Protein AF-A0AAV7HY51-F1 (afdb_monomer_lite)

pLDDT: mean 70.9, std 19.06, range [25.31, 97.81]

Radius of gyration: 47.12 Å; chains: 1; bounding box: 142×102×133 Å

Structure (mmCIF, N/CA/C/O backbone):
data_AF-A0AAV7HY51-F1
#
_entry.id   AF-A0AAV7HY51-F1
#
loop_
_atom_site.group_PDB
_atom_site.id
_atom_site.type_symbol
_atom_site.label_atom_id
_atom_site.label_alt_id
_atom_site.label_comp_id
_atom_site.label_asym_id
_atom_site.label_entity_id
_atom_site.label_seq_id
_atom_site.pdbx_PDB_ins_code
_atom_site.Cartn_x
_atom_site.Cartn_y
_atom_site.Cartn_z
_atom_site.occupancy
_atom_site.B_iso_or_equiv
_atom_site.auth_seq_id
_atom_site.auth_comp_id
_atom_site.auth_asym_id
_atom_site.auth_atom_id
_atom_site.pdbx_PDB_model_num
ATOM 1 N N . MET A 1 1 ? 45.972 -34.350 -30.703 1.00 29.14 1 MET A N 1
ATOM 2 C CA . MET A 1 1 ? 47.118 -35.262 -30.932 1.00 29.14 1 MET A CA 1
ATOM 3 C C . MET A 1 1 ? 48.002 -34.652 -32.018 1.00 29.14 1 MET A C 1
ATOM 5 O O . MET A 1 1 ? 47.500 -33.800 -32.731 1.00 29.14 1 MET A O 1
ATOM 9 N N . LEU A 1 2 ? 49.276 -35.059 -32.059 1.00 25.91 2 LEU A N 1
ATOM 10 C CA . LEU A 1 2 ? 50.279 -35.031 -33.151 1.00 25.91 2 LEU A CA 1
ATOM 11 C C . LEU A 1 2 ? 49.878 -34.491 -34.556 1.00 25.91 2 LEU A C 1
ATOM 13 O O . LEU A 1 2 ? 48.782 -34.800 -35.006 1.00 25.91 2 LEU A O 1
ATOM 17 N N . VAL A 1 3 ? 50.752 -33.893 -35.392 1.00 28.47 3 VAL A N 1
ATOM 18 C CA . VAL A 1 3 ? 52.036 -33.140 -35.251 1.00 28.47 3 VAL A CA 1
ATOM 19 C C . VAL A 1 3 ? 52.493 -32.690 -36.672 1.00 28.47 3 VAL A C 1
ATOM 21 O O . VAL A 1 3 ? 52.065 -33.310 -37.642 1.00 28.47 3 VAL A O 1
ATOM 24 N N . THR A 1 4 ? 53.408 -31.705 -36.803 1.00 27.73 4 THR A N 1
ATOM 25 C CA . THR A 1 4 ? 54.092 -31.252 -38.065 1.00 27.73 4 THR A CA 1
ATOM 26 C C . THR A 1 4 ? 53.211 -30.641 -39.183 1.00 27.73 4 THR A C 1
ATOM 28 O O . THR A 1 4 ? 52.005 -30.840 -39.185 1.00 27.73 4 THR A O 1
ATOM 31 N N . SER A 1 5 ? 53.722 -29.847 -40.144 1.00 27.45 5 SER A N 1
ATOM 32 C CA . SER A 1 5 ? 55.097 -29.355 -40.431 1.00 27.45 5 SER A CA 1
ATOM 33 C C . SER A 1 5 ? 55.112 -27.915 -40.984 1.00 27.45 5 SER A C 1
ATOM 35 O O . SER A 1 5 ? 54.246 -27.553 -41.776 1.00 27.45 5 SER A O 1
ATOM 37 N N . ASN A 1 6 ? 56.172 -27.148 -40.692 1.00 36.53 6 ASN A N 1
ATOM 38 C CA . ASN A 1 6 ? 56.548 -25.971 -41.492 1.00 36.53 6 ASN A CA 1
ATOM 39 C C . ASN A 1 6 ? 57.217 -26.420 -42.801 1.00 36.53 6 ASN A C 1
ATOM 41 O O . ASN A 1 6 ? 58.248 -27.088 -42.744 1.00 36.53 6 ASN A O 1
ATOM 45 N N . SER A 1 7 ? 56.696 -26.000 -43.957 1.00 34.53 7 SER A N 1
ATOM 46 C CA . SER A 1 7 ? 57.382 -26.123 -45.256 1.00 34.53 7 SER A CA 1
ATOM 47 C C . SER A 1 7 ? 56.703 -25.275 -46.341 1.00 34.53 7 SER A C 1
ATOM 49 O O . SER A 1 7 ? 55.861 -25.786 -47.075 1.00 34.53 7 SER A O 1
ATOM 51 N N . ASN A 1 8 ? 57.040 -23.981 -46.424 1.00 32.22 8 ASN A N 1
ATOM 52 C CA . ASN A 1 8 ? 56.765 -23.126 -47.596 1.00 32.22 8 ASN A CA 1
ATOM 53 C C . ASN A 1 8 ? 57.555 -21.796 -47.549 1.00 32.22 8 ASN A C 1
ATOM 55 O O . ASN A 1 8 ? 57.018 -20.721 -47.794 1.00 32.22 8 ASN A O 1
ATOM 59 N N . GLN A 1 9 ? 58.847 -21.859 -47.203 1.00 36.78 9 GLN A N 1
ATOM 60 C CA . GLN A 1 9 ? 59.721 -20.676 -47.081 1.00 36.78 9 GLN A CA 1
ATOM 61 C C . GLN A 1 9 ? 61.005 -20.794 -47.929 1.00 36.78 9 GLN A C 1
ATOM 63 O O . GLN A 1 9 ? 61.985 -20.105 -47.689 1.00 36.78 9 GLN A O 1
ATOM 68 N N . THR A 1 10 ? 61.002 -21.684 -48.928 1.00 37.94 10 THR A N 1
ATOM 69 C CA . THR A 1 10 ? 62.183 -22.096 -49.711 1.00 37.94 10 THR A CA 1
ATOM 70 C C . THR A 1 10 ? 61.899 -22.077 -51.220 1.00 37.94 10 THR A C 1
ATOM 72 O O . THR A 1 10 ? 62.154 -23.054 -51.918 1.00 37.94 10 THR A O 1
ATOM 75 N N . LEU A 1 11 ? 61.290 -20.992 -51.715 1.00 38.00 11 LEU A N 1
ATOM 76 C CA . LEU A 1 11 ? 61.012 -20.768 -53.149 1.00 38.00 11 LEU A CA 1
ATOM 77 C C . LEU A 1 11 ? 61.202 -19.301 -53.600 1.00 38.00 11 LEU A C 1
ATOM 79 O O . LEU A 1 11 ? 60.766 -18.929 -54.686 1.00 38.00 11 LEU A O 1
ATOM 83 N N . ILE A 1 12 ? 61.836 -18.456 -52.774 1.00 39.09 12 ILE A N 1
ATOM 84 C CA . ILE A 1 12 ? 62.046 -17.019 -53.060 1.00 39.09 12 ILE A CA 1
ATOM 85 C C . ILE A 1 12 ? 63.542 -16.627 -53.055 1.00 39.09 12 ILE A C 1
ATOM 87 O O . ILE A 1 12 ? 63.913 -15.641 -53.686 1.00 39.09 12 ILE A O 1
ATOM 91 N N . GLU A 1 13 ? 64.428 -17.404 -52.419 1.00 34.91 13 GLU A N 1
ATOM 92 C CA . GLU A 1 13 ? 65.850 -17.031 -52.269 1.00 34.91 13 GLU A CA 1
ATOM 93 C C . GLU A 1 13 ? 66.703 -17.231 -53.543 1.00 34.91 13 GLU A C 1
ATOM 95 O O . GLU A 1 13 ? 67.640 -16.467 -53.774 1.00 34.91 13 GLU A O 1
ATOM 100 N N . ASP A 1 14 ? 66.346 -18.170 -54.428 1.00 35.22 14 ASP A N 1
ATOM 101 C CA . ASP A 1 14 ? 67.135 -18.498 -55.636 1.00 35.22 14 ASP A CA 1
ATOM 102 C C . ASP A 1 14 ? 67.065 -17.440 -56.763 1.00 35.22 14 ASP A C 1
ATOM 104 O O . ASP A 1 14 ? 67.735 -17.569 -57.788 1.00 35.22 14 ASP A O 1
ATOM 108 N N . ALA A 1 15 ? 66.276 -16.373 -56.601 1.00 37.16 15 ALA A N 1
ATOM 109 C CA . ALA A 1 15 ? 66.042 -15.369 -57.644 1.00 37.16 15 ALA A CA 1
ATOM 110 C C . ALA A 1 15 ? 66.975 -14.137 -57.594 1.00 37.16 15 ALA A C 1
ATOM 112 O O . ALA A 1 15 ? 66.885 -13.280 -58.474 1.00 37.16 15 ALA A O 1
ATOM 113 N N . VAL A 1 16 ? 67.851 -14.001 -56.583 1.00 39.09 16 VAL A N 1
ATOM 114 C CA . VAL A 1 16 ? 68.579 -12.736 -56.304 1.00 39.09 16 VAL A CA 1
ATOM 115 C C . VAL A 1 16 ? 70.101 -12.918 -56.154 1.00 39.09 16 VAL A C 1
ATOM 117 O O . VAL A 1 16 ? 70.737 -12.327 -55.283 1.00 39.09 16 VAL A O 1
ATOM 120 N N . THR A 1 17 ? 70.723 -13.717 -57.027 1.00 43.91 17 THR A N 1
ATOM 121 C CA . THR A 1 17 ? 72.192 -13.918 -57.055 1.00 43.91 17 THR A CA 1
ATOM 122 C C . THR A 1 17 ? 72.850 -13.672 -58.423 1.00 43.91 17 THR A C 1
ATOM 124 O O . THR A 1 17 ? 73.922 -14.204 -58.709 1.00 43.91 17 THR A O 1
ATOM 127 N N . SER A 1 18 ? 72.283 -12.794 -59.263 1.00 38.44 18 SER A N 1
ATOM 128 C CA . SER A 1 18 ? 73.010 -12.241 -60.420 1.00 38.44 18 SER A CA 1
ATOM 129 C C . SER A 1 18 ? 72.557 -10.833 -60.836 1.00 38.44 18 SER A C 1
ATOM 131 O O . SER A 1 18 ? 71.382 -10.497 -60.748 1.00 38.44 18 SER A O 1
ATOM 133 N N . VAL A 1 19 ? 73.522 -10.078 -61.381 1.00 38.72 19 VAL A N 1
ATOM 134 C CA . VAL A 1 19 ? 73.496 -8.718 -61.969 1.00 38.72 19 VAL A CA 1
ATOM 135 C C . VAL A 1 19 ? 73.953 -7.574 -61.052 1.00 38.72 19 VAL A C 1
ATOM 137 O O . VAL A 1 19 ? 73.331 -7.191 -60.065 1.00 38.72 19 VAL A O 1
ATOM 140 N N . THR A 1 20 ? 75.073 -6.968 -61.451 1.00 41.03 20 THR A N 1
ATOM 141 C CA . THR A 1 20 ? 75.735 -5.854 -60.770 1.00 41.03 20 THR A CA 1
ATOM 142 C C . THR A 1 20 ? 75.279 -4.482 -61.277 1.00 41.03 20 THR A C 1
ATOM 144 O O . THR A 1 20 ? 75.501 -4.150 -62.438 1.00 41.03 20 THR A O 1
ATOM 147 N N . GLY A 1 21 ? 74.858 -3.614 -60.353 1.00 48.19 21 GLY A N 1
ATOM 148 C CA . GLY A 1 21 ? 75.190 -2.184 -60.412 1.00 48.19 21 GLY A CA 1
ATOM 149 C C . GLY A 1 21 ? 74.182 -1.202 -61.037 1.00 48.19 21 GLY A C 1
ATOM 150 O O . GLY A 1 21 ? 73.797 -1.294 -62.192 1.00 48.19 21 GLY A O 1
ATOM 151 N N . LYS A 1 22 ? 73.923 -0.127 -60.277 1.00 43.69 22 LYS A N 1
ATOM 152 C CA . LYS A 1 22 ? 73.510 1.217 -60.743 1.00 43.69 22 LYS A CA 1
ATOM 153 C C . LYS A 1 22 ? 72.080 1.460 -61.280 1.00 43.69 22 LYS A C 1
ATOM 155 O O . LYS A 1 22 ? 71.835 2.567 -61.750 1.00 43.69 22 LYS A O 1
ATOM 160 N N . THR A 1 23 ? 71.105 0.576 -61.049 1.00 47.44 23 THR A N 1
ATOM 161 C CA . THR A 1 23 ? 69.655 0.927 -61.164 1.00 47.44 23 THR A CA 1
ATOM 162 C C . THR A 1 23 ? 68.822 0.689 -59.892 1.00 47.44 23 THR A C 1
ATOM 164 O O . THR A 1 23 ? 67.809 1.361 -59.681 1.00 47.44 23 THR A O 1
ATOM 167 N N . LEU A 1 24 ? 69.300 -0.163 -58.978 1.00 43.66 24 LEU A N 1
ATOM 168 C CA . LEU A 1 24 ? 68.611 -0.657 -57.769 1.00 43.66 24 LEU A CA 1
ATOM 169 C C . LEU A 1 24 ? 68.439 0.363 -56.611 1.00 43.66 24 LEU A C 1
ATOM 171 O O . LEU A 1 24 ? 68.648 0.046 -55.442 1.00 43.66 24 LEU A O 1
ATOM 175 N N . ARG A 1 25 ? 68.034 1.604 -56.912 1.00 43.72 25 ARG A N 1
ATOM 176 C CA . ARG A 1 25 ? 67.511 2.562 -55.910 1.00 43.72 25 ARG A CA 1
ATOM 177 C C . ARG A 1 25 ? 66.157 3.181 -56.289 1.00 43.72 25 ARG A C 1
ATOM 179 O O . ARG A 1 25 ? 65.480 3.684 -55.403 1.00 43.72 25 ARG A O 1
ATOM 186 N N . ARG A 1 26 ? 65.718 3.116 -57.555 1.00 43.47 26 ARG A N 1
ATOM 187 C CA . ARG A 1 26 ? 64.336 3.491 -57.927 1.00 43.47 26 ARG A CA 1
ATOM 188 C C . ARG A 1 26 ? 63.370 2.321 -57.812 1.00 43.47 26 ARG A C 1
ATOM 190 O O . ARG A 1 26 ? 62.349 2.463 -57.159 1.00 43.47 26 ARG A O 1
ATOM 197 N N . GLU A 1 27 ? 63.719 1.166 -58.369 1.00 47.62 27 GLU A N 1
ATOM 198 C CA . GLU A 1 27 ? 62.865 -0.029 -58.292 1.00 47.62 27 GLU A CA 1
ATOM 199 C C . GLU A 1 27 ? 62.698 -0.512 -56.854 1.00 47.62 27 GLU A C 1
ATOM 201 O O . GLU A 1 27 ? 61.585 -0.842 -56.470 1.00 47.62 27 GLU A O 1
ATOM 206 N N . LYS A 1 28 ? 63.752 -0.445 -56.025 1.00 48.09 28 LYS A N 1
ATOM 207 C CA . LYS A 1 28 ? 63.615 -0.799 -54.609 1.00 48.09 28 LYS A CA 1
ATOM 208 C C . LYS A 1 28 ? 62.631 0.123 -53.880 1.00 48.09 28 LYS A C 1
ATOM 210 O O . LYS A 1 28 ? 61.722 -0.384 -53.258 1.00 48.09 28 LYS A O 1
ATOM 215 N N . VAL A 1 29 ? 62.710 1.442 -54.075 1.00 55.91 29 VAL A N 1
ATOM 216 C CA . VAL A 1 29 ? 61.731 2.398 -53.516 1.00 55.91 29 VAL A CA 1
ATOM 217 C C . VAL A 1 29 ? 60.312 2.164 -54.053 1.00 55.91 29 VAL A C 1
ATOM 219 O O . VAL A 1 29 ? 59.356 2.359 -53.318 1.00 55.91 29 VAL A O 1
ATOM 222 N N . ILE A 1 30 ? 60.145 1.728 -55.307 1.00 54.72 30 ILE A N 1
ATOM 223 C CA . ILE A 1 30 ? 58.824 1.380 -55.863 1.00 54.72 30 ILE A CA 1
ATOM 224 C C . ILE A 1 30 ? 58.286 0.079 -55.252 1.00 54.72 30 ILE A C 1
ATOM 226 O O . ILE A 1 30 ? 57.089 -0.003 -55.003 1.00 54.72 30 ILE A O 1
ATOM 230 N N . ILE A 1 31 ? 59.147 -0.909 -54.991 1.00 57.91 31 ILE A N 1
ATOM 231 C CA . ILE A 1 31 ? 58.792 -2.163 -54.310 1.00 57.91 31 ILE A CA 1
ATOM 232 C C . ILE A 1 31 ? 58.487 -1.900 -52.834 1.00 57.91 31 ILE A C 1
ATOM 234 O O . ILE A 1 31 ? 57.458 -2.354 -52.361 1.00 57.91 31 ILE A O 1
ATOM 238 N N . ASP A 1 32 ? 59.314 -1.119 -52.138 1.00 57.47 32 ASP A N 1
ATOM 239 C CA . ASP A 1 32 ? 59.106 -0.720 -50.745 1.00 57.47 32 ASP A CA 1
ATOM 240 C C . ASP A 1 32 ? 57.786 0.082 -50.613 1.00 57.47 32 ASP A C 1
ATOM 242 O O . ASP A 1 32 ? 56.985 -0.213 -49.736 1.00 57.47 32 ASP A O 1
ATOM 246 N N . LEU A 1 33 ? 57.473 0.996 -51.551 1.00 54.28 33 LEU A N 1
ATOM 247 C CA . LEU A 1 33 ? 56.171 1.689 -51.624 1.00 54.28 33 LEU A CA 1
ATOM 248 C C . LEU A 1 33 ? 54.999 0.761 -51.987 1.00 54.28 33 LEU A C 1
ATOM 250 O O . LEU A 1 33 ? 53.886 0.979 -51.515 1.00 54.28 33 LEU A O 1
ATOM 254 N N . TRP A 1 34 ? 55.208 -0.256 -52.829 1.00 56.72 34 TRP A N 1
ATOM 255 C CA . TRP A 1 34 ? 54.186 -1.275 -53.106 1.00 56.72 34 TRP A CA 1
ATOM 256 C C . TRP A 1 34 ? 53.956 -2.185 -51.903 1.00 56.72 34 TRP A C 1
ATOM 258 O O . TRP A 1 34 ? 52.831 -2.626 -51.702 1.00 56.72 34 TRP A O 1
ATOM 268 N N . ILE A 1 35 ? 54.987 -2.444 -51.097 1.00 59.69 35 ILE A N 1
ATOM 269 C CA . ILE A 1 35 ? 54.879 -3.174 -49.835 1.00 59.69 35 ILE A CA 1
ATOM 270 C C . ILE A 1 35 ? 54.155 -2.303 -48.808 1.00 59.69 35 ILE A C 1
ATOM 272 O O . ILE A 1 35 ? 53.146 -2.766 -48.305 1.00 59.69 35 ILE A O 1
ATOM 276 N N . GLU A 1 36 ? 54.508 -1.027 -48.612 1.00 55.22 36 GLU A N 1
ATOM 277 C CA . GLU A 1 36 ? 53.722 -0.104 -47.768 1.00 55.22 36 GLU A CA 1
ATOM 278 C C . GLU A 1 36 ? 52.258 0.003 -48.238 1.00 55.22 36 GLU A C 1
ATOM 280 O O . GLU A 1 36 ? 51.340 0.023 -47.421 1.00 55.22 36 GLU A O 1
ATOM 285 N N . GLN A 1 37 ? 51.996 0.029 -49.551 1.00 52.34 37 GLN A N 1
ATOM 286 C CA . GLN A 1 37 ? 50.627 0.034 -50.083 1.00 52.34 37 GLN A CA 1
ATOM 287 C C . GLN A 1 37 ? 49.902 -1.309 -49.928 1.00 52.34 37 GLN A C 1
ATOM 289 O O . GLN A 1 37 ? 48.683 -1.304 -49.770 1.00 52.34 37 GLN A O 1
ATOM 294 N N . LEU A 1 38 ? 50.604 -2.445 -49.953 1.00 52.53 38 LEU A N 1
ATOM 295 C CA . LEU A 1 38 ? 50.030 -3.768 -49.689 1.00 52.53 38 LEU A CA 1
ATOM 296 C C . LEU A 1 38 ? 49.863 -4.042 -48.190 1.00 52.53 38 LEU A C 1
ATOM 298 O O . LEU A 1 38 ? 48.919 -4.731 -47.829 1.00 52.53 38 LEU A O 1
ATOM 302 N N . GLU A 1 39 ? 50.707 -3.475 -47.330 1.00 49.81 39 GLU A N 1
ATOM 303 C CA . GLU A 1 39 ? 50.612 -3.539 -45.869 1.00 49.81 39 GLU A CA 1
ATOM 304 C C . GLU A 1 39 ? 49.491 -2.622 -45.365 1.00 49.81 39 GLU A C 1
ATOM 306 O O . GLU A 1 39 ? 48.581 -3.103 -44.704 1.00 49.81 39 GLU A O 1
ATOM 311 N N . MET A 1 40 ? 49.413 -1.357 -45.801 1.00 42.91 40 MET A N 1
ATOM 312 C CA . MET A 1 40 ? 48.231 -0.513 -45.536 1.00 42.91 40 MET A CA 1
ATOM 313 C C . MET A 1 40 ? 46.937 -1.122 -46.102 1.00 42.91 40 MET A C 1
ATOM 315 O O . MET A 1 40 ? 45.846 -0.931 -45.550 1.00 42.91 40 MET A O 1
ATOM 319 N N . LYS A 1 41 ? 47.022 -1.855 -47.221 1.00 40.72 41 LYS A N 1
ATOM 320 C CA . LYS A 1 41 ? 45.862 -2.558 -47.770 1.00 40.72 41 LYS A CA 1
ATOM 321 C C . LYS A 1 41 ? 45.520 -3.822 -46.975 1.00 40.72 41 LYS A C 1
ATOM 323 O O . LYS A 1 41 ? 44.342 -4.066 -46.755 1.00 40.72 41 LYS A O 1
ATOM 328 N N . SER A 1 42 ? 46.499 -4.576 -46.480 1.00 35.84 42 SER A N 1
ATOM 329 C CA . SER A 1 42 ? 46.255 -5.746 -45.630 1.00 35.84 42 SER A CA 1
ATOM 330 C C . SER A 1 42 ? 45.820 -5.367 -44.213 1.00 35.84 42 SER A C 1
ATOM 332 O O . SER A 1 42 ? 45.029 -6.096 -43.630 1.00 35.84 42 SER A O 1
ATOM 334 N N . GLU A 1 43 ? 46.209 -4.201 -43.688 1.00 38.84 43 GLU A N 1
ATOM 335 C CA . GLU A 1 43 ? 45.616 -3.628 -42.474 1.00 38.84 43 GLU A CA 1
ATOM 336 C C . GLU A 1 43 ? 44.157 -3.201 -42.707 1.00 38.84 43 GLU A C 1
ATOM 338 O O . GLU A 1 43 ? 43.310 -3.431 -41.846 1.00 38.84 43 GLU A O 1
ATOM 343 N N . SER A 1 44 ? 43.816 -2.645 -43.878 1.00 37.94 44 SER A N 1
ATOM 344 C CA . SER A 1 44 ? 42.427 -2.256 -44.202 1.00 37.94 44 SER A CA 1
ATOM 345 C C . SER A 1 44 ? 41.526 -3.394 -44.711 1.00 37.94 44 SER A C 1
ATOM 347 O O . SER A 1 44 ? 40.304 -3.243 -44.679 1.00 37.94 44 SER A O 1
ATOM 349 N N . GLU A 1 45 ? 42.096 -4.531 -45.118 1.00 39.22 45 GLU A N 1
ATOM 350 C CA . GLU A 1 45 ? 41.395 -5.799 -45.394 1.00 39.22 45 GLU A CA 1
ATOM 351 C C . GLU A 1 45 ? 41.567 -6.837 -44.261 1.00 39.22 45 GLU A C 1
ATOM 353 O O . GLU A 1 45 ? 41.001 -7.930 -44.343 1.00 39.22 45 GLU A O 1
ATOM 358 N N . SER A 1 46 ? 42.273 -6.496 -43.172 1.00 39.44 46 SER A N 1
ATOM 359 C CA . SER A 1 46 ? 42.214 -7.252 -41.916 1.00 39.44 46 SER A CA 1
ATOM 360 C C . SER A 1 46 ? 40.784 -7.212 -41.372 1.00 39.44 46 SER A C 1
ATOM 362 O O . SER A 1 46 ? 40.061 -6.233 -41.580 1.00 39.44 46 SER A O 1
ATOM 364 N N . GLU A 1 47 ? 40.331 -8.305 -40.750 1.00 46.16 47 GLU A N 1
ATOM 365 C CA . GLU A 1 47 ? 38.918 -8.474 -40.404 1.00 46.16 47 GLU A CA 1
ATOM 366 C C . GLU A 1 47 ? 38.409 -7.285 -39.583 1.00 46.16 47 GLU A C 1
ATOM 368 O O . GLU A 1 47 ? 38.834 -7.067 -38.450 1.00 46.16 47 GLU A O 1
ATOM 373 N N . SER A 1 48 ? 37.480 -6.510 -40.155 1.00 53.06 48 SER A N 1
ATOM 374 C CA . SER A 1 48 ? 36.856 -5.385 -39.456 1.00 53.06 48 SER A CA 1
ATOM 375 C C . SER A 1 48 ? 35.919 -5.909 -38.363 1.00 53.06 48 SER A C 1
ATOM 377 O O . SER A 1 48 ? 34.704 -5.995 -38.558 1.00 53.06 48 SER A O 1
ATOM 379 N N . GLU A 1 49 ? 36.507 -6.325 -37.237 1.00 66.31 49 GLU A N 1
ATOM 380 C CA . GLU A 1 49 ? 35.813 -6.949 -36.116 1.00 66.31 49 GLU A CA 1
ATOM 381 C C . GLU A 1 49 ? 34.597 -6.109 -35.725 1.00 66.31 49 GLU A C 1
ATOM 383 O O . GLU A 1 49 ? 34.689 -4.912 -35.426 1.00 66.31 49 GLU A O 1
ATOM 388 N N . LEU A 1 50 ? 33.422 -6.741 -35.757 1.00 75.25 50 LEU A N 1
ATOM 389 C CA . LEU A 1 50 ? 32.180 -6.067 -35.408 1.00 75.25 50 LEU A CA 1
ATOM 390 C C . LEU A 1 50 ? 32.280 -5.573 -33.957 1.00 75.25 50 LEU A C 1
ATOM 392 O O . LEU A 1 50 ? 32.595 -6.384 -33.083 1.00 75.25 50 LEU A O 1
ATOM 396 N N . PRO A 1 51 ? 32.000 -4.286 -33.668 1.00 79.88 51 PRO A N 1
ATOM 397 C CA . PRO A 1 51 ? 32.079 -3.755 -32.312 1.00 79.88 51 PRO A CA 1
ATOM 398 C C . PRO A 1 51 ? 31.315 -4.627 -31.314 1.00 79.88 51 PRO A C 1
ATOM 400 O O . PRO A 1 51 ? 30.245 -5.140 -31.638 1.00 79.88 51 PRO A O 1
ATOM 403 N N . VAL A 1 52 ? 31.839 -4.774 -30.094 1.00 78.25 52 VAL A N 1
ATOM 404 C CA . VAL A 1 52 ? 31.349 -5.745 -29.091 1.00 78.25 52 VAL A CA 1
ATOM 405 C C . VAL A 1 52 ? 29.848 -5.599 -28.783 1.00 78.25 52 VAL A C 1
ATOM 407 O O . VAL A 1 52 ? 29.182 -6.592 -28.491 1.00 78.25 52 VAL A O 1
ATOM 410 N N . ASP A 1 53 ? 29.288 -4.393 -28.909 1.00 75.12 53 ASP A N 1
ATOM 411 C CA . ASP A 1 53 ? 27.850 -4.123 -28.760 1.00 75.12 53 ASP A CA 1
ATOM 412 C C . ASP A 1 53 ? 26.980 -4.620 -29.928 1.00 75.12 53 ASP A C 1
ATOM 414 O O . ASP A 1 53 ? 25.792 -4.868 -29.735 1.00 75.12 53 ASP A O 1
ATOM 418 N N . MET A 1 54 ? 27.557 -4.779 -31.123 1.00 83.75 54 MET A N 1
ATOM 419 C CA . MET A 1 54 ? 26.902 -5.325 -32.322 1.00 83.75 54 MET A CA 1
ATOM 420 C C . MET A 1 54 ? 26.983 -6.855 -32.398 1.00 83.75 54 MET A C 1
ATOM 422 O O . MET A 1 54 ? 26.320 -7.463 -33.240 1.00 83.75 54 MET A O 1
ATOM 426 N N . GLN A 1 55 ? 27.779 -7.477 -31.524 1.00 87.38 55 GLN A N 1
ATOM 427 C CA . GLN A 1 55 ? 27.882 -8.926 -31.384 1.00 87.38 55 GLN A CA 1
ATOM 428 C C . GLN A 1 55 ? 27.020 -9.445 -30.224 1.00 87.38 55 GLN A C 1
ATOM 430 O O . GLN A 1 55 ? 26.798 -8.770 -29.212 1.00 87.38 55 GLN A O 1
ATOM 435 N N . PHE A 1 56 ? 26.560 -10.694 -30.332 1.00 88.19 56 PHE A N 1
ATOM 436 C CA . PHE A 1 56 ? 25.983 -11.383 -29.182 1.00 88.19 56 PHE A CA 1
ATOM 437 C C . PHE A 1 56 ? 27.093 -11.672 -28.164 1.00 88.19 56 PHE A C 1
ATOM 439 O O . PHE A 1 56 ? 28.112 -12.265 -28.504 1.00 88.19 56 PHE A O 1
ATOM 446 N N . ASN A 1 57 ? 26.909 -11.239 -26.917 1.00 86.81 57 ASN A N 1
ATOM 447 C CA . ASN A 1 57 ? 27.955 -11.247 -25.894 1.00 86.81 57 ASN A CA 1
ATOM 448 C C . ASN A 1 57 ? 27.397 -11.668 -24.522 1.00 86.81 57 ASN A C 1
ATOM 450 O O . ASN A 1 57 ? 26.185 -11.811 -24.341 1.00 86.81 57 ASN A O 1
ATOM 454 N N . GLU A 1 58 ? 28.266 -11.850 -23.526 1.00 85.94 58 GLU A N 1
ATOM 455 C CA . GLU A 1 58 ? 27.850 -12.301 -22.189 1.00 85.94 58 GLU A CA 1
ATOM 456 C C . GLU A 1 58 ? 26.870 -11.333 -21.494 1.00 85.94 58 GLU A C 1
ATOM 458 O O . GLU A 1 58 ? 26.046 -11.767 -20.689 1.00 85.94 58 GLU A O 1
ATOM 463 N N . GLY A 1 59 ? 26.891 -10.038 -21.833 1.00 83.75 59 GLY A N 1
ATOM 464 C CA . GLY A 1 59 ? 25.918 -9.049 -21.359 1.00 83.75 59 GLY A CA 1
ATOM 465 C C . GLY A 1 59 ? 24.530 -9.210 -21.996 1.00 83.75 59 GLY A C 1
ATOM 466 O O . GLY A 1 59 ? 23.512 -9.035 -21.315 1.00 83.75 59 GLY A O 1
ATOM 467 N N . HIS A 1 60 ? 24.468 -9.592 -23.276 1.00 87.94 60 HIS A N 1
ATOM 468 C CA . HIS A 1 60 ? 23.231 -10.005 -23.949 1.00 87.94 60 HIS A CA 1
ATOM 469 C C . HIS A 1 60 ? 22.659 -11.281 -23.308 1.00 87.94 60 HIS A C 1
ATOM 471 O O . HIS A 1 60 ? 21.494 -11.297 -22.903 1.00 87.94 60 HIS A O 1
ATOM 477 N N . LEU A 1 61 ? 23.498 -12.302 -23.104 1.00 89.88 61 LEU A N 1
ATOM 478 C CA . LEU A 1 61 ? 23.119 -13.558 -22.449 1.00 89.88 61 LEU A CA 1
ATOM 479 C C . LEU A 1 61 ? 22.606 -13.345 -21.011 1.00 89.88 61 LEU A C 1
ATOM 481 O O . LEU A 1 61 ? 21.543 -13.856 -20.653 1.00 89.88 61 LEU A O 1
ATOM 485 N N . LEU A 1 62 ? 23.309 -12.539 -20.206 1.00 88.94 62 LEU A N 1
ATOM 486 C CA . LEU A 1 62 ? 22.905 -12.188 -18.839 1.00 88.94 62 LEU A CA 1
ATOM 487 C C . LEU A 1 62 ? 21.536 -11.492 -18.804 1.00 88.94 62 LEU A C 1
ATOM 489 O O . LEU A 1 62 ? 20.710 -11.808 -17.945 1.00 88.94 62 LEU A O 1
ATOM 493 N N . SER A 1 63 ? 21.279 -10.580 -19.747 1.00 89.19 63 SER A N 1
ATOM 494 C CA . SER A 1 63 ? 19.990 -9.885 -19.860 1.00 89.19 63 SER A CA 1
ATOM 495 C C . SER A 1 63 ? 18.858 -10.870 -20.156 1.00 89.19 63 SER A C 1
ATOM 497 O O . SER A 1 63 ? 17.856 -10.879 -19.443 1.00 89.19 63 SER A O 1
ATOM 499 N N . ILE A 1 64 ? 19.040 -11.756 -21.143 1.00 93.19 64 ILE A N 1
ATOM 500 C CA . ILE A 1 64 ? 18.044 -12.765 -21.538 1.00 93.19 64 ILE A CA 1
ATOM 501 C C . ILE A 1 64 ? 17.709 -13.703 -20.375 1.00 93.19 64 ILE A C 1
ATOM 503 O O . ILE A 1 64 ? 16.530 -13.897 -20.069 1.00 93.19 64 ILE A O 1
ATOM 507 N N . ILE A 1 65 ? 18.723 -14.253 -19.699 1.00 92.81 65 ILE A N 1
ATOM 508 C CA . ILE A 1 65 ? 18.532 -15.155 -18.553 1.00 92.81 65 ILE A CA 1
ATOM 509 C C . ILE A 1 65 ? 17.793 -14.426 -17.423 1.00 92.81 65 ILE A C 1
ATOM 511 O O . ILE A 1 65 ? 16.795 -14.934 -16.906 1.00 92.81 65 ILE A O 1
ATOM 515 N N . THR A 1 66 ? 18.239 -13.217 -17.068 1.00 91.06 66 THR A N 1
ATOM 516 C CA . THR A 1 66 ? 17.677 -12.460 -15.941 1.00 91.06 66 THR A CA 1
ATOM 517 C C . THR A 1 66 ? 16.228 -12.057 -16.204 1.00 91.06 66 THR A C 1
ATOM 519 O O . THR A 1 66 ? 15.362 -12.347 -15.378 1.00 91.06 66 THR A O 1
ATOM 522 N N . TYR A 1 67 ? 15.925 -11.463 -17.365 1.00 93.25 67 TYR A N 1
ATOM 523 C CA . TYR A 1 67 ? 14.548 -11.116 -17.727 1.00 93.25 67 TYR A CA 1
ATOM 524 C C . TYR A 1 67 ? 13.646 -12.353 -17.795 1.00 93.25 67 TYR A C 1
ATOM 526 O O . TYR A 1 67 ? 12.525 -12.296 -17.297 1.00 93.25 67 TYR A O 1
ATOM 534 N N . SER A 1 68 ? 14.127 -13.484 -18.325 1.00 94.88 68 SER A N 1
ATOM 535 C CA . SER A 1 68 ? 13.331 -14.719 -18.405 1.00 94.88 68 SER A CA 1
ATOM 536 C C . SER A 1 68 ? 12.944 -15.252 -17.021 1.00 94.88 68 SER A C 1
ATOM 538 O O . SER A 1 68 ? 11.786 -15.608 -16.793 1.00 94.88 68 SER A O 1
ATOM 540 N N . VAL A 1 69 ? 13.881 -15.260 -16.066 1.00 94.50 69 VAL A N 1
ATOM 541 C CA . VAL A 1 69 ? 13.619 -15.694 -14.683 1.00 94.50 69 VAL A CA 1
ATOM 542 C C . VAL A 1 69 ? 12.671 -14.725 -13.964 1.00 94.50 69 VAL A C 1
ATOM 544 O O . VAL A 1 69 ? 11.700 -15.165 -13.344 1.00 94.50 69 VAL A O 1
ATOM 547 N N . LEU A 1 70 ? 12.902 -13.412 -14.078 1.00 92.94 70 LEU A N 1
ATOM 548 C CA . LEU A 1 70 ? 12.037 -12.386 -13.481 1.00 92.94 70 LEU A CA 1
ATOM 549 C C . LEU A 1 70 ? 10.610 -12.433 -14.056 1.00 92.94 70 LEU A C 1
ATOM 551 O O . LEU A 1 70 ? 9.640 -12.368 -13.297 1.00 92.94 70 LEU A O 1
ATOM 555 N N . MET A 1 71 ? 10.474 -12.633 -15.369 1.00 94.69 71 MET A N 1
ATOM 556 C CA . MET A 1 71 ? 9.195 -12.783 -16.065 1.00 94.69 71 MET A CA 1
ATOM 557 C C . MET A 1 71 ? 8.394 -13.970 -15.517 1.00 94.69 71 MET A C 1
ATOM 559 O O . MET A 1 71 ? 7.237 -13.794 -15.137 1.00 94.69 71 MET A O 1
ATOM 563 N N . VAL A 1 72 ? 8.999 -15.158 -15.393 1.00 95.19 72 VAL A N 1
ATOM 564 C CA . VAL A 1 72 ? 8.318 -16.348 -14.842 1.00 95.19 72 VAL A CA 1
ATOM 565 C C . VAL A 1 72 ? 7.871 -16.121 -13.393 1.00 95.19 72 VAL A C 1
ATOM 567 O O . VAL A 1 72 ? 6.714 -16.389 -13.057 1.00 95.19 72 VAL A O 1
ATOM 570 N N . ILE A 1 73 ? 8.749 -15.579 -12.539 1.00 93.12 73 ILE A N 1
ATOM 571 C CA . ILE A 1 73 ? 8.439 -15.291 -11.127 1.00 93.12 73 ILE A CA 1
ATOM 572 C C . ILE A 1 73 ? 7.284 -14.287 -11.012 1.00 93.12 73 ILE A C 1
ATOM 574 O O . ILE A 1 73 ? 6.348 -14.493 -10.235 1.00 93.12 73 ILE A O 1
ATOM 578 N N . SER A 1 74 ? 7.332 -13.201 -11.784 1.00 93.38 74 SER A N 1
ATOM 579 C CA . SER A 1 74 ? 6.353 -12.120 -11.694 1.00 93.38 74 SER A CA 1
ATOM 580 C C . SER A 1 74 ? 5.007 -12.478 -12.335 1.00 93.38 74 SER A C 1
ATOM 582 O O . SER A 1 74 ? 3.974 -12.145 -11.750 1.00 93.38 74 SER A O 1
ATOM 584 N N . ILE A 1 75 ? 4.976 -13.237 -13.440 1.00 94.19 75 ILE A N 1
ATOM 585 C CA . ILE A 1 75 ? 3.727 -13.782 -14.004 1.00 94.19 75 ILE A CA 1
ATOM 586 C C . ILE A 1 75 ? 3.057 -14.711 -12.988 1.00 94.19 75 ILE A C 1
ATOM 588 O O . ILE A 1 75 ? 1.873 -14.532 -12.690 1.00 94.19 75 ILE A O 1
ATOM 592 N N . ALA A 1 76 ? 3.799 -15.659 -12.402 1.00 92.38 76 ALA A N 1
ATOM 593 C CA . ALA A 1 76 ? 3.261 -16.574 -11.397 1.00 92.38 76 ALA A CA 1
ATOM 594 C C . ALA A 1 76 ? 2.735 -15.820 -10.160 1.00 92.38 76 ALA A C 1
ATOM 596 O O . ALA A 1 76 ? 1.615 -16.068 -9.701 1.00 92.38 76 ALA A O 1
ATOM 597 N N . GLY A 1 77 ? 3.506 -14.851 -9.655 1.00 90.31 77 GLY A N 1
ATOM 598 C CA . GLY A 1 77 ? 3.139 -14.023 -8.508 1.00 90.31 77 GLY A CA 1
ATOM 599 C C . GLY A 1 77 ? 1.893 -13.168 -8.754 1.00 90.31 77 GLY A C 1
ATOM 600 O O . GLY A 1 77 ? 0.916 -13.270 -8.006 1.00 90.31 77 GLY A O 1
ATOM 601 N N . ASN A 1 78 ? 1.898 -12.338 -9.800 1.00 91.50 78 ASN A N 1
ATOM 602 C CA . ASN A 1 78 ? 0.804 -11.406 -10.085 1.00 91.50 78 ASN A CA 1
ATOM 603 C C . ASN A 1 78 ? -0.483 -12.126 -10.503 1.00 91.50 78 ASN A C 1
ATOM 605 O O . ASN A 1 78 ? -1.561 -11.760 -10.030 1.00 91.50 78 ASN A O 1
ATOM 609 N N . THR A 1 79 ? -0.390 -13.201 -11.293 1.00 91.12 79 THR A N 1
ATOM 610 C CA . THR A 1 79 ? -1.562 -14.015 -11.661 1.00 91.12 79 THR A CA 1
ATOM 611 C C . THR A 1 79 ? -2.188 -14.664 -10.425 1.00 91.12 79 THR A C 1
ATOM 613 O O . THR A 1 79 ? -3.401 -14.575 -10.234 1.00 91.12 79 THR A O 1
ATOM 616 N N . THR A 1 80 ? -1.377 -15.224 -9.517 1.00 88.44 80 THR A N 1
ATOM 617 C CA . THR A 1 80 ? -1.867 -15.786 -8.244 1.00 88.44 80 THR A CA 1
ATOM 618 C C . THR A 1 80 ? -2.561 -14.722 -7.385 1.00 88.44 80 THR A C 1
ATOM 620 O O . THR A 1 80 ? -3.639 -14.966 -6.838 1.00 88.44 80 THR A O 1
ATOM 623 N N . VAL A 1 81 ? -1.989 -13.515 -7.289 1.00 86.12 81 VAL A N 1
ATOM 624 C CA . VAL A 1 81 ? -2.601 -12.388 -6.563 1.00 86.12 81 VAL A CA 1
ATOM 625 C C . VAL A 1 81 ? -3.935 -11.971 -7.191 1.00 86.12 81 VAL A C 1
ATOM 627 O O . VAL A 1 81 ? -4.902 -11.762 -6.454 1.00 86.12 81 VAL A O 1
ATOM 630 N N . LEU A 1 82 ? -4.029 -11.899 -8.524 1.00 87.94 82 LEU A N 1
ATOM 631 C CA . LEU A 1 82 ? -5.276 -11.578 -9.221 1.00 87.94 82 LEU A CA 1
ATOM 632 C C . LEU A 1 82 ? -6.357 -12.637 -8.993 1.00 87.94 82 LEU A C 1
ATOM 634 O O . LEU A 1 82 ? -7.463 -12.269 -8.598 1.00 87.94 82 LEU A O 1
ATOM 638 N N . VAL A 1 83 ? -6.057 -13.929 -9.167 1.00 87.56 83 VAL A N 1
ATOM 639 C CA . VAL A 1 83 ? -7.023 -15.026 -8.946 1.00 87.56 83 VAL A CA 1
ATOM 640 C C . VAL A 1 83 ? -7.593 -14.966 -7.524 1.00 87.56 83 VAL A C 1
ATOM 642 O O . VAL A 1 83 ? -8.811 -14.872 -7.348 1.00 87.56 83 VAL A O 1
ATOM 645 N N . LEU A 1 84 ? -6.724 -14.880 -6.509 1.00 83.75 84 LEU A N 1
ATOM 646 C CA . LEU A 1 84 ? -7.129 -14.771 -5.100 1.00 83.75 84 LEU A CA 1
ATOM 647 C C . LEU A 1 84 ? -7.951 -13.502 -4.800 1.00 83.75 84 LEU A C 1
ATOM 649 O O . LEU A 1 84 ? -8.786 -13.502 -3.890 1.00 83.75 84 LEU A O 1
ATOM 653 N N . ILE A 1 85 ? -7.731 -12.409 -5.539 1.00 82.44 85 ILE A N 1
ATOM 654 C CA . ILE A 1 85 ? -8.529 -11.178 -5.446 1.00 82.44 85 ILE A CA 1
ATOM 655 C C . ILE A 1 85 ? -9.896 -11.346 -6.121 1.00 82.44 85 ILE A C 1
ATOM 657 O O . ILE A 1 85 ? -10.902 -10.937 -5.533 1.00 82.44 85 ILE A O 1
ATOM 661 N N . PHE A 1 86 ? -9.966 -11.947 -7.311 1.00 83.62 86 PHE A N 1
ATOM 662 C CA . PHE A 1 86 ? -11.219 -12.167 -8.037 1.00 83.62 86 PHE A CA 1
ATOM 663 C C . PHE A 1 86 ? -12.160 -13.105 -7.275 1.00 83.62 86 PHE A C 1
ATOM 665 O O . PHE A 1 86 ? -13.327 -12.762 -7.082 1.00 83.62 86 PHE A O 1
ATOM 672 N N . GLU A 1 87 ? -11.659 -14.226 -6.750 1.00 80.44 87 GLU A N 1
ATOM 673 C CA . GLU A 1 87 ? -12.434 -15.114 -5.874 1.00 80.44 87 GLU A CA 1
ATOM 674 C C . GLU A 1 87 ? -12.946 -14.383 -4.629 1.00 80.44 87 GLU A C 1
ATOM 676 O O . GLU A 1 87 ? -14.134 -14.431 -4.303 1.00 80.44 87 GLU A O 1
ATOM 681 N N . ARG A 1 88 ? -12.068 -13.629 -3.954 1.00 73.38 88 ARG A N 1
ATOM 682 C CA . ARG A 1 88 ? -12.434 -12.869 -2.753 1.00 73.38 88 ARG A CA 1
ATOM 683 C C . ARG A 1 88 ? -13.476 -11.786 -3.050 1.00 73.38 88 ARG A C 1
ATOM 685 O O . ARG A 1 88 ? -14.343 -11.558 -2.211 1.00 73.38 88 ARG A O 1
ATOM 692 N N . ARG A 1 89 ? -13.455 -11.161 -4.234 1.00 73.19 89 ARG A N 1
ATOM 693 C CA . ARG A 1 89 ? -14.472 -10.178 -4.656 1.00 73.19 89 ARG A CA 1
ATOM 694 C C . ARG A 1 89 ? -15.860 -10.776 -4.877 1.00 73.19 89 ARG A C 1
ATOM 696 O O . ARG A 1 89 ? -16.823 -10.041 -4.672 1.00 73.19 89 ARG A O 1
ATOM 703 N N . LYS A 1 90 ? -15.981 -12.061 -5.249 1.00 72.38 90 LYS A N 1
ATOM 704 C CA . LYS A 1 90 ? -17.289 -12.738 -5.390 1.00 72.38 90 LYS A CA 1
ATOM 705 C C . LYS A 1 90 ? -18.076 -12.755 -4.072 1.00 72.38 90 LYS A C 1
ATOM 707 O O . LYS A 1 90 ? -19.298 -12.758 -4.104 1.00 72.38 90 LYS A O 1
ATOM 712 N N . THR A 1 91 ? -17.386 -12.735 -2.926 1.00 59.47 91 THR A N 1
ATOM 713 C CA . THR A 1 91 ? -18.005 -12.752 -1.585 1.00 59.47 91 THR A CA 1
ATOM 714 C C . THR A 1 91 ? -17.900 -11.419 -0.841 1.00 59.47 91 THR A C 1
ATOM 716 O O . THR A 1 91 ? -18.859 -11.009 -0.194 1.00 59.47 91 THR A O 1
ATOM 719 N N . HIS A 1 92 ? -16.772 -10.704 -0.939 1.00 54.94 92 HIS A N 1
ATOM 720 C CA . HIS A 1 92 ? -16.571 -9.411 -0.279 1.00 54.94 92 HIS A CA 1
ATOM 721 C C . HIS A 1 92 ? -15.777 -8.421 -1.146 1.00 54.94 92 HIS A C 1
ATOM 723 O O . HIS A 1 92 ? -14.567 -8.558 -1.361 1.00 54.94 92 HIS A O 1
ATOM 729 N N . LYS A 1 93 ? -16.444 -7.341 -1.569 1.00 62.75 93 LYS A N 1
ATOM 730 C CA . LYS A 1 93 ? -15.793 -6.165 -2.166 1.00 62.75 93 LYS A CA 1
ATOM 731 C C . LYS A 1 93 ? -15.001 -5.410 -1.087 1.00 62.75 93 LYS A C 1
ATOM 733 O O . LYS A 1 93 ? -15.479 -5.231 0.030 1.00 62.75 93 LYS A O 1
ATOM 738 N N . SER A 1 94 ? -13.779 -4.980 -1.403 1.00 70.75 94 SER A N 1
ATOM 739 C CA . SER A 1 94 ? -12.926 -4.208 -0.489 1.00 70.75 94 SER A CA 1
ATOM 740 C C . SER A 1 94 ? -11.935 -3.350 -1.271 1.00 70.75 94 SER A C 1
ATOM 742 O O . SER A 1 94 ? -11.265 -3.865 -2.163 1.00 70.75 94 SER A O 1
ATOM 744 N N . ARG A 1 95 ? -11.812 -2.072 -0.898 1.00 72.12 95 ARG A N 1
ATOM 745 C CA . ARG A 1 95 ? -10.983 -1.047 -1.564 1.00 72.12 95 ARG A CA 1
ATOM 746 C C . ARG A 1 95 ? -9.531 -1.463 -1.796 1.00 72.12 95 ARG A C 1
ATOM 748 O O . ARG A 1 95 ? -8.993 -1.351 -2.891 1.00 72.12 95 ARG A O 1
ATOM 755 N N . ILE A 1 96 ? -8.899 -2.063 -0.786 1.00 76.88 96 ILE A N 1
ATOM 756 C CA . ILE A 1 96 ? -7.510 -2.528 -0.918 1.00 76.88 96 ILE A CA 1
ATOM 757 C C . ILE A 1 96 ? -7.369 -3.630 -1.987 1.00 76.88 96 ILE A C 1
ATOM 759 O O . ILE A 1 96 ? -6.364 -3.675 -2.685 1.00 76.88 96 ILE A O 1
ATOM 763 N N . ASN A 1 97 ? -8.406 -4.449 -2.207 1.00 80.62 97 ASN A N 1
ATOM 764 C CA . ASN A 1 97 ? -8.441 -5.444 -3.285 1.00 80.62 97 ASN A CA 1
ATOM 765 C C . ASN A 1 97 ? -8.702 -4.808 -4.671 1.00 80.62 97 ASN A C 1
ATOM 767 O O . ASN A 1 97 ? -8.648 -5.511 -5.679 1.00 80.62 97 ASN A O 1
ATOM 771 N N . THR A 1 98 ? -9.033 -3.516 -4.749 1.00 86.19 98 THR A N 1
ATOM 772 C CA . THR A 1 98 ? -9.113 -2.743 -6.000 1.00 86.19 98 THR A CA 1
ATOM 773 C C . THR A 1 98 ? -7.742 -2.193 -6.357 1.00 86.19 98 THR A C 1
ATOM 775 O O . THR A 1 98 ? -7.226 -2.515 -7.424 1.00 86.19 98 THR A O 1
ATOM 778 N N . MET A 1 99 ? -7.097 -1.468 -5.437 1.00 87.44 99 MET A N 1
ATOM 779 C CA . MET A 1 99 ? -5.747 -0.931 -5.653 1.00 87.44 99 MET A CA 1
ATOM 780 C C . MET A 1 99 ? -4.719 -2.035 -5.950 1.00 87.44 99 MET A C 1
ATOM 782 O O . MET A 1 99 ? -3.959 -1.915 -6.906 1.00 87.44 99 MET A O 1
ATOM 786 N N . LEU A 1 100 ? -4.754 -3.154 -5.213 1.00 86.75 100 LEU A N 1
ATOM 787 C CA . LEU A 1 100 ? -3.865 -4.299 -5.466 1.00 86.75 100 LEU A CA 1
ATOM 788 C C . LEU A 1 100 ? -4.135 -5.010 -6.803 1.00 86.75 100 LEU A C 1
ATOM 790 O O . LEU A 1 100 ? -3.216 -5.594 -7.365 1.00 86.75 100 LEU A O 1
ATOM 794 N N . MET A 1 101 ? -5.361 -4.944 -7.338 1.00 89.56 101 MET A N 1
ATOM 795 C CA . MET A 1 101 ? -5.647 -5.453 -8.685 1.00 89.56 101 MET A CA 1
ATOM 796 C C . MET A 1 101 ? -5.007 -4.556 -9.748 1.00 89.56 101 MET A C 1
ATOM 798 O O . MET A 1 101 ? -4.396 -5.070 -10.675 1.00 89.56 101 MET A O 1
ATOM 802 N N . HIS A 1 102 ? -5.116 -3.230 -9.617 1.00 92.81 102 HIS A N 1
ATOM 803 C CA . HIS A 1 102 ? -4.478 -2.312 -10.566 1.00 92.81 102 HIS A CA 1
ATOM 804 C C . HIS A 1 102 ? -2.947 -2.379 -10.506 1.00 92.81 102 HIS A C 1
ATOM 806 O O . HIS A 1 102 ? -2.320 -2.272 -11.553 1.00 92.81 102 HIS A O 1
ATOM 812 N N . LEU A 1 103 ? -2.358 -2.631 -9.330 1.00 91.75 103 LEU A N 1
ATOM 813 C CA . LEU A 1 103 ? -0.919 -2.878 -9.209 1.00 91.75 103 LEU A CA 1
ATOM 814 C C . LEU A 1 103 ? -0.504 -4.166 -9.934 1.00 91.75 103 LEU A C 1
ATOM 816 O O . LEU A 1 103 ? 0.385 -4.123 -10.774 1.00 91.75 103 LEU A O 1
ATOM 820 N N . ALA A 1 104 ? -1.206 -5.279 -9.699 1.00 93.06 104 ALA A N 1
ATOM 821 C CA . ALA A 1 104 ? -0.906 -6.540 -10.379 1.00 93.06 104 ALA A CA 1
ATOM 822 C C . ALA A 1 104 ? -1.158 -6.489 -11.901 1.00 93.06 104 ALA A C 1
ATOM 824 O O . ALA A 1 104 ? -0.491 -7.189 -12.654 1.00 93.06 104 ALA A O 1
ATOM 825 N N . ILE A 1 105 ? -2.080 -5.640 -12.375 1.00 94.38 105 ILE A N 1
ATOM 826 C CA . ILE A 1 105 ? -2.247 -5.342 -13.809 1.00 94.38 105 ILE A CA 1
ATOM 827 C C . ILE A 1 105 ? -1.056 -4.532 -14.344 1.00 94.38 105 ILE A C 1
ATOM 829 O O . ILE A 1 105 ? -0.558 -4.846 -15.421 1.00 94.38 105 ILE A O 1
ATOM 833 N N . ALA A 1 106 ? -0.577 -3.524 -13.607 1.00 95.12 106 ALA A N 1
ATOM 834 C CA . ALA A 1 106 ? 0.596 -2.737 -13.994 1.00 95.12 106 ALA A CA 1
ATOM 835 C C . ALA A 1 106 ? 1.859 -3.606 -14.090 1.00 95.12 106 ALA A C 1
ATOM 837 O O . ALA A 1 106 ? 2.564 -3.561 -15.094 1.00 95.12 106 ALA A O 1
ATOM 838 N N . ASP A 1 107 ? 2.088 -4.458 -13.090 1.00 94.62 107 ASP A N 1
ATOM 839 C CA . ASP A 1 107 ? 3.204 -5.401 -13.076 1.00 94.62 107 ASP A CA 1
ATOM 840 C C . ASP A 1 107 ? 3.079 -6.452 -14.195 1.00 94.62 107 ASP A C 1
ATOM 842 O O . ASP A 1 107 ? 4.072 -6.757 -14.855 1.00 94.62 107 ASP A O 1
ATOM 846 N N . LEU A 1 108 ? 1.868 -6.943 -14.504 1.00 94.81 108 LEU A N 1
ATOM 847 C CA . LEU A 1 108 ? 1.667 -7.834 -15.654 1.00 94.81 108 LEU A CA 1
ATOM 848 C C . LEU A 1 108 ? 1.948 -7.152 -16.999 1.00 94.81 108 LEU A C 1
ATOM 850 O O . LEU A 1 108 ? 2.512 -7.801 -17.878 1.00 94.81 108 LEU A O 1
ATOM 854 N N . LEU A 1 109 ? 1.636 -5.861 -17.163 1.00 94.56 109 LEU A N 1
ATOM 855 C CA . LEU A 1 109 ? 2.017 -5.104 -18.364 1.00 94.56 109 LEU A CA 1
ATOM 856 C C . LEU A 1 109 ? 3.545 -5.036 -18.526 1.00 94.56 109 LEU A C 1
ATOM 858 O O . LEU A 1 109 ? 4.038 -5.189 -19.643 1.00 94.56 109 LEU A O 1
ATOM 862 N N . VAL A 1 110 ? 4.305 -4.904 -17.431 1.00 94.06 110 VAL A N 1
ATOM 863 C CA . VAL A 1 110 ? 5.776 -5.015 -17.479 1.00 94.06 110 VAL A CA 1
ATOM 864 C C . VAL A 1 110 ? 6.194 -6.430 -17.908 1.00 94.06 110 VAL A C 1
ATOM 866 O O . VAL A 1 110 ? 6.993 -6.573 -18.829 1.00 94.06 110 VAL A O 1
ATOM 869 N N . THR A 1 111 ? 5.630 -7.491 -17.320 1.00 94.50 111 THR A N 1
ATOM 870 C CA . THR A 1 111 ? 6.048 -8.872 -17.650 1.00 94.50 111 THR A CA 1
ATOM 871 C C . THR A 1 111 ? 5.638 -9.381 -19.027 1.00 94.50 111 THR A C 1
ATOM 873 O O . THR A 1 111 ? 6.301 -10.268 -19.547 1.00 94.50 111 THR A O 1
ATOM 876 N N . LEU A 1 112 ? 4.539 -8.878 -19.598 1.00 94.69 112 LEU A N 1
ATOM 877 C CA . LEU A 1 112 ? 3.967 -9.402 -20.844 1.00 94.69 112 LEU A CA 1
ATOM 878 C C . LEU A 1 112 ? 4.302 -8.542 -22.069 1.00 94.69 112 LEU A C 1
ATOM 880 O O . LEU A 1 112 ? 4.155 -9.025 -23.187 1.00 94.69 112 LEU A O 1
ATOM 884 N N . LEU A 1 113 ? 4.747 -7.295 -21.872 1.00 93.19 113 LEU A N 1
ATOM 885 C CA . LEU A 1 113 ? 5.114 -6.379 -22.959 1.00 93.19 113 LEU A CA 1
ATOM 886 C C . LEU A 1 113 ? 6.582 -5.946 -22.866 1.00 93.19 113 LEU A C 1
ATOM 888 O O . LEU A 1 113 ? 7.315 -6.083 -23.839 1.00 93.19 113 LEU A O 1
ATOM 892 N N . MET A 1 114 ? 7.036 -5.475 -21.698 1.00 91.88 114 MET A N 1
ATOM 893 C CA . MET A 1 114 ? 8.394 -4.940 -21.532 1.00 91.88 114 MET A CA 1
ATOM 894 C C . MET A 1 114 ? 9.460 -6.041 -21.413 1.00 91.88 114 MET A C 1
ATOM 896 O O . MET A 1 114 ? 10.423 -6.030 -22.170 1.00 91.88 114 MET A O 1
ATOM 900 N N . MET A 1 115 ? 9.298 -7.038 -20.538 1.00 93.00 115 MET A N 1
ATOM 901 C CA . MET A 1 115 ? 10.320 -8.091 -20.394 1.00 93.00 115 MET A CA 1
ATOM 902 C C . MET A 1 115 ? 10.542 -8.915 -21.686 1.00 93.00 115 MET A C 1
ATOM 904 O O . MET A 1 115 ? 11.702 -9.147 -22.029 1.00 93.00 115 MET A O 1
ATOM 908 N N . PRO A 1 116 ? 9.505 -9.308 -22.462 1.00 93.81 116 PRO A N 1
ATOM 909 C CA . PRO A 1 116 ? 9.694 -10.021 -23.730 1.00 93.81 116 PRO A CA 1
ATOM 910 C C . PRO A 1 116 ? 10.337 -9.157 -24.822 1.00 93.81 116 PRO A C 1
ATOM 912 O O . PRO A 1 116 ? 11.091 -9.678 -25.640 1.00 93.81 116 PRO A O 1
ATOM 915 N N . LEU A 1 117 ? 10.074 -7.845 -24.818 1.00 91.38 117 LEU A N 1
ATOM 916 C CA . LEU A 1 117 ? 10.717 -6.867 -25.700 1.00 91.38 117 LEU A CA 1
ATOM 917 C C . LEU A 1 117 ? 12.233 -6.819 -25.465 1.00 91.38 117 LEU A C 1
ATOM 919 O O . LEU A 1 117 ? 12.997 -6.929 -26.422 1.00 91.38 117 LEU A O 1
ATOM 923 N N . GLU A 1 118 ? 12.668 -6.691 -24.207 1.00 90.19 118 GLU A N 1
ATOM 924 C CA . GLU A 1 118 ? 14.097 -6.661 -23.865 1.00 90.19 118 GLU A CA 1
ATOM 925 C C . GLU A 1 118 ? 14.786 -7.995 -24.189 1.00 90.19 118 GLU A C 1
ATOM 927 O O . GLU A 1 118 ? 15.882 -7.997 -24.744 1.00 90.19 118 GLU A O 1
ATOM 932 N N . ILE A 1 119 ? 14.133 -9.133 -23.904 1.00 93.06 119 ILE A N 1
ATOM 933 C CA . ILE A 1 119 ? 14.631 -10.469 -24.281 1.00 93.06 119 ILE A CA 1
ATOM 934 C C . ILE A 1 119 ? 14.795 -10.567 -25.803 1.00 93.06 119 ILE A C 1
ATOM 936 O O . ILE A 1 119 ? 15.841 -11.004 -26.277 1.00 93.06 119 ILE A O 1
ATOM 940 N N . GLY A 1 120 ? 13.781 -10.148 -26.566 1.00 92.62 120 GLY A N 1
ATOM 941 C CA . GLY A 1 120 ? 13.795 -10.190 -28.026 1.00 92.62 120 GLY A CA 1
ATOM 942 C C . GLY A 1 120 ? 14.912 -9.337 -28.621 1.00 92.62 120 GLY A C 1
ATOM 943 O O . GLY A 1 120 ? 15.708 -9.844 -29.406 1.00 92.62 120 GLY A O 1
ATOM 944 N N . TRP A 1 121 ? 15.020 -8.074 -28.199 1.00 91.25 121 TRP A N 1
ATOM 945 C CA . TRP A 1 121 ? 16.052 -7.144 -28.673 1.00 91.25 121 TRP A CA 1
ATOM 946 C C . TRP A 1 121 ? 17.464 -7.603 -28.276 1.00 91.25 121 TRP A C 1
ATOM 948 O O . TRP A 1 121 ? 18.374 -7.569 -29.103 1.00 91.25 121 TRP A O 1
ATOM 958 N N . ALA A 1 122 ? 17.648 -8.120 -27.056 1.00 89.62 122 ALA A N 1
ATOM 959 C CA . ALA A 1 122 ? 18.928 -8.676 -26.622 1.00 89.62 122 ALA A CA 1
ATOM 960 C C . ALA A 1 122 ? 19.315 -9.969 -27.366 1.00 89.62 122 ALA A C 1
ATOM 962 O O . ALA A 1 122 ? 20.503 -10.241 -27.521 1.00 89.62 122 ALA A O 1
ATOM 963 N N . ALA A 1 123 ? 18.339 -10.757 -27.831 1.00 91.88 123 ALA A N 1
ATOM 964 C CA . ALA A 1 123 ? 18.573 -11.977 -28.603 1.00 91.88 123 ALA A CA 1
ATOM 965 C C . ALA A 1 123 ? 18.844 -11.702 -30.091 1.00 91.88 123 ALA A C 1
ATOM 967 O O . ALA A 1 123 ? 19.671 -12.381 -30.695 1.00 91.88 123 ALA A O 1
ATOM 968 N N . THR A 1 124 ? 18.180 -10.711 -30.697 1.00 91.44 124 THR A N 1
ATOM 969 C CA . THR A 1 124 ? 18.428 -10.334 -32.099 1.00 91.44 124 THR A CA 1
ATOM 970 C C . THR A 1 124 ? 19.639 -9.421 -32.273 1.00 91.44 124 THR A C 1
ATOM 972 O O . THR A 1 124 ? 20.118 -9.291 -33.404 1.00 91.44 124 THR A O 1
ATOM 975 N N . VAL A 1 125 ? 20.081 -8.745 -31.200 1.00 90.06 125 VAL A N 1
ATOM 976 C CA . VAL A 1 125 ? 21.119 -7.683 -31.113 1.00 90.06 125 VAL A CA 1
ATOM 977 C C . VAL A 1 125 ? 20.818 -6.434 -31.966 1.00 90.06 125 VAL A C 1
ATOM 979 O O . VAL A 1 125 ? 21.236 -5.329 -31.650 1.00 90.06 125 VAL A O 1
ATOM 982 N N . SER A 1 126 ? 20.006 -6.594 -33.005 1.00 90.62 126 SER A N 1
ATOM 983 C CA . SER A 1 126 ? 19.507 -5.629 -33.983 1.00 90.62 126 SER A CA 1
ATOM 984 C C . SER A 1 126 ? 18.001 -5.436 -33.800 1.00 90.62 126 SER A C 1
ATOM 986 O O . SER A 1 126 ? 17.281 -6.401 -33.523 1.00 90.62 126 SER A O 1
ATOM 988 N N . TRP A 1 127 ? 17.493 -4.217 -33.986 1.00 92.56 127 TRP A N 1
ATOM 989 C CA . TRP A 1 127 ? 16.051 -3.989 -34.066 1.00 92.56 127 TRP A CA 1
ATOM 990 C C . TRP A 1 127 ? 15.509 -4.513 -35.402 1.00 92.56 127 TRP A C 1
ATOM 992 O O . TRP A 1 127 ? 16.110 -4.280 -36.445 1.00 92.56 127 TRP A O 1
ATOM 1002 N N . ARG A 1 128 ? 14.381 -5.240 -35.385 1.00 90.06 128 ARG A N 1
ATOM 1003 C CA . ARG A 1 128 ? 13.825 -5.898 -36.591 1.00 90.06 128 ARG A CA 1
ATOM 1004 C C . ARG A 1 128 ? 12.321 -5.707 -36.810 1.00 90.06 128 ARG A C 1
ATOM 1006 O O . ARG A 1 128 ? 11.774 -6.262 -37.755 1.00 90.06 128 ARG A O 1
ATOM 1013 N N . ALA A 1 129 ? 11.641 -4.938 -35.957 1.00 90.75 129 ALA A N 1
ATOM 1014 C CA . ALA A 1 129 ? 10.179 -4.793 -35.993 1.00 90.75 129 ALA A CA 1
ATOM 1015 C C . ALA A 1 129 ? 9.681 -3.457 -36.593 1.00 90.75 129 ALA A C 1
ATOM 1017 O O . ALA A 1 129 ? 8.491 -3.152 -36.522 1.00 90.75 129 ALA A O 1
ATOM 1018 N N . GLY A 1 130 ? 10.576 -2.655 -37.183 1.00 92.81 130 GLY A N 1
ATOM 1019 C CA . GLY A 1 130 ? 10.251 -1.368 -37.811 1.00 92.81 130 GLY A CA 1
ATOM 1020 C C . GLY A 1 130 ? 9.953 -0.221 -36.832 1.00 92.81 130 GLY A C 1
ATOM 1021 O O . GLY A 1 130 ? 9.891 -0.409 -35.614 1.00 92.81 130 GLY A O 1
ATOM 1022 N N . ASP A 1 131 ? 9.793 0.990 -37.376 1.00 93.00 131 ASP A N 1
ATOM 1023 C CA . ASP A 1 131 ? 9.706 2.243 -36.602 1.00 93.00 131 ASP A CA 1
ATOM 1024 C C . ASP A 1 131 ? 8.440 2.351 -35.739 1.00 93.00 131 ASP A C 1
ATOM 1026 O O . ASP A 1 131 ? 8.516 2.681 -34.556 1.00 93.00 131 ASP A O 1
ATOM 1030 N N . LEU A 1 132 ? 7.275 1.982 -36.285 1.00 94.00 132 LEU A N 1
ATOM 1031 C CA . LEU A 1 132 ? 6.011 2.001 -35.540 1.00 94.00 132 LEU A CA 1
ATOM 1032 C C . LEU A 1 132 ? 6.082 1.124 -34.280 1.00 94.00 132 LEU A C 1
ATOM 1034 O O . LEU A 1 132 ? 5.643 1.543 -33.209 1.00 94.00 132 LEU A O 1
ATOM 1038 N N . MET A 1 133 ? 6.671 -0.072 -34.391 1.00 92.31 133 MET A N 1
ATOM 1039 C CA . MET A 1 133 ? 6.830 -0.958 -33.242 1.00 92.31 133 MET A CA 1
ATOM 1040 C C . MET A 1 133 ? 7.854 -0.405 -32.246 1.00 92.31 133 MET A C 1
ATOM 1042 O O . MET A 1 133 ? 7.615 -0.503 -31.049 1.00 92.31 133 MET A O 1
ATOM 1046 N N . CYS A 1 134 ? 8.944 0.221 -32.709 1.00 94.25 134 CYS A N 1
ATOM 1047 C CA . CYS A 1 134 ? 9.930 0.873 -31.836 1.00 94.25 134 CYS A CA 1
ATOM 1048 C C . CYS A 1 134 ? 9.262 1.930 -30.941 1.00 94.25 134 CYS A C 1
ATOM 1050 O O . CYS A 1 134 ? 9.383 1.866 -29.719 1.00 94.25 134 CYS A O 1
ATOM 1052 N N . ARG A 1 135 ? 8.455 2.828 -31.523 1.00 94.44 135 ARG A N 1
ATOM 1053 C CA . ARG A 1 135 ? 7.713 3.869 -30.784 1.00 94.44 135 ARG A CA 1
ATOM 1054 C C . ARG A 1 135 ? 6.730 3.293 -29.766 1.00 94.44 135 ARG A C 1
ATOM 1056 O O . ARG A 1 135 ? 6.730 3.697 -28.604 1.00 94.44 135 ARG A O 1
ATOM 1063 N N . VAL A 1 136 ? 5.893 2.345 -30.196 1.00 93.75 136 VAL A N 1
ATOM 1064 C CA . VAL A 1 136 ? 4.866 1.720 -29.342 1.00 93.75 136 VAL A CA 1
ATOM 1065 C C . VAL A 1 136 ? 5.507 0.924 -28.203 1.00 93.75 136 VAL A C 1
ATOM 1067 O O . VAL A 1 136 ? 5.054 0.993 -27.061 1.00 93.75 136 VAL A O 1
ATOM 1070 N N . MET A 1 137 ? 6.593 0.207 -28.480 1.00 92.19 137 MET A N 1
ATOM 1071 C CA . MET A 1 137 ? 7.298 -0.578 -27.472 1.00 92.19 137 MET A CA 1
ATOM 1072 C C . MET A 1 137 ? 8.112 0.296 -26.512 1.00 92.19 137 MET A C 1
ATOM 1074 O O . MET A 1 137 ? 8.108 0.012 -25.317 1.00 92.19 137 MET A O 1
ATOM 1078 N N . ALA A 1 138 ? 8.702 1.407 -26.967 1.00 92.12 138 ALA A N 1
ATOM 1079 C CA . ALA A 1 138 ? 9.341 2.393 -26.090 1.00 92.12 138 ALA A CA 1
ATOM 1080 C C . ALA A 1 138 ? 8.349 3.010 -25.081 1.00 92.12 138 ALA A C 1
ATOM 1082 O O . ALA A 1 138 ? 8.687 3.199 -23.913 1.00 92.12 138 ALA A O 1
ATOM 1083 N N . PHE A 1 139 ? 7.089 3.239 -25.474 1.00 94.69 139 PHE A N 1
ATOM 1084 C CA . PHE A 1 139 ? 6.029 3.609 -24.527 1.00 94.69 139 PHE A CA 1
ATOM 1085 C C . PHE A 1 139 ? 5.791 2.516 -23.474 1.00 94.69 139 PHE A C 1
ATOM 1087 O O . PHE A 1 139 ? 5.837 2.789 -22.271 1.00 94.69 139 PHE A O 1
ATOM 1094 N N . PHE A 1 140 ? 5.576 1.265 -23.900 1.00 92.94 140 PHE A N 1
ATOM 1095 C CA . PHE A 1 140 ? 5.318 0.162 -22.966 1.00 92.94 140 PHE A CA 1
ATOM 1096 C C . PHE A 1 140 ? 6.518 -0.182 -22.071 1.00 92.94 140 PHE A C 1
ATOM 1098 O O . PHE A 1 140 ? 6.305 -0.632 -20.942 1.00 92.94 140 PHE A O 1
ATOM 1105 N N . ARG A 1 141 ? 7.748 0.124 -22.512 1.00 90.12 141 ARG A N 1
ATOM 1106 C CA . ARG A 1 141 ? 9.002 -0.010 -21.752 1.00 90.12 141 ARG A CA 1
ATOM 1107 C C . ARG A 1 141 ? 8.954 0.678 -20.386 1.00 90.12 141 ARG A C 1
ATOM 1109 O O . ARG A 1 141 ? 9.498 0.153 -19.420 1.00 90.12 141 ARG A O 1
ATOM 1116 N N . VAL A 1 142 ? 8.285 1.831 -20.292 1.00 91.00 142 VAL A N 1
ATOM 1117 C CA . VAL A 1 142 ? 8.177 2.618 -19.047 1.00 91.00 142 VAL A CA 1
ATOM 1118 C C . VAL A 1 142 ? 6.751 2.710 -18.494 1.00 91.00 142 VAL A C 1
ATOM 1120 O O . VAL A 1 142 ? 6.583 2.898 -17.290 1.00 91.00 142 VAL A O 1
ATOM 1123 N N . PHE A 1 143 ? 5.714 2.526 -19.319 1.00 95.12 143 PHE A N 1
ATOM 1124 C CA . PHE A 1 143 ? 4.316 2.719 -18.910 1.00 95.12 143 PHE A CA 1
ATOM 1125 C C . PHE A 1 143 ? 3.887 1.865 -17.708 1.00 95.12 143 PHE A C 1
ATOM 1127 O O . PHE A 1 143 ? 3.309 2.391 -16.754 1.00 95.12 143 PHE A O 1
ATOM 1134 N N . GLY A 1 144 ? 4.203 0.564 -17.711 1.00 93.25 144 GLY A N 1
ATOM 1135 C CA . GLY A 1 144 ? 3.877 -0.322 -16.586 1.00 93.25 144 GLY A CA 1
ATOM 1136 C C . GLY A 1 144 ? 4.609 0.061 -15.292 1.00 93.25 144 GLY A C 1
ATOM 1137 O O . GLY A 1 144 ? 4.039 -0.031 -14.203 1.00 93.25 144 GLY A O 1
ATOM 1138 N N . LEU A 1 145 ? 5.839 0.573 -15.413 1.00 92.00 145 LEU A N 1
ATOM 1139 C CA . LEU A 1 145 ? 6.671 1.007 -14.290 1.00 92.00 145 LEU A CA 1
ATOM 1140 C C . LEU A 1 145 ? 6.145 2.312 -13.667 1.00 92.00 145 LEU A C 1
ATOM 1142 O O . LEU A 1 145 ? 5.931 2.360 -12.454 1.00 92.00 145 LEU A O 1
ATOM 1146 N N . TYR A 1 146 ? 5.828 3.325 -14.484 1.00 95.31 146 TYR A N 1
ATOM 1147 C CA . TYR A 1 146 ? 5.145 4.544 -14.025 1.00 95.31 146 TYR A CA 1
ATOM 1148 C C . TYR A 1 146 ? 3.811 4.227 -13.345 1.00 95.31 146 TYR A C 1
ATOM 1150 O O . TYR A 1 146 ? 3.518 4.752 -12.268 1.00 95.31 146 TYR A O 1
ATOM 1158 N N . LEU A 1 147 ? 3.005 3.348 -13.950 1.00 95.75 147 LEU A N 1
ATOM 1159 C CA . LEU A 1 147 ? 1.710 2.961 -13.403 1.00 95.75 147 LEU A CA 1
ATOM 1160 C C . LEU A 1 147 ? 1.860 2.263 -12.042 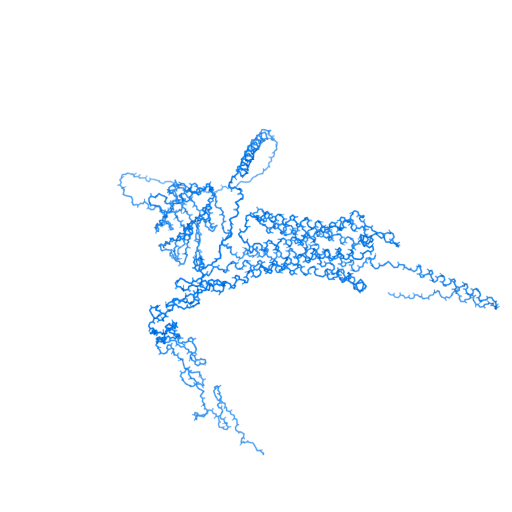1.00 95.75 147 LEU A C 1
ATOM 1162 O O . LEU A 1 147 ? 1.150 2.619 -11.103 1.00 95.75 147 LEU A O 1
ATOM 1166 N N . SER A 1 148 ? 2.816 1.340 -11.898 1.00 93.56 148 SER A N 1
ATOM 1167 C CA . SER A 1 148 ? 3.173 0.725 -10.611 1.00 93.56 148 SER A CA 1
ATOM 1168 C C . SER A 1 148 ? 3.534 1.784 -9.557 1.00 93.56 148 SER A C 1
ATOM 1170 O O . SER A 1 148 ? 2.885 1.850 -8.506 1.00 93.56 148 SER A O 1
ATOM 1172 N N . SER A 1 149 ? 4.475 2.688 -9.858 1.00 92.81 149 SER A N 1
ATOM 1173 C CA . SER A 1 149 ? 4.889 3.771 -8.950 1.00 92.81 149 SER A CA 1
ATOM 1174 C C . SER A 1 149 ? 3.723 4.679 -8.526 1.00 92.81 149 SER A C 1
ATOM 1176 O O . SER A 1 149 ? 3.575 4.997 -7.341 1.00 92.81 149 SER A O 1
ATOM 1178 N N . PHE A 1 150 ? 2.834 5.062 -9.448 1.00 95.19 150 PHE A N 1
ATOM 1179 C CA . PHE A 1 150 ? 1.676 5.904 -9.123 1.00 95.19 150 PHE A CA 1
ATOM 1180 C C . PHE A 1 150 ? 0.568 5.151 -8.361 1.00 95.19 150 PHE A C 1
ATOM 1182 O O . PHE A 1 150 ? -0.111 5.745 -7.517 1.00 95.19 150 PHE A O 1
ATOM 1189 N N . ILE A 1 151 ? 0.417 3.836 -8.551 1.00 93.19 151 ILE A N 1
ATOM 1190 C CA . ILE A 1 151 ? -0.470 3.011 -7.713 1.00 93.19 151 ILE A CA 1
ATOM 1191 C C . ILE A 1 151 ? 0.105 2.840 -6.292 1.00 93.19 151 ILE A C 1
ATOM 1193 O O . ILE A 1 151 ? -0.661 2.882 -5.325 1.00 93.19 151 ILE A O 1
ATOM 1197 N N . LEU A 1 152 ? 1.430 2.752 -6.120 1.00 89.00 152 LEU A N 1
ATOM 1198 C CA . LEU A 1 152 ? 2.077 2.756 -4.796 1.00 89.00 152 LEU A CA 1
ATOM 1199 C C . LEU A 1 152 ? 1.870 4.087 -4.043 1.00 89.00 152 LEU A C 1
ATOM 1201 O O . LEU A 1 152 ? 1.595 4.073 -2.836 1.00 89.00 152 LEU A O 1
ATOM 1205 N N . ILE A 1 153 ? 1.886 5.229 -4.747 1.00 92.44 153 ILE A N 1
ATOM 1206 C CA . ILE A 1 153 ? 1.440 6.524 -4.194 1.00 92.44 153 ILE A CA 1
ATOM 1207 C C . ILE A 1 153 ? -0.021 6.434 -3.724 1.00 92.44 153 ILE A C 1
ATOM 1209 O O . ILE A 1 153 ? -0.329 6.792 -2.584 1.00 92.44 153 ILE A O 1
ATOM 1213 N N . CYS A 1 154 ? -0.924 5.920 -4.567 1.00 91.50 154 CYS A N 1
ATOM 1214 C CA . CYS A 1 154 ? -2.351 5.817 -4.242 1.00 91.50 154 CYS A CA 1
ATOM 1215 C C . CYS A 1 154 ? -2.609 4.962 -2.990 1.00 91.50 154 CYS A C 1
ATOM 1217 O O . CYS A 1 154 ? -3.379 5.365 -2.114 1.00 91.50 154 CYS A O 1
ATOM 1219 N N . ILE A 1 155 ? -1.927 3.819 -2.868 1.00 87.62 155 ILE A N 1
ATOM 1220 C CA . ILE A 1 155 ? -1.992 2.949 -1.686 1.00 87.62 155 ILE A CA 1
ATOM 1221 C C . ILE A 1 155 ? -1.532 3.713 -0.436 1.00 87.62 155 ILE A C 1
ATOM 1223 O O . ILE A 1 155 ? -2.207 3.678 0.595 1.00 87.62 155 ILE A O 1
ATOM 1227 N N . SER A 1 156 ? -0.418 4.442 -0.521 1.00 86.56 156 SER A N 1
ATOM 1228 C CA . SER A 1 156 ? 0.159 5.187 0.606 1.00 86.56 156 SER A CA 1
ATOM 1229 C C . SER A 1 156 ? -0.752 6.324 1.089 1.00 86.56 156 SER A C 1
ATOM 1231 O O . SER A 1 156 ? -0.987 6.469 2.293 1.00 86.56 156 SER A O 1
ATOM 1233 N N . ILE A 1 157 ? -1.371 7.057 0.158 1.00 87.50 157 ILE A N 1
ATOM 1234 C CA . ILE A 1 157 ? -2.359 8.107 0.451 1.00 87.50 157 ILE A CA 1
ATOM 1235 C C . ILE A 1 157 ? -3.645 7.524 1.067 1.00 87.50 157 ILE A C 1
ATOM 1237 O O . ILE A 1 157 ? -4.176 8.085 2.030 1.00 87.50 157 ILE A O 1
ATOM 1241 N N . ASP A 1 158 ? -4.149 6.381 0.588 1.00 84.25 158 ASP A N 1
ATOM 1242 C CA . ASP A 1 158 ? -5.298 5.724 1.227 1.00 84.25 158 ASP A CA 1
ATOM 1243 C C . ASP A 1 158 ? -4.976 5.270 2.660 1.00 84.25 158 ASP A C 1
ATOM 1245 O O . ASP A 1 158 ? -5.769 5.514 3.573 1.00 84.25 158 ASP A O 1
ATOM 1249 N N . ARG A 1 159 ? -3.790 4.687 2.893 1.00 80.19 159 ARG A N 1
ATOM 1250 C CA . ARG A 1 159 ? -3.337 4.322 4.247 1.00 80.19 159 ARG A CA 1
ATOM 1251 C C . ARG A 1 159 ? -3.243 5.539 5.171 1.00 80.19 159 ARG A C 1
ATOM 1253 O O . ARG A 1 159 ? -3.688 5.440 6.315 1.00 80.19 159 ARG A O 1
ATOM 1260 N N . TYR A 1 160 ? -2.741 6.675 4.681 1.00 83.12 160 TYR A N 1
ATOM 1261 C CA . TYR A 1 160 ? -2.710 7.945 5.416 1.00 83.12 160 TYR A CA 1
ATOM 1262 C C . TYR A 1 160 ? -4.117 8.347 5.882 1.00 83.12 160 TYR A C 1
ATOM 1264 O O . TYR A 1 160 ? -4.364 8.455 7.086 1.00 83.12 160 TYR A O 1
ATOM 1272 N N . TYR A 1 161 ? -5.081 8.471 4.962 1.00 79.81 161 TYR A N 1
ATOM 1273 C CA . TYR A 1 161 ? -6.447 8.869 5.324 1.00 79.81 161 TYR A CA 1
ATOM 1274 C C . TYR A 1 161 ? -7.148 7.846 6.230 1.00 79.81 161 TYR A C 1
ATOM 1276 O O . TYR A 1 161 ? -7.852 8.245 7.157 1.00 79.81 161 TYR A O 1
ATOM 1284 N N . ALA A 1 162 ? -6.943 6.546 5.999 1.00 76.50 162 ALA A N 1
ATOM 1285 C CA . ALA A 1 162 ? -7.559 5.477 6.785 1.00 76.50 162 ALA A CA 1
ATOM 1286 C C . ALA A 1 162 ? -7.076 5.427 8.248 1.00 76.50 162 ALA A C 1
ATOM 1288 O O . ALA A 1 162 ? -7.821 4.963 9.112 1.00 76.50 162 ALA A O 1
ATOM 1289 N N . VAL A 1 163 ? -5.855 5.895 8.541 1.00 74.19 163 VAL A N 1
ATOM 1290 C CA . VAL A 1 163 ? -5.319 5.952 9.914 1.00 74.19 163 VAL A CA 1
ATOM 1291 C C . VAL A 1 163 ? -5.609 7.296 10.590 1.00 74.19 163 VAL A C 1
ATOM 1293 O O . VAL A 1 163 ? -5.990 7.299 11.760 1.00 74.19 163 VAL A O 1
ATOM 1296 N N . LEU A 1 164 ? -5.444 8.413 9.871 1.00 73.12 164 LEU A N 1
ATOM 1297 C CA . LEU A 1 164 ? -5.487 9.772 10.431 1.00 73.12 164 LEU A CA 1
ATOM 1298 C C . LEU A 1 164 ? -6.887 10.406 10.444 1.00 73.12 164 LEU A C 1
ATOM 1300 O O . LEU A 1 164 ? -7.197 11.178 11.348 1.00 73.12 164 LEU A O 1
ATOM 1304 N N . LYS A 1 165 ? -7.744 10.115 9.454 1.00 67.06 165 LYS A N 1
ATOM 1305 C CA . LYS A 1 165 ? -9.061 10.770 9.288 1.00 67.06 165 LYS A CA 1
ATOM 1306 C C . LYS A 1 165 ? -10.209 9.752 9.162 1.00 67.06 165 LYS A C 1
ATOM 1308 O O . LYS A 1 165 ? -10.943 9.768 8.171 1.00 67.06 165 LYS A O 1
ATOM 1313 N N . PRO A 1 166 ? -10.421 8.885 10.176 1.00 60.91 166 PRO A N 1
ATOM 1314 C CA . PRO A 1 166 ? -11.349 7.753 10.096 1.00 60.91 166 PRO A CA 1
ATOM 1315 C C . PRO A 1 166 ? -12.827 8.133 9.915 1.00 60.91 166 PRO A C 1
ATOM 1317 O O . PRO A 1 166 ? -13.602 7.288 9.484 1.00 60.91 166 PRO A O 1
ATOM 1320 N N . MET A 1 167 ? -13.237 9.373 10.215 1.00 43.75 167 MET A N 1
ATOM 1321 C CA . MET A 1 167 ? -14.644 9.799 10.105 1.00 43.75 167 MET A C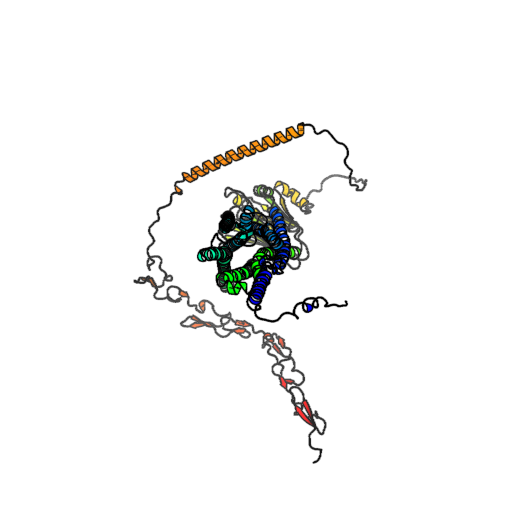A 1
ATOM 1322 C C . MET A 1 167 ? -15.034 10.373 8.729 1.00 43.75 167 MET A C 1
ATOM 1324 O O . MET A 1 167 ? -16.210 10.626 8.491 1.00 43.75 167 MET A O 1
ATOM 1328 N N . GLN A 1 168 ? -14.102 10.532 7.781 1.00 52.56 168 GLN A N 1
ATOM 1329 C CA . GLN A 1 168 ? -14.404 11.040 6.427 1.00 52.56 168 GLN A CA 1
ATOM 1330 C C . GLN A 1 168 ? -14.919 9.936 5.472 1.00 52.56 168 GLN A C 1
ATOM 1332 O O . GLN A 1 168 ? -14.523 9.861 4.310 1.00 52.56 168 GLN A O 1
ATOM 1337 N N . LEU A 1 169 ? -15.795 9.056 5.972 1.00 53.25 169 LEU A N 1
ATOM 1338 C CA . LEU A 1 169 ? -16.225 7.817 5.304 1.00 53.25 169 LEU A CA 1
ATOM 1339 C C . LEU A 1 169 ? -17.086 8.032 4.048 1.00 53.25 169 LEU A C 1
ATOM 1341 O O . LEU A 1 169 ? -17.003 7.233 3.120 1.00 53.25 169 LEU A O 1
ATOM 1345 N N . ILE A 1 170 ? -17.866 9.115 3.999 1.00 51.28 170 ILE A N 1
ATOM 1346 C CA . ILE A 1 170 ? -18.925 9.348 2.996 1.00 51.28 170 ILE A CA 1
ATOM 1347 C C . ILE A 1 170 ? -18.388 9.477 1.554 1.00 51.28 170 ILE A C 1
ATOM 1349 O O . ILE A 1 170 ? -19.092 9.148 0.607 1.00 51.28 170 ILE A O 1
ATOM 1353 N N . ASN A 1 171 ? -17.136 9.914 1.367 1.00 68.44 171 ASN A N 1
ATOM 1354 C CA . ASN A 1 171 ? -16.564 10.217 0.043 1.00 68.44 171 ASN A CA 1
ATOM 1355 C C . ASN A 1 171 ? -15.416 9.283 -0.397 1.00 68.44 171 ASN A C 1
ATOM 1357 O O . ASN A 1 171 ? -14.759 9.565 -1.403 1.00 68.44 171 ASN A O 1
ATOM 1361 N N . ILE A 1 172 ? -15.124 8.197 0.334 1.00 71.00 172 ILE A N 1
ATOM 1362 C CA . ILE A 1 172 ? -13.881 7.433 0.105 1.00 71.00 172 ILE A CA 1
ATOM 1363 C C . ILE A 1 172 ? -13.847 6.766 -1.274 1.00 71.00 172 ILE A C 1
ATOM 1365 O O . ILE A 1 172 ? -12.857 6.919 -1.983 1.00 71.00 172 I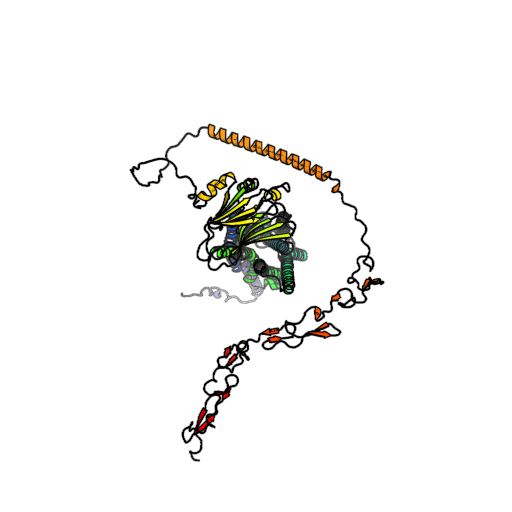LE A O 1
ATOM 1369 N N . ASP A 1 173 ? -14.913 6.085 -1.685 1.00 75.81 173 ASP A N 1
ATOM 1370 C CA . ASP A 1 173 ? -14.908 5.292 -2.921 1.00 75.81 173 ASP A CA 1
ATOM 1371 C C . ASP A 1 173 ? -14.842 6.200 -4.175 1.00 75.81 173 ASP A C 1
ATOM 1373 O O . ASP A 1 173 ? -14.204 5.868 -5.177 1.00 75.81 173 ASP A O 1
ATOM 1377 N N . ARG A 1 174 ? -15.403 7.421 -4.090 1.00 83.12 174 ARG A N 1
ATOM 1378 C CA . ARG A 1 174 ? -15.217 8.484 -5.099 1.00 83.12 174 ARG A CA 1
ATOM 1379 C C . ARG A 1 174 ? -13.759 8.950 -5.153 1.00 83.12 174 ARG A C 1
ATOM 1381 O O . ARG A 1 174 ? -13.224 9.111 -6.248 1.00 83.12 174 ARG A O 1
ATOM 1388 N N . ARG A 1 175 ? -13.119 9.161 -3.995 1.00 85.19 175 ARG A N 1
ATOM 1389 C CA . ARG A 1 175 ? -11.708 9.573 -3.899 1.00 85.19 175 ARG A CA 1
ATOM 1390 C C . ARG A 1 175 ? -10.773 8.502 -4.463 1.00 85.19 175 ARG A C 1
ATOM 1392 O O . ARG A 1 175 ? -9.904 8.834 -5.257 1.00 85.19 175 ARG A O 1
ATOM 1399 N N . GLU A 1 176 ? -10.987 7.236 -4.110 1.00 84.88 176 GLU A N 1
ATOM 1400 C CA . GLU A 1 176 ? -10.249 6.087 -4.651 1.00 84.88 176 GLU A CA 1
ATOM 1401 C C . GLU A 1 176 ? -10.331 6.038 -6.180 1.00 84.88 176 GLU A C 1
ATOM 1403 O O . GLU A 1 176 ? -9.297 5.965 -6.842 1.00 84.88 176 GLU A O 1
ATOM 1408 N N . ARG A 1 177 ? -11.534 6.161 -6.756 1.00 88.56 177 ARG A N 1
ATOM 1409 C CA . ARG A 1 177 ? -11.703 6.170 -8.215 1.00 88.56 177 ARG A CA 1
ATOM 1410 C C . ARG A 1 177 ? -10.981 7.347 -8.883 1.00 88.56 177 ARG A C 1
ATOM 1412 O O . ARG A 1 177 ? -10.371 7.152 -9.926 1.00 88.56 177 ARG A O 1
ATOM 1419 N N . ILE A 1 178 ? -11.017 8.542 -8.286 1.00 91.06 178 ILE A N 1
ATOM 1420 C CA . ILE A 1 178 ? -10.294 9.721 -8.798 1.00 91.06 178 ILE A CA 1
ATOM 1421 C C . ILE A 1 178 ? -8.773 9.509 -8.729 1.00 91.06 178 ILE A C 1
ATOM 1423 O O . ILE A 1 178 ? -8.085 9.784 -9.705 1.00 91.06 178 ILE A O 1
ATOM 1427 N N . MET A 1 179 ? -8.256 8.974 -7.617 1.00 93.06 179 MET A N 1
ATOM 1428 C CA . MET A 1 179 ? -6.833 8.648 -7.454 1.00 93.06 179 MET A CA 1
ATOM 1429 C C . MET A 1 179 ? -6.361 7.631 -8.503 1.00 93.06 179 MET A C 1
ATOM 1431 O O . MET A 1 179 ? -5.344 7.850 -9.152 1.00 93.06 179 MET A O 1
ATOM 1435 N N . LEU A 1 180 ? -7.128 6.556 -8.721 1.00 94.62 180 LEU A N 1
ATOM 1436 C CA . LEU A 1 180 ? -6.813 5.535 -9.724 1.00 94.62 180 LEU A CA 1
ATOM 1437 C C . LEU A 1 180 ? -6.845 6.101 -11.153 1.00 94.62 180 LEU A C 1
ATOM 1439 O O . LEU A 1 180 ? -5.910 5.867 -11.910 1.00 94.62 180 LEU A O 1
ATOM 1443 N N . ILE A 1 181 ? -7.865 6.888 -11.515 1.00 95.81 181 ILE A N 1
ATOM 1444 C CA . ILE A 1 181 ? -7.928 7.559 -12.827 1.00 95.81 181 ILE A CA 1
ATOM 1445 C C . ILE A 1 181 ? -6.727 8.501 -13.012 1.00 95.81 181 ILE A C 1
ATOM 1447 O O . ILE A 1 181 ? -6.095 8.481 -14.066 1.00 95.81 181 ILE A O 1
ATOM 1451 N N . GLY A 1 182 ? -6.361 9.265 -11.978 1.00 96.25 182 GLY A N 1
ATOM 1452 C CA . GLY A 1 182 ? -5.178 10.127 -11.986 1.00 96.25 182 GLY A CA 1
ATOM 1453 C C . GLY A 1 182 ? -3.867 9.358 -12.177 1.00 96.25 182 GLY A C 1
ATOM 1454 O O . GLY A 1 182 ? -3.020 9.804 -12.942 1.00 96.25 182 GLY A O 1
ATOM 1455 N N . ALA A 1 183 ? -3.715 8.183 -11.555 1.00 97.00 183 ALA A N 1
ATOM 1456 C CA . ALA A 1 183 ? -2.539 7.328 -11.732 1.00 97.00 183 ALA A CA 1
ATOM 1457 C C . ALA A 1 183 ? -2.420 6.774 -13.164 1.00 97.00 183 ALA A C 1
ATOM 1459 O O . ALA A 1 183 ? -1.329 6.792 -13.729 1.00 97.00 183 ALA A O 1
ATOM 1460 N N . TRP A 1 184 ? -3.529 6.338 -13.774 1.00 97.81 184 TRP A N 1
ATOM 1461 C CA . TRP A 1 184 ? -3.533 5.875 -15.169 1.00 97.81 184 TRP A CA 1
ATOM 1462 C C . TRP A 1 184 ? -3.238 7.012 -16.155 1.00 97.81 184 TRP A C 1
ATOM 1464 O O . TRP A 1 184 ? -2.367 6.859 -17.007 1.00 97.81 184 TRP A O 1
ATOM 1474 N N . ILE A 1 185 ? -3.900 8.167 -16.017 1.00 97.81 185 ILE A N 1
ATOM 1475 C CA . ILE A 1 185 ? -3.652 9.336 -16.877 1.00 97.81 185 ILE A CA 1
ATOM 1476 C C . ILE A 1 185 ? -2.212 9.838 -16.704 1.00 97.81 185 ILE A C 1
ATOM 1478 O O . ILE A 1 185 ? -1.528 10.072 -17.696 1.00 97.81 185 ILE A O 1
ATOM 1482 N N . GLY A 1 186 ? -1.722 9.944 -15.465 1.00 96.56 186 GLY A N 1
ATOM 1483 C CA . GLY A 1 186 ? -0.342 10.333 -15.174 1.00 96.56 186 GLY A CA 1
ATOM 1484 C C . GLY A 1 186 ? 0.680 9.381 -15.795 1.00 96.56 186 GLY A C 1
ATOM 1485 O O . GLY A 1 186 ? 1.634 9.839 -16.415 1.00 96.56 186 GLY A O 1
ATOM 1486 N N . ALA A 1 187 ? 0.459 8.064 -15.707 1.00 97.44 187 ALA A N 1
ATOM 1487 C CA . ALA A 1 187 ? 1.344 7.076 -16.321 1.00 97.44 187 ALA A CA 1
ATOM 1488 C C . ALA A 1 187 ? 1.378 7.202 -17.852 1.00 97.44 187 ALA A C 1
ATOM 1490 O O . ALA A 1 187 ? 2.463 7.177 -18.432 1.00 97.44 187 ALA A O 1
ATOM 1491 N N . VAL A 1 188 ? 0.227 7.404 -18.508 1.00 96.81 188 VAL A N 1
ATOM 1492 C CA . VAL A 1 188 ? 0.176 7.669 -19.958 1.00 96.81 188 VAL A CA 1
ATOM 1493 C C . VAL A 1 188 ? 0.934 8.955 -20.300 1.00 96.81 188 VAL A C 1
ATOM 1495 O O . VAL A 1 188 ? 1.786 8.929 -21.182 1.00 96.81 188 VAL A O 1
ATOM 1498 N N . LEU A 1 189 ? 0.686 10.058 -19.585 1.00 95.94 189 LEU A N 1
ATOM 1499 C CA . LEU A 1 189 ? 1.318 11.357 -19.854 1.00 95.94 189 LEU A CA 1
ATOM 1500 C C . LEU A 1 189 ? 2.843 11.338 -19.657 1.00 95.94 189 LEU A C 1
ATOM 1502 O O . LEU A 1 189 ? 3.561 11.889 -20.485 1.00 95.94 189 LEU A O 1
ATOM 1506 N N . CYS A 1 190 ? 3.353 10.681 -18.610 1.00 94.94 190 CYS A N 1
ATOM 1507 C CA . CYS A 1 190 ? 4.797 10.548 -18.388 1.00 94.94 190 CYS A CA 1
ATOM 1508 C C . CYS A 1 190 ? 5.481 9.614 -19.404 1.00 94.94 190 CYS A C 1
ATOM 1510 O O . CYS A 1 190 ? 6.666 9.784 -19.682 1.00 94.94 190 CYS A O 1
ATOM 1512 N N . SER A 1 191 ? 4.743 8.657 -19.978 1.00 95.06 191 SER A N 1
ATOM 1513 C CA . SER A 1 191 ? 5.277 7.674 -20.937 1.00 95.06 191 SER A CA 1
ATOM 1514 C C . SER A 1 191 ? 5.157 8.125 -22.395 1.00 95.06 191 SER A C 1
ATOM 1516 O O . SER A 1 191 ? 5.962 7.719 -23.229 1.00 95.06 191 SER A O 1
ATOM 1518 N N . ALA A 1 192 ? 4.187 8.986 -22.721 1.00 93.31 192 ALA A N 1
ATOM 1519 C CA . ALA A 1 192 ? 3.919 9.457 -24.081 1.00 93.31 192 ALA A CA 1
ATOM 1520 C C . ALA A 1 192 ? 5.138 10.045 -24.834 1.00 93.31 192 ALA A C 1
ATOM 1522 O O . ALA A 1 192 ? 5.256 9.749 -26.026 1.00 93.31 192 ALA A O 1
ATOM 1523 N N . PRO A 1 193 ? 6.078 10.788 -24.203 1.00 91.25 193 PRO A N 1
ATOM 1524 C CA . PRO A 1 193 ? 7.276 11.288 -24.885 1.00 91.25 193 PRO A CA 1
ATOM 1525 C C . PRO A 1 193 ? 8.137 10.197 -25.537 1.00 91.25 193 PRO A C 1
ATOM 1527 O O . PRO A 1 193 ? 8.779 10.461 -26.550 1.00 91.25 193 PRO A O 1
ATOM 1530 N N . GLN A 1 194 ? 8.115 8.962 -25.021 1.00 90.62 194 GLN A N 1
ATOM 1531 C CA . GLN A 1 194 ? 8.882 7.843 -25.583 1.00 90.62 194 GLN A CA 1
ATOM 1532 C C . GLN A 1 194 ? 8.517 7.573 -27.053 1.00 90.62 194 GLN A C 1
ATOM 1534 O O . GLN A 1 194 ? 9.409 7.344 -27.861 1.00 90.62 194 GLN A O 1
ATOM 1539 N N . MET A 1 195 ? 7.233 7.683 -27.426 1.00 91.06 195 MET A N 1
ATOM 1540 C CA . MET A 1 195 ? 6.765 7.468 -28.810 1.00 91.06 195 MET A CA 1
ATOM 1541 C C . MET A 1 195 ? 7.263 8.538 -29.794 1.00 91.06 195 MET A C 1
ATOM 1543 O O . MET A 1 195 ? 7.243 8.331 -31.008 1.00 91.06 195 MET A O 1
ATOM 1547 N N . ILE A 1 196 ? 7.652 9.700 -29.268 1.00 88.12 196 ILE A N 1
ATOM 1548 C CA . ILE A 1 196 ? 8.107 10.854 -30.042 1.00 88.12 196 ILE A CA 1
ATOM 1549 C C . ILE A 1 196 ? 9.629 10.775 -30.213 1.00 88.12 196 ILE A C 1
ATOM 1551 O O . ILE A 1 196 ? 10.117 10.853 -31.338 1.00 88.12 196 ILE A O 1
ATOM 1555 N N . VAL A 1 197 ? 10.353 10.566 -29.106 1.00 87.19 197 VAL A N 1
ATOM 1556 C CA . VAL A 1 197 ? 11.824 10.590 -29.056 1.00 87.19 197 VAL A CA 1
ATOM 1557 C C . VAL A 1 197 ? 12.456 9.329 -29.663 1.00 87.19 197 VAL A C 1
ATOM 1559 O O . VAL A 1 197 ? 13.447 9.437 -30.389 1.00 87.19 197 VAL A O 1
ATOM 1562 N N . PHE A 1 198 ? 11.911 8.137 -29.390 1.00 89.88 198 PHE A N 1
ATOM 1563 C CA . PHE A 1 198 ? 12.445 6.897 -29.962 1.00 89.88 198 PHE A CA 1
ATOM 1564 C C . PHE A 1 198 ? 12.041 6.734 -31.426 1.00 89.88 198 PHE A C 1
ATOM 1566 O O . PHE A 1 198 ? 10.887 6.948 -31.799 1.00 89.88 198 PHE A O 1
ATOM 1573 N N . HIS A 1 199 ? 13.001 6.315 -32.243 1.00 91.31 199 HIS A N 1
ATOM 1574 C CA . HIS A 1 199 ? 12.818 5.984 -33.651 1.00 91.31 199 HIS A CA 1
ATOM 1575 C C . HIS A 1 199 ? 13.852 4.942 -34.093 1.00 91.31 199 HIS A C 1
ATOM 1577 O O . HIS A 1 199 ? 14.847 4.700 -33.404 1.00 91.31 199 HIS A O 1
ATOM 1583 N N . VAL A 1 200 ? 13.615 4.306 -35.240 1.00 93.19 200 VAL A N 1
ATOM 1584 C CA . VAL A 1 200 ? 14.572 3.370 -35.842 1.00 93.19 200 VAL A CA 1
ATOM 1585 C C . VAL A 1 200 ? 15.595 4.118 -36.686 1.00 93.19 200 VAL A C 1
ATOM 1587 O O . VAL A 1 200 ? 15.236 4.835 -37.616 1.00 93.19 200 VAL A O 1
ATOM 1590 N N . GLN A 1 201 ? 16.874 3.894 -36.386 1.00 90.69 201 GLN A N 1
ATOM 1591 C CA . GLN A 1 201 ? 18.013 4.479 -37.088 1.00 90.69 201 GLN A CA 1
ATOM 1592 C C . GLN A 1 201 ? 18.997 3.386 -37.533 1.00 90.69 201 GLN A C 1
ATOM 1594 O O . GLN A 1 201 ? 19.170 2.372 -36.854 1.00 90.69 201 GLN A O 1
ATOM 1599 N N . ARG A 1 202 ? 19.652 3.591 -38.683 1.00 89.81 202 ARG A N 1
ATOM 1600 C CA . ARG A 1 202 ? 20.663 2.677 -39.251 1.00 89.81 202 ARG A CA 1
ATOM 1601 C C . ARG A 1 202 ? 22.079 3.096 -38.868 1.00 89.81 202 ARG A C 1
ATOM 1603 O O . ARG A 1 202 ? 22.370 4.289 -38.800 1.00 89.81 202 ARG A O 1
ATOM 1610 N N . HIS A 1 203 ? 22.975 2.131 -38.668 1.00 86.56 203 HIS A N 1
ATOM 1611 C CA . HIS A 1 203 ? 24.382 2.428 -38.396 1.00 86.56 203 HIS A CA 1
ATOM 1612 C C . HIS A 1 203 ? 25.108 2.958 -39.653 1.00 86.56 203 HIS A C 1
ATOM 1614 O O . HIS A 1 203 ? 25.068 2.293 -40.691 1.00 86.56 203 HIS A O 1
ATOM 1620 N N . PRO A 1 204 ? 25.835 4.095 -39.584 1.00 85.12 204 PRO A N 1
ATOM 1621 C CA . PRO A 1 204 ? 26.415 4.750 -40.763 1.00 85.12 204 PRO A CA 1
ATOM 1622 C C . PRO A 1 204 ? 27.454 3.920 -41.532 1.00 85.12 204 PRO A C 1
ATOM 1624 O O . PRO A 1 204 ? 27.627 4.152 -42.723 1.00 85.12 204 PRO A O 1
ATOM 1627 N N . LYS A 1 205 ? 28.129 2.948 -40.893 1.00 83.88 205 LYS A N 1
ATOM 1628 C CA . LYS A 1 205 ? 29.047 2.013 -41.584 1.00 83.88 205 LYS A CA 1
ATOM 1629 C C . LYS A 1 205 ? 28.423 0.651 -41.920 1.00 83.88 205 LYS A C 1
ATOM 1631 O O . LYS A 1 205 ? 28.957 -0.066 -42.755 1.00 83.88 205 LYS A O 1
ATOM 1636 N N . PHE A 1 206 ? 27.321 0.273 -41.267 1.00 85.88 206 PHE A N 1
ATOM 1637 C CA . PHE A 1 206 ? 26.746 -1.077 -41.346 1.00 85.88 206 PHE A CA 1
ATOM 1638 C C . PHE A 1 206 ? 25.235 -0.983 -41.574 1.00 85.88 206 PHE A C 1
ATOM 1640 O O . PHE A 1 206 ? 24.439 -1.089 -40.646 1.00 85.88 206 PHE A O 1
ATOM 1647 N N . ILE A 1 207 ? 24.835 -0.766 -42.830 1.00 83.88 207 ILE A N 1
ATOM 1648 C CA . ILE A 1 207 ? 23.451 -0.430 -43.214 1.00 83.88 207 ILE A CA 1
ATOM 1649 C C . ILE A 1 207 ? 22.394 -1.496 -42.871 1.00 83.88 207 ILE A C 1
ATOM 1651 O O . ILE A 1 207 ? 21.206 -1.185 -42.862 1.00 83.88 207 ILE A O 1
ATOM 1655 N N . TRP A 1 208 ? 22.812 -2.733 -42.585 1.00 84.56 208 TRP A N 1
ATOM 1656 C CA . TRP A 1 208 ? 21.950 -3.832 -42.135 1.00 84.56 208 TRP A CA 1
ATOM 1657 C C . TRP A 1 208 ? 21.650 -3.798 -40.625 1.00 84.56 208 TRP A C 1
ATOM 1659 O O . TRP A 1 208 ? 20.759 -4.508 -40.161 1.00 84.56 208 TRP A O 1
ATOM 1669 N N . TYR A 1 209 ? 22.387 -2.995 -39.852 1.00 89.38 209 TYR A N 1
ATOM 1670 C CA . TYR A 1 209 ? 22.236 -2.871 -38.406 1.00 89.38 209 TYR A CA 1
ATOM 1671 C C . TYR A 1 209 ? 21.312 -1.693 -38.074 1.00 89.38 209 TYR A C 1
ATOM 1673 O O . TYR A 1 209 ? 21.722 -0.527 -38.088 1.00 89.38 209 TYR A O 1
ATOM 1681 N N . GLU A 1 210 ? 20.047 -2.006 -37.790 1.00 91.81 210 GLU A N 1
ATOM 1682 C CA . GLU A 1 210 ? 19.040 -1.046 -37.327 1.00 91.81 210 GLU A CA 1
ATOM 1683 C C . GLU A 1 210 ? 18.910 -1.081 -35.796 1.00 91.81 210 GLU A C 1
ATOM 1685 O O . GLU A 1 210 ? 19.020 -2.144 -35.180 1.00 91.81 210 GLU A O 1
ATOM 1690 N N . GLN A 1 211 ? 18.652 0.069 -35.167 1.00 90.75 211 GLN A N 1
ATOM 1691 C CA . GLN A 1 211 ? 18.450 0.198 -33.719 1.00 90.75 211 GLN A CA 1
ATOM 1692 C C . GLN A 1 211 ? 17.318 1.168 -33.378 1.00 90.75 211 GLN A C 1
ATOM 1694 O O . GLN A 1 211 ? 17.132 2.169 -34.062 1.00 90.75 211 GLN A O 1
ATOM 1699 N N . CYS A 1 212 ? 16.595 0.888 -32.290 1.00 91.50 212 CYS A N 1
ATOM 1700 C CA . CYS A 1 212 ? 15.554 1.756 -31.735 1.00 91.50 212 CYS A CA 1
ATOM 1701 C C . CYS A 1 212 ? 16.183 2.720 -30.709 1.00 91.50 212 CYS A C 1
ATOM 1703 O O . CYS A 1 212 ? 16.464 2.319 -29.579 1.00 91.50 212 CYS A O 1
ATOM 1705 N N . ILE A 1 213 ? 16.465 3.968 -31.100 1.00 87.44 213 ILE A N 1
ATOM 1706 C CA . ILE A 1 213 ? 17.282 4.916 -30.313 1.00 87.44 213 ILE A CA 1
ATOM 1707 C C . ILE A 1 213 ? 16.682 6.328 -30.242 1.00 87.44 213 ILE A C 1
ATOM 1709 O O . ILE A 1 213 ? 15.718 6.655 -30.927 1.00 87.44 213 ILE A O 1
ATOM 1713 N N . THR A 1 214 ? 17.277 7.163 -29.386 1.00 82.19 214 THR A N 1
ATOM 1714 C CA . THR A 1 214 ? 16.917 8.574 -29.133 1.00 82.19 214 THR A CA 1
ATOM 1715 C C . THR A 1 214 ? 17.883 9.586 -29.770 1.00 82.19 214 THR A C 1
ATOM 1717 O O . THR A 1 214 ? 17.655 10.797 -29.719 1.00 82.19 214 THR A O 1
ATOM 1720 N N . TYR A 1 215 ? 18.990 9.100 -30.340 1.00 67.12 215 TYR A N 1
ATOM 1721 C CA . TYR A 1 215 ? 20.066 9.912 -30.914 1.00 67.12 215 TYR A CA 1
ATOM 1722 C C . TYR A 1 215 ? 19.566 10.723 -32.122 1.00 67.12 215 TYR A C 1
ATOM 1724 O O . TYR A 1 215 ? 18.680 10.270 -32.831 1.00 67.12 215 TYR A O 1
ATOM 1732 N N . HIS A 1 216 ? 20.100 11.925 -32.344 1.00 62.66 216 HIS A N 1
ATOM 1733 C CA . HIS A 1 216 ? 19.603 12.952 -33.280 1.00 62.66 216 HIS A CA 1
ATOM 1734 C C . HIS A 1 216 ? 18.213 13.553 -32.991 1.00 62.66 216 HIS A C 1
ATOM 1736 O O . HIS A 1 216 ? 17.907 14.588 -33.574 1.00 62.66 216 HIS A O 1
ATOM 1742 N N . PHE A 1 217 ? 17.389 13.000 -32.087 1.00 63.81 217 PHE A N 1
ATOM 1743 C CA . PHE A 1 217 ? 16.139 13.672 -31.689 1.00 63.81 217 PHE A CA 1
ATOM 1744 C C . PHE A 1 217 ? 16.364 14.734 -30.599 1.00 63.81 217 PHE A C 1
ATOM 1746 O O . PHE A 1 217 ? 15.765 15.802 -30.652 1.00 63.81 217 PHE A O 1
ATOM 1753 N N . LEU A 1 218 ? 17.234 14.450 -29.618 1.00 60.47 218 LEU A N 1
ATOM 1754 C CA . LEU A 1 218 ? 17.605 15.389 -28.539 1.00 60.47 218 LEU A CA 1
ATOM 1755 C C . LEU A 1 218 ? 19.040 15.931 -28.669 1.00 60.47 218 LEU A C 1
ATOM 1757 O O . LEU A 1 218 ? 19.371 16.958 -28.083 1.00 60.47 218 LEU A O 1
ATOM 1761 N N . THR A 1 219 ? 19.908 15.277 -29.448 1.00 56.88 219 THR A N 1
ATOM 1762 C CA . THR A 1 219 ? 21.232 15.815 -29.794 1.00 56.88 219 THR A CA 1
ATOM 1763 C C . THR A 1 219 ? 21.100 16.731 -31.016 1.00 56.88 219 THR A C 1
ATOM 1765 O O . THR A 1 219 ? 20.649 16.271 -32.064 1.00 56.88 219 THR A O 1
ATOM 1768 N N . PRO A 1 220 ? 21.466 18.024 -30.900 1.00 58.47 220 PRO A N 1
ATOM 1769 C CA . PRO A 1 220 ? 22.721 18.473 -30.277 1.00 58.47 220 PRO A CA 1
ATOM 1770 C C . PRO A 1 220 ? 22.674 18.896 -28.795 1.00 58.47 220 PRO A C 1
ATOM 1772 O O . PRO A 1 220 ? 23.734 19.003 -28.179 1.00 58.47 220 PRO A O 1
ATOM 1775 N N . ASN A 1 221 ? 21.503 19.119 -28.194 1.00 68.44 221 ASN A N 1
ATOM 1776 C CA . ASN A 1 221 ? 21.402 19.760 -26.878 1.00 68.44 221 ASN A CA 1
ATOM 1777 C C . ASN A 1 221 ? 21.427 18.746 -25.719 1.00 68.44 221 ASN A C 1
ATOM 1779 O O . ASN A 1 221 ? 20.392 18.288 -25.237 1.00 68.44 221 ASN A O 1
ATOM 1783 N N . VAL A 1 222 ? 22.625 18.452 -25.196 1.00 73.69 222 VAL A N 1
ATOM 1784 C CA . VAL A 1 222 ? 22.835 17.558 -24.028 1.00 73.69 222 VAL A CA 1
ATOM 1785 C C . VAL A 1 222 ? 21.966 17.949 -22.817 1.00 73.69 222 VAL A C 1
ATOM 1787 O O . VAL A 1 222 ? 21.499 17.087 -22.075 1.00 73.69 222 VAL A O 1
ATOM 1790 N N . THR A 1 223 ? 21.688 19.242 -22.640 1.00 76.50 223 THR A N 1
ATOM 1791 C CA . THR A 1 223 ? 20.791 19.779 -21.604 1.00 76.50 223 THR A CA 1
ATOM 1792 C C . THR A 1 223 ? 19.353 19.261 -21.696 1.00 76.50 223 THR A C 1
ATOM 1794 O O . THR A 1 223 ? 18.708 19.096 -20.663 1.00 76.50 223 THR A O 1
ATOM 1797 N N . GLU A 1 224 ? 18.843 18.975 -22.895 1.00 79.69 224 GLU A N 1
ATOM 1798 C CA . GLU A 1 224 ? 17.483 18.463 -23.110 1.00 79.69 224 GLU A CA 1
ATOM 1799 C C . GLU A 1 224 ? 17.406 16.955 -22.837 1.00 79.69 224 GLU A C 1
ATOM 1801 O O . GLU A 1 224 ? 16.472 16.491 -22.179 1.00 79.69 224 GLU A O 1
ATOM 1806 N N . GLU A 1 225 ? 18.436 16.202 -23.239 1.00 78.56 225 GLU A N 1
ATOM 1807 C CA . GLU A 1 225 ? 18.587 14.777 -22.914 1.00 78.56 225 GLU A CA 1
ATOM 1808 C C . GLU A 1 225 ? 18.661 14.553 -21.391 1.00 78.56 225 GLU A C 1
ATOM 1810 O O . GLU A 1 225 ? 17.939 13.718 -20.832 1.00 78.56 225 GLU A O 1
ATOM 1815 N N . VAL A 1 226 ? 19.477 15.356 -20.699 1.00 81.88 226 VAL A N 1
ATOM 1816 C CA . VAL A 1 226 ? 19.584 15.349 -19.232 1.00 81.88 226 VAL A CA 1
ATOM 1817 C C . VAL A 1 226 ? 18.295 15.865 -18.582 1.00 81.88 226 VAL A C 1
ATOM 1819 O O . VAL A 1 226 ? 17.840 15.289 -17.596 1.00 81.88 226 VAL A O 1
ATOM 1822 N N . GLY A 1 227 ? 17.646 16.890 -19.141 1.00 85.25 227 GLY A N 1
ATOM 1823 C CA . GLY A 1 227 ? 16.375 17.421 -18.635 1.00 85.25 227 GLY A CA 1
ATOM 1824 C C . GLY A 1 227 ? 15.244 16.386 -18.646 1.00 85.25 227 GLY A C 1
ATOM 1825 O O . GLY A 1 227 ? 14.579 16.183 -17.626 1.00 85.25 227 GLY A O 1
ATOM 1826 N N . TYR A 1 228 ? 15.066 15.671 -19.762 1.00 84.31 228 TYR A N 1
ATOM 1827 C CA . TYR A 1 228 ? 14.097 14.574 -19.875 1.00 84.31 228 TYR A CA 1
ATOM 1828 C C . TYR A 1 228 ? 14.414 13.417 -18.914 1.00 84.31 228 TYR A C 1
ATOM 1830 O O . TYR A 1 228 ? 13.525 12.853 -18.265 1.00 84.31 228 TYR A O 1
ATOM 1838 N N . SER A 1 229 ? 15.698 13.100 -18.773 1.00 84.06 229 SER A N 1
ATOM 1839 C CA . SER A 1 229 ? 16.204 12.070 -17.869 1.00 84.06 229 SER A CA 1
ATOM 1840 C C . SER A 1 229 ? 15.940 12.391 -16.391 1.00 84.06 229 SER A C 1
ATOM 1842 O O . SER A 1 229 ? 15.406 11.558 -15.650 1.00 84.06 229 SER A O 1
ATOM 1844 N N . VAL A 1 230 ? 16.216 13.628 -15.969 1.00 88.25 230 VAL A N 1
ATOM 1845 C CA . VAL A 1 230 ? 15.945 14.125 -14.611 1.00 88.25 230 VAL A CA 1
ATOM 1846 C C . VAL A 1 230 ? 14.442 14.201 -14.340 1.00 88.25 230 VAL A C 1
ATOM 1848 O O . VAL A 1 230 ? 14.005 13.755 -13.281 1.00 88.25 230 VAL A O 1
ATOM 1851 N N . PHE A 1 231 ? 13.623 14.670 -15.291 1.00 90.88 231 PHE A N 1
ATOM 1852 C CA . PHE A 1 231 ? 12.158 14.603 -15.180 1.00 90.88 231 PHE A CA 1
ATOM 1853 C C . PHE A 1 231 ? 11.677 13.164 -14.940 1.00 90.88 231 PHE A C 1
ATOM 1855 O O . PHE A 1 231 ? 10.847 12.915 -14.060 1.00 90.88 231 PHE A O 1
ATOM 1862 N N . SER A 1 232 ? 12.241 12.207 -15.680 1.00 88.12 232 SER A N 1
ATOM 1863 C CA . SER A 1 232 ? 11.883 10.794 -15.570 1.00 88.12 232 SER A CA 1
ATOM 1864 C C . SER A 1 232 ? 12.241 10.219 -14.196 1.00 88.12 232 SER A C 1
ATOM 1866 O O . SER A 1 232 ? 11.406 9.552 -13.582 1.00 88.12 232 SER A O 1
ATOM 1868 N N . MET A 1 233 ? 13.425 10.546 -13.663 1.00 90.06 233 MET A N 1
ATOM 1869 C CA . MET A 1 233 ? 13.834 10.219 -12.289 1.00 90.06 233 MET A CA 1
ATOM 1870 C C . MET A 1 233 ? 12.913 10.847 -11.235 1.00 90.06 233 MET A C 1
ATOM 1872 O O . MET A 1 233 ? 12.465 10.163 -10.308 1.00 90.06 233 MET A O 1
ATOM 1876 N N . VAL A 1 234 ? 12.592 12.135 -11.384 1.00 92.62 234 VAL A N 1
ATOM 1877 C CA . VAL A 1 234 ? 11.732 12.860 -10.444 1.00 92.62 234 VAL A CA 1
ATOM 1878 C C . VAL A 1 234 ? 10.340 12.235 -10.387 1.00 92.62 234 VAL A C 1
ATOM 1880 O O . VAL A 1 234 ? 9.840 11.989 -9.292 1.00 92.62 234 VAL A O 1
ATOM 1883 N N . MET A 1 235 ? 9.730 11.925 -11.533 1.00 91.94 235 MET A N 1
ATOM 1884 C CA . MET A 1 235 ? 8.370 11.381 -11.583 1.00 91.94 235 MET A CA 1
ATOM 1885 C C . MET A 1 235 ? 8.284 9.892 -11.220 1.00 91.94 235 MET A C 1
ATOM 1887 O O . MET A 1 235 ? 7.353 9.504 -10.516 1.00 91.94 235 MET A O 1
ATOM 1891 N N . MET A 1 236 ? 9.222 9.050 -11.671 1.00 90.12 236 MET A N 1
ATOM 1892 C CA . MET A 1 236 ? 9.133 7.594 -11.471 1.00 90.12 236 MET A CA 1
ATOM 1893 C C . MET A 1 236 ? 9.698 7.119 -10.125 1.00 90.12 236 MET A C 1
ATOM 1895 O O . MET A 1 236 ? 9.259 6.077 -9.631 1.00 90.12 236 MET A O 1
ATOM 1899 N N . TYR A 1 237 ? 10.618 7.881 -9.514 1.00 89.69 237 TYR A N 1
ATOM 1900 C CA . TYR A 1 237 ? 11.283 7.514 -8.259 1.00 89.69 237 TYR A CA 1
ATOM 1901 C C . TYR A 1 237 ? 11.151 8.567 -7.150 1.00 89.69 237 TYR A C 1
ATOM 1903 O O . TYR A 1 237 ? 10.588 8.259 -6.096 1.00 89.69 237 TYR A O 1
ATOM 1911 N N . CYS A 1 238 ? 11.619 9.806 -7.352 1.00 92.12 238 CYS A N 1
ATOM 1912 C CA . CYS A 1 238 ? 11.722 10.774 -6.249 1.00 92.12 238 CYS A CA 1
ATOM 1913 C C . CYS A 1 238 ? 10.355 11.202 -5.691 1.00 92.12 238 CYS A C 1
ATOM 1915 O O . CYS A 1 238 ? 10.173 11.229 -4.475 1.00 92.12 238 CYS A O 1
ATOM 1917 N N . LEU A 1 239 ? 9.380 11.501 -6.555 1.00 93.25 239 LEU A N 1
ATOM 1918 C CA . LEU A 1 239 ? 8.019 11.875 -6.164 1.00 93.25 239 LEU A CA 1
ATOM 1919 C C . LEU A 1 239 ? 7.312 10.736 -5.397 1.00 93.25 239 LEU A C 1
ATOM 1921 O O . LEU A 1 239 ? 6.841 10.996 -4.284 1.00 93.25 239 LEU A O 1
ATOM 1925 N N . PRO A 1 240 ? 7.278 9.480 -5.896 1.00 91.88 240 PRO A N 1
ATOM 1926 C CA . PRO A 1 240 ? 6.823 8.338 -5.110 1.00 91.88 240 PRO A CA 1
ATOM 1927 C C . PRO A 1 240 ? 7.523 8.218 -3.758 1.00 91.88 240 PRO A C 1
ATOM 1929 O O . PRO A 1 240 ? 6.838 8.141 -2.739 1.00 91.88 240 PRO A O 1
ATOM 1932 N N . LEU A 1 241 ? 8.860 8.271 -3.724 1.00 90.44 241 LEU A N 1
ATOM 1933 C CA . LEU A 1 241 ? 9.646 8.121 -2.499 1.00 90.44 241 LEU A CA 1
ATOM 1934 C C . LEU A 1 241 ? 9.305 9.201 -1.459 1.00 90.44 241 LEU A C 1
ATOM 1936 O O . LEU A 1 241 ? 9.066 8.875 -0.297 1.00 90.44 241 LEU A O 1
ATOM 1940 N N . VAL A 1 242 ? 9.214 10.471 -1.864 1.00 92.06 242 VAL A N 1
ATOM 1941 C CA . VAL A 1 242 ? 8.869 11.593 -0.974 1.00 92.06 242 VAL A CA 1
ATOM 1942 C C . VAL A 1 242 ? 7.447 11.458 -0.425 1.00 92.06 242 VAL A C 1
ATOM 1944 O O . VAL A 1 242 ? 7.245 11.615 0.781 1.00 92.06 242 VAL A O 1
ATOM 1947 N N . VAL A 1 243 ? 6.458 11.117 -1.260 1.00 91.94 243 VAL A N 1
ATOM 1948 C CA . VAL A 1 243 ? 5.066 10.939 -0.801 1.00 91.94 243 VAL A CA 1
ATOM 1949 C C . VAL A 1 243 ? 4.936 9.723 0.125 1.00 91.94 243 VAL A C 1
ATOM 1951 O O . VAL A 1 243 ? 4.238 9.790 1.141 1.00 91.94 243 VAL A O 1
ATOM 1954 N N . ILE A 1 244 ? 5.649 8.635 -0.170 1.00 87.44 244 ILE A N 1
ATOM 1955 C CA . ILE A 1 244 ? 5.760 7.441 0.677 1.00 87.44 244 ILE A CA 1
ATOM 1956 C C . ILE A 1 244 ? 6.361 7.805 2.044 1.00 87.44 244 ILE A C 1
ATOM 1958 O O . ILE A 1 244 ? 5.741 7.545 3.078 1.00 87.44 244 ILE A O 1
ATOM 1962 N N . ILE A 1 245 ? 7.518 8.473 2.075 1.00 87.56 245 ILE A N 1
ATOM 1963 C CA . ILE A 1 245 ? 8.182 8.882 3.321 1.00 87.56 245 ILE A CA 1
ATOM 1964 C C . ILE A 1 245 ? 7.281 9.830 4.126 1.00 87.56 245 ILE A C 1
ATOM 1966 O O . ILE A 1 245 ? 7.052 9.585 5.312 1.00 87.56 245 ILE A O 1
ATOM 1970 N N . TYR A 1 246 ? 6.703 10.862 3.505 1.00 89.56 246 TYR A N 1
ATOM 1971 C CA . TYR A 1 246 ? 5.813 11.816 4.177 1.00 89.56 246 TYR A CA 1
ATOM 1972 C C . TYR A 1 246 ? 4.574 11.145 4.793 1.00 89.56 246 TYR A C 1
ATOM 1974 O O . TYR A 1 246 ? 4.248 11.372 5.966 1.00 89.56 246 TYR A O 1
ATOM 1982 N N . THR A 1 247 ? 3.883 10.294 4.027 1.00 86.69 247 THR A N 1
ATOM 1983 C CA . THR A 1 247 ? 2.655 9.635 4.497 1.00 86.69 247 THR A CA 1
ATOM 1984 C C . THR A 1 247 ? 2.935 8.666 5.644 1.00 86.69 247 THR A C 1
ATOM 1986 O O . THR A 1 247 ? 2.210 8.695 6.643 1.00 86.69 247 THR A O 1
ATOM 1989 N N . TYR A 1 248 ? 4.009 7.872 5.575 1.00 79.69 248 TYR A N 1
ATOM 1990 C CA . TYR A 1 248 ? 4.358 6.943 6.655 1.00 79.69 248 TYR A CA 1
ATOM 1991 C C . TYR A 1 248 ? 4.981 7.618 7.877 1.00 79.69 248 TYR A C 1
ATOM 1993 O O . TYR A 1 248 ? 4.689 7.193 8.996 1.00 79.69 248 TYR A O 1
ATOM 2001 N N . SER A 1 249 ? 5.712 8.722 7.706 1.00 84.00 249 SER A N 1
ATOM 2002 C CA . SER A 1 249 ? 6.174 9.554 8.827 1.00 84.00 249 SER A CA 1
ATOM 2003 C C . SER A 1 249 ? 4.985 10.149 9.586 1.00 84.00 249 SER A C 1
ATOM 2005 O O . SER A 1 249 ? 4.914 10.047 10.808 1.00 84.00 249 SER A O 1
ATOM 2007 N N . SER A 1 250 ? 3.984 10.668 8.864 1.00 84.81 250 SER A N 1
ATOM 2008 C CA . SER A 1 250 ? 2.740 11.186 9.454 1.00 84.81 250 SER A CA 1
ATOM 2009 C C . SER A 1 250 ? 1.969 10.111 10.237 1.00 84.81 250 SER A C 1
ATOM 2011 O O . SER A 1 250 ? 1.493 10.362 11.343 1.00 84.81 250 SER A O 1
ATOM 2013 N N . ILE A 1 251 ? 1.882 8.890 9.694 1.00 80.00 251 ILE A N 1
ATOM 2014 C CA . ILE A 1 251 ? 1.262 7.734 10.366 1.00 80.00 251 ILE A CA 1
ATOM 2015 C C . ILE A 1 251 ? 2.036 7.339 11.638 1.00 80.00 251 ILE A C 1
ATOM 2017 O O . ILE A 1 251 ? 1.416 7.033 12.658 1.00 80.00 251 ILE A O 1
ATOM 2021 N N . LEU A 1 252 ? 3.373 7.341 11.597 1.00 78.44 252 LEU A N 1
ATOM 2022 C CA . LEU A 1 252 ? 4.230 7.020 12.744 1.00 78.44 252 LEU A CA 1
ATOM 2023 C C . LEU A 1 252 ? 4.099 8.054 13.868 1.00 78.44 252 LEU A C 1
ATOM 2025 O O . LEU A 1 252 ? 3.915 7.668 15.023 1.00 78.44 252 LEU A O 1
ATOM 2029 N N . ILE A 1 253 ? 4.138 9.347 13.531 1.00 82.06 253 ILE A N 1
ATOM 2030 C CA . ILE A 1 253 ? 4.001 10.461 14.482 1.00 82.06 253 ILE A CA 1
ATOM 2031 C C . ILE A 1 253 ? 2.654 10.386 15.213 1.00 82.06 253 ILE A C 1
ATOM 2033 O O . ILE A 1 253 ? 2.615 10.471 16.438 1.00 82.06 253 ILE A O 1
ATOM 2037 N N . GLU A 1 254 ? 1.560 10.149 14.488 1.00 78.88 254 GLU A N 1
ATOM 2038 C CA . GLU A 1 254 ? 0.214 9.978 15.052 1.00 78.88 254 GLU A CA 1
ATOM 2039 C C . GLU A 1 254 ? 0.120 8.781 16.011 1.00 78.88 254 GLU A C 1
ATOM 2041 O O . GLU A 1 254 ? -0.450 8.883 17.102 1.00 78.88 254 GLU A O 1
ATOM 2046 N N . ILE A 1 255 ? 0.694 7.635 15.626 1.00 74.06 255 ILE A N 1
ATOM 2047 C CA . ILE A 1 255 ? 0.714 6.433 16.468 1.00 74.06 255 ILE A CA 1
ATOM 2048 C C . ILE A 1 255 ? 1.531 6.690 17.740 1.00 74.06 255 ILE A C 1
ATOM 2050 O O . ILE A 1 255 ? 1.050 6.382 18.829 1.00 74.06 255 ILE A O 1
ATOM 2054 N N . TYR A 1 256 ? 2.710 7.306 17.625 1.00 74.44 256 TYR A N 1
ATOM 2055 C CA . TYR A 1 256 ? 3.550 7.656 18.770 1.00 74.44 256 TYR A CA 1
ATOM 2056 C C . TYR A 1 256 ? 2.871 8.675 19.698 1.00 74.44 256 TYR A C 1
ATOM 2058 O O . TYR A 1 256 ? 2.840 8.471 20.912 1.00 74.44 256 TYR A O 1
ATOM 2066 N N . SER A 1 257 ? 2.259 9.725 19.138 1.00 74.12 257 SER A N 1
ATOM 2067 C CA . SER A 1 257 ? 1.537 10.752 19.897 1.00 74.12 257 SER A CA 1
ATOM 2068 C C . SER A 1 257 ? 0.423 10.133 20.744 1.00 74.12 257 SER A C 1
ATOM 2070 O O . SER A 1 257 ? 0.416 10.279 21.968 1.00 74.12 257 SER A O 1
ATOM 2072 N N . LYS A 1 258 ? -0.439 9.313 20.126 1.00 67.44 258 LYS A N 1
ATOM 2073 C CA . LYS A 1 258 ? -1.526 8.621 20.834 1.00 67.44 258 LYS A CA 1
ATOM 2074 C C . LYS A 1 258 ? -1.033 7.553 21.808 1.00 67.44 258 LYS A C 1
ATOM 2076 O O . LYS A 1 258 ? -1.707 7.292 22.801 1.00 67.44 258 LYS A O 1
ATOM 2081 N N . THR A 1 259 ? 0.136 6.948 21.599 1.00 63.03 259 THR A N 1
ATOM 2082 C CA . THR A 1 259 ? 0.770 6.100 22.625 1.00 63.03 259 THR A CA 1
ATOM 2083 C C . THR A 1 259 ? 1.254 6.928 23.822 1.00 63.03 259 THR A C 1
ATOM 2085 O O . THR A 1 259 ? 1.082 6.498 24.962 1.00 63.03 259 THR A O 1
ATOM 2088 N N . ARG A 1 260 ? 1.786 8.136 23.593 1.00 60.59 260 ARG A N 1
ATOM 2089 C CA . ARG A 1 260 ? 2.266 9.040 24.650 1.00 60.59 260 ARG A CA 1
ATOM 2090 C C . ARG A 1 260 ? 1.130 9.647 25.481 1.00 60.59 260 ARG A C 1
ATOM 2092 O O . ARG A 1 260 ? 1.283 9.773 26.693 1.00 60.59 260 ARG A O 1
ATOM 2099 N N . GLU A 1 261 ? -0.009 9.968 24.868 1.00 59.19 261 GLU A N 1
ATOM 2100 C CA . GLU A 1 261 ? -1.219 10.424 25.577 1.00 59.19 261 GLU A CA 1
ATOM 2101 C C . GLU A 1 261 ? -1.806 9.320 26.469 1.00 59.19 261 GLU A C 1
ATOM 2103 O O . GLU A 1 261 ? -1.942 9.517 27.675 1.00 59.19 261 GLU A O 1
ATOM 2108 N N . ASN A 1 262 ? -2.028 8.115 25.921 1.00 52.62 262 ASN A N 1
ATOM 2109 C CA . ASN A 1 262 ? -2.524 6.959 26.686 1.00 52.62 262 ASN A CA 1
ATOM 2110 C C . ASN A 1 262 ? -1.615 6.560 27.870 1.00 52.62 262 ASN A C 1
ATOM 2112 O O . ASN A 1 262 ? -2.065 5.873 28.784 1.00 52.62 262 ASN A O 1
ATOM 2116 N N . SER A 1 263 ? -0.343 6.977 27.885 1.00 47.12 263 SER A N 1
ATOM 2117 C CA . SER A 1 263 ? 0.562 6.731 29.015 1.00 47.12 263 SER A CA 1
ATOM 2118 C C . SER A 1 263 ? 0.331 7.659 30.219 1.00 47.12 263 SER A C 1
ATOM 2120 O O . SER A 1 263 ? 0.920 7.406 31.275 1.00 47.12 263 SER A O 1
ATOM 2122 N N . LYS A 1 264 ? -0.490 8.712 30.089 1.00 44.16 264 LYS A N 1
ATOM 2123 C CA . LYS A 1 264 ? -0.917 9.565 31.213 1.00 44.16 264 LYS A CA 1
ATOM 2124 C C . LYS A 1 264 ? -2.171 9.009 31.900 1.00 44.16 264 LYS A C 1
ATOM 2126 O O . LYS A 1 264 ? -2.203 8.936 33.125 1.00 44.16 264 LYS A O 1
ATOM 2131 N N . ASP A 1 265 ? -3.137 8.499 31.136 1.00 40.97 265 ASP A N 1
ATOM 2132 C CA . ASP A 1 265 ? -4.413 7.963 31.645 1.00 40.97 265 ASP A CA 1
ATOM 2133 C C . ASP A 1 265 ? -4.326 6.501 32.135 1.00 40.97 265 ASP A C 1
ATOM 2135 O O . ASP A 1 265 ? -5.102 5.625 31.746 1.00 40.97 265 ASP A O 1
ATOM 2139 N N . LYS A 1 266 ? -3.385 6.209 33.041 1.00 37.78 266 LYS A N 1
ATOM 2140 C CA . LYS A 1 266 ? -3.060 4.839 33.498 1.00 37.78 266 LYS A CA 1
ATOM 2141 C C . LYS A 1 266 ? -4.166 4.077 34.262 1.00 37.78 266 LYS A C 1
ATOM 2143 O O . LYS A 1 266 ? -3.938 2.933 34.644 1.00 37.78 266 LYS A O 1
ATOM 2148 N N . ILE A 1 267 ? -5.345 4.664 34.496 1.00 41.34 267 ILE A N 1
ATOM 2149 C CA . ILE A 1 267 ? -6.337 4.163 35.473 1.00 41.34 267 ILE A CA 1
ATOM 2150 C C . ILE A 1 267 ? -7.588 3.499 34.839 1.00 41.34 267 ILE A C 1
ATOM 2152 O O . ILE A 1 267 ? -8.331 2.814 35.545 1.00 41.34 267 ILE A O 1
ATOM 2156 N N . ARG A 1 268 ? -7.838 3.585 33.516 1.00 34.69 268 ARG A N 1
ATOM 2157 C CA . ARG A 1 268 ? -9.053 2.988 32.893 1.00 34.69 268 ARG A CA 1
ATOM 2158 C C . ARG A 1 268 ? -8.828 1.920 31.801 1.00 34.69 268 ARG A C 1
ATOM 2160 O O . ARG A 1 268 ? -8.858 2.186 30.608 1.00 34.69 268 ARG A O 1
ATOM 2167 N N . ARG A 1 269 ? -8.806 0.662 32.270 1.00 38.44 269 ARG A N 1
ATOM 2168 C CA . ARG A 1 269 ? -9.371 -0.561 31.638 1.00 38.44 269 ARG A CA 1
ATOM 2169 C C . ARG A 1 269 ? -8.953 -0.936 30.197 1.00 38.44 269 ARG A C 1
ATOM 2171 O O . ARG A 1 269 ? -9.630 -0.615 29.221 1.00 38.44 269 ARG A O 1
ATOM 2178 N N . SER A 1 270 ? -7.933 -1.800 30.120 1.00 37.34 270 SER A N 1
ATOM 2179 C CA . SER A 1 270 ? -7.961 -3.162 29.513 1.00 37.34 270 SER A CA 1
ATOM 2180 C C . SER A 1 270 ? -8.493 -3.429 28.082 1.00 37.34 270 SER A C 1
ATOM 2182 O O . SER A 1 270 ? -8.445 -4.574 27.640 1.00 37.34 270 SER A O 1
ATOM 2184 N N . SER A 1 271 ? -8.931 -2.435 27.309 1.00 35.84 271 SER A N 1
ATOM 2185 C CA . SER A 1 271 ? -9.569 -2.623 25.986 1.00 35.84 271 SER A CA 1
ATOM 2186 C C . SER A 1 271 ? -8.638 -2.401 24.778 1.00 35.84 271 SER A C 1
ATOM 2188 O O . SER A 1 271 ? -8.863 -2.935 23.691 1.00 35.84 271 SER A O 1
ATOM 2190 N N . ILE A 1 272 ? -7.547 -1.651 24.955 1.00 39.47 272 ILE A N 1
ATOM 2191 C CA . ILE A 1 272 ? -6.716 -1.114 23.856 1.00 39.47 272 ILE A CA 1
ATOM 2192 C C . ILE A 1 272 ? -5.817 -2.179 23.179 1.00 39.47 272 ILE A C 1
ATOM 2194 O O . ILE A 1 272 ? -5.382 -2.010 22.035 1.00 39.47 272 ILE A O 1
ATOM 2198 N N . GLY A 1 273 ? -5.598 -3.332 23.825 1.00 38.59 273 GLY A N 1
ATOM 2199 C CA . GLY A 1 273 ? -4.689 -4.400 23.373 1.00 38.59 273 GLY A CA 1
ATOM 2200 C C . GLY A 1 273 ? -5.077 -5.150 22.084 1.00 38.59 273 GLY A C 1
ATOM 2201 O O . GLY A 1 273 ? -4.318 -6.017 21.633 1.00 38.59 273 GLY A O 1
ATOM 2202 N N . PHE A 1 274 ? -6.232 -4.854 21.480 1.00 36.66 274 PHE A N 1
ATOM 2203 C CA . PHE A 1 274 ? -6.632 -5.382 20.167 1.00 36.66 274 PHE A CA 1
ATOM 2204 C C . PHE A 1 274 ? -6.337 -4.388 19.031 1.00 36.66 274 PHE A C 1
ATOM 2206 O O . PHE A 1 274 ? -5.645 -4.735 18.070 1.00 36.66 274 PHE A O 1
ATOM 2213 N N . LEU A 1 275 ? -6.770 -3.129 19.177 1.00 40.06 275 LEU A N 1
ATOM 2214 C CA . LEU A 1 275 ? -6.698 -2.105 18.126 1.00 40.06 275 LEU A CA 1
ATOM 2215 C C . LEU A 1 275 ? -5.252 -1.756 17.718 1.00 40.06 275 LEU A C 1
ATOM 2217 O O . LEU A 1 275 ? -4.977 -1.509 16.543 1.00 40.06 275 LEU A O 1
ATOM 2221 N N . GLY A 1 276 ? -4.303 -1.812 18.661 1.00 47.84 276 GLY A N 1
ATOM 2222 C CA . GLY A 1 276 ? -2.877 -1.619 18.371 1.00 47.84 276 GLY A CA 1
ATOM 2223 C C . GLY A 1 276 ? -2.274 -2.713 17.476 1.00 47.84 276 GLY A C 1
ATOM 2224 O O . GLY A 1 276 ? -1.485 -2.414 16.580 1.00 47.84 276 GLY A O 1
ATOM 2225 N N . ARG A 1 277 ? -2.677 -3.982 17.648 1.00 45.06 277 ARG A N 1
ATOM 2226 C CA . ARG A 1 277 ? -2.099 -5.115 16.895 1.00 45.06 277 ARG A CA 1
ATOM 2227 C C . ARG A 1 277 ? -2.475 -5.100 15.412 1.00 45.06 277 ARG A C 1
ATOM 2229 O O . ARG A 1 277 ? -1.652 -5.487 14.584 1.00 45.06 277 ARG A O 1
ATOM 2236 N N . ALA A 1 278 ? -3.664 -4.602 15.068 1.00 45.88 278 ALA A N 1
ATOM 2237 C CA . ALA A 1 278 ? -4.050 -4.368 13.677 1.00 45.88 278 ALA A CA 1
ATOM 2238 C C . ALA A 1 278 ? -3.160 -3.293 13.024 1.00 45.88 278 ALA A C 1
ATOM 2240 O O . ALA A 1 278 ? -2.534 -3.562 11.998 1.00 45.88 278 ALA A O 1
ATOM 2241 N N . LYS A 1 279 ? -3.028 -2.122 13.671 1.00 53.84 279 LYS A N 1
ATOM 2242 C CA . LYS A 1 279 ? -2.210 -0.996 13.182 1.00 53.84 279 LYS A CA 1
ATOM 2243 C C . LYS A 1 279 ? -0.736 -1.377 13.002 1.00 53.84 279 LYS A C 1
ATOM 2245 O O . LYS A 1 279 ? -0.160 -1.097 11.953 1.00 53.84 279 LYS A O 1
ATOM 2250 N N . ILE A 1 280 ? -0.146 -2.089 13.967 1.00 55.47 280 ILE A N 1
ATOM 2251 C CA . ILE A 1 280 ? 1.245 -2.570 13.888 1.00 55.47 280 ILE A CA 1
ATOM 2252 C C . ILE A 1 280 ? 1.429 -3.575 12.737 1.00 55.47 280 ILE A C 1
ATOM 2254 O O . ILE A 1 280 ? 2.433 -3.508 12.029 1.00 55.47 280 ILE A O 1
ATOM 2258 N N . ARG A 1 281 ? 0.466 -4.479 12.489 1.00 58.88 281 ARG A N 1
ATOM 2259 C CA . ARG A 1 281 ? 0.551 -5.430 11.363 1.00 58.88 281 ARG A CA 1
ATOM 2260 C C . ARG A 1 281 ? 0.481 -4.725 10.009 1.00 58.88 281 ARG A C 1
ATOM 2262 O O . ARG A 1 281 ? 1.226 -5.112 9.117 1.00 58.88 281 ARG A O 1
ATOM 2269 N N . THR A 1 282 ? -0.362 -3.702 9.849 1.00 55.19 282 THR A N 1
ATOM 2270 C CA . THR A 1 282 ? -0.382 -2.894 8.616 1.00 55.19 282 THR A CA 1
ATOM 2271 C C . THR A 1 282 ? 0.886 -2.059 8.451 1.00 55.19 282 THR A C 1
ATOM 2273 O O . THR A 1 282 ? 1.402 -1.971 7.343 1.00 55.19 282 THR A O 1
ATOM 2276 N N . LEU A 1 283 ? 1.431 -1.513 9.542 1.00 63.53 283 LEU A N 1
ATOM 2277 C CA . LEU A 1 283 ? 2.621 -0.663 9.506 1.00 63.53 283 LEU A CA 1
ATOM 2278 C C . LEU A 1 283 ? 3.907 -1.450 9.194 1.00 63.53 283 LEU A C 1
ATOM 2280 O O . LEU A 1 283 ? 4.764 -0.968 8.459 1.00 63.53 283 LEU A O 1
ATOM 2284 N N . LYS A 1 284 ? 4.016 -2.704 9.660 1.00 68.25 284 LYS A N 1
ATOM 2285 C CA . LYS A 1 284 ? 5.108 -3.601 9.238 1.00 68.25 284 LYS A CA 1
ATOM 2286 C C . LYS A 1 284 ? 5.091 -3.915 7.739 1.00 68.25 284 LYS A C 1
ATOM 2288 O O . LYS A 1 284 ? 6.148 -4.197 7.192 1.00 68.25 284 LYS A O 1
ATOM 2293 N N . MET A 1 285 ? 3.936 -3.841 7.078 1.00 66.38 285 MET A N 1
ATOM 2294 C CA . MET A 1 285 ? 3.864 -4.039 5.627 1.00 66.38 285 MET A CA 1
ATOM 2295 C C . MET A 1 285 ? 4.265 -2.798 4.860 1.00 66.38 285 MET A C 1
ATOM 2297 O O . MET A 1 285 ? 5.017 -2.899 3.901 1.00 66.38 285 MET A O 1
ATOM 2301 N N . THR A 1 286 ? 3.834 -1.623 5.309 1.00 66.75 286 THR A N 1
ATOM 2302 C CA . THR A 1 286 ? 4.203 -0.375 4.641 1.00 66.75 286 THR A CA 1
ATOM 2303 C C . THR A 1 286 ? 5.706 -0.121 4.705 1.00 66.75 286 THR A C 1
ATOM 2305 O O . THR A 1 286 ? 6.273 0.265 3.694 1.00 66.75 286 THR A O 1
ATOM 2308 N N . ILE A 1 287 ? 6.376 -0.461 5.816 1.00 72.00 287 ILE A N 1
ATOM 2309 C CA . ILE A 1 287 ? 7.849 -0.433 5.909 1.00 72.00 287 ILE A CA 1
ATOM 2310 C C . ILE A 1 287 ? 8.512 -1.339 4.855 1.00 72.00 287 ILE A C 1
ATOM 2312 O O . ILE A 1 287 ? 9.456 -0.908 4.200 1.00 72.00 287 ILE A O 1
ATOM 2316 N N . ILE A 1 288 ? 8.018 -2.568 4.657 1.00 78.94 288 ILE A N 1
ATOM 2317 C CA . ILE A 1 288 ? 8.586 -3.487 3.654 1.00 78.94 288 ILE A CA 1
ATOM 2318 C C . ILE A 1 288 ? 8.328 -2.978 2.228 1.00 78.94 288 ILE A C 1
ATOM 2320 O O . ILE A 1 288 ? 9.222 -3.076 1.396 1.00 78.94 288 ILE A O 1
ATOM 2324 N N . ILE A 1 289 ? 7.165 -2.373 1.956 1.00 76.19 289 ILE A N 1
ATOM 2325 C CA . ILE A 1 289 ? 6.875 -1.731 0.661 1.00 76.19 289 ILE A CA 1
ATOM 2326 C C . ILE A 1 289 ? 7.868 -0.588 0.387 1.00 76.19 289 ILE A C 1
ATOM 2328 O O . ILE A 1 289 ? 8.412 -0.525 -0.712 1.00 76.19 289 ILE A O 1
ATOM 2332 N N . VAL A 1 290 ? 8.165 0.272 1.376 1.00 78.06 290 VAL A N 1
ATOM 2333 C CA . VAL A 1 290 ? 9.174 1.342 1.220 1.00 78.06 290 VAL A CA 1
ATOM 2334 C C . VAL A 1 290 ? 10.559 0.758 0.939 1.00 78.06 290 VAL A C 1
ATOM 2336 O O . VAL A 1 290 ? 11.235 1.206 0.016 1.00 78.06 290 VAL A O 1
ATOM 2339 N N . ALA A 1 291 ? 10.977 -0.249 1.713 1.00 83.62 291 ALA A N 1
ATOM 2340 C CA . ALA A 1 291 ? 12.291 -0.869 1.567 1.00 83.62 291 ALA A CA 1
ATOM 2341 C C . ALA A 1 291 ? 12.461 -1.541 0.196 1.00 83.62 291 ALA A C 1
ATOM 2343 O O . ALA A 1 291 ? 13.476 -1.333 -0.461 1.00 83.62 291 ALA A O 1
ATOM 2344 N N . VAL A 1 292 ? 11.453 -2.288 -0.268 1.00 87.56 292 VAL A N 1
ATOM 2345 C CA . VAL A 1 292 ? 11.450 -2.908 -1.601 1.00 87.56 292 VAL A CA 1
ATOM 2346 C C . VAL A 1 292 ? 11.511 -1.848 -2.698 1.00 87.56 292 VAL A C 1
ATOM 2348 O O . VAL A 1 292 ? 12.373 -1.948 -3.564 1.00 87.56 292 VAL A O 1
ATOM 2351 N N . PHE A 1 293 ? 10.673 -0.808 -2.636 1.00 86.44 293 PHE A N 1
ATOM 2352 C CA . PHE A 1 293 ? 10.679 0.269 -3.630 1.00 86.44 293 PHE A CA 1
ATOM 2353 C C . PHE A 1 293 ? 12.052 0.954 -3.722 1.00 86.44 293 PHE A C 1
ATOM 2355 O O . PHE A 1 293 ? 12.595 1.115 -4.813 1.00 86.44 293 PHE A O 1
ATOM 2362 N N . PHE A 1 294 ? 12.653 1.291 -2.576 1.00 88.25 294 PHE A N 1
ATOM 2363 C CA . PHE A 1 294 ? 13.994 1.874 -2.516 1.00 88.25 294 PHE A CA 1
ATOM 2364 C C . PHE A 1 294 ? 15.062 0.937 -3.106 1.00 88.25 294 PHE A C 1
ATOM 2366 O O . PHE A 1 294 ? 15.865 1.374 -3.928 1.00 88.25 294 PHE A O 1
ATOM 2373 N N . ILE A 1 295 ? 15.055 -0.350 -2.738 1.00 90.38 295 ILE A N 1
ATOM 2374 C CA . ILE A 1 295 ? 16.053 -1.335 -3.191 1.00 90.38 295 ILE A CA 1
ATOM 2375 C C . ILE A 1 295 ? 15.945 -1.614 -4.697 1.00 90.38 295 ILE A C 1
ATOM 2377 O O . ILE A 1 295 ? 16.972 -1.763 -5.352 1.00 90.38 295 ILE A O 1
ATOM 2381 N N . CYS A 1 296 ? 14.735 -1.664 -5.262 1.00 90.56 296 CYS A N 1
ATOM 2382 C CA . CYS A 1 296 ? 14.552 -1.955 -6.687 1.00 90.56 296 CYS A CA 1
ATOM 2383 C C . CYS A 1 296 ? 14.946 -0.765 -7.579 1.00 90.56 296 CYS A C 1
ATOM 2385 O O . CYS A 1 296 ? 15.534 -0.960 -8.640 1.00 90.56 296 CYS A O 1
ATOM 2387 N N . TRP A 1 297 ? 14.648 0.468 -7.152 1.00 90.81 297 TRP A N 1
ATOM 2388 C CA . TRP A 1 297 ? 14.856 1.668 -7.974 1.00 90.81 297 TRP A CA 1
ATOM 2389 C C . TRP A 1 297 ? 16.210 2.358 -7.798 1.00 90.81 297 TRP A C 1
ATOM 2391 O O . TRP A 1 297 ? 16.715 2.941 -8.759 1.00 90.81 297 TRP A O 1
ATOM 2401 N N . THR A 1 298 ? 16.823 2.297 -6.611 1.00 90.75 298 THR A N 1
ATOM 2402 C CA . THR A 1 298 ? 18.097 2.995 -6.352 1.00 90.75 298 THR A CA 1
ATOM 2403 C C . THR A 1 298 ? 19.232 2.576 -7.301 1.00 90.75 298 THR A C 1
ATOM 2405 O O . THR A 1 298 ? 19.880 3.475 -7.834 1.00 90.75 298 THR A O 1
ATOM 2408 N N . PRO A 1 299 ? 19.481 1.277 -7.590 1.00 92.62 299 PRO A N 1
ATOM 2409 C CA . PRO A 1 299 ? 20.590 0.872 -8.462 1.00 92.62 299 PRO A CA 1
ATOM 2410 C C . PRO A 1 299 ? 20.457 1.407 -9.893 1.00 92.62 299 PRO A C 1
ATOM 2412 O O . PRO A 1 299 ? 21.422 1.949 -10.430 1.00 92.62 299 PRO A O 1
ATOM 2415 N N . TYR A 1 300 ? 19.244 1.346 -10.459 1.00 89.75 300 TYR A N 1
ATOM 2416 C CA . TYR A 1 300 ? 18.922 1.887 -11.783 1.00 89.75 300 TYR A CA 1
ATOM 2417 C C . TYR A 1 300 ? 19.226 3.388 -11.865 1.00 89.75 300 TYR A C 1
ATOM 2419 O O . TYR A 1 300 ? 19.852 3.850 -12.819 1.00 89.75 300 TYR A O 1
ATOM 2427 N N . TYR A 1 301 ? 18.820 4.169 -10.858 1.00 89.69 301 TYR A N 1
ATOM 2428 C CA . TYR A 1 301 ? 19.034 5.616 -10.882 1.00 89.69 301 TYR A CA 1
ATOM 2429 C C . TYR A 1 301 ? 20.459 6.040 -10.528 1.00 89.69 301 TYR A C 1
ATOM 2431 O O . TYR A 1 301 ? 20.910 7.055 -11.055 1.00 89.69 301 TYR A O 1
ATOM 2439 N N . ILE A 1 302 ? 21.203 5.258 -9.739 1.00 90.25 302 ILE A N 1
ATOM 2440 C CA . ILE A 1 302 ? 22.648 5.466 -9.557 1.00 90.25 302 ILE A CA 1
ATOM 2441 C C . ILE A 1 302 ? 23.375 5.303 -10.897 1.00 90.25 302 ILE A C 1
ATOM 2443 O O . ILE A 1 302 ? 24.079 6.224 -11.308 1.00 90.25 302 ILE A O 1
ATOM 2447 N N . ILE A 1 303 ? 23.175 4.186 -11.610 1.00 87.88 303 ILE A N 1
ATOM 2448 C CA . ILE A 1 303 ? 23.896 3.942 -12.870 1.00 87.88 303 ILE A CA 1
ATOM 2449 C C . ILE A 1 303 ? 23.467 4.911 -13.983 1.00 87.88 303 ILE A C 1
ATOM 2451 O O . ILE A 1 303 ? 24.311 5.400 -14.732 1.00 87.88 303 ILE A O 1
ATOM 2455 N N . SER A 1 304 ? 22.181 5.280 -14.026 1.00 84.56 304 SER A N 1
ATOM 2456 C CA . SER A 1 304 ? 21.676 6.301 -14.954 1.00 84.56 304 SER A CA 1
ATOM 2457 C C . SER A 1 304 ? 22.292 7.679 -14.676 1.00 84.56 304 SER A C 1
ATOM 2459 O O . SER A 1 304 ? 22.739 8.353 -15.598 1.00 84.56 304 SER A O 1
ATOM 2461 N N . THR A 1 305 ? 22.388 8.079 -13.402 1.00 87.44 305 THR A N 1
ATOM 2462 C CA . THR A 1 305 ? 22.991 9.365 -13.010 1.00 87.44 305 THR A CA 1
ATOM 2463 C C . THR A 1 305 ? 24.490 9.400 -13.302 1.00 87.44 305 THR A C 1
ATOM 2465 O O . THR A 1 305 ? 24.988 10.422 -13.768 1.00 87.44 305 THR A O 1
ATOM 2468 N N . TRP A 1 306 ? 25.206 8.288 -13.102 1.00 88.50 306 TRP A N 1
ATOM 2469 C CA . TRP A 1 306 ? 26.616 8.164 -13.488 1.00 88.50 306 TRP A CA 1
ATOM 2470 C C . TRP A 1 306 ? 26.785 8.387 -14.997 1.00 88.50 306 TRP A C 1
ATOM 2472 O O . TRP A 1 306 ? 27.576 9.240 -15.391 1.00 88.50 306 TRP A O 1
ATOM 2482 N N . TYR A 1 307 ? 25.974 7.727 -15.833 1.00 84.06 307 TYR A N 1
ATOM 2483 C CA . TYR A 1 307 ? 25.992 7.914 -17.290 1.00 84.06 307 TYR A CA 1
ATOM 2484 C C . TYR A 1 307 ? 25.748 9.371 -17.736 1.00 84.06 307 TYR A C 1
ATOM 2486 O O . TYR A 1 307 ? 26.306 9.800 -18.745 1.00 84.06 307 TYR A O 1
ATOM 2494 N N . TRP A 1 308 ? 24.942 10.153 -17.007 1.00 80.38 308 TRP A N 1
ATOM 2495 C CA . TRP A 1 308 ? 24.709 11.571 -17.329 1.00 80.38 308 TRP A CA 1
ATOM 2496 C C . TRP A 1 308 ? 25.817 12.515 -16.842 1.00 80.38 308 TRP A C 1
ATOM 2498 O O . TRP A 1 308 ? 25.994 13.577 -17.434 1.00 80.38 308 TRP A O 1
ATOM 2508 N N . ILE A 1 309 ? 26.544 12.157 -15.778 1.00 84.56 309 ILE A N 1
ATOM 2509 C CA . ILE A 1 309 ? 27.630 12.976 -15.212 1.00 84.56 309 ILE A CA 1
ATOM 2510 C C . ILE A 1 309 ? 28.965 12.698 -15.915 1.00 84.56 309 ILE A C 1
ATOM 2512 O O . ILE A 1 309 ? 29.689 13.636 -16.237 1.00 84.56 309 ILE A O 1
ATOM 2516 N N . ASP A 1 310 ? 29.295 11.427 -16.148 1.00 84.81 310 ASP A N 1
ATOM 2517 C CA . ASP A 1 310 ? 30.585 10.998 -16.694 1.00 84.81 310 ASP A CA 1
ATOM 2518 C C . ASP A 1 310 ? 30.417 9.754 -17.583 1.00 84.81 310 ASP A C 1
ATOM 2520 O O . ASP A 1 310 ? 30.472 8.602 -17.134 1.00 84.81 310 ASP A O 1
ATOM 2524 N N . ARG A 1 311 ? 30.222 10.010 -18.882 1.00 83.25 311 ARG A N 1
ATOM 2525 C CA . ARG A 1 311 ? 30.112 8.969 -19.914 1.00 83.25 311 ARG A CA 1
ATOM 2526 C C . ARG A 1 311 ? 31.416 8.190 -20.102 1.00 83.25 311 ARG A C 1
ATOM 2528 O O . ARG A 1 311 ? 31.362 6.992 -20.365 1.00 83.25 311 ARG A O 1
ATOM 2535 N N . GLU A 1 312 ? 32.578 8.829 -19.962 1.00 84.31 312 GLU A N 1
ATOM 2536 C CA . GLU A 1 312 ? 33.869 8.173 -20.203 1.00 84.31 312 GLU A CA 1
ATOM 2537 C C . GLU A 1 312 ? 34.234 7.172 -19.108 1.00 84.31 312 GLU A C 1
ATOM 2539 O O . GLU A 1 312 ? 34.792 6.116 -19.401 1.00 84.31 312 GLU A O 1
ATOM 2544 N N . SER A 1 313 ? 33.943 7.492 -17.848 1.00 87.56 313 SER A N 1
ATOM 2545 C CA . SER A 1 313 ? 34.095 6.566 -16.724 1.00 87.56 313 SER A CA 1
ATOM 2546 C C . SER A 1 313 ? 33.050 5.452 -16.780 1.00 87.56 313 SER A C 1
ATOM 2548 O O . SER A 1 313 ? 33.394 4.285 -16.593 1.00 87.56 313 SER A O 1
ATOM 2550 N N . PHE A 1 314 ? 31.802 5.771 -17.147 1.00 84.50 314 PHE A N 1
ATOM 2551 C CA . PHE A 1 314 ? 30.754 4.765 -17.341 1.00 84.50 314 PHE A CA 1
ATOM 2552 C C . PHE A 1 314 ? 31.155 3.682 -18.361 1.00 84.50 314 PHE A C 1
ATOM 2554 O O . PHE A 1 314 ? 31.053 2.494 -18.052 1.00 84.50 314 PHE A O 1
ATOM 2561 N N . TYR A 1 315 ? 31.658 4.056 -19.547 1.00 81.19 315 TYR A N 1
ATOM 2562 C CA . TYR A 1 315 ? 32.042 3.082 -20.584 1.00 81.19 315 TYR A CA 1
ATOM 2563 C C . TYR A 1 315 ? 33.264 2.215 -20.219 1.00 81.19 315 TYR A C 1
ATOM 2565 O O . TYR A 1 315 ? 33.512 1.217 -20.890 1.00 81.19 315 TYR A O 1
ATOM 2573 N N . LYS A 1 316 ? 34.007 2.546 -19.152 1.00 85.69 316 LYS A N 1
ATOM 2574 C CA . LYS A 1 316 ? 35.118 1.727 -18.621 1.00 85.69 316 LYS A CA 1
ATOM 2575 C C . LYS A 1 316 ? 34.645 0.648 -17.631 1.00 85.69 316 LYS A C 1
ATOM 2577 O O . LYS A 1 316 ? 35.444 -0.190 -17.217 1.00 85.69 316 LYS A O 1
ATOM 2582 N N . LEU A 1 317 ? 33.369 0.662 -17.233 1.00 84.00 317 LEU A N 1
ATOM 2583 C CA . LEU A 1 317 ? 32.759 -0.340 -16.355 1.00 84.00 317 LEU A CA 1
ATOM 2584 C C . LEU A 1 317 ? 32.365 -1.603 -17.143 1.00 84.00 317 LEU A C 1
ATOM 2586 O O . LEU A 1 317 ? 31.873 -1.501 -18.262 1.00 84.00 317 LEU A O 1
ATOM 2590 N N . ASP A 1 318 ? 32.509 -2.788 -16.539 1.00 84.50 318 ASP A N 1
ATOM 2591 C CA . ASP A 1 318 ? 32.073 -4.061 -17.137 1.00 84.50 318 ASP A CA 1
ATOM 2592 C C . ASP A 1 318 ? 30.589 -4.004 -17.560 1.00 84.50 318 ASP A C 1
ATOM 2594 O O . ASP A 1 318 ? 29.697 -3.707 -16.754 1.00 84.50 318 ASP A O 1
ATOM 2598 N N . LEU A 1 319 ? 30.327 -4.342 -18.827 1.00 78.25 319 LEU A N 1
ATOM 2599 C CA . LEU A 1 319 ? 29.005 -4.425 -19.450 1.00 78.25 319 LEU A CA 1
ATOM 2600 C C . LEU A 1 319 ? 28.020 -5.293 -18.640 1.00 78.25 319 LEU A C 1
ATOM 2602 O O . LEU A 1 319 ? 26.821 -5.004 -18.609 1.00 78.25 319 LEU A O 1
ATOM 2606 N N . LYS A 1 320 ? 28.511 -6.327 -17.939 1.00 80.56 320 LYS A N 1
ATOM 2607 C CA . LYS A 1 320 ? 27.718 -7.160 -17.016 1.00 80.56 320 LYS A CA 1
ATOM 2608 C C . LYS A 1 320 ? 27.184 -6.348 -15.838 1.00 80.56 320 LYS A C 1
ATOM 2610 O O . LYS A 1 320 ? 26.017 -6.493 -15.475 1.00 80.56 320 LYS A O 1
ATOM 2615 N N . ILE A 1 321 ? 28.014 -5.477 -15.261 1.00 83.62 321 ILE A N 1
ATOM 2616 C CA . ILE A 1 321 ? 27.652 -4.617 -14.127 1.00 83.62 321 ILE A CA 1
ATOM 2617 C C . ILE A 1 321 ? 26.710 -3.507 -14.600 1.00 83.62 321 ILE A C 1
ATOM 2619 O O . ILE A 1 321 ? 25.667 -3.304 -13.980 1.00 83.62 321 ILE A O 1
ATOM 2623 N N . GLN A 1 322 ? 27.019 -2.849 -15.726 1.00 80.56 322 GLN A N 1
ATOM 2624 C CA . GLN A 1 322 ? 26.140 -1.844 -16.338 1.00 80.56 322 GLN A CA 1
ATOM 2625 C C . GLN A 1 322 ? 24.720 -2.407 -16.536 1.00 80.56 322 GLN A C 1
ATOM 2627 O O . GLN A 1 322 ? 23.754 -1.893 -15.966 1.00 80.56 322 GLN A O 1
ATOM 2632 N N . ARG A 1 323 ? 24.588 -3.513 -17.286 1.00 79.94 323 ARG A N 1
ATOM 2633 C CA . ARG A 1 323 ? 23.290 -4.151 -17.571 1.00 79.94 323 ARG A CA 1
ATOM 2634 C C . ARG A 1 323 ? 22.627 -4.691 -16.300 1.00 79.94 323 ARG A C 1
ATOM 2636 O O . ARG A 1 323 ? 21.424 -4.508 -16.127 1.00 79.94 323 ARG A O 1
ATOM 2643 N N . GLY A 1 324 ? 23.397 -5.271 -15.376 1.00 82.25 324 GLY A N 1
ATOM 2644 C CA . GLY A 1 324 ? 22.920 -5.741 -14.070 1.00 82.25 324 GLY A CA 1
ATOM 2645 C C . GLY A 1 324 ? 22.255 -4.652 -13.217 1.00 82.25 324 GLY A C 1
ATOM 2646 O O . GLY A 1 324 ? 21.228 -4.905 -12.587 1.00 82.25 324 GLY A O 1
ATOM 2647 N N . LEU A 1 325 ? 22.789 -3.427 -13.230 1.00 84.38 325 LEU A N 1
ATOM 2648 C CA . LEU A 1 325 ? 22.223 -2.295 -12.490 1.00 84.38 325 LEU A CA 1
ATOM 2649 C C . LEU A 1 325 ? 20.967 -1.715 -13.165 1.00 84.38 325 LEU A C 1
ATOM 2651 O O . LEU A 1 325 ? 20.035 -1.322 -12.46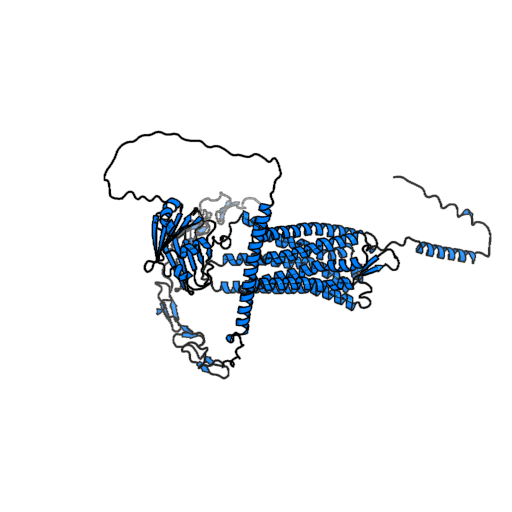2 1.00 84.38 325 LEU A O 1
ATOM 2655 N N . PHE A 1 326 ? 20.881 -1.730 -14.501 1.00 81.44 326 PHE A N 1
ATOM 2656 C CA . PHE A 1 326 ? 19.644 -1.373 -15.214 1.00 81.44 326 PHE A CA 1
ATOM 2657 C C . PHE A 1 326 ? 18.522 -2.413 -15.008 1.00 81.44 326 PHE A C 1
ATOM 2659 O O . PHE A 1 326 ? 17.365 -2.043 -14.800 1.00 81.44 326 PHE A O 1
ATOM 2666 N N . LEU A 1 327 ? 18.856 -3.709 -14.977 1.00 84.81 327 LEU A N 1
ATOM 2667 C CA . LEU A 1 327 ? 17.913 -4.813 -14.727 1.00 84.81 327 LEU A CA 1
ATOM 2668 C C . LEU A 1 327 ? 17.166 -4.687 -13.383 1.00 84.81 327 LEU A C 1
ATOM 2670 O O . LEU A 1 327 ? 16.031 -5.155 -13.257 1.00 84.81 327 LEU A O 1
ATOM 2674 N N . PHE A 1 328 ? 17.765 -4.028 -12.384 1.00 87.81 328 PHE A N 1
ATOM 2675 C CA . PHE A 1 328 ? 17.223 -3.941 -11.024 1.00 87.81 328 PHE A CA 1
ATOM 2676 C C . PHE A 1 328 ? 15.829 -3.299 -10.942 1.00 87.81 328 PHE A C 1
ATOM 2678 O O . PHE A 1 328 ? 15.000 -3.769 -10.159 1.00 87.81 328 PHE A O 1
ATOM 2685 N N . ALA A 1 329 ? 15.513 -2.317 -11.797 1.00 84.62 329 ALA A N 1
ATOM 2686 C CA . ALA A 1 329 ? 14.193 -1.676 -11.827 1.00 84.62 329 ALA A CA 1
ATOM 2687 C C . ALA A 1 329 ? 13.046 -2.686 -12.050 1.00 84.62 329 ALA A C 1
ATOM 2689 O O . ALA A 1 329 ? 11.978 -2.583 -11.444 1.00 84.62 329 ALA A O 1
ATOM 2690 N N . CYS A 1 330 ? 13.289 -3.723 -12.858 1.00 86.00 330 CYS A N 1
ATOM 2691 C CA . CYS A 1 330 ? 12.296 -4.747 -13.195 1.00 86.00 330 CYS A CA 1
ATOM 2692 C C . CYS A 1 330 ? 12.035 -5.744 -12.050 1.00 86.00 330 CYS A C 1
ATOM 2694 O O . CYS A 1 330 ? 11.009 -6.430 -12.038 1.00 86.00 330 CYS A O 1
ATOM 2696 N N . THR A 1 331 ? 12.909 -5.793 -11.037 1.00 90.25 331 THR A N 1
ATOM 2697 C CA . THR A 1 331 ? 12.687 -6.618 -9.838 1.00 90.25 331 THR A CA 1
ATOM 2698 C C . THR A 1 331 ? 11.511 -6.112 -8.993 1.00 90.25 331 THR A C 1
ATOM 2700 O O . THR A 1 331 ? 10.859 -6.916 -8.324 1.00 90.25 331 THR A O 1
ATOM 2703 N N . ASN A 1 332 ? 11.147 -4.824 -9.096 1.00 87.94 332 ASN A N 1
ATOM 2704 C CA . ASN A 1 332 ? 10.012 -4.222 -8.385 1.00 87.94 332 ASN A CA 1
ATOM 2705 C C . ASN A 1 332 ? 8.703 -5.001 -8.630 1.00 87.94 332 ASN A C 1
ATOM 2707 O O . ASN A 1 332 ? 8.025 -5.412 -7.686 1.00 87.94 332 ASN A O 1
ATOM 2711 N N . SER A 1 333 ? 8.403 -5.298 -9.899 1.00 89.19 333 SER A N 1
ATOM 2712 C CA . SER A 1 333 ? 7.210 -6.049 -10.319 1.00 89.19 333 SER A CA 1
ATOM 2713 C C . SER A 1 333 ? 7.229 -7.529 -9.915 1.00 89.19 333 SER A C 1
ATOM 2715 O O . SER A 1 333 ? 6.188 -8.189 -9.899 1.00 89.19 333 SER A O 1
ATOM 2717 N N . CYS A 1 334 ? 8.396 -8.066 -9.552 1.00 89.06 334 CYS A N 1
ATOM 2718 C CA . CYS A 1 334 ? 8.550 -9.415 -9.002 1.00 89.06 334 CYS A CA 1
ATOM 2719 C C . CYS A 1 334 ? 8.320 -9.424 -7.482 1.00 89.06 334 CYS A C 1
ATOM 2721 O O . CYS A 1 334 ? 7.682 -10.329 -6.943 1.00 89.06 334 CYS A O 1
ATOM 2723 N N . MET A 1 335 ? 8.815 -8.395 -6.788 1.00 88.19 335 MET A N 1
ATOM 2724 C CA . MET A 1 335 ? 8.730 -8.269 -5.332 1.00 88.19 335 MET A CA 1
ATOM 2725 C C . MET A 1 335 ? 7.328 -7.877 -4.847 1.00 88.19 335 MET A C 1
ATOM 2727 O O . MET A 1 335 ? 6.903 -8.348 -3.789 1.00 88.19 335 MET A O 1
ATOM 2731 N N . ASN A 1 336 ? 6.580 -7.075 -5.615 1.00 84.56 336 ASN A N 1
ATOM 2732 C CA . ASN A 1 336 ? 5.217 -6.642 -5.282 1.00 84.56 336 ASN A CA 1
ATOM 2733 C C . ASN A 1 336 ? 4.303 -7.818 -4.836 1.00 84.56 336 ASN A C 1
ATOM 2735 O O . ASN A 1 336 ? 3.841 -7.803 -3.685 1.00 84.56 336 ASN A O 1
ATOM 2739 N N . PRO A 1 337 ? 4.089 -8.889 -5.637 1.00 84.00 337 PRO A N 1
ATOM 2740 C CA . PRO A 1 337 ? 3.345 -10.077 -5.206 1.00 84.00 337 PRO A CA 1
ATOM 2741 C C . PRO A 1 337 ? 3.822 -10.713 -3.903 1.00 84.00 337 PRO A C 1
ATOM 2743 O O . PRO A 1 337 ? 2.995 -11.151 -3.101 1.00 84.00 337 PRO A O 1
ATOM 2746 N N . ILE A 1 338 ? 5.135 -10.758 -3.668 1.00 80.88 338 ILE A N 1
ATOM 2747 C CA . ILE A 1 338 ? 5.726 -11.394 -2.486 1.00 80.88 338 ILE A CA 1
ATOM 2748 C C . ILE A 1 338 ? 5.351 -10.597 -1.231 1.00 80.88 338 ILE A C 1
ATOM 2750 O O . ILE A 1 338 ? 4.895 -11.181 -0.244 1.00 80.88 338 ILE A O 1
ATOM 2754 N N . VAL A 1 339 ? 5.442 -9.264 -1.279 1.00 78.69 339 VAL A N 1
ATOM 2755 C CA . VAL A 1 339 ? 5.116 -8.382 -0.146 1.00 78.69 339 VAL A CA 1
ATOM 2756 C C . VAL A 1 339 ? 3.631 -8.463 0.229 1.00 78.69 339 VAL A C 1
ATOM 2758 O O . VAL A 1 339 ? 3.294 -8.673 1.399 1.00 78.69 339 VAL A O 1
ATOM 2761 N N . TYR A 1 340 ? 2.717 -8.364 -0.741 1.00 71.38 340 TYR A N 1
ATOM 2762 C CA . TYR A 1 340 ? 1.276 -8.441 -0.454 1.00 71.38 340 TYR A CA 1
ATOM 2763 C C . TYR A 1 340 ? 0.803 -9.877 -0.173 1.00 71.38 340 TYR A C 1
ATOM 2765 O O . TYR A 1 340 ? -0.074 -10.095 0.675 1.00 71.38 340 TYR A O 1
ATOM 2773 N N . GLY A 1 341 ? 1.405 -10.866 -0.837 1.00 65.69 341 GLY A N 1
ATOM 2774 C CA . GLY A 1 341 ? 1.152 -12.293 -0.659 1.00 65.69 341 GLY A CA 1
ATOM 2775 C C . GLY A 1 341 ? 1.536 -12.777 0.735 1.00 65.69 341 GLY A C 1
ATOM 2776 O O . GLY A 1 341 ? 0.681 -13.300 1.451 1.00 65.69 341 GLY A O 1
ATOM 2777 N N . ALA A 1 342 ? 2.764 -12.512 1.193 1.00 63.25 342 ALA A N 1
ATOM 2778 C CA . ALA A 1 342 ? 3.282 -12.971 2.489 1.00 63.25 342 ALA A CA 1
ATOM 2779 C C . ALA A 1 342 ? 2.471 -12.483 3.711 1.00 63.25 342 ALA A C 1
ATOM 2781 O O . ALA A 1 342 ? 2.606 -13.019 4.815 1.00 63.25 342 ALA A O 1
ATOM 2782 N N . PHE A 1 343 ? 1.589 -11.493 3.534 1.00 59.50 343 PHE A N 1
ATOM 2783 C CA . PHE A 1 343 ? 0.708 -10.981 4.584 1.00 59.50 343 PHE A CA 1
ATOM 2784 C C . PHE A 1 343 ? -0.759 -11.377 4.425 1.00 59.50 343 PHE A C 1
ATOM 2786 O O . PHE A 1 343 ? -1.402 -11.621 5.453 1.00 59.50 343 PHE A O 1
ATOM 2793 N N . ASN A 1 344 ? -1.272 -11.490 3.193 1.00 56.16 344 ASN A N 1
ATOM 2794 C CA . ASN A 1 344 ? -2.625 -11.978 2.903 1.00 56.16 344 ASN A CA 1
ATOM 2795 C C . ASN A 1 344 ? -2.728 -13.511 2.994 1.00 56.16 344 ASN A C 1
ATOM 2797 O O . ASN A 1 344 ? -3.688 -14.020 3.575 1.00 56.16 344 ASN A O 1
ATOM 2801 N N . ILE A 1 345 ? -1.721 -14.256 2.529 1.00 47.44 345 ILE A N 1
ATOM 2802 C CA . ILE A 1 345 ? -1.615 -15.714 2.717 1.00 47.44 345 ILE A CA 1
ATOM 2803 C C . ILE A 1 345 ? -1.492 -16.023 4.213 1.00 47.44 345 ILE A C 1
ATOM 2805 O O . ILE A 1 345 ? -2.240 -16.839 4.746 1.00 47.44 345 ILE A O 1
ATOM 2809 N N . ARG A 1 346 ? -0.680 -15.248 4.947 1.00 40.38 346 ARG A N 1
ATOM 2810 C CA . ARG A 1 346 ? -0.549 -15.324 6.416 1.00 40.38 346 ARG A CA 1
ATOM 2811 C C . ARG A 1 346 ? -1.788 -14.818 7.182 1.00 40.38 346 ARG A C 1
ATOM 2813 O O . ARG A 1 346 ? -1.752 -14.745 8.411 1.00 40.38 346 ARG A O 1
ATOM 2820 N N . GLN A 1 347 ? -2.882 -14.447 6.504 1.00 45.25 347 GLN A N 1
ATOM 2821 C CA . GLN A 1 347 ? -4.227 -14.412 7.102 1.00 45.25 347 GLN A CA 1
ATOM 2822 C C . GLN A 1 347 ? -4.946 -15.757 6.933 1.00 45.25 347 GLN A C 1
ATOM 2824 O O . GLN A 1 347 ? -5.577 -16.203 7.882 1.00 45.25 347 GLN A O 1
ATOM 2829 N N . ASN A 1 348 ? -4.824 -16.439 5.787 1.00 40.47 348 ASN A N 1
ATOM 2830 C CA . ASN A 1 348 ? -5.420 -17.765 5.577 1.00 40.47 348 ASN A CA 1
ATOM 2831 C C . ASN A 1 348 ? -4.745 -18.855 6.428 1.00 40.47 348 ASN A C 1
ATOM 2833 O O . ASN A 1 348 ? -5.451 -19.552 7.149 1.00 40.47 348 ASN A O 1
ATOM 2837 N N . THR A 1 349 ? -3.410 -18.930 6.482 1.00 33.38 349 THR A N 1
ATOM 2838 C CA . THR A 1 349 ? -2.699 -19.880 7.373 1.00 33.38 349 THR A CA 1
ATOM 2839 C C . THR A 1 349 ? -2.935 -19.591 8.863 1.00 33.38 349 THR A C 1
ATOM 2841 O O . THR A 1 349 ? -2.701 -20.439 9.715 1.00 33.38 349 THR A O 1
ATOM 2844 N N . GLN A 1 350 ? -3.405 -18.384 9.206 1.00 35.22 350 GLN A N 1
ATOM 2845 C CA . GLN A 1 350 ? -3.868 -18.062 10.560 1.00 35.22 350 GLN A CA 1
ATOM 2846 C C . GLN A 1 350 ? -5.376 -18.277 10.751 1.00 35.22 350 GLN A C 1
ATOM 2848 O O . GLN A 1 350 ? -5.796 -18.429 11.890 1.00 35.22 350 GLN A O 1
ATOM 2853 N N . ARG A 1 351 ? -6.189 -18.353 9.690 1.00 33.91 351 ARG A N 1
ATOM 2854 C CA . ARG A 1 351 ? -7.621 -18.703 9.764 1.00 33.91 351 ARG A CA 1
ATOM 2855 C C . ARG A 1 351 ? -7.852 -20.194 9.994 1.00 33.91 351 ARG A C 1
ATOM 2857 O O . ARG A 1 351 ? -8.840 -20.540 10.626 1.00 33.91 351 ARG A O 1
ATOM 2864 N N . THR A 1 352 ? -6.944 -21.056 9.542 1.00 35.03 352 THR A N 1
ATOM 2865 C CA . THR A 1 352 ? -6.976 -22.497 9.847 1.00 35.03 352 THR A CA 1
ATOM 2866 C C . THR A 1 352 ? -6.504 -22.834 11.267 1.00 35.03 352 THR A C 1
ATOM 2868 O O . THR A 1 352 ? -6.791 -23.926 11.740 1.00 35.03 352 THR A O 1
ATOM 2871 N N . VAL A 1 353 ? -5.807 -21.920 11.964 1.00 36.47 353 VAL A N 1
ATOM 2872 C CA . VAL A 1 353 ? -5.140 -22.207 13.259 1.00 36.47 353 VAL A CA 1
ATOM 2873 C C . VAL A 1 353 ? -5.509 -21.227 14.394 1.00 36.47 353 VAL A C 1
ATOM 2875 O O . VAL A 1 353 ? -5.218 -21.489 15.559 1.00 36.47 353 VAL A O 1
ATOM 2878 N N . ARG A 1 354 ? -6.176 -20.094 14.123 1.00 29.19 354 ARG A N 1
ATOM 2879 C CA . ARG A 1 354 ? -6.651 -19.149 15.158 1.00 29.19 354 ARG A CA 1
ATOM 2880 C C . ARG A 1 354 ? -8.120 -18.778 14.975 1.00 29.19 354 ARG A C 1
ATOM 2882 O O . ARG A 1 354 ? -8.548 -18.370 13.899 1.00 29.19 354 ARG A O 1
ATOM 2889 N N . ALA A 1 355 ? -8.868 -18.859 16.076 1.00 31.11 355 ALA A N 1
ATOM 2890 C CA . ALA A 1 355 ? -10.286 -18.525 16.125 1.00 31.11 355 ALA A CA 1
ATOM 2891 C C . ALA A 1 355 ? -10.557 -17.049 15.741 1.00 31.11 355 ALA A C 1
ATOM 2893 O O . ALA A 1 355 ? -9.802 -16.162 16.151 1.00 31.11 355 ALA A O 1
ATOM 2894 N N . PRO A 1 356 ? -11.640 -16.760 14.992 1.00 28.66 356 PRO A N 1
ATOM 2895 C CA . PRO A 1 356 ? -11.936 -15.417 14.503 1.00 28.66 356 PRO A CA 1
ATOM 2896 C C . PRO A 1 356 ? -12.478 -14.492 15.602 1.00 28.66 356 PRO A C 1
ATOM 2898 O O . PRO A 1 356 ? -13.330 -14.877 16.419 1.00 28.66 356 PRO A O 1
ATOM 2901 N N . THR A 1 357 ? -12.010 -13.244 15.583 1.00 29.72 357 THR A N 1
ATOM 2902 C CA . THR A 1 357 ? -12.416 -12.183 16.508 1.00 29.72 357 THR A CA 1
ATOM 2903 C C . THR A 1 357 ? -13.703 -11.471 16.077 1.00 29.72 357 THR A C 1
ATOM 2905 O O . THR A 1 357 ? -13.856 -11.037 14.934 1.00 29.72 357 THR A O 1
ATOM 2908 N N . ILE A 1 358 ? -14.599 -11.360 17.063 1.00 35.41 358 ILE A N 1
ATOM 2909 C CA . ILE A 1 358 ? -15.773 -10.482 17.236 1.00 35.41 358 ILE A CA 1
ATOM 2910 C C . ILE A 1 358 ? -16.374 -9.880 15.948 1.00 35.41 358 ILE A C 1
ATOM 2912 O O . ILE A 1 358 ? -17.370 -10.415 15.468 1.00 35.41 358 ILE A O 1
ATOM 2916 N N . GLU A 1 359 ? -15.798 -8.820 15.363 1.00 33.00 359 GLU A N 1
ATOM 2917 C CA . GLU A 1 359 ? -16.395 -8.083 14.223 1.00 33.00 359 GLU A CA 1
ATOM 2918 C C . GLU A 1 359 ? -16.695 -8.944 12.981 1.00 33.00 359 GLU A C 1
ATOM 2920 O O . GLU A 1 359 ? -17.527 -8.574 12.159 1.00 33.00 359 GLU A O 1
ATOM 2925 N N . THR A 1 360 ? -16.054 -10.107 12.835 1.00 31.98 360 THR A N 1
ATOM 2926 C CA . THR A 1 360 ? -16.257 -11.008 11.682 1.00 31.98 360 THR A CA 1
ATOM 2927 C C . THR A 1 360 ? -17.298 -12.110 11.901 1.00 31.98 360 THR A C 1
ATOM 2929 O O . THR A 1 360 ? -17.551 -12.897 10.988 1.00 31.98 360 THR A O 1
ATOM 2932 N N . ARG A 1 361 ? -17.916 -12.203 13.087 1.00 33.41 361 ARG A N 1
ATOM 2933 C CA . ARG A 1 361 ? -18.799 -13.332 13.438 1.00 33.41 361 ARG A CA 1
ATOM 2934 C C . ARG A 1 361 ? -20.254 -13.188 13.023 1.00 33.41 361 ARG A C 1
ATOM 2936 O O . ARG A 1 361 ? -20.987 -14.168 13.102 1.00 33.41 361 ARG A O 1
ATOM 2943 N N . ILE A 1 362 ? -20.677 -12.006 12.591 1.00 36.12 362 ILE A N 1
ATOM 2944 C CA . ILE A 1 362 ? -22.098 -11.689 12.481 1.00 36.12 362 ILE A CA 1
ATOM 2945 C C . ILE A 1 362 ? -22.527 -11.694 11.013 1.00 36.12 362 ILE A C 1
ATOM 2947 O O . ILE A 1 362 ? -22.019 -10.928 10.198 1.00 36.12 362 ILE A O 1
ATOM 2951 N N . THR A 1 363 ? -23.451 -12.586 10.663 1.00 35.28 363 THR A N 1
ATOM 2952 C CA . THR A 1 363 ? -24.312 -12.410 9.483 1.00 35.28 363 THR A CA 1
ATOM 2953 C C . THR A 1 363 ? -25.446 -11.449 9.833 1.00 35.28 363 THR A C 1
ATOM 2955 O O . THR A 1 363 ? -25.950 -11.544 10.956 1.00 35.28 363 THR A O 1
ATOM 2958 N N . PRO A 1 364 ? -25.922 -10.601 8.901 1.00 37.16 364 PRO A N 1
ATOM 2959 C CA . PRO A 1 364 ? -27.287 -10.099 9.017 1.00 37.16 364 PRO A CA 1
ATOM 2960 C C . PRO A 1 364 ? -28.239 -11.301 9.100 1.00 37.16 364 PRO A C 1
ATOM 2962 O O . PRO A 1 364 ? -28.033 -12.308 8.417 1.00 37.16 364 PRO A O 1
ATOM 2965 N N . PHE A 1 365 ? -29.239 -11.225 9.973 1.00 40.53 365 PHE A N 1
ATOM 2966 C CA . PHE A 1 365 ? -30.357 -12.166 9.934 1.00 40.53 365 PHE A CA 1
ATOM 2967 C C . PHE A 1 365 ? -31.261 -11.838 8.733 1.00 40.53 365 PHE A C 1
ATOM 2969 O O . PHE A 1 365 ? -31.155 -10.746 8.170 1.00 40.53 365 PHE A O 1
ATOM 2976 N N . THR A 1 366 ? -32.126 -12.768 8.326 1.00 39.88 366 THR A N 1
ATOM 2977 C CA . THR A 1 366 ? -33.189 -12.480 7.349 1.00 39.88 366 THR A CA 1
ATOM 2978 C C . THR A 1 366 ? -34.077 -11.366 7.894 1.00 39.88 366 THR A C 1
ATOM 2980 O O . THR A 1 366 ? -34.538 -11.444 9.034 1.00 39.88 366 THR A O 1
ATOM 2983 N N . PHE A 1 367 ? -34.228 -10.312 7.096 1.00 43.97 367 PHE A N 1
ATOM 2984 C CA . PHE A 1 367 ? -34.719 -8.994 7.504 1.00 43.97 367 PHE A CA 1
ATOM 2985 C C . PHE A 1 367 ? -36.137 -9.072 8.095 1.00 43.97 367 PHE A C 1
ATOM 2987 O O . PHE A 1 367 ? -36.379 -8.685 9.237 1.00 43.97 367 PHE A O 1
ATOM 2994 N N . ASP A 1 368 ? -37.004 -9.730 7.339 1.00 49.16 368 ASP A N 1
ATOM 2995 C CA . ASP A 1 368 ? -38.457 -9.835 7.498 1.00 49.16 368 ASP A CA 1
ATOM 2996 C C . ASP A 1 368 ? -38.862 -10.427 8.865 1.00 49.16 368 ASP A C 1
ATOM 2998 O O . ASP A 1 368 ? -39.722 -9.908 9.572 1.00 49.16 368 ASP A O 1
ATOM 3002 N N . THR A 1 369 ? -38.170 -11.489 9.295 1.00 58.22 369 THR A N 1
ATOM 3003 C CA . THR A 1 369 ? -38.578 -12.324 10.446 1.00 58.22 369 THR A CA 1
ATOM 3004 C C . THR A 1 369 ? -38.583 -11.649 11.824 1.00 58.22 369 THR A C 1
ATOM 3006 O O . THR A 1 369 ? -39.183 -12.204 12.743 1.00 58.22 369 THR A O 1
ATOM 3009 N N . LEU A 1 370 ? -37.922 -10.496 12.004 1.00 64.25 370 LEU A N 1
ATOM 3010 C CA . LEU A 1 370 ? -38.023 -9.718 13.252 1.00 64.25 370 LEU A CA 1
ATOM 3011 C C . LEU A 1 370 ? -38.844 -8.439 13.088 1.00 64.25 370 LEU A C 1
ATOM 3013 O O . LEU A 1 370 ? -39.491 -8.037 14.049 1.00 64.25 370 LEU A O 1
ATOM 3017 N N . GLU A 1 371 ? -38.831 -7.807 11.913 1.00 64.19 371 GLU A N 1
ATOM 3018 C CA . GLU A 1 371 ? -39.654 -6.619 11.664 1.00 64.19 371 GLU A CA 1
ATOM 3019 C C . GLU A 1 371 ? -41.144 -6.970 11.781 1.00 64.19 371 GLU A C 1
ATOM 3021 O O . GLU A 1 371 ? -41.879 -6.275 12.477 1.00 64.19 371 GLU A O 1
ATOM 3026 N N . ASP A 1 372 ? -41.546 -8.141 11.272 1.00 66.81 372 ASP A N 1
ATOM 3027 C CA . ASP A 1 372 ? -42.856 -8.737 11.545 1.00 66.81 372 ASP A CA 1
ATOM 3028 C C . ASP A 1 372 ? -43.143 -8.886 13.054 1.00 66.81 372 ASP A C 1
ATOM 3030 O O . ASP A 1 372 ? -44.199 -8.487 13.534 1.00 66.81 372 ASP A O 1
ATOM 3034 N N . ALA A 1 373 ? -42.214 -9.482 13.812 1.00 73.56 373 ALA A N 1
ATOM 3035 C CA . ALA A 1 373 ? -42.439 -9.878 15.206 1.00 73.56 373 ALA A CA 1
ATOM 3036 C C . ALA A 1 373 ? -42.356 -8.710 16.209 1.00 73.56 373 ALA A C 1
ATOM 3038 O O . ALA A 1 373 ? -42.938 -8.783 17.286 1.00 73.56 373 ALA A O 1
ATOM 3039 N N . VAL A 1 374 ? -41.680 -7.605 15.872 1.00 74.94 374 VAL A N 1
ATOM 3040 C CA . VAL A 1 374 ? -41.677 -6.373 16.689 1.00 74.94 374 VAL A CA 1
ATOM 3041 C C . VAL A 1 374 ? -43.035 -5.656 16.641 1.00 74.94 374 VAL A C 1
ATOM 3043 O O . VAL A 1 374 ? -43.361 -4.898 17.560 1.00 74.94 374 VAL A O 1
ATOM 3046 N N . ASN A 1 375 ? -43.866 -5.941 15.634 1.00 74.88 375 ASN A N 1
ATOM 3047 C CA . ASN A 1 375 ? -45.242 -5.452 15.576 1.00 74.88 375 ASN A CA 1
ATOM 3048 C C . ASN A 1 375 ? -46.203 -6.257 16.472 1.00 74.88 375 ASN A C 1
ATOM 3050 O O . ASN A 1 375 ? -47.216 -5.705 16.901 1.00 74.88 375 ASN A O 1
ATOM 3054 N N . ASP A 1 376 ? -45.871 -7.496 16.852 1.00 81.50 376 ASP A N 1
ATOM 3055 C CA . ASP A 1 376 ? -46.669 -8.288 17.798 1.00 81.50 376 ASP A CA 1
ATOM 3056 C C . ASP A 1 376 ? -46.647 -7.685 19.217 1.00 81.50 376 ASP A C 1
ATOM 3058 O O . ASP A 1 376 ? -45.695 -7.015 19.633 1.00 81.50 376 ASP A O 1
ATOM 3062 N N . ASN A 1 377 ? -47.709 -7.918 19.996 1.00 83.19 377 ASN A N 1
ATOM 3063 C CA . ASN A 1 377 ? -47.773 -7.514 21.412 1.00 83.19 377 ASN A CA 1
ATOM 3064 C C . ASN A 1 377 ? -46.864 -8.371 22.311 1.00 83.19 377 ASN A C 1
ATOM 3066 O O . ASN A 1 377 ? -46.431 -7.915 23.373 1.00 83.19 377 ASN A O 1
ATOM 3070 N N . GLU A 1 378 ? -46.566 -9.593 21.871 1.00 86.62 378 GLU A N 1
ATOM 3071 C CA . GLU A 1 378 ? -45.681 -10.545 22.530 1.00 86.62 378 GLU A CA 1
ATOM 3072 C C . GLU A 1 378 ? -44.980 -11.410 21.479 1.00 86.62 378 GLU A C 1
ATOM 3074 O O . GLU A 1 378 ? -45.634 -11.914 20.569 1.00 86.62 378 GLU A O 1
ATOM 3079 N N . PHE A 1 379 ? -43.667 -11.599 21.601 1.00 88.50 379 PHE A N 1
ATOM 3080 C CA . PHE A 1 379 ? -42.893 -12.490 20.730 1.00 88.50 379 PHE A CA 1
ATOM 3081 C C . PHE A 1 379 ? -41.756 -13.162 21.509 1.00 88.50 379 PHE A C 1
ATOM 3083 O O . PHE A 1 379 ? -41.299 -12.638 22.529 1.00 88.50 379 PHE A O 1
ATOM 3090 N N . ALA A 1 380 ? -41.272 -14.312 21.033 1.00 85.62 380 ALA A N 1
ATOM 3091 C CA . ALA A 1 380 ? -40.223 -15.074 21.713 1.00 85.62 380 ALA A CA 1
ATOM 3092 C C . ALA A 1 380 ? -38.931 -15.172 20.885 1.00 85.62 380 ALA A C 1
ATOM 3094 O O . ALA A 1 380 ? -38.955 -15.500 19.699 1.00 85.62 380 ALA A O 1
ATOM 3095 N N . ILE A 1 381 ? -37.779 -14.946 21.522 1.00 86.44 381 ILE A N 1
ATOM 3096 C CA . ILE A 1 381 ? -36.442 -15.171 20.953 1.00 86.44 381 ILE A CA 1
ATOM 3097 C C . ILE A 1 381 ? -35.810 -16.366 21.667 1.00 86.44 381 ILE A C 1
ATOM 3099 O O . ILE A 1 381 ? -35.637 -16.333 22.884 1.00 86.44 381 ILE A O 1
ATOM 3103 N N . THR A 1 382 ? -35.394 -17.399 20.933 1.00 84.69 382 THR A N 1
ATOM 3104 C CA . THR A 1 382 ? -34.709 -18.564 21.524 1.00 84.69 382 THR A CA 1
ATOM 3105 C C . THR A 1 382 ? -33.290 -18.708 21.012 1.00 84.69 382 THR A C 1
ATOM 3107 O O . THR A 1 382 ? -32.987 -18.322 19.885 1.00 84.69 382 THR A O 1
ATOM 3110 N N . VAL A 1 383 ? -32.395 -19.244 21.843 1.00 81.88 383 VAL A N 1
ATOM 3111 C CA . VAL A 1 383 ? -30.959 -19.375 21.568 1.00 81.88 383 VAL A CA 1
ATOM 3112 C C . VAL A 1 383 ? -30.494 -20.782 21.954 1.00 81.88 383 VAL A C 1
ATOM 3114 O O . VAL A 1 383 ? -30.383 -21.093 23.139 1.00 81.88 383 VAL A O 1
ATOM 3117 N N . LYS A 1 384 ? -30.199 -21.640 20.964 1.00 76.25 384 LYS A N 1
ATOM 3118 C CA . LYS A 1 384 ? -29.691 -23.016 21.178 1.00 76.25 384 LYS A CA 1
ATOM 3119 C C . LYS A 1 384 ? -28.182 -23.160 20.921 1.00 76.25 384 LYS A C 1
ATOM 3121 O O . LYS A 1 384 ? -27.556 -22.331 20.256 1.00 76.25 384 LYS A O 1
ATOM 3126 N N . HIS A 1 385 ? -27.629 -24.287 21.385 1.00 67.50 385 HIS A N 1
ATOM 3127 C CA . HIS A 1 385 ? -26.231 -24.734 21.224 1.00 67.50 385 HIS A CA 1
ATOM 3128 C C . HIS A 1 385 ? -25.174 -23.910 21.986 1.00 67.50 385 HIS A C 1
ATOM 3130 O O . HIS A 1 385 ? -24.063 -23.682 21.497 1.00 67.50 385 HIS A O 1
ATOM 3136 N N . LEU A 1 386 ? -25.471 -23.526 23.231 1.00 68.94 386 LEU A N 1
ATOM 3137 C CA . LEU A 1 386 ? -24.529 -22.854 24.135 1.00 68.94 386 LEU A CA 1
ATOM 3138 C C . LEU A 1 386 ? -23.439 -23.806 24.670 1.00 68.94 386 LEU A C 1
ATOM 3140 O O . LEU A 1 386 ? -23.377 -24.127 25.854 1.00 68.94 386 LEU A O 1
ATOM 3144 N N . LYS A 1 387 ? -22.537 -24.248 23.780 1.00 56.66 387 LYS A N 1
ATOM 3145 C CA . LYS A 1 387 ? -21.446 -25.185 24.103 1.00 56.66 387 LYS A CA 1
ATOM 3146 C C . LYS A 1 387 ? -20.624 -24.728 25.316 1.00 56.66 387 LYS A C 1
ATOM 3148 O O . LYS A 1 387 ? -20.243 -23.557 25.430 1.00 56.66 387 LYS A O 1
ATOM 3153 N N . PHE A 1 388 ? -20.308 -25.689 26.183 1.00 49.31 388 PHE A N 1
ATOM 3154 C CA . PHE A 1 388 ? -19.374 -25.527 27.294 1.00 49.31 388 PHE A CA 1
ATOM 3155 C C . PHE A 1 388 ? -17.947 -25.287 26.770 1.00 49.31 388 PHE A C 1
ATOM 3157 O O . PHE A 1 388 ? -17.522 -25.900 25.790 1.00 49.31 388 PHE A O 1
ATOM 3164 N N . LYS A 1 389 ? -17.200 -24.399 27.432 1.00 52.62 389 LYS A N 1
ATOM 3165 C CA . LYS A 1 389 ? -15.773 -24.153 27.191 1.00 52.62 389 LYS A CA 1
ATOM 3166 C C . LYS A 1 389 ? -15.089 -23.924 28.531 1.00 52.62 389 LYS A C 1
ATOM 3168 O O . LYS A 1 389 ? -15.371 -22.936 29.197 1.00 52.62 389 LYS A O 1
ATOM 3173 N N . LYS A 1 390 ? -14.162 -24.811 28.891 1.00 41.75 390 LYS A N 1
ATOM 3174 C CA . LYS A 1 390 ? -13.539 -24.851 30.224 1.00 41.75 390 LYS A CA 1
ATOM 3175 C C . LYS A 1 390 ? -12.638 -23.637 30.542 1.00 41.75 390 LYS A C 1
ATOM 3177 O O . LYS A 1 390 ? -12.389 -23.375 31.710 1.00 41.75 390 LYS A O 1
ATOM 3182 N N . ASN A 1 391 ? -12.190 -22.890 29.520 1.00 41.00 391 ASN A N 1
ATOM 3183 C CA . ASN A 1 391 ? -11.139 -21.863 29.636 1.00 41.00 391 ASN A CA 1
ATOM 3184 C C . ASN A 1 391 ? -11.530 -20.459 29.099 1.00 41.00 391 ASN A C 1
ATOM 3186 O O . ASN A 1 391 ? -10.655 -19.611 28.949 1.00 41.00 391 ASN A O 1
ATOM 3190 N N . GLU A 1 392 ? -12.802 -20.185 28.776 1.00 48.41 392 GLU A N 1
ATOM 3191 C CA . GLU A 1 392 ? -13.253 -18.850 28.316 1.00 48.41 392 GLU A CA 1
ATOM 3192 C C . GLU A 1 392 ? -14.134 -18.168 29.380 1.00 48.41 392 GLU A C 1
ATOM 3194 O O . GLU A 1 392 ? -15.359 -18.153 29.277 1.00 48.41 392 GLU A O 1
ATOM 3199 N N . LEU A 1 393 ? -13.495 -17.600 30.413 1.00 52.12 393 LEU A N 1
ATOM 3200 C CA . LEU A 1 393 ? -14.153 -16.712 31.378 1.00 52.12 393 LEU A CA 1
ATOM 3201 C C . LEU A 1 393 ? -14.320 -15.320 30.753 1.00 52.12 393 LEU A C 1
ATOM 3203 O O . LEU A 1 393 ? -13.340 -14.598 30.561 1.00 52.12 393 LEU A O 1
ATOM 3207 N N . GLY A 1 394 ? -15.558 -14.934 30.456 1.00 56.81 394 GLY A N 1
ATOM 3208 C CA . GLY A 1 394 ? -15.879 -13.612 29.928 1.00 56.81 394 GLY A CA 1
ATOM 3209 C C . GLY A 1 394 ? -17.340 -13.465 29.518 1.00 56.81 394 GLY A C 1
ATOM 3210 O O . GLY A 1 394 ? -18.142 -14.395 29.640 1.00 56.81 394 GLY A O 1
ATOM 3211 N N . THR A 1 395 ? -17.661 -12.281 29.006 1.00 57.53 395 THR A N 1
ATOM 3212 C CA . THR A 1 395 ? -18.976 -11.928 28.477 1.00 57.53 395 THR A CA 1
ATOM 3213 C C . THR A 1 395 ? -19.154 -12.373 27.027 1.00 57.53 395 THR A C 1
ATOM 3215 O O . THR A 1 395 ? -18.328 -12.084 26.161 1.00 57.53 395 THR A O 1
ATOM 3218 N N . GLU A 1 396 ? -20.272 -13.038 26.736 1.00 67.12 396 GLU A N 1
ATOM 3219 C CA . GLU A 1 396 ? -20.684 -13.412 25.381 1.00 67.12 396 GLU A CA 1
ATOM 3220 C C . GLU A 1 396 ? -21.976 -12.683 24.994 1.00 67.12 396 GLU A C 1
ATOM 3222 O O . GLU A 1 396 ? -22.992 -12.811 25.673 1.00 67.12 396 GLU A O 1
ATOM 3227 N N . THR A 1 397 ? -21.974 -11.942 23.884 1.00 67.88 397 THR A N 1
ATOM 3228 C CA . THR A 1 397 ? -23.209 -11.384 23.309 1.00 67.88 397 THR A CA 1
ATOM 3229 C C . THR A 1 397 ? -24.046 -12.506 22.695 1.00 67.88 397 THR A C 1
ATOM 3231 O O . THR A 1 397 ? -23.557 -13.245 21.838 1.00 67.88 397 THR A O 1
ATOM 3234 N N . LEU A 1 398 ? -25.305 -12.627 23.118 1.00 68.31 398 LEU A N 1
ATOM 3235 C CA . LEU A 1 398 ? -26.255 -13.613 22.594 1.00 68.31 398 LEU A CA 1
ATOM 3236 C C . LEU A 1 398 ? -27.027 -13.054 21.392 1.00 68.31 398 LEU A C 1
ATOM 3238 O O . LEU A 1 398 ? -27.182 -13.731 20.376 1.00 68.31 398 LEU A O 1
ATOM 3242 N N . PHE A 1 399 ? -27.480 -11.805 21.511 1.00 71.31 399 PHE A N 1
ATOM 3243 C CA . PHE A 1 399 ? -28.309 -11.103 20.535 1.00 71.31 399 PHE A CA 1
ATOM 3244 C C . PHE A 1 399 ? -28.095 -9.593 20.674 1.00 71.31 399 PHE A C 1
ATOM 3246 O O . PHE A 1 399 ? -27.963 -9.087 21.790 1.00 71.31 399 PHE A O 1
ATOM 3253 N N . ALA A 1 400 ? -28.093 -8.859 19.564 1.00 69.00 400 ALA A N 1
ATOM 3254 C CA . ALA A 1 400 ? -28.137 -7.402 19.579 1.00 69.00 400 ALA A CA 1
ATOM 3255 C C . ALA A 1 400 ? -29.045 -6.857 18.471 1.00 69.00 400 ALA A C 1
ATOM 3257 O O . ALA A 1 400 ? -28.937 -7.254 17.311 1.00 69.00 400 ALA A O 1
ATOM 3258 N N . ALA A 1 401 ? -29.899 -5.908 18.836 1.00 65.69 401 ALA A N 1
ATOM 3259 C CA . ALA A 1 401 ? -30.741 -5.134 17.940 1.00 65.69 401 ALA A CA 1
ATOM 3260 C C . ALA A 1 401 ? -30.225 -3.692 17.875 1.00 65.69 401 ALA A C 1
ATOM 3262 O O . ALA A 1 401 ? -30.073 -3.016 18.900 1.00 65.69 401 ALA A O 1
ATOM 3263 N N . LYS A 1 402 ? -29.959 -3.212 16.659 1.00 60.72 402 LYS A N 1
ATOM 3264 C CA . LYS A 1 402 ? -29.646 -1.807 16.396 1.00 60.72 402 LYS A CA 1
ATOM 3265 C C . LYS A 1 402 ? -30.718 -1.195 15.494 1.00 60.72 402 LYS A C 1
ATOM 3267 O O . LYS A 1 402 ? -30.987 -1.719 14.413 1.00 60.72 402 LYS A O 1
ATOM 3272 N N . TYR A 1 403 ? -31.230 -0.051 15.930 1.00 60.25 403 TYR A N 1
ATOM 3273 C CA . TYR A 1 403 ? -32.216 0.761 15.224 1.00 60.25 403 TYR A CA 1
ATOM 3274 C C . TYR A 1 403 ? -31.555 1.695 14.188 1.00 60.25 403 TYR A C 1
ATOM 3276 O O . TYR A 1 403 ? -30.322 1.843 14.189 1.00 60.25 403 TYR A O 1
ATOM 3284 N N . PRO A 1 404 ? -32.340 2.317 13.286 1.00 50.59 404 PRO A N 1
ATOM 3285 C CA . PRO A 1 404 ? -31.830 3.305 12.335 1.00 50.59 404 PRO A CA 1
ATOM 3286 C C . PRO A 1 404 ? -31.150 4.498 13.024 1.00 50.59 404 PRO A C 1
ATOM 3288 O O . PRO A 1 404 ? -30.058 4.895 12.606 1.00 50.59 404 PRO A O 1
ATOM 3291 N N . ASP A 1 405 ? -31.728 5.005 14.123 1.00 52.94 405 ASP A N 1
ATOM 3292 C CA . ASP A 1 405 ? -31.107 6.049 14.944 1.00 52.94 405 ASP A CA 1
ATOM 3293 C C . ASP A 1 405 ? -29.783 5.540 15.569 1.00 52.94 405 ASP A C 1
ATOM 3295 O O . ASP A 1 405 ? -29.771 4.533 16.290 1.00 52.94 405 ASP A O 1
ATOM 3299 N N . PRO A 1 406 ? -28.631 6.213 15.352 1.00 51.50 406 PRO A N 1
ATOM 3300 C CA . PRO A 1 406 ? -27.385 5.892 16.046 1.00 51.50 406 PRO A CA 1
ATOM 3301 C C . PRO A 1 406 ? -27.465 5.930 17.586 1.00 51.50 406 PRO A C 1
ATOM 3303 O O . PRO A 1 406 ? -26.602 5.301 18.218 1.00 51.50 406 PRO A O 1
ATOM 3306 N N . LYS A 1 407 ? -28.443 6.622 18.190 1.00 52.59 407 LYS A N 1
ATOM 3307 C CA . LYS A 1 407 ? -28.667 6.685 19.645 1.00 52.59 407 LYS A CA 1
ATOM 3308 C C . LYS A 1 407 ? -29.117 5.341 20.232 1.00 52.59 407 LYS A C 1
ATOM 3310 O O . LYS A 1 407 ? -28.537 4.926 21.235 1.00 52.59 407 LYS A O 1
ATOM 3315 N N . THR A 1 408 ? -30.058 4.640 19.594 1.00 56.28 408 THR A N 1
ATOM 3316 C CA . THR A 1 408 ? -30.864 3.580 20.240 1.00 56.28 408 THR A CA 1
ATOM 3317 C C . THR A 1 408 ? -30.377 2.157 19.936 1.00 56.28 408 THR A C 1
ATOM 3319 O O . THR A 1 408 ? -30.264 1.748 18.776 1.00 56.28 408 THR A O 1
ATOM 3322 N N . LYS A 1 409 ? -30.045 1.378 20.979 1.00 65.56 409 LYS A N 1
ATOM 3323 C CA . LYS A 1 409 ? -29.505 0.001 20.858 1.00 65.56 409 LYS A CA 1
ATOM 3324 C C . LYS A 1 409 ? -29.928 -0.890 22.024 1.00 65.56 409 LYS A C 1
ATOM 3326 O O . LYS A 1 409 ? -29.885 -0.440 23.164 1.00 65.56 409 LYS A O 1
ATOM 3331 N N . PHE A 1 410 ? -30.221 -2.158 21.735 1.00 69.56 410 PHE A N 1
ATOM 3332 C CA . PHE A 1 410 ? -30.541 -3.197 22.719 1.00 69.56 410 PHE A CA 1
ATOM 3333 C C . PHE A 1 410 ? -29.578 -4.378 22.541 1.00 69.56 410 PHE A C 1
ATOM 3335 O O . PHE A 1 410 ? -29.422 -4.887 21.429 1.00 69.56 410 PHE A O 1
ATOM 3342 N N . ILE A 1 411 ? -28.913 -4.820 23.609 1.00 70.19 411 ILE A N 1
ATOM 3343 C CA . ILE A 1 411 ? -27.907 -5.892 23.564 1.00 70.19 411 ILE A CA 1
ATOM 3344 C C . ILE A 1 411 ? -28.127 -6.850 24.740 1.00 70.19 411 ILE A C 1
ATOM 3346 O O . ILE A 1 411 ? -28.025 -6.437 25.892 1.00 70.19 411 ILE A O 1
ATOM 3350 N N . PHE A 1 412 ? -28.359 -8.133 24.446 1.00 74.25 412 PHE A N 1
ATOM 3351 C CA . PHE A 1 412 ? -28.363 -9.215 25.432 1.00 74.25 412 PHE A CA 1
ATOM 3352 C C . PHE A 1 412 ? -26.989 -9.886 25.485 1.00 74.25 412 PHE A C 1
ATOM 3354 O O . PHE A 1 412 ? -26.465 -10.362 24.469 1.00 74.25 412 PHE A O 1
ATOM 3361 N N . MET A 1 413 ? -26.408 -9.964 26.680 1.00 70.69 413 MET A N 1
ATOM 3362 C CA . MET A 1 413 ? -25.117 -10.605 26.935 1.00 70.69 413 MET A CA 1
ATOM 3363 C C . MET A 1 413 ? -25.215 -11.567 28.122 1.00 70.69 413 MET A C 1
ATOM 3365 O O . MET A 1 413 ? -26.050 -11.394 29.000 1.00 70.69 413 MET A O 1
ATOM 3369 N N . LEU A 1 414 ? -24.343 -12.569 28.154 1.00 73.88 414 LEU A N 1
ATOM 3370 C CA . LEU A 1 414 ? -24.190 -13.531 29.246 1.00 73.88 414 LEU A CA 1
ATOM 3371 C C . LEU A 1 414 ? -22.765 -13.406 29.801 1.00 73.88 414 LEU A C 1
ATOM 3373 O O . LEU A 1 414 ? -21.816 -13.703 29.073 1.00 73.88 414 LEU A O 1
ATOM 3377 N N . ASP A 1 415 ? -22.587 -12.974 31.054 1.00 69.75 415 ASP A N 1
ATOM 3378 C CA . ASP A 1 415 ? -21.280 -13.056 31.729 1.00 69.75 415 ASP A CA 1
ATOM 3379 C C . ASP A 1 415 ? -21.135 -14.433 32.395 1.00 69.75 415 ASP A C 1
ATOM 3381 O O . ASP A 1 415 ? -21.765 -14.730 33.411 1.00 69.75 415 ASP A O 1
ATOM 3385 N N . ARG A 1 416 ? -20.266 -15.281 31.829 1.00 69.38 416 ARG A N 1
ATOM 3386 C CA . ARG A 1 416 ? -19.972 -16.628 32.353 1.00 69.38 416 ARG A CA 1
ATOM 3387 C C . ARG A 1 416 ? -19.152 -16.630 33.650 1.00 69.38 416 ARG A C 1
ATOM 3389 O O . ARG A 1 416 ? -18.905 -17.697 34.200 1.00 69.38 416 ARG A O 1
ATOM 3396 N N . ARG A 1 417 ? -18.672 -15.473 34.115 1.00 64.31 417 ARG A N 1
ATOM 3397 C CA . ARG A 1 417 ? -17.913 -15.323 35.369 1.00 64.31 417 ARG A CA 1
ATOM 3398 C C . ARG A 1 417 ? -18.815 -14.976 36.556 1.00 64.31 417 ARG A C 1
ATOM 3400 O O . ARG A 1 417 ? -18.480 -15.330 37.679 1.00 64.31 417 ARG A O 1
ATOM 3407 N N . THR A 1 418 ? -19.925 -14.281 36.314 1.00 63.25 418 THR A N 1
ATOM 3408 C CA . THR A 1 418 ? -20.911 -13.876 37.337 1.00 63.25 418 THR A CA 1
ATOM 3409 C C . THR A 1 418 ? -22.251 -14.596 37.202 1.00 63.25 418 THR A C 1
ATOM 3411 O O . THR A 1 418 ? -23.111 -14.413 38.057 1.00 63.25 418 THR A O 1
ATOM 3414 N N . ASN A 1 419 ? -22.439 -15.406 36.152 1.00 66.25 419 ASN A N 1
ATOM 3415 C CA . ASN A 1 419 ? -23.702 -16.074 35.822 1.00 66.25 419 ASN A CA 1
ATOM 3416 C C . ASN A 1 419 ? -24.888 -15.094 35.691 1.00 66.25 419 ASN A C 1
ATOM 3418 O O . ASN A 1 419 ? -26.033 -15.422 36.004 1.00 66.25 419 ASN A O 1
ATOM 3422 N N . THR A 1 420 ? -24.610 -13.882 35.202 1.00 69.12 420 THR A N 1
ATOM 3423 C CA . THR A 1 420 ? -25.616 -12.846 34.950 1.00 69.12 420 THR A CA 1
ATOM 3424 C C . THR A 1 420 ? -25.963 -12.757 33.467 1.00 69.12 420 THR A C 1
ATOM 3426 O O . THR A 1 420 ? -25.089 -12.814 32.596 1.00 69.12 420 THR A O 1
ATOM 3429 N N . ILE A 1 421 ? -27.250 -12.565 33.181 1.00 73.38 421 ILE A N 1
ATOM 3430 C CA . ILE A 1 421 ? -27.716 -12.049 31.894 1.00 73.38 421 ILE A CA 1
ATOM 3431 C C . ILE A 1 421 ? -27.788 -10.526 32.012 1.00 73.38 421 ILE A C 1
ATOM 3433 O O . ILE A 1 421 ? -28.303 -9.977 32.983 1.00 73.38 421 ILE A O 1
ATOM 3437 N N . LEU A 1 422 ? -27.223 -9.842 31.026 1.00 69.25 422 LEU A N 1
ATOM 3438 C CA . LEU A 1 422 ? -27.086 -8.395 30.969 1.00 69.25 422 LEU A CA 1
ATOM 3439 C C . LEU A 1 422 ? -27.923 -7.884 29.797 1.00 69.25 422 LEU A C 1
ATOM 3441 O O . LEU A 1 422 ? -27.680 -8.288 28.656 1.00 69.25 422 LEU A O 1
ATOM 3445 N N . LEU A 1 423 ? -28.866 -6.982 30.066 1.00 71.75 423 LEU A N 1
ATOM 3446 C CA . LEU A 1 423 ? -29.561 -6.208 29.041 1.00 71.75 423 LEU A CA 1
ATOM 3447 C C . LEU A 1 423 ? -29.002 -4.782 29.037 1.00 71.75 423 LEU A C 1
ATOM 3449 O O . LEU A 1 423 ? -29.256 -3.995 29.950 1.00 71.75 423 LEU A O 1
ATOM 3453 N N . GLU A 1 424 ? -28.235 -4.446 28.002 1.00 72.00 424 GLU A N 1
ATOM 3454 C CA . GLU A 1 424 ? -27.760 -3.084 27.758 1.00 72.00 424 GLU A CA 1
ATOM 3455 C C . GLU A 1 424 ? -28.704 -2.358 26.794 1.00 72.00 424 GLU A C 1
ATOM 3457 O O . GLU A 1 424 ? -28.851 -2.746 25.633 1.00 72.00 424 GLU A O 1
ATOM 3462 N N . THR A 1 425 ? -29.306 -1.275 27.285 1.00 64.75 425 THR A N 1
ATOM 3463 C CA . THR A 1 425 ? -30.118 -0.318 26.530 1.00 64.75 425 THR A CA 1
ATOM 3464 C C . THR A 1 425 ? -29.369 1.011 26.446 1.00 64.75 425 THR A C 1
ATOM 3466 O O . THR A 1 425 ? -29.167 1.686 27.461 1.00 64.75 425 THR A O 1
ATOM 3469 N N . VAL A 1 426 ? -28.949 1.405 25.246 1.00 59.56 426 VAL A N 1
ATOM 3470 C CA . VAL A 1 426 ? -28.347 2.725 24.996 1.00 59.56 426 VAL A CA 1
ATOM 3471 C C . VAL A 1 426 ? -29.408 3.633 24.391 1.00 59.56 426 VAL A C 1
ATOM 3473 O O . VAL A 1 426 ? -30.056 3.228 23.430 1.00 59.56 426 VAL A O 1
ATOM 3476 N N . GLU A 1 427 ? -29.563 4.836 24.943 1.00 60.41 427 GLU A N 1
ATOM 3477 C CA . GLU A 1 427 ? -30.564 5.835 24.549 1.00 60.41 427 GLU A CA 1
ATOM 3478 C C . GLU A 1 427 ? -29.998 7.240 24.819 1.00 60.41 427 GLU A C 1
ATOM 3480 O O . GLU A 1 427 ? -29.448 7.480 25.890 1.00 60.41 427 GLU A O 1
ATOM 3485 N N . GLU A 1 428 ? -30.088 8.175 23.865 1.00 49.50 428 GLU A N 1
ATOM 3486 C CA . GLU A 1 428 ? -29.765 9.608 24.076 1.00 49.50 428 GLU A CA 1
ATOM 3487 C C . GLU A 1 428 ? -28.397 9.906 24.753 1.00 49.50 428 GLU A C 1
ATOM 3489 O O . GLU A 1 428 ? -28.223 10.893 25.462 1.00 49.50 428 GLU A O 1
ATOM 3494 N N . SER A 1 429 ? -27.383 9.061 24.528 1.00 45.00 429 SER A N 1
ATOM 3495 C CA . SER A 1 429 ? -26.060 9.095 25.202 1.00 45.00 429 SER A CA 1
ATOM 3496 C C . SER A 1 429 ? -26.043 8.689 26.686 1.00 45.00 429 SER A C 1
ATOM 3498 O O . SER A 1 429 ? -24.969 8.636 27.289 1.00 45.00 429 SER A O 1
ATOM 3500 N N . LYS A 1 430 ? -27.186 8.327 27.276 1.00 45.06 430 LYS A N 1
ATOM 3501 C CA . LYS A 1 430 ? -27.268 7.623 28.561 1.00 45.06 430 LYS A CA 1
ATOM 3502 C C . LYS A 1 430 ? -27.173 6.112 28.318 1.00 45.06 430 LYS A C 1
ATOM 3504 O O . LYS A 1 430 ? -27.782 5.557 27.405 1.00 45.06 430 LYS A O 1
ATOM 3509 N N . LYS A 1 431 ? -26.391 5.424 29.153 1.00 52.16 431 LYS A N 1
ATOM 3510 C CA . LYS A 1 431 ? -26.289 3.959 29.150 1.00 52.16 431 LYS A CA 1
ATOM 3511 C C . LYS A 1 431 ? -27.112 3.397 30.304 1.00 52.16 431 LYS A C 1
ATOM 3513 O O . LYS A 1 431 ? -26.734 3.566 31.460 1.00 52.16 431 LYS A O 1
ATOM 3518 N N . GLY A 1 432 ? -28.210 2.723 29.981 1.00 55.91 432 GLY A N 1
ATOM 3519 C CA . GLY A 1 432 ? -28.908 1.836 30.904 1.00 55.91 432 GLY A CA 1
ATOM 3520 C C . GLY A 1 432 ? -28.361 0.417 30.767 1.00 55.91 432 GLY A C 1
ATOM 3521 O O . GLY A 1 432 ? -28.260 -0.110 29.663 1.00 55.91 432 GLY A O 1
ATOM 3522 N N . SER A 1 433 ? -28.012 -0.213 31.880 1.00 59.28 433 SER A N 1
ATOM 3523 C CA . SER A 1 433 ? -27.721 -1.646 31.932 1.00 59.28 433 SER A CA 1
ATOM 3524 C C . SER A 1 433 ? -28.506 -2.253 33.081 1.00 59.28 433 SER A C 1
ATOM 3526 O O . SER A 1 433 ? -28.364 -1.805 34.218 1.00 59.28 433 SER A O 1
ATOM 3528 N N . GLN A 1 434 ? -29.338 -3.243 32.775 1.00 63.81 434 GLN A N 1
ATOM 3529 C CA . GLN A 1 434 ? -30.013 -4.064 33.774 1.00 63.81 434 GLN A CA 1
ATOM 3530 C C . GLN A 1 434 ? -29.288 -5.405 33.843 1.00 63.81 434 GLN A C 1
ATOM 3532 O O . GLN A 1 434 ? -29.092 -6.062 32.819 1.00 63.81 434 GLN A O 1
ATOM 3537 N N . GLU A 1 435 ? -28.851 -5.781 35.042 1.00 63.66 435 GLU A N 1
ATOM 3538 C CA . GLU A 1 435 ? -28.160 -7.044 35.294 1.00 63.66 435 GLU A CA 1
ATOM 3539 C C . GLU A 1 435 ? -29.106 -7.981 36.042 1.00 63.66 435 GLU A C 1
ATOM 3541 O O . GLU A 1 435 ? -29.660 -7.606 37.073 1.00 63.66 435 GLU A O 1
ATOM 3546 N N . PHE A 1 436 ? -29.294 -9.190 35.522 1.00 64.25 436 PHE A N 1
ATOM 3547 C CA . PHE A 1 436 ? -30.174 -10.200 36.095 1.00 64.25 436 PHE A CA 1
ATOM 3548 C C . PHE A 1 436 ? -29.359 -11.443 36.467 1.00 64.25 436 PHE A C 1
ATOM 3550 O O . PHE A 1 436 ? -28.689 -12.028 35.612 1.00 64.25 436 PHE A O 1
ATOM 3557 N N . GLN A 1 437 ? -29.381 -11.847 37.740 1.00 58.28 437 GLN A N 1
ATOM 3558 C CA . GLN A 1 437 ? -28.725 -13.080 38.189 1.00 58.28 437 GLN A CA 1
ATOM 3559 C C . GLN A 1 437 ? -29.562 -14.297 37.793 1.00 58.28 437 GLN A C 1
ATOM 3561 O O . GLN A 1 437 ? -30.735 -14.387 38.139 1.00 58.28 437 GLN A O 1
ATOM 3566 N N . VAL A 1 438 ? -28.952 -15.245 37.080 1.00 63.47 438 VAL A N 1
ATOM 3567 C CA . VAL A 1 438 ? -29.613 -16.494 36.688 1.00 63.47 438 VAL A CA 1
ATOM 3568 C C . VAL A 1 438 ? -29.436 -17.525 37.801 1.00 63.47 438 VAL A C 1
ATOM 3570 O O . VAL A 1 438 ? -28.309 -17.841 38.195 1.00 63.47 438 VAL A O 1
ATOM 3573 N N . GLY A 1 439 ? -30.548 -18.065 38.298 1.00 48.97 439 GLY A N 1
ATOM 3574 C CA . GLY A 1 439 ? -30.568 -19.015 39.403 1.00 48.97 439 GLY A CA 1
ATOM 3575 C C . GLY A 1 439 ? -29.861 -20.320 39.043 1.00 48.97 439 GLY A C 1
ATOM 3576 O O . GLY A 1 439 ? -30.342 -21.109 38.235 1.00 48.97 439 GLY A O 1
ATOM 3577 N N . SER A 1 440 ? -28.724 -20.590 39.685 1.00 50.22 440 SER A N 1
ATOM 3578 C CA . SER A 1 440 ? -27.984 -21.854 39.559 1.00 50.22 440 SER A CA 1
ATOM 3579 C C . SER A 1 440 ? -27.614 -22.265 38.120 1.00 50.22 440 SER A C 1
ATOM 3581 O O . SER A 1 440 ? -27.848 -23.397 37.696 1.00 50.22 440 SER A O 1
ATOM 3583 N N . LEU A 1 441 ? -26.902 -21.393 37.393 1.00 51.91 441 LEU A N 1
ATOM 3584 C CA . LEU A 1 441 ? -26.017 -21.820 36.291 1.00 51.91 441 LEU A CA 1
ATOM 3585 C C . LEU A 1 441 ? -24.842 -22.656 36.843 1.00 51.91 441 LEU A C 1
ATOM 3587 O O . LEU A 1 441 ? -23.686 -22.228 36.885 1.00 51.91 441 LEU A O 1
ATOM 3591 N N . ASN A 1 442 ? -25.171 -23.847 37.337 1.00 44.03 442 ASN A N 1
ATOM 3592 C CA . ASN A 1 442 ? -24.257 -24.732 38.033 1.00 44.03 442 ASN A CA 1
ATOM 3593 C C . ASN A 1 442 ? -23.306 -25.386 37.020 1.00 44.03 442 ASN A C 1
ATOM 3595 O O . ASN A 1 442 ? -23.733 -25.894 35.981 1.00 44.03 442 ASN A O 1
ATOM 3599 N N . VAL A 1 443 ? -22.003 -25.350 37.308 1.00 48.41 443 VAL A N 1
ATOM 3600 C CA . VAL A 1 443 ? -20.921 -25.546 36.316 1.00 48.41 443 VAL A CA 1
ATOM 3601 C C . VAL A 1 443 ? -20.913 -26.957 35.695 1.00 48.41 443 VAL A C 1
ATOM 3603 O O . VAL A 1 443 ? -20.281 -27.189 34.665 1.00 48.41 443 VAL A O 1
ATOM 3606 N N . THR A 1 444 ? -21.647 -27.895 36.292 1.00 44.56 444 THR A N 1
ATOM 3607 C CA . THR A 1 444 ? -21.796 -29.297 35.886 1.00 44.56 444 THR A CA 1
ATOM 3608 C C . THR A 1 444 ? -22.732 -29.538 34.696 1.00 44.56 444 THR A C 1
ATOM 3610 O O . THR A 1 444 ? -22.598 -30.578 34.049 1.00 44.56 444 THR A O 1
ATOM 3613 N N . HIS A 1 445 ? -23.659 -28.626 34.370 1.00 54.16 445 HIS A N 1
ATOM 3614 C CA . HIS A 1 445 ? -24.684 -28.870 33.343 1.00 54.16 445 HIS A CA 1
ATOM 3615 C C . HIS A 1 445 ? -24.624 -27.871 32.170 1.00 54.16 445 HIS A C 1
ATOM 3617 O O . HIS A 1 445 ? -24.609 -26.658 32.381 1.00 54.16 445 HIS A O 1
ATOM 3623 N N . PRO A 1 446 ? -24.611 -28.343 30.905 1.00 60.75 446 PRO A N 1
ATOM 3624 C CA . PRO A 1 446 ? -24.598 -27.464 29.740 1.00 60.75 446 PRO A CA 1
ATOM 3625 C C . PRO A 1 446 ? -25.973 -26.827 29.495 1.00 60.75 446 PRO A C 1
ATOM 3627 O O . PRO A 1 446 ? -27.006 -27.493 29.577 1.00 60.75 446 PRO A O 1
ATOM 3630 N N . ILE A 1 447 ? -25.980 -25.550 29.105 1.00 69.81 447 ILE A N 1
ATOM 3631 C CA . ILE A 1 447 ? -27.204 -24.845 28.707 1.00 69.81 447 ILE A CA 1
ATOM 3632 C C . ILE A 1 447 ? -27.669 -25.378 27.340 1.00 69.81 447 ILE A C 1
ATOM 3634 O O . ILE A 1 447 ? -26.966 -25.244 26.333 1.00 69.81 447 ILE A O 1
ATOM 3638 N N . LYS A 1 448 ? -28.861 -25.979 27.303 1.00 71.75 448 LYS A N 1
ATOM 3639 C CA . LYS A 1 448 ? -29.522 -26.490 26.093 1.00 71.75 448 LYS A CA 1
ATOM 3640 C C . LYS A 1 448 ? -30.068 -25.333 25.254 1.00 71.75 448 LYS A C 1
ATOM 3642 O O . LYS A 1 448 ? -29.714 -25.188 24.079 1.00 71.75 448 LYS A O 1
ATOM 3647 N N . ASN A 1 449 ? -30.898 -24.508 25.891 1.00 79.06 449 ASN A N 1
ATOM 3648 C CA . ASN A 1 449 ? -31.572 -23.342 25.336 1.00 79.06 449 ASN A CA 1
ATOM 3649 C C . ASN A 1 449 ? -31.657 -22.201 26.369 1.00 79.06 449 ASN A C 1
ATOM 3651 O O . ASN A 1 449 ? -31.667 -22.426 27.581 1.00 79.06 449 ASN A O 1
ATOM 3655 N N . ILE A 1 450 ? -31.730 -20.974 25.859 1.00 84.25 450 ILE A N 1
ATOM 3656 C CA . ILE A 1 450 ? -32.223 -19.793 26.577 1.00 84.25 450 ILE A CA 1
ATOM 3657 C C . ILE A 1 450 ? -33.387 -19.245 25.750 1.00 84.25 450 ILE A C 1
ATOM 3659 O O . ILE A 1 450 ? -33.273 -19.176 24.524 1.00 84.25 450 ILE A O 1
ATOM 3663 N N . ILE A 1 451 ? -34.492 -18.896 26.401 1.00 85.44 451 ILE A N 1
ATOM 3664 C CA . ILE A 1 451 ? -35.701 -18.341 25.786 1.00 85.44 451 ILE A CA 1
ATOM 3665 C C . ILE A 1 451 ? -35.978 -16.988 26.448 1.00 85.44 451 ILE A C 1
ATOM 3667 O O . ILE A 1 451 ? -35.950 -16.876 27.673 1.00 85.44 451 ILE A O 1
ATOM 3671 N N . PHE A 1 452 ? -36.232 -15.973 25.630 1.00 87.44 452 PHE A N 1
ATOM 3672 C CA . PHE A 1 452 ? -36.634 -14.632 26.038 1.00 87.44 452 PHE A CA 1
ATOM 3673 C C . PHE A 1 452 ? -38.031 -14.368 25.477 1.00 87.44 452 PHE A C 1
ATOM 3675 O O . PHE A 1 452 ? -38.181 -14.320 24.256 1.00 87.44 452 PHE A O 1
ATOM 3682 N N . ILE A 1 453 ? -39.034 -14.203 26.336 1.00 87.12 453 ILE A N 1
ATOM 3683 C CA . ILE A 1 453 ? -40.394 -13.814 25.936 1.00 87.12 453 ILE A CA 1
ATOM 3684 C C . ILE A 1 453 ? -40.530 -12.311 26.170 1.00 87.12 453 ILE A C 1
ATOM 3686 O O . ILE A 1 453 ? -40.248 -11.826 27.262 1.00 87.12 453 ILE A O 1
ATOM 3690 N N . VAL A 1 454 ? -40.882 -11.556 25.133 1.00 88.00 454 VAL A N 1
ATOM 3691 C CA . VAL A 1 454 ? -40.840 -10.090 25.130 1.00 88.00 454 VAL A CA 1
ATOM 3692 C C . VAL A 1 454 ? -42.262 -9.540 25.113 1.00 88.00 454 VAL A C 1
ATOM 3694 O O . VAL A 1 454 ? -42.893 -9.487 24.062 1.00 88.00 454 VAL A O 1
ATOM 3697 N N . HIS A 1 455 ? -42.753 -9.093 26.269 1.00 88.69 455 HIS A N 1
ATOM 3698 C CA . HIS A 1 455 ? -44.067 -8.466 26.408 1.00 88.69 455 HIS A CA 1
ATOM 3699 C C . HIS A 1 455 ? -43.961 -6.956 26.159 1.00 88.69 455 HIS A C 1
ATOM 3701 O O . HIS A 1 455 ? -43.239 -6.245 26.867 1.00 88.69 455 HIS A O 1
ATOM 3707 N N . GLN A 1 456 ? -44.702 -6.445 25.173 1.00 85.12 456 GLN A N 1
ATOM 3708 C CA . GLN A 1 456 ? -44.667 -5.028 24.784 1.00 85.12 456 GLN A CA 1
ATOM 3709 C C . GLN A 1 456 ? -45.829 -4.193 25.351 1.00 85.12 456 GLN A C 1
ATOM 3711 O O . GLN A 1 456 ? -45.812 -2.970 25.249 1.00 85.12 456 GLN A O 1
ATOM 3716 N N . ASN A 1 457 ? -46.821 -4.812 25.995 1.00 85.19 457 ASN A N 1
ATOM 3717 C CA . ASN A 1 457 ? -47.979 -4.097 26.539 1.00 85.19 457 ASN A CA 1
ATOM 3718 C C . ASN A 1 457 ? -47.619 -3.287 27.799 1.00 85.19 457 ASN A C 1
ATOM 3720 O O . ASN A 1 457 ? -47.264 -3.851 28.835 1.00 85.19 457 ASN A O 1
ATOM 3724 N N . LYS A 1 458 ? -47.771 -1.958 27.744 1.00 77.19 458 LYS A N 1
ATOM 3725 C CA . LYS A 1 458 ? -47.648 -1.081 28.922 1.00 77.19 458 LYS A CA 1
ATOM 3726 C C . LYS A 1 458 ? -48.877 -1.196 29.844 1.00 77.19 458 LYS A C 1
ATOM 3728 O O . LYS A 1 458 ? -49.975 -1.434 29.348 1.00 77.19 458 LYS A O 1
ATOM 3733 N N . PRO A 1 459 ? -48.723 -1.019 31.174 1.00 71.31 459 PRO A N 1
ATOM 3734 C CA . PRO A 1 459 ? -47.487 -0.677 31.893 1.00 71.31 459 PRO A CA 1
ATOM 3735 C C . PRO A 1 459 ? -46.541 -1.867 32.152 1.00 71.31 459 PRO A C 1
ATOM 3737 O O . PRO A 1 459 ? -45.411 -1.657 32.577 1.00 71.31 459 PRO A O 1
ATOM 3740 N N . ASN A 1 460 ? -46.968 -3.104 31.883 1.00 80.50 460 ASN A N 1
ATOM 3741 C CA . ASN A 1 460 ? -46.239 -4.346 32.182 1.00 80.50 460 ASN A CA 1
ATOM 3742 C C . ASN A 1 460 ? -45.233 -4.752 31.073 1.00 80.50 460 ASN A C 1
ATOM 3744 O O . ASN A 1 460 ? -45.073 -5.933 30.768 1.00 80.50 460 ASN A O 1
ATOM 3748 N N . SER A 1 461 ? -44.555 -3.786 30.444 1.00 84.44 461 SER A N 1
ATOM 3749 C CA . SER A 1 461 ? -43.587 -4.070 29.377 1.00 84.44 461 SER A CA 1
ATOM 3750 C C . SER A 1 461 ? -42.305 -4.668 29.961 1.00 84.44 461 SER A C 1
ATOM 3752 O O . SER A 1 461 ? -41.617 -4.009 30.743 1.00 84.44 461 SER A O 1
ATOM 3754 N N . ARG A 1 462 ? -41.969 -5.914 29.607 1.00 85.88 462 ARG A N 1
ATOM 3755 C CA . ARG A 1 462 ? -40.887 -6.693 30.240 1.00 85.88 462 ARG A CA 1
ATOM 3756 C C . ARG A 1 462 ? -40.381 -7.834 29.352 1.00 85.88 462 ARG A C 1
ATOM 3758 O O . ARG A 1 462 ? -41.023 -8.189 28.367 1.00 85.88 462 ARG A O 1
ATOM 3765 N N . VAL A 1 463 ? -39.237 -8.409 29.715 1.00 85.06 463 VAL A N 1
ATOM 3766 C CA . VAL A 1 463 ? -38.670 -9.611 29.087 1.00 85.06 463 VAL A CA 1
ATOM 3767 C C . VAL A 1 463 ? -38.570 -10.728 30.117 1.00 85.06 463 VAL A C 1
ATOM 3769 O O . VAL A 1 463 ? -37.763 -10.629 31.042 1.00 85.06 463 VAL A O 1
ATOM 3772 N N . ASP A 1 464 ? -39.349 -11.788 29.938 1.00 85.69 464 ASP A N 1
ATOM 3773 C CA . ASP A 1 464 ? -39.354 -12.966 30.804 1.00 85.69 464 ASP A CA 1
ATOM 3774 C C . ASP A 1 464 ? -38.299 -13.961 30.303 1.00 85.69 464 ASP A C 1
ATOM 3776 O O . ASP A 1 464 ? -38.211 -14.261 29.107 1.00 85.69 464 ASP A O 1
ATOM 3780 N N . VAL A 1 465 ? -37.442 -14.434 31.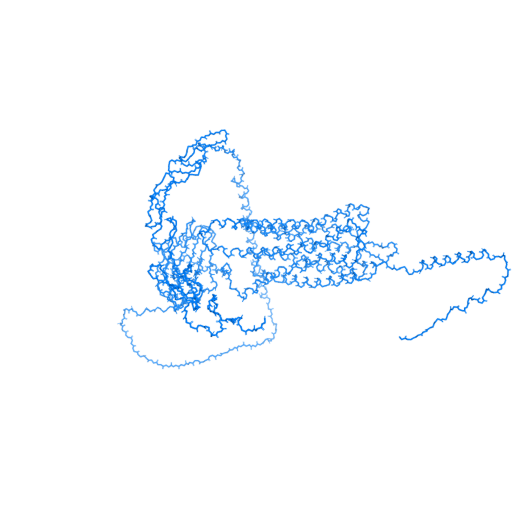209 1.00 83.62 465 VAL A N 1
ATOM 3781 C CA . VAL A 1 465 ? -36.213 -15.164 30.878 1.00 83.62 465 VAL A CA 1
ATOM 3782 C C . VAL A 1 465 ? -36.306 -16.604 31.366 1.00 83.62 465 VAL A C 1
ATOM 3784 O O . VAL A 1 465 ? -36.440 -16.857 32.560 1.00 83.62 465 VAL A O 1
ATOM 3787 N N . TYR A 1 466 ? -36.152 -17.561 30.453 1.00 83.00 466 TYR A N 1
ATOM 3788 C CA . TYR A 1 466 ? -36.151 -18.992 30.756 1.00 83.00 466 TYR A CA 1
ATOM 3789 C C . TYR A 1 466 ? -34.820 -19.614 30.327 1.00 83.00 466 TYR A C 1
ATOM 3791 O O . TYR A 1 466 ? -34.314 -19.357 29.232 1.00 83.00 466 TYR A O 1
ATOM 3799 N N . VAL A 1 467 ? -34.248 -20.467 31.174 1.00 80.88 467 VAL A N 1
ATOM 3800 C CA . VAL A 1 467 ? -32.972 -21.155 30.925 1.00 80.88 467 VAL A CA 1
ATOM 3801 C C . VAL A 1 467 ? -33.184 -22.645 31.143 1.00 80.88 467 VAL A C 1
ATOM 3803 O O . VAL A 1 467 ? -33.689 -23.047 32.187 1.00 80.88 467 VAL A O 1
ATOM 3806 N N . ASN A 1 468 ? -32.829 -23.476 30.156 1.00 77.56 468 ASN A N 1
ATOM 3807 C CA . ASN A 1 468 ? -33.173 -24.906 30.152 1.00 77.56 468 ASN A CA 1
ATOM 3808 C C . ASN A 1 468 ? -34.681 -25.160 30.379 1.00 77.56 468 ASN A C 1
ATOM 3810 O O . ASN A 1 468 ? -35.042 -26.093 31.088 1.00 77.56 468 ASN A O 1
ATOM 3814 N N . CYS A 1 469 ? -35.541 -24.319 29.789 1.00 78.62 469 CYS A N 1
ATOM 3815 C CA . CYS A 1 469 ? -37.002 -24.279 29.975 1.00 78.62 469 CYS A CA 1
ATOM 3816 C C . CYS A 1 469 ? -37.511 -23.818 31.359 1.00 78.62 469 CYS A C 1
ATOM 3818 O O . CYS A 1 469 ? -38.702 -23.556 31.491 1.00 78.62 469 CYS A O 1
ATOM 3820 N N . ASN A 1 470 ? -36.649 -23.638 32.364 1.00 79.69 470 ASN A N 1
ATOM 3821 C CA . ASN A 1 470 ? -37.059 -23.174 33.692 1.00 79.69 470 ASN A CA 1
ATOM 3822 C C . ASN A 1 470 ? -37.120 -21.640 33.740 1.00 79.69 470 ASN A C 1
ATOM 3824 O O . ASN A 1 470 ? -36.126 -20.982 33.410 1.00 79.69 470 ASN A O 1
ATOM 3828 N N . ASN A 1 471 ? -38.239 -21.075 34.206 1.00 81.06 471 ASN A N 1
ATOM 3829 C CA . ASN A 1 471 ? -38.381 -19.633 34.433 1.00 81.06 471 ASN A CA 1
ATOM 3830 C C . ASN A 1 471 ? -37.318 -19.137 35.430 1.00 81.06 471 ASN A C 1
ATOM 3832 O O . ASN A 1 471 ? -37.074 -19.779 36.451 1.00 81.06 471 ASN A O 1
ATOM 3836 N N . GLN A 1 472 ? -36.667 -18.019 35.114 1.00 79.00 472 GLN A N 1
ATOM 3837 C CA . GLN A 1 472 ? -35.659 -17.363 35.949 1.00 79.00 472 GLN A CA 1
ATOM 3838 C C . GLN A 1 472 ? -36.146 -16.020 36.509 1.00 79.00 472 GLN A C 1
ATOM 3840 O O . GLN A 1 472 ? -35.564 -15.533 37.473 1.00 79.00 472 GLN A O 1
ATOM 3845 N N . GLY A 1 473 ? -37.195 -15.429 35.927 1.00 75.56 473 GLY A N 1
ATOM 3846 C CA . GLY A 1 473 ? -37.733 -14.112 36.272 1.00 75.56 473 GLY A CA 1
ATOM 3847 C C . GLY A 1 473 ? -37.785 -13.146 35.083 1.00 75.56 473 GLY A C 1
ATOM 3848 O O . GLY A 1 473 ? -37.557 -13.531 33.936 1.00 75.56 473 GLY A O 1
ATOM 3849 N N . ALA A 1 474 ? -38.109 -11.882 35.366 1.00 80.56 474 ALA A N 1
ATOM 3850 C CA . ALA A 1 474 ? -38.438 -10.869 34.363 1.00 80.56 474 ALA A CA 1
ATOM 3851 C C . ALA A 1 474 ? -37.559 -9.610 34.460 1.00 80.56 474 ALA A C 1
ATOM 3853 O O . ALA A 1 474 ? -37.229 -9.149 35.553 1.00 80.56 474 ALA A O 1
ATOM 3854 N N . ILE A 1 475 ? -37.232 -9.017 33.308 1.00 79.38 475 ILE A N 1
ATOM 3855 C CA . ILE A 1 475 ? -36.461 -7.771 33.177 1.00 79.38 475 ILE A CA 1
ATOM 3856 C C . ILE A 1 475 ? -37.391 -6.658 32.649 1.00 79.38 475 ILE A C 1
ATOM 3858 O O . ILE A 1 475 ? -37.830 -6.745 31.500 1.00 79.38 475 ILE A O 1
ATOM 3862 N N . PRO A 1 476 ? -37.711 -5.605 33.426 1.00 76.94 476 PRO A N 1
ATOM 3863 C CA . PRO A 1 476 ? -38.655 -4.566 33.006 1.00 76.94 476 PRO A CA 1
ATOM 3864 C C . PRO A 1 476 ? -38.088 -3.657 31.901 1.00 76.94 476 PRO A C 1
ATOM 3866 O O . PRO A 1 476 ? -36.990 -3.106 32.012 1.00 76.94 476 PRO A O 1
ATOM 3869 N N . LEU A 1 477 ? -38.860 -3.445 30.835 1.00 73.38 477 LEU A N 1
ATOM 3870 C CA . LEU A 1 477 ? -38.523 -2.549 29.727 1.00 73.38 477 LEU A CA 1
ATOM 3871 C C . LEU A 1 477 ? -39.012 -1.123 30.015 1.00 73.38 477 LEU A C 1
ATOM 3873 O O . LEU A 1 477 ? -40.151 -0.920 30.425 1.00 73.38 477 LEU A O 1
ATOM 3877 N N . ARG A 1 478 ? -38.156 -0.123 29.764 1.00 70.19 478 ARG A N 1
ATOM 3878 C CA . ARG A 1 478 ? -38.489 1.310 29.933 1.00 70.19 478 ARG A CA 1
ATOM 3879 C C . ARG A 1 478 ? -39.170 1.917 28.699 1.00 70.19 478 ARG A C 1
ATOM 3881 O O . ARG A 1 478 ? -40.072 2.739 28.828 1.00 70.19 478 ARG A O 1
ATOM 3888 N N . LYS A 1 479 ? -38.734 1.481 27.517 1.00 71.44 479 LYS A N 1
ATOM 3889 C CA . LYS A 1 479 ? -39.298 1.777 26.196 1.00 71.44 479 LYS A CA 1
ATOM 3890 C C . LYS A 1 479 ? -39.476 0.436 25.486 1.00 71.44 479 LYS A C 1
ATOM 3892 O O . LYS A 1 479 ? -38.610 -0.434 25.616 1.00 71.44 479 LYS A O 1
ATOM 3897 N N . THR A 1 480 ? -40.607 0.238 24.821 1.00 76.31 480 THR A N 1
ATOM 3898 C CA . THR A 1 480 ? -40.883 -0.988 24.054 1.00 76.31 480 THR A CA 1
ATOM 3899 C C . THR A 1 480 ? -40.060 -1.007 22.761 1.00 76.31 480 THR A C 1
ATOM 3901 O O . THR A 1 480 ? -39.477 0.010 22.380 1.00 76.31 480 THR A O 1
ATOM 3904 N N . LEU A 1 481 ? -39.974 -2.154 22.078 1.00 74.44 481 LEU A N 1
ATOM 3905 C CA . LEU A 1 481 ? -39.272 -2.215 20.792 1.00 74.44 481 LEU A CA 1
ATOM 3906 C C . LEU A 1 481 ? -40.095 -1.536 19.688 1.00 74.44 481 LEU A C 1
ATOM 3908 O O . LEU A 1 481 ? -39.511 -0.877 18.832 1.00 74.44 481 LEU A O 1
ATOM 3912 N N . ARG A 1 482 ? -41.431 -1.605 19.771 1.00 75.50 482 ARG A N 1
ATOM 3913 C CA . ARG A 1 482 ? -42.362 -0.859 18.908 1.00 75.50 482 ARG A CA 1
ATOM 3914 C C . ARG A 1 482 ? -42.169 0.660 19.021 1.00 75.50 482 ARG A C 1
ATOM 3916 O O . ARG A 1 482 ? -41.850 1.306 18.031 1.00 75.50 482 ARG A O 1
ATOM 3923 N N . GLU A 1 483 ? -42.177 1.212 20.239 1.00 72.56 483 GLU A N 1
ATOM 3924 C CA . GLU A 1 483 ? -41.901 2.646 20.476 1.00 72.56 483 GLU A CA 1
ATOM 3925 C C . GLU A 1 483 ? -40.490 3.087 20.045 1.00 72.56 483 GLU A C 1
ATOM 3927 O O . GLU A 1 483 ? -40.251 4.277 19.860 1.00 72.56 483 GLU A O 1
ATOM 3932 N N . ALA A 1 484 ? -39.535 2.160 19.924 1.00 68.12 484 ALA A N 1
ATOM 3933 C CA . ALA A 1 484 ? -38.204 2.433 19.380 1.00 68.12 484 ALA A CA 1
ATOM 3934 C C . ALA A 1 484 ? -38.132 2.291 17.842 1.00 68.12 484 ALA A C 1
ATOM 3936 O O . ALA A 1 484 ? -37.132 2.693 17.246 1.00 68.12 484 ALA A O 1
ATOM 3937 N N . ALA A 1 485 ? -39.163 1.727 17.203 1.00 65.06 485 ALA A N 1
ATOM 3938 C CA . ALA A 1 485 ? -39.283 1.576 15.754 1.00 65.06 485 ALA A CA 1
ATOM 3939 C C . ALA A 1 485 ? -40.100 2.712 15.107 1.00 65.06 485 ALA A C 1
ATOM 3941 O O . ALA A 1 485 ? -39.742 3.166 14.021 1.00 65.06 485 ALA A O 1
ATOM 3942 N N . ASP A 1 486 ? -41.139 3.209 15.790 1.00 60.25 486 ASP A N 1
ATOM 3943 C CA . ASP A 1 486 ? -42.080 4.222 15.275 1.00 60.25 486 ASP A CA 1
ATOM 3944 C C . ASP A 1 486 ? -41.466 5.630 15.070 1.00 60.25 486 ASP A C 1
ATOM 3946 O O . ASP A 1 486 ? -42.069 6.500 14.437 1.00 60.25 486 ASP A O 1
ATOM 3950 N N . GLU A 1 487 ? -40.242 5.880 15.553 1.00 56.88 487 GLU A N 1
ATOM 3951 C CA . GLU A 1 487 ? -39.545 7.180 15.500 1.00 56.88 487 GLU A CA 1
ATOM 3952 C C . GLU A 1 487 ? -38.926 7.526 14.116 1.00 56.88 487 GLU A C 1
ATOM 3954 O O . GLU A 1 487 ? -37.815 8.044 14.047 1.00 56.88 487 GLU A O 1
ATOM 3959 N N . GLN A 1 488 ? -39.690 7.314 13.030 1.00 46.44 488 GLN A N 1
ATOM 3960 C CA . GLN A 1 488 ? -39.502 7.820 11.647 1.00 46.44 488 GLN A CA 1
ATOM 3961 C C . GLN A 1 488 ? -38.195 7.466 10.888 1.00 46.44 488 GLN A C 1
ATOM 3963 O O . GLN A 1 488 ? -37.097 7.397 11.421 1.00 46.44 488 GLN A O 1
ATOM 3968 N N . THR A 1 489 ? -38.164 7.358 9.556 1.00 44.12 489 THR A N 1
ATOM 3969 C CA . THR A 1 489 ? -39.164 6.966 8.529 1.00 44.12 489 THR A CA 1
ATOM 3970 C C . THR A 1 489 ? -38.521 5.960 7.547 1.00 44.12 489 THR A C 1
ATOM 3972 O O . THR A 1 489 ? -39.017 5.726 6.450 1.00 44.12 489 THR A O 1
ATOM 3975 N N . VAL A 1 490 ? -37.376 5.372 7.925 1.00 41.34 490 VAL A N 1
ATOM 3976 C CA . VAL A 1 490 ? -36.592 4.433 7.109 1.00 41.34 490 VAL A CA 1
ATOM 3977 C C . VAL A 1 490 ? -36.182 3.259 7.994 1.00 41.34 490 VAL A C 1
ATOM 3979 O O . VAL A 1 490 ? -35.107 3.269 8.606 1.00 41.34 490 VAL A O 1
ATOM 3982 N N . SER A 1 491 ? -37.044 2.246 8.097 1.00 40.16 491 SER A N 1
ATOM 3983 C CA . SER A 1 491 ? -36.717 1.031 8.836 1.00 40.16 491 SER A CA 1
ATOM 3984 C C . SER A 1 491 ? -35.642 0.235 8.087 1.00 40.16 491 SER A C 1
ATOM 3986 O O . SER A 1 491 ? -35.828 -0.311 7.006 1.00 40.16 491 SER A O 1
ATOM 3988 N N . VAL A 1 492 ? -34.448 0.194 8.676 1.00 46.94 492 VAL A N 1
ATOM 3989 C CA . VAL A 1 492 ? -33.428 -0.816 8.376 1.00 46.94 492 VAL A CA 1
ATOM 3990 C C . VAL A 1 492 ? -32.970 -1.373 9.712 1.00 46.94 492 VAL A C 1
ATOM 3992 O O . VAL A 1 492 ? -31.883 -1.053 10.207 1.00 46.94 492 VAL A O 1
ATOM 3995 N N . PHE A 1 493 ? -33.844 -2.168 10.329 1.00 52.28 493 PHE A N 1
ATOM 3996 C CA . PHE A 1 493 ? -33.550 -2.856 11.580 1.00 52.28 493 PHE A CA 1
ATOM 3997 C C . PHE A 1 493 ? -32.346 -3.781 11.370 1.00 52.28 493 PHE A C 1
ATOM 3999 O O . PHE A 1 493 ? -32.279 -4.530 10.393 1.00 52.28 493 PHE A O 1
ATOM 4006 N N . ARG A 1 494 ? -31.348 -3.734 12.261 1.00 50.38 494 ARG A N 1
ATOM 4007 C CA . ARG A 1 494 ? -30.162 -4.597 12.146 1.00 50.38 494 ARG A CA 1
ATOM 4008 C C . ARG A 1 494 ? -30.052 -5.535 13.332 1.00 50.38 494 ARG A C 1
ATOM 4010 O O . ARG A 1 494 ? -29.613 -5.149 14.415 1.00 50.38 494 ARG A O 1
ATOM 4017 N N . VAL A 1 495 ? -30.428 -6.785 13.072 1.00 54.22 495 VAL A N 1
ATOM 4018 C CA . VAL A 1 495 ? -30.230 -7.930 13.961 1.00 54.22 495 VAL A CA 1
ATOM 4019 C C . VAL A 1 495 ? -28.804 -8.444 13.825 1.00 54.22 495 VAL A C 1
ATOM 4021 O O . VAL A 1 495 ? -28.342 -8.764 12.728 1.00 54.22 495 VAL A O 1
ATOM 4024 N N . TYR A 1 496 ? -28.123 -8.566 14.957 1.00 56.03 496 TYR A N 1
ATOM 4025 C CA . TYR A 1 496 ? -26.768 -9.079 15.066 1.00 56.03 496 TYR A CA 1
ATOM 4026 C C . TYR A 1 496 ? -26.754 -10.307 15.995 1.00 56.03 496 TYR A C 1
ATOM 4028 O O . TYR A 1 496 ? -27.005 -10.184 17.194 1.00 56.03 496 TYR A O 1
ATOM 4036 N N . LYS A 1 497 ? -26.425 -11.492 15.455 1.00 60.22 497 LYS A N 1
ATOM 4037 C CA . LYS A 1 497 ? -26.199 -12.734 16.224 1.00 60.22 497 LYS A CA 1
ATOM 4038 C C . LYS A 1 497 ? -24.828 -13.354 15.932 1.00 60.22 497 LYS A C 1
ATOM 4040 O O . LYS A 1 497 ? -24.338 -13.254 14.806 1.00 60.22 497 LYS A O 1
ATOM 4045 N N . ASP A 1 498 ? -24.214 -14.026 16.909 1.00 54.62 498 ASP A N 1
ATOM 4046 C CA . ASP A 1 498 ? -23.025 -14.858 16.654 1.00 54.62 498 ASP A CA 1
ATOM 4047 C C . ASP A 1 498 ? -23.458 -16.160 15.952 1.00 54.62 498 ASP A C 1
ATOM 4049 O O . ASP A 1 498 ? -24.325 -16.883 16.446 1.00 54.62 498 ASP A O 1
ATOM 4053 N N . ARG A 1 499 ? -22.823 -16.492 14.817 1.00 53.84 499 ARG A N 1
ATOM 4054 C CA . ARG A 1 499 ? -23.007 -17.767 14.089 1.00 53.84 499 ARG A CA 1
ATOM 4055 C C . ARG A 1 499 ? -22.809 -19.017 14.961 1.00 53.84 499 ARG A C 1
ATOM 4057 O O . ARG A 1 499 ? -23.269 -20.087 14.578 1.00 53.84 499 ARG A O 1
ATOM 4064 N N . LYS A 1 500 ? -22.127 -18.905 16.109 1.00 54.66 500 LYS A N 1
ATOM 4065 C CA . LYS A 1 500 ? -21.992 -19.963 17.128 1.00 54.66 500 LYS A CA 1
ATOM 4066 C C . LYS A 1 500 ? -23.350 -20.466 17.644 1.00 54.66 500 LYS A C 1
ATOM 4068 O O . LYS A 1 500 ? -23.420 -21.613 18.084 1.00 54.66 500 LYS A O 1
ATOM 4073 N N . TYR A 1 501 ? -24.396 -19.635 17.605 1.00 67.69 501 TYR A N 1
ATOM 4074 C CA . TYR A 1 501 ? -25.687 -19.913 18.232 1.00 67.69 501 TYR A CA 1
ATOM 4075 C C . TYR A 1 501 ? -26.844 -19.992 17.240 1.00 67.69 501 TYR A C 1
ATOM 4077 O O . TYR A 1 501 ? -27.001 -19.171 16.330 1.00 67.69 501 TYR A O 1
ATOM 4085 N N . HIS A 1 502 ? -27.716 -20.975 17.461 1.00 67.56 502 HIS A N 1
ATOM 4086 C CA . HIS A 1 502 ? -28.935 -21.108 16.680 1.00 67.56 502 HIS A CA 1
ATOM 4087 C C . HIS A 1 502 ? -30.043 -20.257 17.304 1.00 67.56 502 HIS A C 1
ATOM 4089 O O . HIS A 1 502 ? -30.891 -20.764 18.037 1.00 67.56 502 HIS A O 1
ATOM 4095 N N . THR A 1 503 ? -30.021 -18.956 17.011 1.00 73.94 503 THR A N 1
ATOM 4096 C CA . THR A 1 503 ? -31.141 -18.063 17.330 1.00 73.94 503 THR A CA 1
ATOM 4097 C C . THR A 1 503 ? -32.334 -18.318 16.410 1.00 73.94 503 THR A C 1
ATOM 4099 O O . THR A 1 503 ? -32.137 -18.335 15.188 1.00 73.94 503 THR A O 1
ATOM 4102 N N . LYS A 1 504 ? -33.532 -18.452 16.990 1.00 78.88 504 LYS A N 1
ATOM 4103 C CA . LYS A 1 504 ? -34.841 -18.330 16.328 1.00 78.88 504 LYS A CA 1
ATOM 4104 C C . LYS A 1 504 ? -35.633 -17.166 16.932 1.00 78.88 504 LYS A C 1
ATOM 4106 O O . LYS A 1 504 ? -35.365 -16.757 18.060 1.00 78.88 504 LYS A O 1
ATOM 4111 N N . ILE A 1 505 ? -36.610 -16.683 16.175 1.00 81.88 505 ILE A N 1
ATOM 4112 C CA . ILE A 1 505 ? -37.680 -15.790 16.625 1.00 81.88 505 ILE A CA 1
ATOM 4113 C C . ILE A 1 505 ? -38.992 -16.514 16.310 1.00 81.88 505 ILE A C 1
ATOM 4115 O O . ILE A 1 505 ? -39.065 -17.196 15.287 1.00 81.88 505 ILE A O 1
ATOM 4119 N N . TYR A 1 506 ? -39.972 -16.392 17.197 1.00 81.50 506 TYR A N 1
ATOM 4120 C CA . TYR A 1 506 ? -41.311 -16.959 17.076 1.00 81.50 506 TYR A CA 1
ATOM 4121 C C . TYR A 1 506 ? -42.330 -15.835 17.296 1.00 81.50 506 TYR A C 1
ATOM 4123 O O . TYR A 1 506 ? -42.190 -15.063 18.253 1.00 81.50 506 TYR A O 1
ATOM 4131 N N . LYS A 1 507 ? -43.319 -15.730 16.402 1.00 83.31 507 LYS A N 1
ATOM 4132 C CA . LYS A 1 507 ? -44.404 -14.732 16.488 1.00 83.31 507 LYS A CA 1
ATOM 4133 C C . LYS A 1 507 ? -45.370 -15.057 17.627 1.00 83.31 507 LYS A C 1
ATOM 4135 O O . LYS A 1 507 ? -45.367 -16.182 18.121 1.00 83.31 507 LYS A O 1
ATOM 4140 N N . SER A 1 508 ? -46.240 -14.116 17.998 1.00 83.12 508 SER A N 1
ATOM 4141 C CA . SER A 1 508 ? -47.248 -14.297 19.059 1.00 83.12 508 SER A CA 1
ATOM 4142 C C . SER A 1 508 ? -48.071 -15.583 18.880 1.00 83.12 508 SER A C 1
ATOM 4144 O O . SER A 1 508 ? -48.246 -16.357 19.820 1.00 83.12 508 SER A O 1
ATOM 4146 N N . SER A 1 509 ? -48.476 -15.877 17.640 1.00 78.94 509 SER A N 1
ATOM 4147 C CA . SER A 1 509 ? -49.225 -17.084 17.262 1.00 78.94 509 SER A CA 1
ATOM 4148 C C . SER A 1 509 ? -48.452 -18.404 17.401 1.00 78.94 509 SER A C 1
ATOM 4150 O O . SER A 1 509 ? -49.061 -19.465 17.343 1.00 78.94 509 SER A O 1
ATOM 4152 N N . GLU A 1 510 ? -47.126 -18.365 17.551 1.00 81.81 510 GLU A N 1
ATOM 4153 C CA . GLU A 1 510 ? -46.260 -19.547 17.675 1.00 81.81 510 GLU A CA 1
ATOM 4154 C C . GLU A 1 510 ? -45.796 -19.807 19.122 1.00 81.81 510 GLU A C 1
ATOM 4156 O O . GLU A 1 510 ? -45.075 -20.776 19.364 1.00 81.81 510 GLU A O 1
ATOM 4161 N N . ILE A 1 511 ? -46.180 -18.963 20.092 1.00 81.69 511 ILE A N 1
ATOM 4162 C CA . ILE A 1 511 ? -45.743 -19.075 21.500 1.00 81.69 511 ILE A CA 1
ATOM 4163 C C . ILE A 1 511 ? -46.326 -20.323 22.192 1.00 81.69 511 ILE A C 1
ATOM 4165 O O . ILE A 1 511 ? -45.714 -20.859 23.114 1.00 81.69 511 ILE A O 1
ATOM 4169 N N . SER A 1 512 ? -47.457 -20.846 21.716 1.00 78.12 512 SER A N 1
ATOM 4170 C CA . SER A 1 512 ? -48.011 -22.138 22.144 1.00 78.12 512 SER A CA 1
ATOM 4171 C C . SER A 1 512 ? -47.108 -23.308 21.731 1.00 78.12 512 SER A C 1
ATOM 4173 O O . SER A 1 512 ? -46.643 -24.069 22.578 1.00 78.12 512 SER A O 1
ATOM 4175 N N . GLU A 1 513 ? -46.786 -23.412 20.439 1.00 80.38 513 GLU A N 1
ATOM 4176 C CA . GLU A 1 513 ? -45.910 -24.458 19.887 1.00 80.38 513 GLU A CA 1
ATOM 4177 C C . GLU A 1 513 ? -44.434 -24.310 20.302 1.00 80.38 513 GLU A C 1
ATOM 4179 O O . GLU A 1 513 ? -43.652 -25.255 20.175 1.00 80.38 513 GLU A O 1
ATOM 4184 N N . LEU A 1 514 ? -44.029 -23.131 20.789 1.00 83.12 514 LEU A N 1
ATOM 4185 C CA . LEU A 1 514 ? -42.675 -22.816 21.254 1.00 83.12 514 LEU A CA 1
ATOM 4186 C C . LEU A 1 514 ? -42.106 -23.909 22.160 1.00 83.12 514 LEU A C 1
ATOM 4188 O O . LEU A 1 514 ? -40.995 -24.380 21.933 1.00 83.12 514 LEU A O 1
ATOM 4192 N N . TRP A 1 515 ? -42.856 -24.324 23.178 1.00 82.50 515 TRP A N 1
ATOM 4193 C CA . TRP A 1 515 ? -42.366 -25.238 24.209 1.00 82.50 515 TRP A CA 1
ATOM 4194 C C . TRP A 1 515 ? -42.033 -26.616 23.630 1.00 82.50 515 TRP A C 1
ATOM 4196 O O . TRP A 1 515 ? -40.931 -27.125 23.850 1.00 82.50 515 TRP A O 1
ATOM 4206 N N . GLU A 1 516 ? -42.910 -27.159 22.786 1.00 79.19 516 GLU A N 1
ATOM 4207 C CA . GLU A 1 516 ? -42.686 -28.425 22.086 1.00 79.19 516 GLU A CA 1
ATOM 4208 C C . GLU A 1 516 ? -41.533 -28.315 21.069 1.00 79.19 516 GLU A C 1
ATOM 4210 O O . GLU A 1 516 ? -40.569 -29.086 21.127 1.00 79.19 516 GLU A O 1
ATOM 4215 N N . ARG A 1 517 ? -41.549 -27.287 20.205 1.00 79.19 517 ARG A N 1
ATOM 4216 C CA . ARG A 1 517 ? -40.501 -27.013 19.195 1.00 79.19 517 ARG A CA 1
ATOM 4217 C C . ARG A 1 517 ? -39.118 -26.738 19.814 1.00 79.19 517 ARG A C 1
ATOM 4219 O O . ARG A 1 517 ? -38.078 -26.911 19.160 1.00 79.19 517 ARG A O 1
ATOM 4226 N N . GLU A 1 518 ? -39.071 -26.299 21.070 1.00 80.94 518 GLU A N 1
ATOM 4227 C CA . GLU A 1 518 ? -37.841 -26.075 21.832 1.00 80.94 518 GLU A CA 1
ATOM 4228 C C . GLU A 1 518 ? -37.389 -27.282 22.671 1.00 80.94 518 GLU A C 1
ATOM 4230 O O . GLU A 1 518 ? -36.238 -27.292 23.114 1.00 80.94 518 GLU A O 1
ATOM 4235 N N . GLY A 1 519 ? -38.215 -28.327 22.796 1.00 73.56 519 GLY A N 1
ATOM 4236 C CA . GLY A 1 519 ? -37.914 -29.547 23.556 1.00 73.56 519 GLY A CA 1
ATOM 4237 C C . GLY A 1 519 ? -38.166 -29.422 25.062 1.00 73.56 519 GLY A C 1
ATOM 4238 O O . GLY A 1 519 ? -37.543 -30.133 25.855 1.00 73.56 519 GLY A O 1
ATOM 4239 N N . CYS A 1 520 ? -39.046 -28.504 25.458 1.00 76.19 520 CYS A N 1
ATOM 4240 C CA . CYS A 1 520 ? -39.504 -28.307 26.824 1.00 76.19 520 CYS A CA 1
ATOM 4241 C C . CYS A 1 520 ? -40.724 -29.197 27.090 1.00 76.19 520 CYS A C 1
ATOM 4243 O O . CYS A 1 520 ? -41.759 -29.027 26.453 1.00 76.19 520 CYS A O 1
ATOM 4245 N N . ARG A 1 521 ? -40.631 -30.128 28.050 1.00 62.47 521 ARG A N 1
ATOM 4246 C CA . ARG A 1 521 ? -41.827 -30.821 28.549 1.00 62.47 521 ARG A CA 1
ATOM 4247 C C . ARG A 1 521 ? -42.655 -29.853 29.385 1.00 62.47 521 ARG A C 1
ATOM 4249 O O . ARG A 1 521 ? -42.209 -29.430 30.448 1.00 62.47 521 ARG A O 1
ATOM 4256 N N . THR A 1 522 ? -43.864 -29.564 28.929 1.00 49.47 522 THR A N 1
ATOM 4257 C CA . THR A 1 522 ? -44.944 -29.061 29.775 1.00 49.47 522 THR A CA 1
ATOM 4258 C C . THR A 1 522 ? -45.421 -30.199 30.672 1.00 49.47 522 THR A C 1
ATOM 4260 O O . THR A 1 522 ? -46.232 -31.024 30.255 1.00 49.47 522 THR A O 1
ATOM 4263 N N . ASN A 1 523 ? -44.920 -30.258 31.906 1.00 38.34 523 ASN A N 1
ATOM 4264 C CA . ASN A 1 523 ? -45.609 -30.993 32.963 1.00 38.34 523 ASN A CA 1
ATOM 4265 C C . ASN A 1 523 ? -46.866 -30.185 33.338 1.00 38.34 523 ASN A C 1
ATOM 4267 O O . ASN A 1 523 ? -46.823 -29.367 34.250 1.00 38.34 523 ASN A O 1
ATOM 4271 N N . LEU A 1 524 ? -47.952 -30.383 32.586 1.00 40.12 524 LEU A N 1
ATOM 4272 C CA . LEU A 1 524 ? -49.315 -29.993 32.958 1.00 40.12 524 LEU A CA 1
ATOM 4273 C C . LEU A 1 524 ? -50.151 -31.262 33.181 1.00 40.12 524 LEU A C 1
ATOM 4275 O O . LEU A 1 524 ? -51.106 -31.542 32.467 1.00 40.12 524 LEU A O 1
ATOM 4279 N N . GLU A 1 525 ? -49.747 -32.027 34.191 1.00 34.25 525 GLU A N 1
ATOM 4280 C CA . GLU A 1 525 ? -50.571 -33.038 34.861 1.00 34.25 525 GLU A CA 1
ATOM 4281 C C . GLU A 1 525 ? -50.532 -32.737 36.366 1.00 34.25 525 GLU A C 1
ATOM 4283 O O . GLU A 1 525 ? -49.923 -33.450 37.149 1.00 34.25 525 GLU A O 1
ATOM 4288 N N . ASP A 1 526 ? -51.135 -31.599 36.711 1.00 32.25 526 ASP A N 1
ATOM 4289 C CA . ASP A 1 526 ? -51.718 -31.266 38.019 1.00 32.25 526 ASP A CA 1
ATOM 4290 C C . ASP A 1 526 ? -52.943 -30.377 37.712 1.00 32.25 526 ASP A C 1
ATOM 4292 O O . ASP A 1 526 ? -53.037 -29.209 38.087 1.00 32.25 526 ASP A O 1
ATOM 4296 N N . ILE A 1 527 ? -53.840 -30.925 36.883 1.00 32.81 527 ILE A N 1
ATOM 4297 C CA . ILE A 1 527 ? -55.178 -30.393 36.619 1.00 32.81 527 ILE A CA 1
ATOM 4298 C C . ILE A 1 527 ? -56.146 -31.255 37.426 1.00 32.81 527 ILE A C 1
ATOM 4300 O O . ILE A 1 527 ? -56.146 -32.481 37.302 1.00 32.81 527 ILE A O 1
ATOM 4304 N N . GLU A 1 528 ? -56.955 -30.604 38.253 1.00 34.69 528 GLU A N 1
ATOM 4305 C CA . GLU A 1 528 ? -58.132 -31.213 38.861 1.00 34.69 528 GLU A CA 1
ATOM 4306 C C . GLU A 1 528 ? -59.121 -31.570 37.743 1.00 34.69 528 GLU A C 1
ATOM 4308 O O . GLU A 1 528 ? -59.534 -30.682 37.005 1.00 34.69 528 GLU A O 1
ATOM 4313 N N . ASP A 1 529 ? -59.414 -32.864 37.573 1.00 29.30 529 ASP A N 1
ATOM 4314 C CA . ASP A 1 529 ? -60.744 -33.422 37.259 1.00 29.30 529 ASP A CA 1
ATOM 4315 C C . ASP A 1 529 ? -60.611 -34.897 36.836 1.00 29.30 529 ASP A C 1
ATOM 4317 O O . ASP A 1 529 ? -60.329 -35.231 35.684 1.00 29.30 529 ASP A O 1
ATOM 4321 N N . ILE A 1 530 ? -60.851 -35.811 37.783 1.00 29.53 530 ILE A N 1
ATOM 4322 C CA . ILE A 1 530 ? -61.157 -37.210 37.465 1.00 29.53 530 ILE A CA 1
ATOM 4323 C C . ILE A 1 530 ? -62.672 -37.367 37.530 1.00 29.53 530 ILE A C 1
ATOM 4325 O O . ILE A 1 530 ? -63.212 -37.630 38.604 1.00 29.53 530 ILE A O 1
ATOM 4329 N N . GLU A 1 531 ? -63.349 -37.323 36.382 1.00 27.31 531 GLU A N 1
ATOM 4330 C CA . GLU A 1 531 ? -64.614 -38.044 36.269 1.00 27.31 531 GLU A CA 1
ATOM 4331 C C . GLU A 1 531 ? -64.849 -38.703 34.898 1.00 27.31 531 GLU A C 1
ATOM 4333 O O . GLU A 1 531 ? -64.738 -38.100 33.838 1.00 27.31 531 GLU A O 1
ATOM 4338 N N . TYR A 1 532 ? -65.254 -39.972 34.996 1.00 26.59 532 TYR A N 1
ATOM 4339 C CA . TYR A 1 532 ? -66.017 -40.768 34.033 1.00 26.59 532 TYR A CA 1
ATOM 4340 C C . TYR A 1 532 ? -65.373 -41.368 32.756 1.00 26.59 532 TYR A C 1
ATOM 4342 O O . TYR A 1 532 ? -65.088 -40.703 31.771 1.00 26.59 532 TYR A O 1
ATOM 4350 N N . GLN A 1 533 ? -65.392 -42.714 32.757 1.00 26.78 533 GLN A N 1
ATOM 4351 C CA . GLN A 1 533 ? -65.411 -43.657 31.620 1.00 26.78 533 GLN A CA 1
ATOM 4352 C C . GLN A 1 533 ? -64.168 -43.790 30.708 1.00 26.78 533 GLN A C 1
ATOM 4354 O O . GLN A 1 533 ? -63.437 -42.847 30.456 1.00 26.78 533 GLN A O 1
ATOM 4359 N N . ALA A 1 534 ? -63.902 -44.956 30.101 1.00 26.03 534 ALA A N 1
ATOM 4360 C CA . ALA A 1 534 ? -64.184 -46.344 30.508 1.00 26.03 534 ALA A CA 1
ATOM 4361 C C . ALA A 1 534 ? -63.369 -47.330 29.641 1.00 26.03 534 ALA A C 1
ATOM 4363 O O . ALA A 1 534 ? -63.385 -47.223 28.424 1.00 26.03 534 ALA A O 1
ATOM 4364 N N . ASN A 1 535 ? -62.785 -48.346 30.285 1.00 26.59 535 ASN A N 1
ATOM 4365 C CA . ASN A 1 535 ? -62.506 -49.704 29.786 1.00 26.59 535 ASN A CA 1
ATOM 4366 C C . ASN A 1 535 ? -61.744 -49.975 28.456 1.00 26.59 535 ASN A C 1
ATOM 4368 O O . ASN A 1 535 ? -62.038 -49.485 27.377 1.00 26.59 535 ASN A O 1
ATOM 4372 N N . HIS A 1 536 ? -60.887 -50.998 28.556 1.00 29.17 536 HIS A N 1
ATOM 4373 C CA . HIS A 1 536 ? -60.429 -51.910 27.496 1.00 29.17 536 HIS A CA 1
ATOM 4374 C C . HIS A 1 536 ? -59.492 -51.429 26.372 1.00 29.17 536 HIS A C 1
ATOM 4376 O O . HIS A 1 536 ? -59.860 -51.223 25.221 1.00 29.17 536 HIS A O 1
ATOM 4382 N N . SER A 1 537 ? -58.198 -51.541 26.680 1.00 25.31 537 SER A N 1
ATOM 4383 C CA . SER A 1 537 ? -57.298 -52.532 26.056 1.00 25.31 537 SER A CA 1
ATOM 4384 C C . SER A 1 537 ? -57.736 -53.228 24.746 1.00 25.31 537 SER A C 1
ATOM 4386 O O . SER A 1 537 ? -58.629 -54.078 24.760 1.00 25.31 537 SER A O 1
ATOM 4388 N N . THR A 1 538 ? -56.917 -53.119 23.696 1.00 27.50 538 THR A N 1
ATOM 4389 C CA . THR A 1 538 ? -56.267 -54.306 23.086 1.00 27.50 538 THR A CA 1
ATOM 4390 C C . THR A 1 538 ? -55.055 -53.929 22.229 1.00 27.50 538 THR A C 1
ATOM 4392 O O . THR A 1 538 ? -54.920 -52.803 21.760 1.00 27.50 538 THR A O 1
ATOM 4395 N N . THR A 1 539 ? -54.139 -54.882 22.054 1.00 26.17 539 THR A N 1
ATOM 4396 C CA . THR A 1 539 ? -52.889 -54.749 21.294 1.00 26.17 539 THR A CA 1
ATOM 4397 C C . THR A 1 539 ? -52.960 -55.490 19.958 1.00 26.17 539 THR A C 1
ATOM 4399 O O . THR A 1 539 ? -53.387 -56.637 19.929 1.00 26.17 539 THR A O 1
ATOM 4402 N N . VAL A 1 540 ? -52.400 -54.908 18.890 1.00 28.50 540 VAL A N 1
ATOM 4403 C CA . VAL A 1 540 ? -51.643 -55.634 17.844 1.00 28.50 540 VAL A CA 1
ATOM 4404 C C . VAL A 1 540 ? -50.510 -54.720 17.356 1.00 28.50 540 VAL A C 1
ATOM 4406 O O . VAL A 1 540 ? -50.660 -53.502 17.306 1.00 28.50 540 VAL A O 1
ATOM 4409 N N . SER A 1 541 ? -49.356 -55.295 17.013 1.00 27.16 541 SER A N 1
ATOM 4410 C CA . SER A 1 541 ? -48.146 -54.582 16.585 1.00 27.16 541 SER A CA 1
ATOM 4411 C C . SER A 1 541 ? -47.659 -55.025 15.198 1.00 27.16 541 SER A C 1
ATOM 4413 O O . SER A 1 541 ? -47.930 -56.145 14.766 1.00 27.16 541 SER A O 1
ATOM 4415 N N . ARG A 1 542 ? -46.879 -54.169 14.515 1.00 26.81 542 ARG A N 1
ATOM 4416 C CA . ARG A 1 542 ? -45.879 -54.545 13.487 1.00 26.81 542 ARG A CA 1
ATOM 4417 C C . ARG A 1 542 ? -44.888 -53.397 13.250 1.00 26.81 542 ARG A C 1
ATOM 4419 O O . ARG A 1 542 ? -45.225 -52.236 13.453 1.00 26.81 542 ARG A O 1
ATOM 4426 N N . VAL A 1 543 ? -43.633 -53.724 12.914 1.00 30.22 543 VAL A N 1
ATOM 4427 C CA . VAL A 1 543 ? -42.480 -52.808 13.055 1.00 30.22 543 VAL A CA 1
ATOM 4428 C C . VAL A 1 543 ? -41.433 -53.004 11.941 1.00 30.22 543 VAL A C 1
ATOM 4430 O O . VAL A 1 543 ? -40.897 -54.101 11.808 1.00 30.22 543 VAL A O 1
ATOM 4433 N N . ARG A 1 544 ? -41.027 -51.896 11.279 1.00 31.78 544 ARG A N 1
ATOM 4434 C CA . ARG A 1 544 ? -39.862 -51.747 10.350 1.00 31.78 544 ARG A CA 1
ATOM 4435 C C . ARG A 1 544 ? -39.992 -52.516 8.996 1.00 31.78 544 ARG A C 1
ATOM 4437 O O . ARG A 1 544 ? -40.844 -53.379 8.880 1.00 31.78 544 ARG A O 1
ATOM 4444 N N . ARG A 1 545 ? -39.218 -52.234 7.922 1.00 30.41 545 ARG A N 1
ATOM 4445 C CA . ARG A 1 545 ? -37.927 -51.503 7.791 1.00 30.41 545 ARG A CA 1
ATOM 4446 C C . ARG A 1 545 ? -37.667 -50.907 6.372 1.00 30.41 545 ARG A C 1
ATOM 4448 O O . ARG A 1 545 ? -37.910 -51.581 5.388 1.00 30.41 545 ARG A O 1
ATOM 4455 N N . ARG A 1 546 ? -37.100 -49.688 6.345 1.00 30.88 546 ARG A N 1
ATOM 4456 C CA . ARG A 1 546 ? -36.134 -49.022 5.413 1.00 30.88 546 ARG A CA 1
ATOM 4457 C C . ARG A 1 546 ? -35.700 -49.679 4.067 1.00 30.88 546 ARG A C 1
ATOM 4459 O O . ARG A 1 546 ? -35.224 -50.807 4.092 1.00 30.88 546 ARG A O 1
ATOM 4466 N N . GLY A 1 547 ? -35.645 -48.857 3.002 1.00 30.92 547 GLY A N 1
ATOM 4467 C CA . GLY A 1 547 ? -34.913 -49.014 1.713 1.00 30.92 547 GLY A CA 1
ATOM 4468 C C . GLY A 1 547 ? -35.660 -48.295 0.559 1.00 30.92 547 GLY A C 1
ATOM 4469 O O . GLY A 1 547 ? -36.871 -48.140 0.687 1.00 30.92 547 GLY A O 1
ATOM 4470 N N . ASP A 1 548 ? -35.081 -47.791 -0.544 1.00 29.77 548 ASP A N 1
ATOM 4471 C CA . ASP A 1 548 ? -33.672 -47.508 -0.906 1.00 29.77 548 ASP A CA 1
ATOM 4472 C C . ASP A 1 548 ? -33.575 -46.435 -2.040 1.00 29.77 548 ASP A C 1
ATOM 4474 O O . ASP A 1 548 ? -34.564 -45.775 -2.358 1.00 29.77 548 ASP A O 1
ATOM 4478 N N . ILE A 1 549 ? -32.373 -46.189 -2.590 1.00 41.31 549 ILE A N 1
ATOM 4479 C CA . ILE A 1 549 ? -32.025 -45.121 -3.563 1.00 41.31 549 ILE A CA 1
ATOM 4480 C C . ILE A 1 549 ? -32.349 -45.518 -5.021 1.00 41.31 549 ILE A C 1
ATOM 4482 O O . ILE A 1 549 ? -32.229 -46.686 -5.379 1.00 41.31 549 ILE A O 1
ATOM 4486 N N . GLY A 1 550 ? -32.653 -44.538 -5.888 1.00 31.00 550 GLY A N 1
ATOM 4487 C CA . GLY A 1 550 ? -32.741 -44.717 -7.346 1.00 31.00 550 GLY A CA 1
ATOM 4488 C C . GLY A 1 550 ? -31.785 -43.816 -8.145 1.00 31.00 550 GLY A C 1
ATOM 4489 O O . GLY A 1 550 ? -31.735 -42.608 -7.923 1.00 31.00 550 GLY A O 1
ATOM 4490 N N . ILE A 1 551 ? -31.068 -44.409 -9.103 1.00 35.03 551 ILE A N 1
ATOM 4491 C CA . ILE A 1 551 ? -30.369 -43.756 -10.225 1.00 35.03 551 ILE A CA 1
ATOM 4492 C C . ILE A 1 551 ? -30.673 -44.603 -11.464 1.00 35.03 551 ILE A C 1
ATOM 4494 O O . ILE A 1 551 ? -30.510 -45.814 -11.387 1.00 35.03 551 ILE A O 1
ATOM 4498 N N . HIS A 1 552 ? -31.046 -43.989 -12.589 1.00 30.92 552 HIS A N 1
ATOM 4499 C CA . HIS A 1 552 ? -30.769 -44.514 -13.934 1.00 30.92 552 HIS A CA 1
ATOM 4500 C C . HIS A 1 552 ? -30.808 -43.378 -14.971 1.00 30.92 552 HIS A C 1
ATOM 4502 O O . HIS A 1 552 ? -31.059 -42.223 -14.622 1.00 30.92 552 HIS A O 1
ATOM 4508 N N . THR A 1 553 ? -30.430 -43.687 -16.209 1.00 31.80 553 THR A N 1
ATOM 4509 C CA . THR A 1 553 ? -29.892 -42.734 -17.190 1.00 31.80 553 THR A CA 1
ATOM 4510 C C . THR A 1 553 ? -30.804 -42.456 -18.383 1.00 31.80 553 THR A C 1
ATOM 4512 O O . THR A 1 553 ? -31.683 -43.244 -18.708 1.00 31.80 553 THR A O 1
ATOM 4515 N N . ILE A 1 554 ? -30.505 -41.318 -19.017 1.00 36.50 554 ILE A N 1
ATOM 4516 C CA . ILE A 1 554 ? -30.770 -40.903 -20.406 1.00 36.50 554 ILE A CA 1
ATOM 4517 C C . ILE A 1 554 ? -31.088 -42.064 -21.365 1.00 36.50 554 ILE A C 1
ATOM 4519 O O . ILE A 1 554 ? -30.274 -42.977 -21.469 1.00 36.50 554 ILE A O 1
ATOM 4523 N N . ASP A 1 555 ? -32.181 -41.934 -22.127 1.00 31.62 555 ASP A N 1
ATOM 4524 C CA . ASP A 1 555 ? -32.114 -41.930 -23.598 1.00 31.62 555 ASP A CA 1
ATOM 4525 C C . ASP A 1 555 ? -33.345 -41.261 -24.251 1.00 31.62 555 ASP A C 1
ATOM 4527 O O . ASP A 1 555 ? -34.344 -40.980 -23.586 1.00 31.62 555 ASP A O 1
ATOM 4531 N N . ASP A 1 556 ? -33.200 -40.993 -25.552 1.00 33.47 556 ASP A N 1
ATOM 4532 C CA . ASP A 1 556 ? -34.154 -40.467 -26.544 1.00 33.47 556 ASP A CA 1
ATOM 4533 C C . ASP A 1 556 ? -34.659 -39.005 -26.487 1.00 33.47 556 ASP A C 1
ATOM 4535 O O . ASP A 1 556 ? -34.760 -38.331 -25.461 1.00 33.47 556 ASP A O 1
ATOM 4539 N N . LEU A 1 557 ? -34.889 -38.483 -27.699 1.00 39.06 557 LEU A N 1
ATOM 4540 C CA . LEU A 1 557 ? -34.804 -37.069 -28.083 1.00 39.06 557 LEU A CA 1
ATOM 4541 C C . LEU A 1 557 ? -36.127 -36.546 -28.693 1.00 39.06 557 LEU A C 1
ATOM 4543 O O . LEU A 1 557 ? -36.999 -37.315 -29.076 1.00 39.06 557 LEU A O 1
ATOM 4547 N N . ASN A 1 558 ? -36.212 -35.225 -28.894 1.00 37.00 558 ASN A N 1
ATOM 4548 C CA . ASN A 1 558 ? -37.192 -34.516 -29.738 1.00 37.00 558 ASN A CA 1
ATOM 4549 C C . ASN A 1 558 ? -38.683 -34.562 -29.338 1.00 37.00 558 ASN A C 1
ATOM 4551 O O . ASN A 1 558 ? -39.466 -35.344 -29.866 1.00 37.00 558 ASN A O 1
ATOM 4555 N N . CYS A 1 559 ? -39.116 -33.529 -28.605 1.00 33.50 559 CYS A N 1
ATOM 4556 C CA . CYS A 1 559 ? -39.926 -32.450 -29.208 1.00 33.50 559 CYS A CA 1
ATOM 4557 C C . CYS A 1 559 ? -40.056 -31.250 -28.250 1.00 33.50 559 CYS A C 1
ATOM 4559 O O . CYS A 1 559 ? -40.880 -31.254 -27.337 1.00 33.50 559 CYS A O 1
ATOM 4561 N N . ILE A 1 560 ? -39.265 -30.193 -28.469 1.00 39.38 560 ILE A N 1
ATOM 4562 C CA . ILE A 1 560 ? -39.449 -28.906 -27.777 1.00 39.38 560 ILE A CA 1
ATOM 4563 C C . ILE A 1 560 ? -40.469 -28.090 -28.580 1.00 39.38 560 ILE A C 1
ATOM 4565 O O . ILE A 1 560 ? -40.138 -27.582 -29.645 1.00 39.38 560 ILE A O 1
ATOM 4569 N N . GLY A 1 561 ? -41.705 -27.989 -28.085 1.00 46.50 561 GLY A N 1
ATOM 4570 C CA . GLY A 1 561 ? -42.756 -27.180 -28.713 1.00 46.50 561 GLY A CA 1
ATOM 4571 C C . GLY A 1 561 ? -42.672 -25.694 -28.342 1.00 46.50 561 GLY A C 1
ATOM 4572 O O . GLY A 1 561 ? -42.403 -25.353 -27.189 1.00 46.50 561 GLY A O 1
ATOM 4573 N N . ASP A 1 562 ? -42.976 -24.811 -29.297 1.00 54.22 562 ASP A N 1
ATOM 4574 C CA . ASP A 1 562 ? -42.755 -23.352 -29.222 1.00 54.22 562 ASP A CA 1
ATOM 4575 C C . ASP A 1 562 ? -43.446 -22.629 -28.051 1.00 54.22 562 ASP A C 1
ATOM 4577 O O . ASP A 1 562 ? -43.059 -21.520 -27.672 1.00 54.22 562 ASP A O 1
ATOM 4581 N N . GLY A 1 563 ? -44.461 -23.248 -27.440 1.00 60.62 563 GLY A N 1
ATOM 4582 C CA . GLY A 1 563 ? -45.243 -22.653 -26.354 1.00 60.62 563 GLY A CA 1
ATOM 4583 C C . GLY A 1 563 ? -44.417 -22.256 -25.121 1.00 60.62 563 GLY A C 1
ATOM 4584 O O . GLY A 1 563 ? -44.735 -21.256 -24.475 1.00 60.62 563 GLY A O 1
ATOM 4585 N N . THR A 1 564 ? -43.333 -22.972 -24.800 1.00 57.88 564 THR A N 1
ATOM 4586 C CA . THR A 1 564 ? -42.445 -22.606 -23.677 1.00 57.88 564 THR A CA 1
ATOM 4587 C C . THR A 1 564 ? -41.546 -21.415 -24.002 1.00 57.88 564 THR A C 1
ATOM 4589 O O . THR A 1 564 ? -41.331 -20.566 -23.133 1.00 57.88 564 THR A O 1
ATOM 4592 N N . LEU A 1 565 ? -41.078 -21.295 -25.250 1.00 56.66 565 LEU A N 1
ATOM 4593 C CA . LEU A 1 565 ? -40.320 -20.133 -25.721 1.00 56.66 565 LEU A CA 1
ATOM 4594 C C . LEU A 1 565 ? -41.207 -18.878 -25.744 1.00 56.66 565 LEU A C 1
ATOM 4596 O O . LEU A 1 565 ? -40.818 -17.841 -25.218 1.00 56.66 565 LEU A O 1
ATOM 4600 N N . ILE A 1 566 ? -42.434 -18.983 -26.267 1.00 65.62 566 ILE A N 1
ATOM 4601 C CA . ILE A 1 566 ? -43.397 -17.869 -26.298 1.00 65.62 566 ILE A CA 1
ATOM 4602 C C . ILE A 1 566 ? -43.778 -17.432 -24.876 1.00 65.62 566 ILE A C 1
ATOM 4604 O O . ILE A 1 566 ? -43.831 -16.233 -24.594 1.00 65.62 566 ILE A O 1
ATOM 4608 N N . LYS A 1 567 ? -44.007 -18.379 -23.954 1.00 70.19 567 LYS A N 1
ATOM 4609 C CA . LYS A 1 567 ? -44.325 -18.059 -22.555 1.00 70.19 567 LYS A CA 1
ATOM 4610 C C . LYS A 1 567 ? -43.171 -17.330 -21.859 1.00 70.19 567 LYS A C 1
ATOM 4612 O O . LYS A 1 567 ? -43.383 -16.247 -21.319 1.00 70.19 567 LYS A O 1
ATOM 4617 N N . THR A 1 568 ? -41.958 -17.878 -21.922 1.00 69.69 568 THR A N 1
ATOM 4618 C CA . THR A 1 568 ? -40.779 -17.262 -21.286 1.00 69.69 568 THR A CA 1
ATOM 4619 C C . THR A 1 568 ? -40.414 -15.910 -21.902 1.00 69.69 568 THR A C 1
ATOM 4621 O O . THR A 1 568 ? -40.032 -14.998 -21.170 1.00 69.69 568 THR A O 1
ATOM 4624 N N . LEU A 1 569 ? -40.596 -15.728 -23.216 1.00 73.31 569 LEU A N 1
ATOM 4625 C CA . LEU A 1 569 ? -40.394 -14.437 -23.876 1.00 73.31 569 LEU A CA 1
ATOM 4626 C C . LEU A 1 569 ? -41.395 -13.381 -23.379 1.00 73.31 569 LEU A C 1
ATOM 4628 O O . LEU A 1 569 ? -40.996 -12.258 -23.073 1.00 73.31 569 LEU A O 1
ATOM 4632 N N . ASN A 1 570 ? -42.678 -13.738 -23.255 1.00 74.88 570 ASN A N 1
ATOM 4633 C CA . ASN A 1 570 ? -43.714 -12.829 -22.759 1.00 74.88 570 ASN A CA 1
ATOM 4634 C C . ASN A 1 570 ? -43.490 -12.434 -21.290 1.00 74.88 570 ASN A C 1
ATOM 4636 O O . ASN A 1 570 ? -43.573 -11.250 -20.967 1.00 74.88 570 ASN A O 1
ATOM 4640 N N . GLU A 1 571 ? -43.118 -13.384 -20.425 1.00 78.62 571 GLU A N 1
ATOM 4641 C CA . GLU A 1 571 ? -42.739 -13.102 -19.031 1.00 78.62 571 GLU A CA 1
ATOM 4642 C C . GLU A 1 571 ? -41.535 -12.136 -18.959 1.00 78.62 571 GLU A C 1
ATOM 4644 O O . GLU A 1 571 ? -41.536 -11.192 -18.165 1.00 78.62 571 GLU A O 1
ATOM 4649 N N . LEU A 1 572 ? -40.539 -12.284 -19.846 1.00 72.00 572 LEU A N 1
ATOM 4650 C CA . LEU A 1 572 ? -39.405 -11.353 -19.935 1.00 72.00 572 LEU A CA 1
ATOM 4651 C C . LEU A 1 572 ? -39.815 -9.951 -20.427 1.00 72.00 572 LEU A C 1
ATOM 4653 O O . LEU A 1 572 ? -39.300 -8.942 -19.936 1.00 72.00 572 LEU A O 1
ATOM 4657 N N . ILE A 1 573 ? -40.741 -9.871 -21.388 1.00 83.25 573 ILE A N 1
ATOM 4658 C CA . ILE A 1 573 ? -41.290 -8.608 -21.910 1.00 83.25 573 ILE A CA 1
ATOM 4659 C C . ILE A 1 573 ? -42.090 -7.872 -20.824 1.00 83.25 573 ILE A C 1
ATOM 4661 O O . ILE A 1 573 ? -42.004 -6.648 -20.718 1.00 83.25 573 ILE A O 1
ATOM 4665 N N . GLU A 1 574 ? -42.837 -8.589 -19.986 1.00 83.19 574 GLU A N 1
ATOM 4666 C CA . GLU A 1 574 ? -43.594 -7.992 -18.883 1.00 83.19 574 GLU A CA 1
ATOM 4667 C C . GLU A 1 574 ? -42.671 -7.478 -17.765 1.00 83.19 574 GLU A C 1
ATOM 4669 O O . GLU A 1 574 ? -42.789 -6.323 -17.342 1.00 83.19 574 GLU A O 1
ATOM 4674 N N . VAL A 1 575 ? -41.676 -8.276 -17.355 1.00 76.12 575 VAL A N 1
ATOM 4675 C CA . VAL A 1 575 ? -40.666 -7.863 -16.364 1.00 76.12 575 VAL A CA 1
ATOM 4676 C C . VAL A 1 575 ? -39.863 -6.652 -16.849 1.00 76.12 575 VAL A C 1
ATOM 4678 O O . VAL A 1 575 ? -39.665 -5.702 -16.088 1.00 76.12 575 VAL A O 1
ATOM 4681 N N . THR A 1 576 ? -39.432 -6.630 -18.114 1.00 77.19 576 THR A N 1
ATOM 4682 C CA . THR A 1 576 ? -38.681 -5.486 -18.660 1.00 77.19 576 THR A CA 1
ATOM 4683 C C . THR A 1 576 ? -39.537 -4.223 -18.760 1.00 77.19 576 THR A C 1
ATOM 4685 O O . THR A 1 576 ? -39.069 -3.164 -18.341 1.00 77.19 576 THR A O 1
ATOM 4688 N N . LYS A 1 577 ? -40.801 -4.307 -19.204 1.00 79.62 577 LYS A N 1
ATOM 4689 C CA . LYS A 1 577 ? -41.745 -3.169 -19.168 1.00 79.62 577 LYS A CA 1
ATOM 4690 C C . LYS A 1 577 ? -41.920 -2.608 -17.754 1.00 79.62 577 LYS A C 1
ATOM 4692 O O . LYS A 1 577 ? -41.873 -1.392 -17.572 1.00 79.62 577 LYS A O 1
ATOM 4697 N N . LYS A 1 578 ? -42.060 -3.479 -16.748 1.00 83.62 578 LYS A N 1
ATOM 4698 C CA . LYS A 1 578 ? -42.196 -3.072 -15.341 1.00 83.62 578 LYS A CA 1
ATOM 4699 C C . LYS A 1 578 ? -40.949 -2.341 -14.827 1.00 83.62 578 LYS A C 1
ATOM 4701 O O . LYS A 1 578 ? -41.076 -1.306 -14.179 1.00 83.62 578 LYS A O 1
ATOM 4706 N N . ILE A 1 579 ? -39.753 -2.822 -15.178 1.00 80.62 579 ILE A N 1
ATOM 4707 C CA . ILE A 1 579 ? -38.482 -2.156 -14.844 1.00 80.62 579 ILE A CA 1
ATOM 4708 C C . ILE A 1 579 ? -38.382 -0.775 -15.511 1.00 80.62 579 ILE A C 1
ATOM 4710 O O . ILE A 1 579 ? -38.028 0.189 -14.836 1.00 80.62 579 ILE A O 1
ATOM 4714 N N . TRP A 1 580 ? -38.725 -0.649 -16.798 1.00 81.12 580 TRP A N 1
ATOM 4715 C CA . TRP A 1 580 ? -38.706 0.646 -17.494 1.00 81.12 580 TRP A CA 1
ATOM 4716 C C . TRP A 1 580 ? -39.657 1.667 -16.856 1.00 81.12 580 TRP A C 1
ATOM 4718 O O . TRP A 1 580 ? -39.247 2.804 -16.625 1.00 81.12 580 TRP A O 1
ATOM 4728 N N . SER A 1 581 ? -40.873 1.253 -16.484 1.00 81.81 581 SER A N 1
ATOM 4729 C CA . SER A 1 581 ? -41.834 2.113 -15.777 1.00 81.81 581 SER A CA 1
ATOM 4730 C C . SER A 1 581 ? -41.298 2.614 -14.429 1.00 81.81 581 SER A C 1
ATOM 4732 O O . SER A 1 581 ? -41.465 3.788 -14.094 1.00 81.81 581 SER A O 1
ATOM 4734 N N . GLU A 1 582 ? -40.642 1.751 -13.647 1.00 80.38 582 GLU A N 1
ATOM 4735 C CA . GLU A 1 582 ? -40.096 2.136 -12.339 1.00 80.38 582 GLU A CA 1
ATOM 4736 C C . GLU A 1 582 ? -38.862 3.047 -12.483 1.00 80.38 582 GLU A C 1
ATOM 4738 O O . GLU A 1 582 ? -38.685 3.985 -11.704 1.00 80.38 582 GLU A O 1
ATOM 4743 N N . VAL A 1 583 ? -38.034 2.830 -13.514 1.00 84.25 583 VAL A N 1
ATOM 4744 C CA . VAL A 1 583 ? -36.897 3.703 -13.859 1.00 84.25 583 VAL A CA 1
ATOM 4745 C C . VAL A 1 583 ? -37.371 5.086 -14.306 1.00 84.25 583 VAL A C 1
ATOM 4747 O O . VAL A 1 583 ? -36.806 6.091 -13.868 1.00 84.25 583 VAL A O 1
ATOM 4750 N N . GLU A 1 584 ? -38.412 5.173 -15.135 1.00 78.00 584 GLU A N 1
ATOM 4751 C CA . GLU A 1 584 ? -38.967 6.455 -15.581 1.00 78.00 584 GLU A CA 1
ATOM 4752 C C . GLU A 1 584 ? -39.548 7.256 -14.406 1.00 78.00 584 GLU A C 1
ATOM 4754 O O . GLU A 1 584 ? -39.214 8.433 -14.240 1.00 78.00 584 GLU A O 1
ATOM 4759 N N . LYS A 1 585 ? -40.311 6.598 -13.523 1.00 80.12 585 LYS A N 1
ATOM 4760 C CA . LYS A 1 585 ? -40.843 7.198 -12.291 1.00 80.12 585 LYS A CA 1
ATOM 4761 C C . LYS A 1 585 ? -39.731 7.709 -11.366 1.00 80.12 585 LYS A C 1
ATOM 4763 O O . LYS A 1 585 ? -39.730 8.890 -11.019 1.00 80.12 585 LYS A O 1
ATOM 4768 N N . ASN A 1 586 ? -38.729 6.878 -11.054 1.00 68.38 586 ASN A N 1
ATOM 4769 C CA . ASN A 1 586 ? -37.559 7.288 -10.261 1.00 68.38 586 ASN A CA 1
ATOM 4770 C C . ASN A 1 586 ? -36.809 8.472 -10.901 1.00 68.38 586 ASN A C 1
ATOM 4772 O O . ASN A 1 586 ? -36.335 9.371 -10.203 1.00 68.38 586 ASN A O 1
ATOM 4776 N N . THR A 1 587 ? -36.715 8.508 -12.233 1.00 76.25 587 THR A N 1
ATOM 4777 C CA . THR A 1 587 ? -36.088 9.620 -12.966 1.00 76.25 587 THR A CA 1
ATOM 4778 C C . THR A 1 587 ? -36.909 10.908 -12.843 1.00 76.25 587 THR A C 1
ATOM 4780 O O . THR A 1 587 ? -36.334 11.995 -12.738 1.00 76.25 587 THR A O 1
ATOM 4783 N N . HIS A 1 588 ? -38.240 10.805 -12.814 1.00 79.06 588 HIS A N 1
ATOM 4784 C CA . HIS A 1 588 ? -39.143 11.939 -12.627 1.00 79.06 588 HIS A CA 1
ATOM 4785 C C . HIS A 1 588 ? -39.063 12.503 -11.199 1.00 79.06 588 HIS A C 1
ATOM 4787 O O . HIS A 1 588 ? -38.862 13.706 -11.029 1.00 79.06 588 HIS A O 1
ATOM 4793 N N . GLU A 1 589 ? -39.113 11.638 -10.183 1.00 78.38 589 GLU A N 1
ATOM 4794 C CA . GLU A 1 589 ? -38.953 12.008 -8.769 1.00 78.38 589 GLU A CA 1
ATOM 4795 C C . GLU A 1 589 ? -37.569 12.625 -8.502 1.00 78.38 589 GLU A C 1
ATOM 4797 O O . GLU A 1 589 ? -37.466 13.679 -7.874 1.00 78.38 589 GLU A O 1
ATOM 4802 N N . THR A 1 590 ? -36.502 12.061 -9.082 1.00 72.69 590 THR A N 1
ATOM 4803 C CA . THR A 1 590 ? -35.143 12.631 -9.003 1.00 72.69 590 THR A CA 1
ATOM 4804 C C . THR A 1 590 ? -35.070 14.033 -9.621 1.00 72.69 590 THR A C 1
ATOM 4806 O O . THR A 1 590 ? -34.395 14.911 -9.079 1.00 72.69 590 THR A O 1
ATOM 4809 N N . ARG A 1 591 ? -35.772 14.281 -10.738 1.00 72.19 591 ARG A N 1
ATOM 4810 C CA . ARG A 1 591 ? -35.873 15.619 -11.354 1.00 72.19 591 ARG A CA 1
ATOM 4811 C C . ARG A 1 591 ? -36.648 16.600 -10.470 1.00 72.19 591 ARG A C 1
ATOM 4813 O O . ARG A 1 591 ? -36.212 17.739 -10.315 1.00 72.19 591 ARG A O 1
ATOM 4820 N N . TYR A 1 592 ? -37.747 16.156 -9.864 1.00 74.19 592 TYR A N 1
ATOM 4821 C CA . TYR A 1 592 ? -38.575 16.969 -8.973 1.00 74.19 592 TYR A CA 1
ATOM 4822 C C . TYR A 1 592 ? -37.827 17.376 -7.691 1.00 74.19 592 TYR A C 1
ATOM 4824 O O . TYR A 1 592 ? -37.765 18.559 -7.361 1.00 74.19 592 TYR A O 1
ATOM 4832 N N . ILE A 1 593 ? -37.154 16.426 -7.031 1.00 77.75 593 ILE A N 1
ATOM 4833 C CA . ILE A 1 593 ? -36.313 16.683 -5.849 1.00 77.75 593 ILE A CA 1
ATOM 4834 C C . ILE A 1 593 ? -35.182 17.665 -6.182 1.00 77.75 593 ILE A C 1
ATOM 4836 O O . ILE A 1 593 ? -34.895 18.566 -5.396 1.00 77.75 593 ILE A O 1
ATOM 4840 N N . ARG A 1 594 ? -34.555 17.537 -7.359 1.00 77.25 594 ARG A N 1
ATOM 4841 C CA . ARG A 1 594 ? -33.502 18.463 -7.797 1.00 77.25 594 ARG A CA 1
ATOM 4842 C C . ARG A 1 594 ? -34.017 19.899 -7.923 1.00 77.25 594 ARG A C 1
ATOM 4844 O O . ARG A 1 594 ? -33.373 20.809 -7.411 1.00 77.25 594 ARG A O 1
ATOM 4851 N N . LYS A 1 595 ? -35.198 20.080 -8.523 1.00 75.50 595 LYS A N 1
ATOM 4852 C CA . LYS A 1 595 ? -35.847 21.391 -8.646 1.00 75.50 595 LYS A CA 1
ATOM 4853 C C . LYS A 1 595 ? -36.177 21.997 -7.273 1.00 75.50 595 LYS A C 1
ATOM 4855 O O . LYS A 1 595 ? -35.860 23.156 -7.037 1.00 75.50 595 LYS A O 1
ATOM 4860 N N . LEU A 1 596 ? -36.709 21.201 -6.340 1.00 73.50 596 LEU A N 1
ATOM 4861 C CA . LEU A 1 596 ? -36.972 21.643 -4.960 1.00 73.50 596 LEU A CA 1
ATOM 4862 C C . LEU A 1 596 ? -35.702 22.078 -4.204 1.00 73.50 596 LEU A C 1
ATOM 4864 O O . LEU A 1 596 ? -35.773 22.959 -3.351 1.00 73.50 596 LEU A O 1
ATOM 4868 N N . ILE A 1 597 ? -34.542 21.486 -4.509 1.00 67.00 597 ILE A N 1
ATOM 4869 C CA . ILE A 1 597 ? -33.247 21.897 -3.939 1.00 67.00 597 ILE A CA 1
ATOM 4870 C C . ILE A 1 597 ? -32.757 23.208 -4.575 1.00 67.00 597 ILE A C 1
ATOM 4872 O O . ILE A 1 597 ? -32.261 24.080 -3.864 1.00 67.00 597 ILE A O 1
ATOM 4876 N N . GLU A 1 598 ? -32.914 23.370 -5.890 1.00 65.19 598 GLU A N 1
ATOM 4877 C CA . GLU A 1 598 ? -32.525 24.584 -6.626 1.00 65.19 598 GLU A CA 1
ATOM 4878 C C . GLU A 1 598 ? -33.414 25.798 -6.270 1.00 65.19 598 GLU A C 1
ATOM 4880 O O . GLU A 1 598 ? -32.928 26.928 -6.226 1.00 65.19 598 GLU A O 1
ATOM 4885 N N . GLU A 1 599 ? -34.683 25.570 -5.913 1.00 66.31 599 GLU A N 1
ATOM 4886 C CA . GLU A 1 599 ? -35.635 26.592 -5.441 1.00 66.31 599 GLU A CA 1
ATOM 4887 C C . GLU A 1 599 ? -35.606 26.802 -3.904 1.00 66.31 599 GLU A C 1
ATOM 4889 O O . GLU A 1 599 ? -36.343 27.633 -3.366 1.00 66.31 599 GLU A O 1
ATOM 4894 N N . CYS A 1 600 ? -34.735 26.099 -3.164 1.00 64.31 600 CYS A N 1
ATOM 4895 C CA . CYS A 1 600 ? -34.700 26.146 -1.699 1.00 64.31 600 CYS A CA 1
ATOM 4896 C C . CYS A 1 600 ? -34.115 27.462 -1.147 1.00 64.31 600 CYS A C 1
ATOM 4898 O O . CYS A 1 600 ? -32.898 27.669 -1.101 1.00 64.31 600 CYS A O 1
ATOM 4900 N N . ALA A 1 601 ? -34.983 28.334 -0.623 1.00 53.81 601 ALA A N 1
ATOM 4901 C CA . ALA A 1 601 ? -34.596 29.624 -0.040 1.00 53.81 601 ALA A CA 1
ATOM 4902 C C . ALA A 1 601 ? -33.572 29.519 1.114 1.00 53.81 601 ALA A C 1
ATOM 4904 O O . ALA A 1 601 ? -32.749 30.419 1.283 1.00 53.81 601 ALA A O 1
ATOM 4905 N N . ALA A 1 602 ? -33.573 28.411 1.867 1.00 55.81 602 ALA A N 1
ATOM 4906 C CA . ALA A 1 602 ? -32.637 28.163 2.968 1.00 55.81 602 ALA A CA 1
ATOM 4907 C C . ALA A 1 602 ? -31.206 27.799 2.511 1.00 55.81 602 ALA A C 1
ATOM 4909 O O . ALA A 1 602 ? -30.299 27.742 3.338 1.00 55.81 602 ALA A O 1
ATOM 4910 N N . CYS A 1 603 ? -30.985 27.560 1.213 1.00 52.72 603 CYS A N 1
ATOM 4911 C CA . CYS A 1 603 ? -29.674 27.212 0.657 1.00 52.72 603 CYS A CA 1
ATOM 4912 C C . CYS A 1 603 ? -28.889 28.412 0.091 1.00 52.72 603 CYS A C 1
ATOM 4914 O O . CYS A 1 603 ? -27.775 28.230 -0.404 1.00 52.72 603 CYS A O 1
ATOM 4916 N N . ARG A 1 604 ? -29.417 29.643 0.178 1.00 54.47 604 ARG A N 1
ATOM 4917 C CA . ARG A 1 604 ? -28.635 30.854 -0.130 1.00 54.47 604 ARG A CA 1
ATOM 4918 C C . ARG A 1 604 ? -27.591 31.116 0.972 1.00 54.47 604 ARG A C 1
ATOM 4920 O O . ARG A 1 604 ? -27.911 30.964 2.149 1.00 54.47 604 ARG A O 1
ATOM 4927 N N . PRO A 1 605 ? -26.352 31.519 0.628 1.00 51.03 605 PRO A N 1
ATOM 4928 C CA . PRO A 1 605 ? -25.305 31.745 1.620 1.00 51.03 605 PRO A CA 1
ATOM 4929 C C . PRO A 1 605 ? -25.640 32.942 2.518 1.00 51.03 605 PRO A C 1
ATOM 4931 O O . PRO A 1 605 ? -25.872 34.051 2.036 1.00 51.03 605 PRO A O 1
ATOM 4934 N N . VAL A 1 606 ? -25.633 32.718 3.832 1.00 51.12 606 VAL A N 1
ATOM 4935 C CA . VAL A 1 606 ? -25.824 33.771 4.839 1.00 51.12 606 VAL A CA 1
ATOM 4936 C C . VAL A 1 606 ? -24.585 34.668 4.887 1.00 51.12 606 VAL A C 1
ATOM 4938 O O . VAL A 1 606 ? -23.464 34.185 5.046 1.00 51.12 606 VAL A O 1
ATOM 4941 N N . THR A 1 607 ? -24.783 35.982 4.781 1.00 53.41 607 THR A N 1
ATOM 4942 C CA . THR A 1 607 ? -23.723 36.986 4.952 1.00 53.41 607 THR A CA 1
ATOM 4943 C C . THR A 1 607 ? -23.148 36.933 6.367 1.00 53.41 607 THR A C 1
ATOM 4945 O O . THR A 1 607 ? -23.893 36.991 7.346 1.00 53.41 607 THR A O 1
ATOM 4948 N N . THR A 1 608 ? -21.824 36.839 6.484 1.00 53.03 608 THR A N 1
ATOM 4949 C CA . THR A 1 608 ? -21.122 36.676 7.766 1.00 53.03 608 THR A CA 1
ATOM 4950 C C . THR A 1 608 ? -21.320 37.871 8.710 1.00 53.03 608 THR A C 1
ATOM 4952 O O . THR A 1 608 ? -21.060 39.001 8.287 1.00 53.03 608 THR A O 1
ATOM 4955 N N . PRO A 1 609 ? -21.676 37.656 9.993 1.00 59.88 609 PRO A N 1
ATOM 4956 C CA . PRO A 1 609 ? -21.605 38.701 11.014 1.00 59.88 609 PRO A CA 1
ATOM 4957 C C . PRO A 1 609 ? -20.147 39.127 11.288 1.00 59.88 609 PRO A C 1
ATOM 4959 O O . PRO A 1 609 ? -19.227 38.340 11.041 1.00 59.88 609 PRO A O 1
ATOM 4962 N N . PRO A 1 610 ? -19.912 40.337 11.830 1.00 57.78 610 PRO A N 1
ATOM 4963 C CA . PRO A 1 610 ? -18.575 40.792 12.216 1.00 57.78 610 PRO A CA 1
ATOM 4964 C C . PRO A 1 610 ? -17.980 39.965 13.378 1.00 57.78 610 PRO A C 1
ATOM 4966 O O . PRO A 1 610 ? -18.723 39.349 14.147 1.00 57.78 610 PRO A O 1
ATOM 4969 N N . PRO A 1 611 ? -16.640 39.941 13.530 1.00 54.31 611 PRO A N 1
ATOM 4970 C CA . PRO A 1 611 ? -15.966 39.132 14.545 1.00 54.31 611 PRO A CA 1
ATOM 4971 C C . PRO A 1 611 ? -16.259 39.605 15.984 1.00 54.31 611 PRO A C 1
ATOM 4973 O O . PRO A 1 611 ? -16.429 40.804 16.216 1.00 54.31 611 PRO A O 1
ATOM 4976 N N . PRO A 1 612 ? -16.279 38.686 16.972 1.00 57.59 612 PRO A N 1
ATOM 4977 C CA . PRO A 1 612 ? -16.563 39.017 18.367 1.00 57.59 612 PRO A CA 1
ATOM 4978 C C . PRO A 1 612 ? -15.435 39.833 19.035 1.00 57.59 612 PRO A C 1
ATOM 4980 O O . PRO A 1 612 ? -14.273 39.741 18.623 1.00 57.59 612 PRO A O 1
ATOM 4983 N N . PRO A 1 613 ? -15.748 40.608 20.093 1.00 62.84 613 PRO A N 1
ATOM 4984 C CA . PRO A 1 613 ? -14.765 41.398 20.833 1.00 62.84 613 PRO A CA 1
ATOM 4985 C C . PRO A 1 613 ? -13.759 40.526 21.602 1.00 62.84 613 PRO A C 1
ATOM 4987 O O . PRO A 1 613 ? -13.999 39.350 21.883 1.00 62.84 613 PRO A O 1
ATOM 4990 N N . ARG A 1 614 ? -12.616 41.123 21.968 1.00 63.69 614 ARG A N 1
ATOM 4991 C CA . ARG A 1 614 ? -11.557 40.449 22.740 1.00 63.69 614 ARG A CA 1
ATOM 4992 C C . ARG A 1 614 ? -12.016 40.161 24.186 1.00 63.69 614 ARG A C 1
ATOM 4994 O O . ARG A 1 614 ? -12.768 40.971 24.730 1.00 63.69 614 ARG A O 1
ATOM 5001 N N . PRO A 1 615 ? -11.550 39.068 24.827 1.00 67.94 615 PRO A N 1
ATOM 5002 C CA . PRO A 1 615 ? -11.898 38.758 26.215 1.00 67.94 615 PRO A CA 1
ATOM 5003 C C . PRO A 1 615 ? -11.430 39.828 27.209 1.00 67.94 615 PRO A C 1
ATOM 5005 O O . PRO A 1 615 ? -10.341 40.386 27.059 1.00 67.94 615 PRO A O 1
ATOM 5008 N N . SER A 1 616 ? -12.228 40.053 28.250 1.00 77.00 616 SER A N 1
ATOM 5009 C CA . SER A 1 616 ? -11.969 40.983 29.357 1.00 77.00 616 SER A CA 1
ATOM 5010 C C . SER A 1 616 ? -12.469 40.402 30.681 1.00 77.00 616 SER A C 1
ATOM 5012 O O . SER A 1 616 ? -13.188 39.399 30.698 1.00 77.00 616 SER A O 1
ATOM 5014 N N . CYS A 1 617 ? -12.170 41.047 31.809 1.00 78.25 617 CYS A N 1
ATOM 5015 C CA . CYS A 1 617 ? -12.716 40.642 33.107 1.00 78.25 617 CYS A CA 1
ATOM 5016 C C . CYS A 1 617 ? -14.256 40.660 33.150 1.00 78.25 617 CYS A C 1
ATOM 5018 O O . CYS A 1 617 ? -14.853 39.935 33.946 1.00 78.25 617 CYS A O 1
ATOM 5020 N N . ARG A 1 618 ? -14.907 41.450 32.280 1.00 76.31 618 ARG A N 1
ATOM 5021 C CA . ARG A 1 618 ? -16.374 41.551 32.176 1.00 76.31 618 ARG A CA 1
ATOM 5022 C C . ARG A 1 618 ? -16.988 40.648 31.098 1.00 76.31 618 ARG A C 1
ATOM 5024 O O . ARG A 1 618 ? -18.184 40.377 31.162 1.00 76.31 618 ARG A O 1
ATOM 5031 N N . TYR A 1 619 ? -16.207 40.175 30.124 1.00 70.00 619 TYR A N 1
ATOM 5032 C CA . TYR A 1 619 ? -16.681 39.316 29.035 1.00 70.00 619 TYR A CA 1
ATOM 5033 C C . TYR A 1 619 ? -15.696 38.172 28.771 1.00 70.00 619 TYR A C 1
ATOM 5035 O O . TYR A 1 619 ? -14.602 38.385 28.255 1.00 70.00 619 TYR A O 1
ATOM 5043 N N . GLN A 1 620 ? -16.114 36.945 29.102 1.00 72.50 620 GLN A N 1
ATOM 5044 C CA . GLN A 1 620 ? -15.316 35.720 28.946 1.00 72.50 620 GLN A CA 1
ATOM 5045 C C . GLN A 1 620 ? -13.979 35.744 29.726 1.00 72.50 620 GLN A C 1
ATOM 5047 O O . GLN A 1 620 ? -12.926 35.380 29.203 1.00 72.50 620 GLN A O 1
ATOM 5052 N N . SER A 1 621 ? -14.034 36.169 30.996 1.00 78.94 621 SER A N 1
ATOM 5053 C CA . SER A 1 621 ? -12.871 36.245 31.893 1.00 78.94 621 SER A CA 1
ATOM 5054 C C . SER A 1 621 ? -12.114 34.906 32.004 1.00 78.94 621 SER A C 1
ATOM 5056 O O . SER A 1 621 ? -12.748 33.869 32.212 1.00 78.94 621 SER A O 1
ATOM 5058 N N . PRO A 1 622 ? -10.768 34.901 31.908 1.00 79.06 622 PRO A N 1
ATOM 5059 C CA . PRO A 1 622 ? -9.940 33.698 32.025 1.00 79.06 622 PRO A CA 1
ATOM 5060 C C . PRO A 1 622 ? -9.503 33.378 33.468 1.00 79.06 622 PRO A C 1
ATOM 5062 O O . PRO A 1 622 ? -8.671 32.490 33.663 1.00 79.06 622 PRO A O 1
ATOM 5065 N N . CYS A 1 623 ? -9.983 34.129 34.463 1.00 84.44 623 CYS A N 1
ATOM 5066 C CA . CYS A 1 623 ? -9.642 33.927 35.871 1.00 84.44 623 CYS A CA 1
ATOM 5067 C C . CYS A 1 623 ? -10.533 32.860 36.530 1.00 84.44 623 CYS A C 1
ATOM 5069 O O . CYS A 1 623 ? -11.647 32.591 36.082 1.00 84.44 623 CYS A O 1
ATOM 5071 N N . TYR A 1 624 ? -10.036 32.245 37.605 1.00 81.88 624 TYR A N 1
ATOM 5072 C CA . TYR A 1 624 ? -10.798 31.280 38.397 1.00 81.88 624 TYR A CA 1
ATOM 5073 C C . TYR A 1 624 ? -12.018 31.940 39.071 1.00 81.88 624 TYR A C 1
ATOM 5075 O O . TYR A 1 624 ? -12.023 33.136 39.362 1.00 81.88 624 TYR A O 1
ATOM 5083 N N . SER A 1 625 ? -13.074 31.172 39.346 1.00 78.00 625 SER A N 1
ATOM 5084 C CA . SER A 1 625 ? -14.268 31.705 40.011 1.00 78.00 625 SER A CA 1
ATOM 5085 C C . SER A 1 625 ? -13.919 32.290 41.387 1.00 78.00 625 SER A C 1
ATOM 5087 O O . SER A 1 625 ? -13.350 31.604 42.231 1.00 78.00 625 SER A O 1
ATOM 5089 N N . ALA A 1 626 ? -14.274 33.561 41.599 1.00 74.06 626 ALA A N 1
ATOM 5090 C CA . ALA A 1 626 ? -13.938 34.358 42.783 1.00 74.06 626 ALA A CA 1
ATOM 5091 C C . ALA A 1 626 ? -12.436 34.670 43.012 1.00 74.06 626 ALA A C 1
ATOM 5093 O O . ALA A 1 626 ? -12.078 35.087 44.112 1.00 74.06 626 ALA A O 1
ATOM 5094 N N . SER A 1 627 ? -11.560 34.564 42.000 1.00 82.25 627 SER A N 1
ATOM 5095 C CA . SER A 1 627 ? -10.293 35.319 42.015 1.00 82.25 627 SER A CA 1
ATOM 5096 C C . SER A 1 627 ? -10.478 36.747 41.484 1.00 82.25 627 SER A C 1
ATOM 5098 O O . SER A 1 627 ? -11.376 37.032 40.688 1.00 82.25 627 SER A O 1
ATOM 5100 N N . TYR A 1 628 ? -9.634 37.672 41.948 1.00 84.44 628 TYR A N 1
ATOM 5101 C CA . TYR A 1 628 ? -9.682 39.075 41.536 1.00 84.44 628 TYR A CA 1
ATOM 5102 C C . TYR A 1 628 ? -9.061 39.250 40.141 1.00 84.44 628 TYR A C 1
ATOM 5104 O O . TYR A 1 628 ? -7.919 38.847 39.905 1.00 84.44 628 TYR A O 1
ATOM 5112 N N . CYS A 1 629 ? -9.828 39.847 39.226 1.00 83.88 629 CYS A N 1
ATOM 5113 C CA . CYS A 1 629 ? -9.458 40.083 37.831 1.00 83.88 629 CYS A CA 1
ATOM 5114 C C . CYS A 1 629 ? -9.297 41.585 37.575 1.00 83.88 629 CYS A C 1
ATOM 5116 O O . CYS A 1 629 ? -10.163 42.371 37.962 1.00 83.88 629 CYS A O 1
ATOM 5118 N N . ARG A 1 630 ? -8.226 41.975 36.878 1.00 86.06 630 ARG A N 1
ATOM 5119 C CA . ARG A 1 630 ? -7.975 43.349 36.431 1.00 86.06 630 ARG A CA 1
ATOM 5120 C C . ARG A 1 630 ? -7.668 43.373 34.936 1.00 86.06 630 ARG A C 1
ATOM 5122 O O . ARG A 1 630 ? -6.740 42.709 34.488 1.00 86.06 630 ARG A O 1
ATOM 5129 N N . ASP A 1 631 ? -8.410 44.163 34.166 1.00 82.62 631 ASP A N 1
ATOM 5130 C CA . ASP A 1 631 ? -8.080 44.408 32.760 1.00 82.62 631 ASP A CA 1
ATOM 5131 C C . ASP A 1 631 ? -6.830 45.303 32.651 1.00 82.62 631 ASP A C 1
ATOM 5133 O O . ASP A 1 631 ? -6.707 46.312 33.350 1.00 82.62 631 ASP A O 1
ATOM 5137 N N . THR A 1 632 ? -5.894 44.923 31.778 1.00 80.31 632 THR A N 1
ATOM 5138 C CA . THR A 1 632 ? -4.655 45.664 31.479 1.00 80.31 632 THR A CA 1
ATOM 5139 C C . THR A 1 632 ? -4.489 45.836 29.967 1.00 80.31 632 THR A C 1
ATOM 5141 O O . THR A 1 632 ? -5.145 45.148 29.183 1.00 80.31 632 THR A O 1
ATOM 5144 N N . GLU A 1 633 ? -3.554 46.682 29.526 1.00 77.19 633 GLU A N 1
ATOM 5145 C CA . GLU A 1 633 ? -3.207 46.842 28.100 1.00 77.19 633 GLU A CA 1
ATOM 5146 C C . GLU A 1 633 ? -2.739 45.535 27.426 1.00 77.19 633 GLU A C 1
ATOM 5148 O O . GLU A 1 633 ? -2.814 45.397 26.206 1.00 77.19 633 GLU A O 1
ATOM 5153 N N . ARG A 1 634 ? -2.284 44.549 28.215 1.00 71.75 634 ARG A N 1
ATOM 5154 C CA . ARG A 1 634 ? -1.875 43.213 27.746 1.00 71.75 634 ARG A CA 1
ATOM 5155 C C . ARG A 1 634 ? -2.989 42.160 27.875 1.00 71.75 634 ARG A C 1
ATOM 5157 O O . ARG A 1 634 ? -2.765 40.997 27.542 1.00 71.75 634 ARG A O 1
ATOM 5164 N N . GLY A 1 635 ? -4.184 42.559 28.318 1.00 75.19 635 GLY A N 1
ATOM 5165 C CA . GLY A 1 635 ? -5.346 41.701 28.575 1.00 75.19 635 GLY A CA 1
ATOM 5166 C C . GLY A 1 635 ? -5.662 41.516 30.070 1.00 75.19 635 GLY A C 1
ATOM 5167 O O . GLY A 1 635 ? -4.989 42.100 30.922 1.00 75.19 635 GLY A O 1
ATOM 5168 N N . PRO A 1 636 ? -6.693 40.719 30.409 1.00 81.19 636 PRO A N 1
ATOM 5169 C CA . PRO A 1 636 ? -7.103 40.465 31.793 1.00 81.19 636 PRO A CA 1
ATOM 5170 C C . PRO A 1 636 ? -6.064 39.664 32.594 1.00 81.19 636 PRO A C 1
ATOM 5172 O O . PRO A 1 636 ? -5.685 38.546 32.229 1.00 81.19 636 PRO A O 1
ATOM 5175 N N . GLU A 1 637 ? -5.643 40.219 33.725 1.00 81.06 637 GLU A N 1
ATOM 5176 C CA . GLU A 1 637 ? -4.704 39.648 34.692 1.00 81.06 637 GLU A CA 1
ATOM 5177 C C . GLU A 1 637 ? -5.440 39.199 35.968 1.00 81.06 637 GLU A C 1
ATOM 5179 O O . GLU A 1 637 ? -6.435 39.806 36.364 1.00 81.06 637 GLU A O 1
ATOM 5184 N N . CYS A 1 638 ? -4.974 38.120 36.605 1.00 85.62 638 CYS A N 1
ATOM 5185 C CA . CYS A 1 638 ? -5.619 37.504 37.772 1.00 85.62 638 CYS A CA 1
ATOM 5186 C C . CYS A 1 638 ? -4.645 37.536 38.956 1.00 85.62 638 CYS A C 1
ATOM 5188 O O . CYS A 1 638 ? -3.562 36.967 38.856 1.00 85.62 638 CYS A O 1
ATOM 5190 N N . THR A 1 639 ? -4.995 38.176 40.073 1.00 74.38 639 THR A N 1
ATOM 5191 C CA . THR A 1 639 ? -3.997 38.565 41.097 1.00 74.38 639 THR A CA 1
ATOM 5192 C C . THR A 1 639 ? -3.809 37.561 42.245 1.00 74.38 639 THR A C 1
ATOM 5194 O O . THR A 1 639 ? -3.337 37.938 43.314 1.00 74.38 639 THR A O 1
ATOM 5197 N N . GLY A 1 640 ? -4.197 36.295 42.058 1.00 80.38 640 GLY A N 1
ATOM 5198 C CA . GLY A 1 640 ? -4.074 35.225 43.061 1.00 80.38 640 GLY A CA 1
ATOM 5199 C C . GLY A 1 640 ? -5.359 34.418 43.268 1.00 80.38 640 GLY A C 1
ATOM 5200 O O . GLY A 1 640 ? -6.393 34.711 42.673 1.00 80.38 640 GLY A O 1
ATOM 5201 N N . CYS A 1 641 ? -5.291 33.370 44.088 1.00 82.94 641 CYS A N 1
ATOM 5202 C CA . CYS A 1 641 ? -6.433 32.505 44.408 1.00 82.94 641 CYS A CA 1
ATOM 5203 C C . CYS A 1 641 ? -7.216 32.982 45.648 1.00 82.94 641 CYS A C 1
ATOM 5205 O O . CYS A 1 641 ? -6.638 33.651 46.506 1.00 82.94 641 CYS A O 1
ATOM 5207 N N . PRO A 1 642 ? -8.518 32.646 45.765 1.00 82.06 642 PRO A N 1
ATOM 5208 C CA . PRO A 1 642 ? -9.310 32.975 46.950 1.00 82.06 642 PRO A CA 1
ATOM 5209 C C . PRO A 1 642 ? -8.805 32.239 48.212 1.00 82.06 642 PRO A C 1
ATOM 5211 O O . PRO A 1 642 ? -8.141 31.205 48.092 1.00 82.06 642 PRO A O 1
ATOM 5214 N N . PRO A 1 643 ? -9.130 32.725 49.428 1.00 77.81 643 PRO A N 1
ATOM 5215 C CA . PRO A 1 643 ? -8.725 32.088 50.682 1.00 77.81 643 PRO A CA 1
ATOM 5216 C C . PRO A 1 643 ? -9.082 30.596 50.741 1.00 77.81 643 PRO A C 1
ATOM 5218 O O . PRO A 1 643 ? -10.158 30.184 50.312 1.00 77.81 643 PRO A O 1
ATOM 5221 N N . GLY A 1 644 ? -8.164 29.777 51.262 1.00 73.50 644 GLY A N 1
ATOM 5222 C CA . GLY A 1 644 ? -8.297 28.315 51.264 1.00 73.50 644 GLY A CA 1
ATOM 5223 C C . GLY A 1 644 ? -7.947 27.635 49.932 1.00 73.50 644 GLY A C 1
ATOM 5224 O O . GLY A 1 644 ? -8.029 26.412 49.846 1.00 73.50 644 GLY A O 1
ATOM 5225 N N . TYR A 1 645 ? -7.521 28.384 48.907 1.00 78.19 645 TYR A N 1
ATOM 5226 C CA . TYR A 1 645 ? -7.026 27.846 47.639 1.00 78.19 645 TYR A CA 1
ATOM 5227 C C . TYR A 1 645 ? -5.599 28.328 47.338 1.00 78.19 645 TYR A C 1
ATOM 5229 O O . TYR A 1 645 ? -5.215 29.444 47.678 1.00 78.19 645 TYR A O 1
ATOM 5237 N N . THR A 1 646 ? -4.823 27.497 46.643 1.00 77.94 646 THR A N 1
ATOM 5238 C CA . THR A 1 646 ? -3.469 27.812 46.159 1.00 77.94 646 THR A CA 1
ATOM 5239 C C . THR A 1 646 ? -3.392 27.718 44.632 1.00 77.94 646 THR A C 1
ATOM 5241 O O . THR A 1 646 ? -4.114 26.921 44.026 1.00 77.94 646 THR A O 1
ATOM 5244 N N . GLY A 1 647 ? -2.556 28.548 44.000 1.00 79.12 647 GLY A N 1
ATOM 5245 C CA . GLY A 1 647 ? -2.396 28.609 42.543 1.00 79.12 647 GLY A CA 1
ATOM 5246 C C . GLY A 1 647 ? -2.147 30.017 41.987 1.00 79.12 647 GLY A C 1
ATOM 5247 O O . GLY A 1 647 ? -1.939 30.973 42.728 1.00 79.12 647 GLY A O 1
ATOM 5248 N N . ASP A 1 648 ? -2.199 30.137 40.659 1.00 76.88 648 ASP A N 1
ATOM 5249 C CA . ASP A 1 648 ? -1.856 31.337 39.868 1.00 76.88 648 ASP A CA 1
ATOM 5250 C C . ASP A 1 648 ? -3.045 32.296 39.611 1.00 76.88 648 ASP A C 1
ATOM 5252 O O . ASP A 1 648 ? -3.018 33.113 38.692 1.00 76.88 648 ASP A O 1
ATOM 5256 N N . GLY A 1 649 ? -4.147 32.154 40.355 1.00 78.00 649 GLY A N 1
ATOM 5257 C CA . GLY A 1 649 ? -5.392 32.909 40.146 1.00 78.00 649 GLY A CA 1
ATOM 5258 C C . GLY A 1 649 ? -6.206 32.518 38.901 1.00 78.00 649 GLY A C 1
ATOM 5259 O O . GLY A 1 649 ? -7.373 32.906 38.796 1.00 78.00 649 GLY A O 1
ATOM 5260 N N . ARG A 1 650 ? -5.649 31.715 37.985 1.00 81.75 650 ARG A N 1
ATOM 5261 C CA . ARG A 1 650 ? -6.344 31.095 36.837 1.00 81.75 650 ARG A CA 1
ATOM 5262 C C . ARG A 1 650 ? -6.652 29.615 37.085 1.00 81.75 650 ARG A C 1
ATOM 5264 O O . ARG A 1 650 ? -7.643 29.091 36.584 1.00 81.75 650 ARG A O 1
ATOM 5271 N N . ARG A 1 651 ? -5.820 28.941 37.878 1.00 77.50 651 ARG A N 1
ATOM 5272 C CA . ARG A 1 651 ? -5.893 27.527 38.259 1.00 77.50 651 ARG A CA 1
ATOM 5273 C C . ARG A 1 651 ? -5.713 27.402 39.767 1.00 77.50 651 ARG A C 1
ATOM 5275 O O . ARG A 1 651 ? -4.599 27.237 40.256 1.00 77.50 651 ARG A O 1
ATOM 5282 N N . CYS A 1 652 ? -6.821 27.468 40.491 1.00 81.94 652 CYS A N 1
ATOM 5283 C CA . CYS A 1 652 ? -6.835 27.379 41.946 1.00 81.94 652 CYS A CA 1
ATOM 5284 C C . CYS A 1 652 ? -7.220 25.968 42.408 1.00 81.94 652 CYS A C 1
ATOM 5286 O O . CYS A 1 652 ? -8.180 25.386 41.906 1.00 81.94 652 CYS A O 1
ATOM 5288 N N . GLN A 1 653 ? -6.486 25.421 43.377 1.00 77.75 653 GLN A N 1
ATOM 5289 C CA . GLN A 1 653 ? -6.761 24.125 44.009 1.00 77.75 653 GLN A CA 1
ATOM 5290 C C . GLN A 1 653 ? -7.041 24.327 45.501 1.00 77.75 653 GLN A C 1
ATOM 5292 O O . GLN A 1 653 ? -6.319 25.086 46.147 1.00 77.75 653 GLN A O 1
ATOM 5297 N N . LYS A 1 654 ? -8.074 23.666 46.048 1.00 78.31 654 LYS A N 1
ATOM 5298 C CA . LYS A 1 654 ? -8.391 23.724 47.487 1.00 78.31 654 LYS A CA 1
ATOM 5299 C C . LYS A 1 654 ? -7.191 23.198 48.280 1.00 78.31 654 LYS A C 1
ATOM 5301 O O . LYS A 1 654 ? -6.714 22.095 48.010 1.00 78.31 654 LYS A O 1
ATOM 5306 N N . ILE A 1 655 ? -6.731 23.966 49.262 1.00 77.38 655 ILE A N 1
ATOM 5307 C CA . ILE A 1 655 ? -5.761 23.504 50.254 1.00 77.38 655 ILE A CA 1
ATOM 5308 C C . ILE A 1 655 ? -6.481 22.470 51.123 1.00 77.38 655 ILE A C 1
ATOM 5310 O O . ILE A 1 655 ? -7.506 22.772 51.735 1.00 77.38 655 ILE A O 1
ATOM 5314 N N . LYS A 1 656 ? -5.976 21.234 51.129 1.00 77.50 656 LYS A N 1
ATOM 5315 C CA . LYS A 1 656 ? -6.544 20.152 51.937 1.00 77.50 656 LYS A CA 1
ATOM 5316 C C . LYS A 1 656 ? -6.173 20.312 53.407 1.00 77.50 656 LYS A C 1
ATOM 5318 O O . LYS A 1 656 ? -5.019 20.615 53.712 1.00 77.50 656 LYS A O 1
ATOM 5323 N N . THR A 1 657 ? -7.119 20.014 54.284 1.00 81.94 657 THR A N 1
ATOM 5324 C CA . THR A 1 657 ? -6.933 19.929 55.742 1.00 81.94 657 THR A CA 1
ATOM 5325 C C . THR A 1 657 ? -7.122 18.487 56.219 1.00 81.94 657 THR A C 1
ATOM 5327 O O . THR A 1 657 ? -7.528 17.617 55.445 1.00 81.94 657 THR A O 1
ATOM 5330 N N . CYS A 1 658 ? -6.860 18.208 57.495 1.00 80.25 658 CYS A N 1
ATOM 5331 C CA . CYS A 1 658 ? -7.146 16.903 58.097 1.00 80.25 658 CYS A CA 1
ATOM 5332 C C . CYS A 1 658 ? -8.639 16.523 58.051 1.00 80.25 658 CYS A C 1
ATOM 5334 O O . CYS A 1 658 ? -8.966 15.337 58.051 1.00 80.25 658 CYS A O 1
ATOM 5336 N N . GLU A 1 659 ? -9.537 17.506 57.940 1.00 80.38 659 GLU A N 1
ATOM 5337 C CA . GLU A 1 659 ? -10.983 17.318 57.751 1.00 80.38 659 GLU A CA 1
ATOM 5338 C C . GLU A 1 659 ? -11.325 16.611 56.421 1.00 80.38 659 GLU A C 1
ATOM 5340 O O . GLU A 1 659 ? -12.260 15.814 56.363 1.00 80.38 659 GLU A O 1
ATOM 5345 N N . ASP A 1 660 ? -10.507 16.786 55.372 1.00 80.25 660 ASP A N 1
ATOM 5346 C CA . ASP A 1 660 ? -10.630 16.041 54.104 1.00 80.25 660 ASP A CA 1
ATOM 5347 C C . ASP A 1 660 ? -10.182 14.559 54.224 1.00 80.25 660 ASP A C 1
ATOM 5349 O O . ASP A 1 660 ? -10.088 13.863 53.211 1.00 80.25 660 ASP A O 1
ATOM 5353 N N . ASN A 1 661 ? -9.874 14.080 55.440 1.00 81.56 661 ASN A N 1
ATOM 5354 C CA . ASN A 1 661 ? -9.392 12.731 55.775 1.00 81.56 661 ASN A CA 1
ATOM 5355 C C . ASN A 1 661 ? -8.271 12.199 54.841 1.00 81.56 661 ASN A C 1
ATOM 5357 O O . ASN A 1 661 ? -8.433 11.162 54.195 1.00 81.56 661 ASN A O 1
ATOM 5361 N N . PRO A 1 662 ? -7.118 12.895 54.741 1.00 81.94 662 PRO A N 1
ATOM 5362 C CA . PRO A 1 662 ? -6.076 12.575 53.763 1.00 81.94 662 PRO A CA 1
ATOM 5363 C C . PRO A 1 662 ? -5.069 11.495 54.204 1.00 81.94 662 PRO A C 1
ATOM 5365 O O . PRO A 1 662 ? -4.291 11.027 53.373 1.00 81.94 662 PRO A O 1
ATOM 5368 N N . CYS A 1 663 ? -5.044 11.122 55.487 1.00 88.12 663 CYS A N 1
ATOM 5369 C CA . CYS A 1 663 ? -4.135 10.103 56.020 1.00 88.12 663 CYS A CA 1
ATOM 5370 C C . CYS A 1 663 ? -4.742 8.695 55.948 1.00 88.12 663 CYS A C 1
ATOM 5372 O O . CYS A 1 663 ? -5.958 8.530 55.852 1.00 88.12 663 CYS A O 1
ATOM 5374 N N . PHE A 1 664 ? -3.893 7.669 56.031 1.00 85.06 664 PHE A N 1
ATOM 5375 C CA . PHE A 1 664 ? -4.337 6.281 56.145 1.00 85.06 664 PHE A CA 1
ATOM 5376 C C . PHE A 1 664 ? -5.192 6.090 57.421 1.00 85.06 664 PHE A C 1
ATOM 5378 O O . PHE A 1 664 ? -4.911 6.745 58.429 1.00 85.06 664 PHE A O 1
ATOM 5385 N N . PRO A 1 665 ? -6.213 5.208 57.429 1.00 78.69 665 PRO A N 1
ATOM 5386 C CA . PRO A 1 665 ? -6.996 4.927 58.633 1.00 78.69 665 PRO A CA 1
ATOM 5387 C C . PRO A 1 665 ? -6.113 4.601 59.844 1.00 78.69 665 PRO A C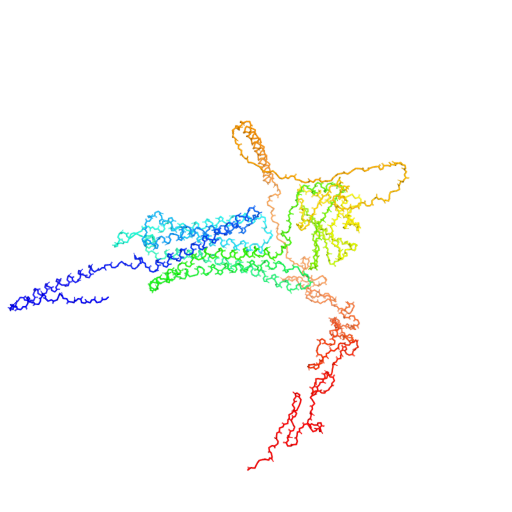 1
ATOM 5389 O O . PRO A 1 665 ? -5.069 3.971 59.704 1.00 78.69 665 PRO A O 1
ATOM 5392 N N . GLU A 1 666 ? -6.525 5.059 61.028 1.00 78.56 666 GLU A N 1
ATOM 5393 C CA . GLU A 1 666 ? -5.777 4.947 62.298 1.00 78.56 666 GLU A CA 1
ATOM 5394 C C . GLU A 1 666 ? -4.459 5.761 62.372 1.00 78.56 666 GLU A C 1
ATOM 5396 O O . GLU A 1 666 ? -3.879 5.879 63.452 1.00 78.56 666 GLU A O 1
ATOM 5401 N N . VAL A 1 667 ? -4.007 6.416 61.291 1.00 87.06 667 VAL A N 1
ATOM 5402 C CA . VAL A 1 667 ? -2.871 7.357 61.335 1.00 87.06 667 VAL A CA 1
ATOM 5403 C C . VAL A 1 667 ? -3.328 8.744 61.785 1.00 87.06 667 VAL A C 1
ATOM 5405 O O . VAL A 1 667 ? -4.221 9.357 61.199 1.00 87.06 667 VAL A O 1
ATOM 5408 N N . ARG A 1 668 ? -2.656 9.293 62.804 1.00 88.06 668 ARG A N 1
ATOM 5409 C CA . ARG A 1 668 ? -2.907 10.658 63.287 1.00 88.06 668 ARG A CA 1
ATOM 5410 C C . ARG A 1 668 ? -2.544 11.697 62.218 1.00 88.06 668 ARG A C 1
ATOM 5412 O O . ARG A 1 668 ? -1.445 11.666 61.663 1.00 88.06 668 ARG A O 1
ATOM 5419 N N . CYS A 1 669 ? -3.449 12.643 61.989 1.00 88.19 669 CYS A N 1
ATOM 5420 C CA . CYS A 1 669 ? -3.245 13.809 61.130 1.00 88.19 669 CYS A CA 1
ATOM 5421 C C . CYS A 1 669 ? -2.995 15.072 61.976 1.00 88.19 669 CYS A C 1
ATOM 5423 O O . CYS A 1 669 ? -3.515 15.188 63.089 1.00 88.19 669 CYS A O 1
ATOM 5425 N N . GLN A 1 670 ? -2.205 16.010 61.453 1.00 87.69 670 GLN A N 1
ATOM 5426 C CA . GLN A 1 670 ? -1.967 17.337 62.025 1.00 87.69 670 GLN A CA 1
ATOM 5427 C C . GLN A 1 670 ? -2.061 18.411 60.930 1.00 87.69 670 GLN A C 1
ATOM 5429 O O . GLN A 1 670 ? -1.351 18.336 59.929 1.00 87.69 670 GLN A O 1
ATOM 5434 N N . ASP A 1 671 ? -2.889 19.438 61.130 1.00 83.12 671 ASP A N 1
ATOM 5435 C CA . ASP A 1 671 ? -2.952 20.590 60.224 1.00 83.12 671 ASP A CA 1
ATOM 5436 C C . ASP A 1 671 ? -1.743 21.528 60.378 1.00 83.12 671 ASP A C 1
ATOM 5438 O O . ASP A 1 671 ? -1.141 21.672 61.446 1.00 83.12 671 ASP A O 1
ATOM 5442 N N . THR A 1 672 ? -1.380 22.182 59.277 1.00 79.56 672 THR A N 1
ATOM 5443 C CA . THR A 1 672 ? -0.234 23.087 59.137 1.00 79.56 672 THR A CA 1
ATOM 5444 C C . THR A 1 672 ? -0.636 24.318 58.316 1.00 79.56 672 THR A C 1
ATOM 5446 O O . THR A 1 672 ? -1.668 24.328 57.649 1.00 79.56 672 THR A O 1
ATOM 5449 N N . ARG A 1 673 ? 0.198 25.368 58.292 1.00 73.19 673 ARG A N 1
ATOM 5450 C CA . ARG A 1 673 ? -0.114 26.605 57.543 1.00 73.19 673 ARG A CA 1
ATOM 5451 C C . ARG A 1 673 ? -0.274 26.416 56.023 1.00 73.19 673 ARG A C 1
ATOM 5453 O O . ARG A 1 673 ? -0.866 27.280 55.388 1.00 73.19 673 ARG A O 1
ATOM 5460 N N . ASN A 1 674 ? 0.223 25.310 55.458 1.00 68.69 674 ASN A N 1
ATOM 5461 C CA . ASN A 1 674 ? 0.249 25.057 54.011 1.00 68.69 674 ASN A CA 1
ATOM 5462 C C . ASN A 1 674 ? -0.551 23.800 53.591 1.00 68.69 674 ASN A C 1
ATOM 5464 O O . ASN A 1 674 ? -0.438 23.367 52.446 1.00 68.69 674 ASN A O 1
ATOM 5468 N N . GLY A 1 675 ? -1.321 23.193 54.501 1.00 80.00 675 GLY A N 1
ATOM 5469 C CA . GLY A 1 675 ? -2.020 21.915 54.296 1.00 80.00 675 GLY A CA 1
ATOM 5470 C C . GLY A 1 675 ? -1.916 21.011 55.527 1.00 80.00 675 GLY A C 1
ATOM 5471 O O . GLY A 1 675 ? -1.713 21.504 56.631 1.00 80.00 675 GLY A O 1
ATOM 5472 N N . TYR A 1 676 ? -1.980 19.694 55.362 1.00 85.69 676 TYR A N 1
ATOM 5473 C CA . TYR A 1 676 ? -1.897 18.713 56.456 1.00 85.69 676 TYR A CA 1
ATOM 5474 C C . TYR A 1 676 ? -0.537 17.987 56.515 1.00 85.69 676 TYR A C 1
ATOM 5476 O O . TYR A 1 676 ? 0.273 18.056 55.589 1.00 85.69 676 TYR A O 1
ATOM 5484 N N . ARG A 1 677 ? -0.305 17.235 57.597 1.00 84.56 677 ARG A N 1
ATOM 5485 C CA . ARG A 1 677 ? 0.790 16.269 57.761 1.00 84.56 677 ARG A CA 1
ATOM 5486 C C . ARG A 1 677 ? 0.285 14.997 58.448 1.00 84.56 677 ARG A C 1
ATOM 5488 O O . ARG A 1 677 ? -0.379 15.074 59.478 1.00 84.56 677 ARG A O 1
ATOM 5495 N N . CYS A 1 678 ? 0.651 13.833 57.918 1.00 90.19 678 CYS A N 1
ATOM 5496 C CA . CYS A 1 678 ? 0.384 12.536 58.546 1.00 90.19 678 CYS A CA 1
ATOM 5497 C C . CYS A 1 678 ? 1.549 12.087 59.444 1.00 90.19 678 CYS A C 1
ATOM 5499 O O . CYS A 1 678 ? 2.712 12.413 59.186 1.00 90.19 678 CYS A O 1
ATOM 5501 N N . HIS A 1 679 ? 1.233 11.332 60.496 1.00 88.25 679 HIS A N 1
ATOM 5502 C CA . HIS A 1 679 ? 2.206 10.642 61.349 1.00 88.25 679 HIS A CA 1
ATOM 5503 C C . HIS A 1 679 ? 2.624 9.278 60.752 1.00 88.25 679 HIS A C 1
ATOM 5505 O O . HIS A 1 679 ? 2.175 8.892 59.676 1.00 88.25 679 HIS A O 1
ATOM 5511 N N . SER A 1 680 ? 3.507 8.548 61.439 1.00 87.31 680 SER A N 1
ATOM 5512 C CA . SER A 1 680 ? 3.948 7.201 61.046 1.00 87.31 680 SER A CA 1
ATOM 5513 C C . SER A 1 680 ? 2.796 6.188 60.950 1.00 87.31 680 SER A C 1
ATOM 5515 O O . SER A 1 680 ? 1.784 6.315 61.638 1.00 87.31 680 SER A O 1
ATOM 5517 N N . CYS A 1 681 ? 2.981 5.154 60.125 1.00 86.19 681 CYS A N 1
ATOM 5518 C CA . CYS A 1 681 ? 2.023 4.057 59.955 1.00 86.19 681 CYS A CA 1
ATOM 5519 C C . CYS A 1 681 ? 1.819 3.206 61.231 1.00 86.19 681 CYS A C 1
ATOM 5521 O O . CYS A 1 681 ? 2.726 3.150 62.068 1.00 86.19 681 CYS A O 1
ATOM 5523 N N . PRO A 1 682 ? 0.678 2.495 61.369 1.00 81.94 682 PRO A N 1
ATOM 5524 C CA . PRO A 1 682 ? 0.419 1.612 62.510 1.00 81.94 682 PRO A CA 1
ATOM 5525 C C . PRO A 1 682 ? 1.371 0.399 62.567 1.00 81.94 682 PRO A C 1
ATOM 5527 O O . PRO A 1 682 ? 1.937 0.013 61.537 1.00 81.94 682 PRO A O 1
ATOM 5530 N N . PRO A 1 683 ? 1.528 -0.260 63.733 1.00 73.31 683 PRO A N 1
ATOM 5531 C CA . PRO A 1 683 ? 2.378 -1.443 63.881 1.00 73.31 683 PRO A CA 1
ATOM 5532 C C . PRO A 1 683 ? 2.079 -2.542 62.848 1.00 73.31 683 PRO A C 1
ATOM 5534 O O . PRO A 1 683 ? 0.930 -2.902 62.602 1.00 73.31 683 PRO A O 1
ATOM 5537 N N . GLY A 1 684 ? 3.129 -3.089 62.229 1.00 66.88 684 GLY A N 1
ATOM 5538 C CA . GLY A 1 684 ? 3.005 -4.070 61.142 1.00 66.88 684 GLY A CA 1
ATOM 5539 C C . GLY A 1 684 ? 2.738 -3.473 59.752 1.00 66.88 684 GLY A C 1
ATOM 5540 O O . GLY A 1 684 ? 2.672 -4.229 58.781 1.00 66.88 684 GLY A O 1
ATOM 5541 N N . TYR A 1 685 ? 2.641 -2.147 59.624 1.00 76.38 685 TYR A N 1
ATOM 5542 C CA . TYR A 1 685 ? 2.606 -1.425 58.351 1.00 76.38 685 TYR A CA 1
ATOM 5543 C C . TYR A 1 685 ? 3.824 -0.501 58.210 1.00 76.38 685 TYR A C 1
ATOM 5545 O O . TYR A 1 685 ? 4.390 -0.031 59.192 1.00 76.38 685 TYR A O 1
ATOM 5553 N N . THR A 1 686 ? 4.213 -0.208 56.971 1.00 78.94 686 THR A N 1
ATOM 5554 C CA . THR A 1 686 ? 5.249 0.781 56.635 1.00 78.94 686 THR A CA 1
ATOM 5555 C C . THR A 1 686 ? 4.775 1.688 55.495 1.00 78.94 686 THR A C 1
ATOM 5557 O O . THR A 1 686 ? 3.827 1.345 54.785 1.00 78.94 686 THR A O 1
ATOM 5560 N N . GLY A 1 687 ? 5.372 2.871 55.336 1.00 81.88 687 GLY A N 1
ATOM 5561 C CA . GLY A 1 687 ? 4.961 3.868 54.342 1.00 81.88 687 GLY A CA 1
ATOM 5562 C C . GLY A 1 687 ? 4.943 5.309 54.863 1.00 81.88 687 GLY A C 1
ATOM 5563 O O . GLY A 1 687 ? 5.586 5.627 55.859 1.00 81.88 687 GLY A O 1
ATOM 5564 N N . SER A 1 688 ? 4.219 6.189 54.165 1.00 78.44 688 SER A N 1
ATOM 5565 C CA . SER A 1 688 ? 4.289 7.653 54.337 1.00 78.44 688 SER A CA 1
ATOM 5566 C C . SER A 1 688 ? 3.267 8.257 55.311 1.00 78.44 688 SER A C 1
ATOM 5568 O O . SER A 1 688 ? 3.131 9.478 55.365 1.00 78.44 688 SER A O 1
ATOM 5570 N N . GLY A 1 689 ? 2.481 7.438 56.013 1.00 81.81 689 GLY A N 1
ATOM 5571 C CA . GLY A 1 689 ? 1.332 7.896 56.807 1.00 81.81 689 GLY A CA 1
ATOM 5572 C C . GLY A 1 689 ? 0.083 8.220 55.975 1.00 81.81 689 GLY A C 1
ATOM 5573 O O . GLY A 1 689 ? -1.031 7.956 56.413 1.00 81.81 689 GLY A O 1
ATOM 5574 N N . GLU A 1 690 ? 0.251 8.715 54.746 1.00 84.56 690 GLU A N 1
ATOM 5575 C CA . GLU A 1 690 ? -0.822 8.782 53.738 1.00 84.56 690 GLU A CA 1
ATOM 5576 C C . GLU A 1 690 ? -1.101 7.401 53.130 1.00 84.56 690 GLU A C 1
ATOM 5578 O O . GLU A 1 690 ? -2.246 6.981 53.002 1.00 84.56 690 GLU A O 1
ATOM 5583 N N . ASN A 1 691 ? -0.036 6.678 52.763 1.00 80.31 691 ASN A N 1
ATOM 5584 C CA . ASN A 1 691 ? -0.111 5.342 52.182 1.00 80.31 691 ASN A CA 1
ATOM 5585 C C . ASN A 1 691 ? 0.702 4.367 53.034 1.00 80.31 691 ASN A C 1
ATOM 5587 O O . ASN A 1 691 ? 1.934 4.379 52.994 1.00 80.31 691 ASN A O 1
ATOM 5591 N N . CYS A 1 692 ? 0.006 3.507 53.776 1.00 83.62 692 CYS A N 1
ATOM 5592 C CA . CYS A 1 692 ? 0.592 2.469 54.618 1.00 83.62 692 CYS A CA 1
ATOM 5593 C C . CYS A 1 692 ? 0.326 1.080 54.022 1.00 83.62 692 CYS A C 1
ATOM 5595 O O . CYS A 1 692 ? -0.791 0.771 53.611 1.00 83.62 692 CYS A O 1
ATOM 5597 N N . HIS A 1 693 ? 1.348 0.226 53.971 1.00 78.19 693 HIS A N 1
ATOM 5598 C CA . HIS A 1 693 ? 1.262 -1.129 53.423 1.00 78.19 693 HIS A CA 1
ATOM 5599 C C . HIS A 1 693 ? 1.809 -2.165 54.410 1.00 78.19 693 HIS A C 1
ATOM 5601 O O . HIS A 1 693 ? 2.815 -1.932 55.080 1.00 78.19 693 HIS A O 1
ATOM 5607 N N . LYS A 1 694 ? 1.112 -3.304 54.527 1.00 69.31 694 LYS A N 1
ATOM 5608 C CA . LYS A 1 694 ? 1.427 -4.345 55.514 1.00 69.31 694 LYS A CA 1
ATOM 5609 C C . LYS A 1 694 ? 2.777 -4.999 55.208 1.00 69.31 694 LYS A C 1
ATOM 5611 O O . LYS A 1 694 ? 3.005 -5.450 54.084 1.00 69.31 694 LYS A O 1
ATOM 5616 N N . ILE A 1 695 ? 3.631 -5.087 56.223 1.00 66.75 695 ILE A N 1
ATOM 5617 C CA . ILE A 1 695 ? 4.939 -5.747 56.168 1.00 66.75 695 ILE A CA 1
ATOM 5618 C C . ILE A 1 695 ? 4.720 -7.257 55.984 1.00 66.75 695 ILE A C 1
ATOM 5620 O O . ILE A 1 695 ? 3.877 -7.863 56.648 1.00 66.75 695 ILE A O 1
ATOM 5624 N N . ARG A 1 696 ? 5.453 -7.873 55.049 1.00 63.56 696 ARG A N 1
ATOM 5625 C CA . ARG A 1 696 ? 5.306 -9.288 54.670 1.00 63.56 696 ARG A CA 1
ATOM 5626 C C . ARG A 1 696 ? 6.585 -10.058 54.994 1.00 63.56 696 ARG A C 1
ATOM 5628 O O . ARG A 1 696 ? 7.453 -10.146 54.132 1.00 63.56 696 ARG A O 1
ATOM 5635 N N . GLY A 1 697 ? 6.664 -10.611 56.208 1.00 67.62 697 GLY A N 1
ATOM 5636 C CA . GLY A 1 697 ? 7.856 -11.222 56.826 1.00 67.62 697 GLY A CA 1
ATOM 5637 C C . GLY A 1 697 ? 8.912 -11.777 55.862 1.00 67.62 697 GLY A C 1
ATOM 5638 O O . GLY A 1 697 ? 9.911 -11.118 55.598 1.00 67.62 697 GLY A O 1
ATOM 5639 N N . CYS A 1 698 ? 8.687 -12.961 55.287 1.00 68.06 698 CYS A N 1
ATOM 5640 C CA . CYS A 1 698 ? 9.688 -13.602 54.424 1.00 68.06 698 CYS A CA 1
ATOM 5641 C C . CYS A 1 698 ? 9.878 -12.973 53.027 1.00 68.06 698 CYS A C 1
ATOM 5643 O O . CYS A 1 698 ? 10.771 -13.403 52.305 1.00 68.06 698 CYS A O 1
ATOM 5645 N N . GLN A 1 699 ? 9.082 -11.981 52.601 1.00 68.38 699 GLN A N 1
ATOM 5646 C CA . GLN A 1 699 ? 9.161 -11.458 51.225 1.00 68.38 699 GLN A CA 1
ATOM 5647 C C . GLN A 1 699 ? 10.363 -10.517 50.986 1.00 68.38 699 GLN A C 1
ATOM 5649 O O . GLN A 1 699 ? 10.650 -10.177 49.840 1.00 68.38 699 GLN A O 1
ATOM 5654 N N . SER A 1 700 ? 11.086 -10.121 52.037 1.00 65.25 700 SER A N 1
ATOM 5655 C CA . SER A 1 700 ? 12.321 -9.324 51.954 1.00 65.25 700 SER A CA 1
ATOM 5656 C C . SER A 1 700 ? 13.609 -10.137 52.157 1.00 65.25 700 SER A C 1
ATOM 5658 O O . SER A 1 700 ? 14.648 -9.532 52.391 1.00 65.25 700 SER A O 1
ATOM 5660 N N . ASN A 1 701 ? 13.548 -11.478 52.112 1.00 69.75 701 ASN A N 1
ATOM 5661 C CA . ASN A 1 701 ? 14.651 -12.398 52.444 1.00 69.75 701 ASN A CA 1
ATOM 5662 C C . ASN A 1 701 ? 15.421 -12.010 53.732 1.00 69.75 701 ASN A C 1
ATOM 5664 O O . ASN A 1 701 ? 16.614 -11.726 53.668 1.00 69.75 701 ASN A O 1
ATOM 5668 N N . PRO A 1 702 ? 14.768 -11.988 54.911 1.00 74.06 702 PRO A N 1
ATOM 5669 C CA . PRO A 1 702 ? 15.405 -11.564 56.161 1.00 74.06 702 PRO A CA 1
ATOM 5670 C C . PRO A 1 702 ? 16.329 -12.616 56.806 1.00 74.06 702 PRO A C 1
ATOM 5672 O O . PRO A 1 702 ? 16.893 -12.341 57.859 1.00 74.06 702 PRO A O 1
ATOM 5675 N N . CYS A 1 703 ? 16.452 -13.817 56.233 1.00 83.94 703 CYS A N 1
ATOM 5676 C CA . CYS A 1 703 ? 17.299 -14.898 56.751 1.00 83.94 703 CYS A CA 1
ATOM 5677 C C . CYS A 1 703 ? 18.632 -14.972 56.000 1.00 83.94 703 CYS A C 1
ATOM 5679 O O . CYS A 1 703 ? 18.722 -14.537 54.850 1.00 83.94 703 CYS A O 1
ATOM 5681 N N . HIS A 1 704 ? 19.648 -15.560 56.633 1.00 82.56 704 HIS A N 1
ATOM 5682 C CA . HIS A 1 704 ? 20.964 -15.751 56.032 1.00 82.56 704 HIS A CA 1
ATOM 5683 C C . HIS A 1 704 ? 20.883 -16.571 54.734 1.00 82.56 704 HIS A C 1
ATOM 5685 O O . HIS A 1 704 ? 20.031 -17.451 54.582 1.00 82.56 704 HIS A O 1
ATOM 5691 N N . SER A 1 705 ? 21.796 -16.313 53.795 1.00 78.06 705 SER A N 1
ATOM 5692 C CA . SER A 1 705 ? 21.907 -17.065 52.542 1.00 78.06 705 SER A CA 1
ATOM 5693 C C . SER A 1 705 ? 21.949 -18.577 52.801 1.00 78.06 705 SER A C 1
ATOM 5695 O O . SER A 1 705 ? 22.780 -19.060 53.569 1.00 78.06 705 SER A O 1
ATOM 5697 N N . GLY A 1 706 ? 21.030 -19.316 52.172 1.00 74.50 706 GLY A N 1
ATOM 5698 C CA . GLY A 1 706 ? 20.857 -20.765 52.344 1.00 74.50 706 GLY A CA 1
ATOM 5699 C C . GLY A 1 706 ? 19.843 -21.189 53.420 1.00 74.50 706 GLY A C 1
ATOM 5700 O O . GLY A 1 706 ? 19.338 -22.307 53.350 1.00 74.50 706 GLY A O 1
ATOM 5701 N N . VAL A 1 707 ? 19.479 -20.314 54.364 1.00 85.25 707 VAL A N 1
ATOM 5702 C CA . VAL A 1 707 ? 18.538 -20.628 55.454 1.00 85.25 707 VAL A CA 1
ATOM 5703 C C . VAL A 1 707 ? 17.084 -20.462 54.994 1.00 85.25 707 VAL A C 1
ATOM 5705 O O . VAL A 1 707 ? 16.719 -19.464 54.370 1.00 85.25 707 VAL A O 1
ATOM 5708 N N . GLN A 1 708 ? 16.217 -21.427 55.322 1.00 81.12 708 GLN A N 1
ATOM 5709 C CA . GLN A 1 708 ? 14.789 -21.332 54.998 1.00 81.12 708 GLN A CA 1
ATOM 5710 C C . GLN A 1 708 ? 14.062 -20.325 55.904 1.00 81.12 708 GLN A C 1
ATOM 5712 O O . GLN A 1 708 ? 14.288 -20.270 57.113 1.00 81.12 708 GLN A O 1
ATOM 5717 N N . CYS A 1 709 ? 13.152 -19.545 55.313 1.00 83.88 709 CYS A N 1
ATOM 5718 C CA . CYS A 1 709 ? 12.305 -18.586 56.021 1.00 83.88 709 CYS A CA 1
ATOM 5719 C C . CYS A 1 709 ? 10.865 -19.102 56.113 1.00 83.88 709 CYS A C 1
ATOM 5721 O O . CYS A 1 709 ? 10.208 -19.332 55.095 1.00 83.88 709 CYS A O 1
ATOM 5723 N N . HIS A 1 710 ? 10.350 -19.219 57.334 1.00 80.69 710 HIS A N 1
ATOM 5724 C CA . HIS A 1 710 ? 8.968 -19.579 57.629 1.00 80.69 710 HIS A CA 1
ATOM 5725 C C . HIS A 1 710 ? 8.200 -18.326 58.062 1.00 80.69 710 HIS A C 1
ATOM 5727 O O . HIS A 1 710 ? 8.640 -17.597 58.946 1.00 80.69 710 HIS A O 1
ATOM 5733 N N . SER A 1 711 ? 7.046 -18.047 57.453 1.00 74.88 711 SER A N 1
ATOM 5734 C CA . SER A 1 711 ? 6.216 -16.903 57.863 1.00 74.88 711 SER A CA 1
ATOM 5735 C C . SER A 1 711 ? 5.433 -17.234 59.136 1.00 74.88 711 SER A C 1
ATOM 5737 O O . SER A 1 711 ? 4.822 -18.297 59.218 1.00 74.88 711 SER A O 1
ATOM 5739 N N . THR A 1 712 ? 5.431 -16.326 60.114 1.00 71.25 712 THR A N 1
ATOM 5740 C CA . THR A 1 712 ? 4.719 -16.484 61.395 1.00 71.25 712 THR A CA 1
ATOM 5741 C C . THR A 1 712 ? 3.514 -15.546 61.476 1.00 71.25 712 THR A C 1
ATOM 5743 O O . THR A 1 712 ? 3.447 -14.528 60.786 1.00 71.25 712 THR A O 1
ATOM 5746 N N . HIS A 1 713 ? 2.541 -15.881 62.327 1.00 63.91 713 HIS A N 1
ATOM 5747 C CA . HIS A 1 713 ? 1.356 -15.043 62.559 1.00 63.91 713 HIS A CA 1
ATOM 5748 C C . HIS A 1 713 ? 1.580 -13.932 63.598 1.00 63.91 713 HIS A C 1
ATOM 5750 O O . HIS A 1 713 ? 0.788 -12.994 63.662 1.00 63.91 713 HIS A O 1
ATOM 5756 N N . GLU A 1 714 ? 2.674 -14.008 64.354 1.00 62.91 714 GLU A N 1
ATOM 5757 C CA . GLU A 1 714 ? 3.084 -13.047 65.380 1.00 62.91 714 GLU A CA 1
ATOM 5758 C C . GLU A 1 714 ? 4.327 -12.273 64.923 1.00 62.91 714 GLU A C 1
ATOM 5760 O O . GLU A 1 714 ? 5.166 -12.816 64.196 1.00 62.91 714 GLU A O 1
ATOM 5765 N N . TYR A 1 715 ? 4.450 -11.012 65.351 1.00 57.94 715 TYR A N 1
ATOM 5766 C CA . TYR A 1 715 ? 5.593 -10.136 65.064 1.00 57.94 715 TYR A CA 1
ATOM 5767 C C . TYR A 1 715 ? 6.922 -10.806 65.484 1.00 57.94 715 TYR A C 1
ATOM 5769 O O . TYR A 1 715 ? 7.001 -11.283 66.615 1.00 57.94 715 TYR A O 1
ATOM 5777 N N . PRO A 1 716 ? 7.965 -10.855 64.625 1.00 61.59 716 PRO A N 1
ATOM 5778 C CA . PRO A 1 716 ? 8.188 -10.051 63.412 1.00 61.59 716 PRO A CA 1
ATOM 5779 C C . PRO A 1 716 ? 7.571 -10.604 62.107 1.00 61.59 716 PRO A C 1
ATOM 5781 O O . PRO A 1 716 ? 7.898 -10.131 61.021 1.00 61.59 716 PRO A O 1
ATOM 5784 N N . TYR A 1 717 ? 6.650 -11.568 62.189 1.00 71.56 717 TYR A N 1
ATOM 5785 C CA . TYR A 1 717 ? 5.979 -12.247 61.067 1.00 71.56 717 TYR A CA 1
ATOM 5786 C C . TYR A 1 717 ? 6.880 -13.161 60.215 1.00 71.56 717 TYR A C 1
ATOM 5788 O O . TYR A 1 717 ? 6.475 -13.620 59.142 1.00 71.56 717 TYR A O 1
ATOM 5796 N N . TYR A 1 718 ? 8.084 -13.476 60.697 1.00 78.00 718 TYR A N 1
ATOM 5797 C CA . TYR A 1 718 ? 8.937 -14.533 60.161 1.00 78.00 718 TYR A CA 1
ATOM 5798 C C . TYR A 1 718 ? 9.766 -15.223 61.256 1.00 78.00 718 TYR A C 1
ATOM 5800 O O . TYR A 1 718 ? 10.029 -14.657 62.316 1.00 78.00 718 TYR A O 1
ATOM 5808 N N . ARG A 1 719 ? 10.207 -16.445 60.953 1.00 82.75 719 ARG A N 1
ATOM 5809 C CA . ARG A 1 719 ? 11.206 -17.247 61.666 1.00 82.75 719 ARG A CA 1
ATOM 5810 C C . ARG A 1 719 ? 12.188 -17.797 60.631 1.00 82.75 719 ARG A C 1
ATOM 5812 O O . ARG A 1 719 ? 11.756 -18.326 59.609 1.00 82.75 719 ARG A O 1
ATOM 5819 N N . CYS A 1 720 ? 13.480 -17.724 60.916 1.00 86.06 720 CYS A N 1
ATOM 5820 C CA . CYS A 1 720 ? 14.503 -18.432 60.149 1.00 86.06 720 CYS A CA 1
ATOM 5821 C C . CYS A 1 720 ? 14.700 -19.852 60.702 1.00 86.06 720 CYS A C 1
ATOM 5823 O O . CYS A 1 720 ? 14.454 -20.093 61.885 1.00 86.06 720 CYS A O 1
ATOM 5825 N N . GLY A 1 721 ? 15.097 -20.787 59.839 1.00 83.06 721 GLY A N 1
ATOM 5826 C CA . GLY A 1 721 ? 15.593 -22.103 60.245 1.00 83.06 721 GLY A CA 1
ATOM 5827 C C . GLY A 1 721 ? 16.994 -22.041 60.863 1.00 83.06 721 GLY A C 1
ATOM 5828 O O . GLY A 1 721 ? 17.533 -20.964 61.113 1.00 83.06 721 GLY A O 1
ATOM 5829 N N . GLU A 1 722 ? 17.583 -23.209 61.093 1.00 86.69 722 GLU A N 1
ATOM 5830 C CA . GLU A 1 722 ? 18.955 -23.351 61.593 1.00 86.69 722 GLU A CA 1
ATOM 5831 C C . GLU A 1 722 ? 19.991 -22.908 60.540 1.00 86.69 722 GLU A C 1
ATOM 5833 O O . GLU A 1 722 ? 19.694 -22.837 59.342 1.00 86.69 722 GLU A O 1
ATOM 5838 N N . CYS A 1 723 ? 21.202 -22.564 60.989 1.00 87.88 723 CYS A N 1
ATOM 5839 C CA . CYS A 1 723 ? 22.299 -22.178 60.098 1.00 87.88 723 CYS A CA 1
ATOM 5840 C C . CYS A 1 723 ? 22.814 -23.381 59.274 1.00 87.88 723 CYS A C 1
ATOM 5842 O O . CYS A 1 723 ? 22.642 -24.528 59.695 1.00 87.88 723 CYS A O 1
ATOM 5844 N N . PRO A 1 724 ? 23.439 -23.157 58.100 1.00 84.62 724 PRO A N 1
ATOM 5845 C CA . PRO A 1 724 ? 24.035 -24.239 57.315 1.00 84.62 724 PRO A CA 1
ATOM 5846 C C . PRO A 1 724 ? 25.184 -24.926 58.070 1.00 84.62 724 PRO A C 1
ATOM 5848 O O . PRO A 1 724 ? 25.806 -24.324 58.940 1.00 84.62 724 PRO A O 1
ATOM 5851 N N . GLN A 1 725 ? 25.502 -26.171 57.706 1.00 82.62 725 GLN A N 1
ATOM 5852 C CA . GLN A 1 725 ? 26.638 -26.901 58.280 1.00 82.62 725 GLN A CA 1
ATOM 5853 C C . GLN A 1 725 ? 27.949 -26.105 58.115 1.00 82.62 725 GLN A C 1
ATOM 5855 O O . GLN A 1 725 ? 28.197 -25.553 57.044 1.00 82.62 725 GLN A O 1
ATOM 5860 N N . GLY A 1 726 ? 28.749 -26.035 59.185 1.00 76.50 726 GLY A N 1
ATOM 5861 C CA . GLY A 1 726 ? 29.927 -25.161 59.295 1.00 76.50 726 GLY A CA 1
ATOM 5862 C C . GLY A 1 726 ? 29.631 -23.750 59.829 1.00 76.50 726 GLY A C 1
ATOM 5863 O O . GLY A 1 726 ? 30.559 -23.000 60.100 1.00 76.50 726 GLY A O 1
ATOM 5864 N N . TYR A 1 727 ? 28.359 -23.386 60.045 1.00 83.19 727 TYR A N 1
ATOM 5865 C CA . TYR A 1 727 ? 27.968 -22.096 60.624 1.00 83.19 727 TYR A CA 1
ATOM 5866 C C . TYR A 1 727 ? 27.145 -22.249 61.910 1.00 83.19 727 TYR A C 1
ATOM 5868 O O . TYR A 1 727 ? 26.251 -23.088 62.012 1.00 83.19 727 TYR A O 1
ATOM 5876 N N . THR A 1 728 ? 27.376 -21.351 62.867 1.00 83.50 728 THR A N 1
ATOM 5877 C CA . THR A 1 728 ? 26.604 -21.203 64.109 1.00 83.50 728 THR A CA 1
ATOM 5878 C C . THR A 1 728 ? 25.862 -19.864 64.138 1.00 83.50 728 THR A C 1
ATOM 5880 O O . THR A 1 728 ? 26.275 -18.896 63.502 1.00 83.50 728 THR A O 1
ATOM 5883 N N . GLY A 1 729 ? 24.735 -19.776 64.847 1.00 84.94 729 GLY A N 1
ATOM 5884 C CA . GLY A 1 729 ? 23.963 -18.535 64.950 1.00 84.94 729 GLY A CA 1
ATOM 5885 C C . GLY A 1 729 ? 22.454 -18.744 65.038 1.00 84.94 729 GLY A C 1
ATOM 5886 O O . GLY A 1 729 ? 21.977 -19.793 65.460 1.00 84.94 729 GLY A O 1
ATOM 5887 N N . ASN A 1 730 ? 21.688 -17.718 64.655 1.00 82.12 730 ASN A N 1
ATOM 5888 C CA . ASN A 1 730 ? 20.232 -17.665 64.853 1.00 82.12 730 ASN A CA 1
ATOM 5889 C C . ASN A 1 730 ? 19.411 -17.715 63.549 1.00 82.12 730 ASN A C 1
ATOM 5891 O O . ASN A 1 730 ? 18.256 -17.285 63.531 1.00 82.12 730 ASN A O 1
ATOM 5895 N N . GLY A 1 731 ? 20.010 -18.161 62.440 1.00 81.06 731 GLY A N 1
ATOM 5896 C CA . GLY A 1 731 ? 19.374 -18.252 61.117 1.00 81.06 731 GLY A CA 1
ATOM 5897 C C . GLY A 1 731 ? 19.171 -16.911 60.396 1.00 81.06 731 GLY A C 1
ATOM 5898 O O . GLY A 1 731 ? 19.199 -16.855 59.168 1.00 81.06 731 GLY A O 1
ATOM 5899 N N . THR A 1 732 ? 19.001 -15.815 61.141 1.00 82.06 732 THR A N 1
ATOM 5900 C CA . THR A 1 732 ? 19.071 -14.426 60.646 1.00 82.06 732 THR A CA 1
ATOM 5901 C C . THR A 1 732 ? 20.521 -14.007 60.414 1.00 82.06 732 THR A C 1
ATOM 5903 O O . THR A 1 732 ? 20.861 -13.492 59.355 1.00 82.06 732 THR A O 1
ATOM 5906 N N . ASN A 1 733 ? 21.372 -14.260 61.409 1.00 81.62 733 ASN A N 1
ATOM 5907 C CA . ASN A 1 733 ? 22.810 -14.046 61.377 1.00 81.62 733 ASN A CA 1
ATOM 5908 C C . ASN A 1 733 ? 23.489 -15.384 61.683 1.00 81.62 733 ASN A C 1
ATOM 5910 O O . ASN A 1 733 ? 23.236 -15.974 62.737 1.00 81.62 733 ASN A O 1
ATOM 5914 N N . CYS A 1 734 ? 24.316 -15.846 60.750 1.00 87.62 734 CYS A N 1
ATOM 5915 C CA . CYS A 1 734 ? 25.109 -17.062 60.857 1.00 87.62 734 CYS A CA 1
ATOM 5916 C C . CYS A 1 734 ? 26.583 -16.667 60.728 1.00 87.62 734 CYS A C 1
ATOM 5918 O O . CYS A 1 734 ? 26.935 -15.883 59.848 1.00 87.62 734 CYS A O 1
ATOM 5920 N N . GLN A 1 735 ? 27.414 -17.166 61.632 1.00 84.31 735 GLN A N 1
ATOM 5921 C CA . GLN A 1 735 ? 28.851 -16.929 61.697 1.00 84.31 735 GLN A CA 1
ATOM 5922 C C . GLN A 1 735 ? 29.576 -18.257 61.518 1.00 84.31 735 GLN A C 1
ATOM 5924 O O . GLN A 1 735 ? 29.049 -19.305 61.887 1.00 84.31 735 GLN A O 1
ATOM 5929 N N . ASP A 1 736 ? 30.744 -18.197 60.898 1.00 84.62 736 ASP A N 1
ATOM 5930 C CA . ASP A 1 736 ? 31.596 -19.354 60.636 1.00 84.62 736 ASP A CA 1
ATOM 5931 C C . ASP A 1 736 ? 31.996 -20.032 61.956 1.00 84.62 736 ASP A C 1
ATOM 5933 O O . ASP A 1 736 ? 32.204 -19.345 62.962 1.00 84.62 736 ASP A O 1
ATOM 5937 N N . ILE A 1 737 ? 32.072 -21.362 61.975 1.00 84.19 737 ILE A N 1
ATOM 5938 C CA . ILE A 1 737 ? 32.590 -22.114 63.121 1.00 84.19 737 ILE A CA 1
ATOM 5939 C C . ILE A 1 737 ? 34.081 -22.330 62.893 1.00 84.19 737 ILE A C 1
ATOM 5941 O O . ILE A 1 737 ? 34.462 -23.052 61.982 1.00 84.19 737 ILE A O 1
ATOM 5945 N N . ASP A 1 738 ? 34.921 -21.749 63.748 1.00 81.00 738 ASP A N 1
ATOM 5946 C CA . ASP A 1 738 ? 36.344 -22.076 63.753 1.00 81.00 738 ASP A CA 1
ATOM 5947 C C . ASP A 1 738 ? 36.560 -23.433 64.441 1.00 81.00 738 ASP A C 1
ATOM 5949 O O . ASP A 1 738 ? 36.527 -23.550 65.669 1.00 81.00 738 ASP A O 1
ATOM 5953 N N . GLU A 1 739 ? 36.722 -24.492 63.647 1.00 83.69 739 GLU A N 1
ATOM 5954 C CA . GLU A 1 739 ? 36.956 -25.840 64.174 1.00 83.69 739 GLU A CA 1
ATOM 5955 C C . GLU A 1 739 ? 38.379 -26.052 64.720 1.00 83.69 739 GLU A C 1
ATOM 5957 O O . GLU A 1 739 ? 38.607 -27.039 65.422 1.00 83.69 739 GLU A O 1
ATOM 5962 N N . CYS A 1 740 ? 39.313 -25.125 64.472 1.00 76.88 740 CYS A N 1
ATOM 5963 C CA . CYS A 1 740 ? 40.656 -25.157 65.048 1.00 76.88 740 CYS A CA 1
ATOM 5964 C C . CYS A 1 740 ? 40.656 -24.603 66.487 1.00 76.88 740 CYS A C 1
ATOM 5966 O O . CYS A 1 740 ? 41.206 -25.235 67.392 1.00 76.88 740 CYS A O 1
ATOM 5968 N N . ASP A 1 741 ? 39.961 -23.485 66.733 1.00 76.25 741 ASP A N 1
ATOM 5969 C CA . ASP A 1 741 ? 39.793 -22.883 68.070 1.00 76.25 741 ASP A CA 1
ATOM 5970 C C . ASP A 1 741 ? 38.969 -23.762 69.037 1.00 76.25 741 ASP A C 1
ATOM 5972 O O . ASP A 1 741 ? 39.099 -23.652 70.259 1.00 76.25 741 ASP A O 1
ATOM 5976 N N . LEU A 1 742 ? 38.133 -24.675 68.520 1.00 70.56 742 LEU A N 1
ATOM 5977 C CA . LEU A 1 742 ? 37.300 -25.569 69.339 1.00 70.56 742 LEU A CA 1
ATOM 5978 C C . LEU A 1 742 ? 38.081 -26.647 70.120 1.00 70.56 742 LEU A C 1
ATOM 5980 O O . LEU A 1 742 ? 37.481 -27.344 70.941 1.00 70.56 742 LEU A O 1
ATOM 5984 N N . ASN A 1 743 ? 39.399 -26.772 69.909 1.00 59.25 743 ASN A N 1
ATOM 5985 C CA . ASN A 1 743 ? 40.329 -27.601 70.697 1.00 59.25 743 ASN A CA 1
ATOM 5986 C C . ASN A 1 743 ? 39.901 -29.080 70.872 1.00 59.25 743 ASN A C 1
ATOM 5988 O O . ASN A 1 743 ? 40.208 -29.751 71.861 1.00 59.25 743 ASN A O 1
ATOM 5992 N N . ILE A 1 744 ? 39.183 -29.595 69.876 1.00 59.81 744 ILE A N 1
ATOM 5993 C CA . ILE A 1 744 ? 39.013 -31.023 69.602 1.00 59.81 744 ILE A CA 1
ATOM 5994 C C . ILE A 1 744 ? 40.075 -31.373 68.553 1.00 59.81 744 ILE A C 1
ATOM 5996 O O . ILE A 1 744 ? 40.382 -30.543 67.703 1.00 59.81 744 ILE A O 1
ATOM 6000 N N . GLY A 1 745 ? 40.655 -32.577 68.601 1.00 61.44 745 GLY A N 1
ATOM 6001 C CA . GLY A 1 745 ? 41.730 -33.006 67.692 1.00 61.44 745 GLY A CA 1
ATOM 6002 C C . GLY A 1 745 ? 41.280 -33.172 66.234 1.00 61.44 745 GLY A C 1
ATOM 6003 O O . GLY A 1 745 ? 41.155 -34.296 65.757 1.00 61.44 745 GLY A O 1
ATOM 6004 N N . ALA A 1 746 ? 41.017 -32.055 65.554 1.00 64.50 746 ALA A N 1
ATOM 6005 C CA . ALA A 1 746 ? 40.513 -31.971 64.187 1.00 64.50 746 ALA A CA 1
ATOM 6006 C C . ALA A 1 746 ? 41.559 -32.429 63.154 1.00 64.50 746 ALA A C 1
ATOM 6008 O O . ALA A 1 746 ? 41.226 -33.078 62.164 1.00 64.50 746 ALA A O 1
ATOM 6009 N N . CYS A 1 747 ? 42.836 -32.152 63.428 1.00 73.38 747 CYS A N 1
ATOM 6010 C CA . CYS A 1 747 ? 43.966 -32.504 62.576 1.00 73.38 747 CYS A CA 1
ATOM 6011 C C . CYS A 1 747 ? 44.876 -33.570 63.221 1.00 73.38 747 CYS A C 1
ATOM 6013 O O . CYS A 1 747 ? 45.049 -33.568 64.444 1.00 73.38 747 CYS A O 1
ATOM 6015 N N . PRO A 1 748 ? 45.481 -34.487 62.434 1.00 76.38 748 PRO A N 1
ATOM 6016 C CA . PRO A 1 748 ? 46.469 -35.440 62.940 1.00 76.38 748 PRO A CA 1
ATOM 6017 C C . PRO A 1 748 ? 47.727 -34.765 63.508 1.00 76.38 748 PRO A C 1
ATOM 6019 O O . PRO A 1 748 ? 48.129 -33.685 63.072 1.00 76.38 748 PRO A O 1
ATOM 6022 N N . ALA A 1 749 ? 48.407 -35.442 64.436 1.00 71.12 749 ALA A N 1
ATOM 6023 C CA . ALA A 1 749 ? 49.696 -34.983 64.956 1.00 71.12 749 ALA A CA 1
ATOM 6024 C C . ALA A 1 749 ? 50.730 -34.823 63.821 1.00 71.12 749 ALA A C 1
ATOM 6026 O O . ALA A 1 749 ? 50.873 -35.716 62.986 1.00 71.12 749 ALA A O 1
ATOM 6027 N N . GLY A 1 750 ? 51.444 -33.690 63.805 1.00 70.06 750 GLY A N 1
ATOM 6028 C CA . GLY A 1 750 ? 52.349 -33.301 62.712 1.00 70.06 750 GLY A CA 1
ATOM 6029 C C . GLY A 1 750 ? 51.702 -32.446 61.609 1.00 70.06 750 GLY A C 1
ATOM 6030 O O . GLY A 1 750 ? 52.318 -32.239 60.565 1.00 70.06 750 GLY A O 1
ATOM 6031 N N . THR A 1 751 ? 50.474 -31.955 61.817 1.00 78.50 751 THR A N 1
ATOM 6032 C CA . THR A 1 751 ? 49.816 -30.994 60.916 1.00 78.50 751 THR A CA 1
ATOM 6033 C C . THR A 1 751 ? 49.243 -29.795 61.675 1.00 78.50 751 THR A C 1
ATOM 6035 O O . THR A 1 751 ? 48.760 -29.938 62.798 1.00 78.50 751 THR A O 1
ATOM 6038 N N . GLU A 1 752 ? 49.305 -28.616 61.059 1.00 81.56 752 GLU A N 1
ATOM 6039 C CA . GLU A 1 752 ? 48.705 -27.367 61.533 1.00 81.56 752 GLU A CA 1
ATOM 6040 C C . GLU A 1 752 ? 47.270 -27.237 61.001 1.00 81.56 752 GLU A C 1
ATOM 6042 O O . GLU A 1 752 ? 46.984 -27.606 59.859 1.00 81.56 752 GLU A O 1
ATOM 6047 N N . CYS A 1 753 ? 46.360 -26.738 61.841 1.00 83.44 753 CYS A N 1
ATOM 6048 C CA . CYS A 1 753 ? 44.948 -26.548 61.510 1.00 83.44 753 CYS A CA 1
ATOM 6049 C C . CYS A 1 753 ? 44.717 -25.126 60.990 1.00 83.44 753 CYS A C 1
ATOM 6051 O O . CYS A 1 753 ? 45.094 -24.158 61.646 1.00 83.44 753 CYS A O 1
ATOM 6053 N N . ILE A 1 754 ? 44.073 -25.003 59.830 1.00 81.25 754 ILE A N 1
ATOM 6054 C CA . ILE A 1 754 ? 43.725 -23.726 59.205 1.00 81.25 754 ILE A CA 1
ATOM 6055 C C . ILE A 1 754 ? 42.218 -23.710 58.938 1.00 81.25 754 ILE A C 1
ATOM 6057 O O . ILE A 1 754 ? 41.717 -24.485 58.119 1.00 81.25 754 ILE A O 1
ATOM 6061 N N . ASN A 1 755 ? 41.509 -22.805 59.611 1.00 81.88 755 ASN A N 1
ATOM 6062 C CA . ASN A 1 755 ? 40.090 -22.538 59.388 1.00 81.88 755 ASN A CA 1
ATOM 6063 C C . ASN A 1 755 ? 39.843 -21.964 57.973 1.00 81.88 755 ASN A C 1
ATOM 6065 O O . ASN A 1 755 ? 40.635 -21.164 57.464 1.00 81.88 755 ASN A O 1
ATOM 6069 N N . ILE A 1 756 ? 38.749 -22.373 57.329 1.00 81.38 756 ILE A N 1
ATOM 6070 C CA . ILE A 1 756 ? 38.300 -21.922 56.007 1.00 81.38 756 ILE A CA 1
ATOM 6071 C C . ILE A 1 756 ? 36.783 -21.709 56.029 1.00 81.38 756 ILE A C 1
ATOM 6073 O O . ILE A 1 756 ? 36.055 -22.515 56.567 1.00 81.38 756 ILE A O 1
ATOM 6077 N N . THR A 1 757 ? 36.254 -20.671 55.387 1.00 81.12 757 THR A N 1
ATOM 6078 C CA . THR A 1 757 ? 34.807 -20.392 55.454 1.00 81.12 757 THR A CA 1
ATOM 6079 C C . THR A 1 757 ? 34.003 -21.154 54.385 1.00 81.12 757 THR A C 1
ATOM 6081 O O . THR A 1 757 ? 33.975 -20.680 53.240 1.00 81.12 757 THR A O 1
ATOM 6084 N N . PRO A 1 758 ? 33.291 -22.271 54.681 1.00 73.31 758 PRO A N 1
ATOM 6085 C CA . PRO A 1 758 ? 33.193 -23.022 55.948 1.00 73.31 758 PRO A CA 1
ATOM 6086 C C . PRO A 1 758 ? 34.018 -24.331 55.999 1.00 73.31 758 PRO A C 1
ATOM 6088 O O . PRO A 1 758 ? 34.198 -25.003 54.975 1.00 73.31 758 PRO A O 1
ATOM 6091 N N . GLY A 1 759 ? 34.422 -24.737 57.210 1.00 79.31 759 GLY A N 1
ATOM 6092 C CA . GLY A 1 759 ? 35.210 -25.940 57.500 1.00 79.31 759 GLY A CA 1
ATOM 6093 C C . GLY A 1 759 ? 36.659 -25.657 57.940 1.00 79.31 759 GLY A C 1
ATOM 6094 O O . GLY A 1 759 ? 37.067 -24.527 58.177 1.00 79.31 759 GLY A O 1
ATOM 6095 N N . TYR A 1 760 ? 37.505 -26.688 57.953 1.00 83.81 760 TYR A N 1
ATOM 6096 C CA . TYR A 1 760 ? 38.944 -26.555 58.220 1.00 83.81 760 TYR A CA 1
ATOM 6097 C C . TYR A 1 760 ? 39.778 -27.400 57.250 1.00 83.81 760 TYR A C 1
ATOM 6099 O O . TYR A 1 760 ? 39.280 -28.333 56.611 1.00 83.81 760 TYR A O 1
ATOM 6107 N N . ARG A 1 761 ? 41.075 -27.090 57.149 1.00 83.81 761 ARG A N 1
ATOM 6108 C CA . ARG A 1 761 ? 42.085 -27.934 56.495 1.00 83.81 761 ARG A CA 1
ATOM 6109 C C . ARG A 1 761 ? 43.277 -28.175 57.417 1.00 83.81 761 ARG A C 1
ATOM 6111 O O . ARG A 1 761 ? 43.566 -27.355 58.281 1.00 83.81 761 ARG A O 1
ATOM 6118 N N . CYS A 1 762 ? 43.984 -29.274 57.181 1.00 84.25 762 CYS A N 1
ATOM 6119 C CA . CYS A 1 762 ? 45.210 -29.629 57.890 1.00 84.25 762 CYS A CA 1
ATOM 6120 C C . CYS A 1 762 ? 46.381 -29.617 56.905 1.00 84.25 762 CYS A C 1
ATOM 6122 O O . CYS A 1 762 ? 46.284 -30.261 55.858 1.00 84.25 762 CYS A O 1
ATOM 6124 N N . GLU A 1 763 ? 47.476 -28.929 57.225 1.00 81.12 763 GLU A N 1
ATOM 6125 C CA . GLU A 1 763 ? 48.685 -28.895 56.387 1.00 81.12 763 GLU A CA 1
ATOM 6126 C C . GLU A 1 763 ? 49.926 -29.349 57.176 1.00 81.12 763 GLU A C 1
ATOM 6128 O O . GLU A 1 763 ? 49.978 -29.135 58.386 1.00 81.12 763 GLU A O 1
ATOM 6133 N N . PRO A 1 764 ? 50.915 -30.021 56.551 1.00 76.75 764 PRO A N 1
ATOM 6134 C CA . PRO A 1 764 ? 52.125 -30.455 57.249 1.00 76.75 764 PRO A CA 1
ATOM 6135 C C . PRO A 1 764 ? 52.915 -29.272 57.812 1.00 76.75 764 PRO A C 1
ATOM 6137 O O . PRO A 1 764 ? 53.134 -28.282 57.119 1.00 76.75 764 PRO A O 1
ATOM 6140 N N . THR A 1 765 ? 53.397 -29.395 59.048 1.00 67.12 765 THR A N 1
ATOM 6141 C CA . THR A 1 765 ? 54.351 -28.431 59.610 1.00 67.12 765 THR A CA 1
ATOM 6142 C C . THR A 1 765 ? 55.757 -28.739 59.091 1.00 67.12 765 THR A C 1
ATOM 6144 O O . THR A 1 765 ? 56.329 -29.760 59.479 1.00 67.12 765 THR A O 1
ATOM 6147 N N . ASP A 1 766 ? 56.327 -27.866 58.253 1.00 61.56 766 ASP A N 1
ATOM 6148 C CA . ASP A 1 766 ? 57.682 -27.995 57.675 1.00 61.56 766 ASP A CA 1
ATOM 6149 C C . ASP A 1 766 ? 58.796 -27.790 58.729 1.00 61.56 766 ASP A C 1
ATOM 6151 O O . ASP A 1 766 ? 59.531 -26.803 58.716 1.00 61.56 766 ASP A O 1
ATOM 6155 N N . TRP A 1 767 ? 58.908 -28.727 59.673 1.00 58.72 767 TRP A N 1
ATOM 6156 C CA . TRP A 1 767 ? 59.894 -28.725 60.763 1.00 58.72 767 TRP A CA 1
ATOM 6157 C C . TRP A 1 767 ? 60.560 -30.095 60.992 1.00 58.72 767 TRP A C 1
ATOM 6159 O O . TRP A 1 767 ? 61.017 -30.375 62.096 1.00 58.72 767 TRP A O 1
ATOM 6169 N N . ASP A 1 768 ? 60.658 -30.942 59.955 1.00 47.81 768 ASP A N 1
ATOM 6170 C CA . ASP A 1 768 ? 61.486 -32.163 60.019 1.00 47.81 768 ASP A CA 1
ATOM 6171 C C . ASP A 1 768 ? 62.004 -32.668 58.644 1.00 47.81 768 ASP A C 1
ATOM 6173 O O . ASP A 1 768 ? 61.752 -33.796 58.217 1.00 47.81 768 ASP A O 1
ATOM 6177 N N . LEU A 1 769 ? 62.782 -31.838 57.934 1.00 38.69 769 LEU A N 1
ATOM 6178 C CA . LEU A 1 769 ? 63.794 -32.311 56.970 1.00 38.69 769 LEU A CA 1
ATOM 6179 C C . LEU A 1 769 ? 65.058 -31.424 57.039 1.00 38.69 769 LEU A C 1
ATOM 6181 O O . LEU A 1 769 ? 64.932 -30.202 56.990 1.00 38.69 769 LEU A O 1
ATOM 6185 N N . PRO A 1 770 ? 66.276 -31.997 57.152 1.00 49.38 770 PRO A N 1
ATOM 6186 C CA . PRO A 1 770 ? 67.478 -31.219 57.464 1.00 49.38 770 PRO A CA 1
ATOM 6187 C C . PRO A 1 770 ? 68.244 -30.703 56.233 1.00 49.38 770 PRO A C 1
ATOM 6189 O O . PRO A 1 770 ? 68.595 -31.490 55.350 1.00 49.38 770 PRO A O 1
ATOM 6192 N N . ASN A 1 771 ? 68.587 -29.408 56.244 1.00 37.66 771 ASN A N 1
ATOM 6193 C CA . ASN A 1 771 ? 69.909 -28.832 55.907 1.00 37.66 771 ASN A CA 1
ATOM 6194 C C . ASN A 1 771 ? 69.932 -27.319 56.181 1.00 37.66 771 ASN A C 1
ATOM 6196 O O . ASN A 1 771 ? 69.120 -26.607 55.552 1.00 37.66 771 ASN A O 1
#

Organism: Cotesia glomerata (NCBI:txid32391)

Foldseek 3Di:
DDDDDDDDPPDPPVPPDDDDDDPPPPVVVVVVVVVVVVVVVCVVVPPPDDPPLLDQDVLLVLLLVLLVVLLVLLCVLLVVLLVVLVVVVVPDDDLVSVLSNQLSVLLVLCSVQQSVVSNVCSVVSADDPFWQCLLVSQLSNCLSLQLNLLSLLLVLVLVLCVQPPVPPPPCVVVVSVVSNVCSNVRSNVLSNVSSVQWGWDADPVHRVGIDTDRPPVCPPPLVVVVVNVVVNCCSSAVVSLVSLCVSLVSSVVVVVVVVVVVVVVPPDDDDCVPVVVVSVLVSVLSVVLSVLSCQLVVLLVVLSVCCSPDVPVSVVDPSNSSSVSNSSNSCSSSCSSVSVVVSVVVVVVCPVPPDDDDVPFWDWDDQPQVVVQLPAQKKKKKKFQQDDDPPDQAKDWAKKKDWPDPQWIWTWIAGPNQQWIWIWTGHPNDIDIDIAHFPPPDNPDGWGMKMWMAGQDPPQGWIFIATNNHTRGIGHDPHRVNNVHPPDDDTPMTMTGGPSIDMDMGHPVCPVVVCVVSPHDDPPPPDDDDDDDDDDDDDDDDDDDDDDDDDDDDDDDDDDDCPVVVVVVVVVVVVVVVVVVVVVVVVVVVVVVVVCVVPDPVPPDDDDDDDDDDDAPVHPDQFDVPFDWDQDPVGIATPADDPQWHDRRNDTDGAEECVVVQFDPPWDKDADPRHIATDADDPQWHDRRSDTDGDAPPPVVQFPPPWDWDADPDPVRIATDADDPQWHDRRSDTDGDDPQVVPDCPDDPQWDWAQDVRDIDTHGDPDDDDD

InterPro domains:
  IPR000276 G protein-coupled receptor, rhodopsin-like [PF00001] (77-340)
  IPR000276 G protein-coupled receptor, rhodopsin-like [PR00237] (62-86)
  IPR000276 G protein-coupled receptor, rhodopsin-like [PR00237] (96-117)
  IPR000276 G protein-coupled receptor, rhodopsin-like [PR00237] (141-163)
  IPR000276 G protein-coupled receptor, rhodopsin-like [PR00237] (175-196)
  IPR000276 G protein-coupled receptor, rhodopsin-like [PR00237] (229-252)
  IPR000276 G protein-coupled receptor, rhodopsin-like [PR00237] (282-306)
  IPR000276 G protein-coupled receptor, rhodopsin-like [PR00237] (322-348)
  IPR000276 G protein-coupled receptor, rhodopsin-like [PS00237] (147-163)
  IPR000276 G protein-coupled receptor, rhodopsin-like [SM01381] (71-349)
  IPR000742 EGF-like domain [PS50026] (654-693)
  IPR000742 EGF-like domain [PS50026] (694-735)
  IPR000742 EGF-like domain [SM00181] (616-653)
  IPR000742 EGF-like domain [SM00181] (657-693)
  IPR000742 EGF-like domain [SM00181] (697-735)
  IPR001817 Vasopressin receptor [PR00896] (92-103)
  IPR001817 Vasopressin receptor [PR00896] (275-289)
  IPR001817 Vasopressin receptor [PR00896] (327-335)
  IPR001881 EGF-like calcium-binding domain [SM00179] (597-653)
  IPR001881 EGF-like calcium-binding domain [SM00179] (658-693)

Secondary structure (DSSP, 8-state):
---------SSSGGGSS---SS-TTHHHHHHHHHHHHHHHHHHHSS--PPPTTTS--HHHHHHHHHHHHHHHHHHHHHHHHHHHHHHHHHH---THHHHHHHHHHHHHHIIIIIHHHHHHHHHHSS--SHHHHHHHHHHHHHHHHHHHHHHHHHHHHHHHHHHH-TT-GGGHHHHHHHHHHHHHHHHHHHHTTHHHH-EEEEETTEEEEEEEE-TTTSTT-HHHHHHHHHHHHIIIIIHHHHHHHHHHHHHHHHHHHHHHHHTT-TTS-S-TTTHHHHHHHHHHHHHHHHHHHHHHHHHHHHHHHHHHH-HHHHTTS-HHHHHHHHHHHHHHHHHHHHHHHHHHHHHHHHHTTSPPPGGGSEEEPPSHHHHHHHSSSEEEEEEEEE---TT--SEEEEEEEE-SSTT-EEEEEEETTTTEEEEEEEETTEEEEEEEE-TT--TTS-EEEEEEEEE--SSS-EEEEEETTEEEEEEE-SS-HHHHHSSSS----EEEEETTSEEEEE-GGGHHHHHHHHT------------------------------------------THHHHHHHHHHHHHHHHHHHHHHHHHHHHHHHHHHHHT-GGGSPPPPPPPPPPPBTTBS--SPTTS-EEEETTEEEE--PPTTEEESSSSEEEPP-GGG--SPTTPPEEEETTEEEE-PPPTTEEE-SSSEEE--GGGG--SPTT--EEE-SSTTSEEE-PPPTTEEE-SSSEEE--TTTT-S--S-TTEEEEE-SSSEEEEE-S-SS--

Sequence (771 aa):
MLVTSNSNQTLIEDAVTSVTGKTLRREKVIIDLWIEQLEMKSESESESELPVDMQFNEGHLLSIITYSVLMVISIAGNTTVLVLIFERRKTHKSRINTMLMHLAIADLLVTLLMMPLEIGWAATVSWRAGDLMCRVMAFFRVFGLYLSSFILICISIDRYYAVLKPMQLINIDRRERIMLIGAWIGAVLCSAPQMIVFHVQRHPKFIWYEQCITYHFLTPNVTEEVGYSVFSMVMMYCLPLVVIIYTYSSILIEIYSKTRENSKDKIRRSSIGFLGRAKIRTLKMTIIIVAVFFICWTPYYIISTWYWIDRESFYKLDLKIQRGLFLFACTNSCMNPIVYGAFNIRQNTQRTVRAPTIETRITPFTFDTLEDAVNDNEFAITVKHLKFKKNELGTETLFAAKYPDPKTKFIFMLDRRTNTILLETVEESKKGSQEFQVGSLNVTHPIKNIIFIVHQNKPNSRVDVYVNCNNQGAIPLRKTLREAADEQTVSVFRVYKDRKYHTKIYKSSEISELWEREGCRTNLEDIEDIEYQANHSTTVSRVRRRGDIGIHTIDDLNCIGDGTLIKTLNELIEVTKKIWSEVEKNTHETRYIRKLIEECAACRPVTTPPPPPRPSCRYQSPCYSASYCRDTERGPECTGCPPGYTGDGRRCQKIKTCEDNPCFPEVRCQDTRNGYRCHSCPPGYTGSGENCHKIRGCQSNPCHSGVQCHSTHEYPYYRCGECPQGYTGNGTNCQDIDECDLNIGACPAGTECINITPGYRCEPTDWDLPN